Protein AF-0000000080796874 (afdb_homodimer)

InterPro domains:
  IPR019195 ABC transporter, ATPase, putative [PTHR38149] (8-413)
  IPR027417 P-loop containing nucleoside triphosphate hydrolase [SSF52540] (230-399)
  IPR046833 ATPase of the ABC class, N-terminal [PF20446] (9-157)
  IPR046834 ATPase of the ABC class, C-terminal [PF09818] (159-423)

Radius of gyration: 32.04 Å; Cα contacts (8 Å, |Δi|>4): 2523; chains: 2; bounding box: 84×85×73 Å

pLDDT: mean 92.14, std 11.16, range [20.11, 98.81]

Foldseek 3Di:
DPPDQAALVVLLVLLVVQAFHFLQSCCVQAQHWYDDVQKIKHFPACDRFLQGFFTKMKIKGFADPVPKQLVFVQLVQQLQVLQVVLADDQEPHCARHKHFDHDAQFRFFFLQWGDDPRMIMGIIGHRAHDYPSGHHSVSNSCSPHPSNVVSSCRSRVDCPCSVVSVVLVQQLVQVLVVCVVVQFQKWFFFQFQQDCCDPLGQAGNPPGDTADDAPVQWDWGQDPVGITITGTHHFAEEEEEEDPPLCLVSLLLLLLQQLTAGGPNSSSNNTHGHVLEFEAFFDFQFWFAQWQLVQWFPDPSNLGDTDNGDHQQSRRSRLVLLSVQLPRQEYEYEPVGGDPLQADDDCVCVVPDPDDGTDHPLLARVQSSVLRHGYYYYDHDDLSSQLPGPWYWYRGNNYTDTCNVVSVPRDDDDHHDHGFHHWWFWKWFAAFDPWDDDPQWIDGPVAPDIQGQVSGSNDRDQQQVVQLSQVRRHIDTGTLNPQDRDRNSVSDPGRRHIDDDSSSNSSSQRRGRRMHTDDTHGDPRDDPPDDPDD/DPPDAAALVVLLVLLVVQAFHFLQSCCVQAQHWYDDVQKIKHFPACDRFLQGFFTKMKIKGFADPVPKQLVFVQLVQQLQVLQVVLADDQEPHCARHKHFDDDAQFRFFFLQWGDDPRMIMGIIGHRAHDYPSGHHSVSNSCSPHPSNVVSSCRSRVDCPCSVVSVVLVQQLVQVLVVCVVVQFQKWFFFQFQQDACDPLGQAGNPPGDTADDAPVQWDWGQDPVGITITGTHHFAEEEEEEDPPLCLVSLLLLLLQQLTAGGPNSSSNNTHGHVLEFEAFFDFQFWFAQWQLVQWFPDPSNLGDTDNGDHQQRRRSRLVLLSVQLPRQEYEYEPVGGDPLQADDDCVCVVPDPDDGTDHPLLARVQSSVLRHGYYYYDHDDLSSQLPGPWYWYRGNNYTDTCNVVSVPRDDDDHHDHGFHHWWFWKWFAAFDPWDDDPQWIDGPVAPDIQGQVSGSNDRDQQQVVQLSQVRRHIDTGTLNPADRDRNSVSDPGRRHIDDDSSSNSSSQRRGPRMHTDDTHGDPRDDPPDDPDD

Solvent-accessible surface area (backbone atoms only — not comparable to full-atom values): 54655 Å² total; per-residue (Å²): 129,84,76,73,73,36,47,58,63,54,56,48,52,55,32,62,71,39,44,63,32,54,42,59,54,55,53,74,45,48,67,45,34,25,39,60,88,78,34,36,37,31,28,72,39,60,40,74,42,51,74,43,67,56,14,30,35,35,38,35,32,77,40,85,31,94,51,40,66,49,38,38,41,52,41,48,54,37,29,42,56,33,22,54,70,59,33,46,84,54,51,42,72,40,6,29,39,35,44,56,70,84,77,52,64,53,62,59,56,29,17,30,40,45,56,52,72,58,26,33,34,36,31,31,37,35,18,63,24,22,56,92,58,15,30,35,33,69,59,36,44,44,44,65,70,43,42,47,51,50,23,53,49,58,22,67,66,66,60,83,62,49,58,57,36,46,51,50,52,50,48,44,54,45,49,56,54,48,28,60,75,69,44,29,46,29,36,40,31,50,63,28,32,63,51,44,64,41,96,90,43,73,49,44,30,83,88,58,74,49,34,51,48,32,76,92,42,47,42,74,45,78,42,97,89,44,72,45,50,17,27,50,38,57,67,29,40,35,28,40,29,47,47,79,91,13,44,59,67,43,51,51,50,41,47,54,47,8,44,46,50,41,39,81,84,40,33,41,42,57,28,40,26,40,71,50,50,43,70,41,43,36,42,66,51,37,47,42,59,44,41,25,29,44,58,36,33,62,52,92,54,18,65,50,27,63,41,73,57,25,46,36,43,56,24,28,42,40,45,46,31,51,41,44,49,40,62,35,47,32,38,34,37,42,50,72,50,29,22,54,52,34,45,36,72,45,71,74,41,54,79,76,52,88,64,77,34,54,50,24,50,43,34,19,50,68,37,34,36,72,73,57,35,20,37,43,33,38,43,66,48,46,53,56,47,47,33,69,32,73,36,28,34,37,24,53,86,53,32,51,35,78,41,36,74,63,32,58,68,42,85,69,85,77,68,77,42,74,57,59,82,35,49,37,45,34,34,40,30,79,38,44,48,78,45,40,77,57,85,65,27,38,37,33,85,76,38,93,59,63,34,78,44,74,76,52,72,66,67,76,45,67,26,32,51,46,34,48,31,57,56,46,38,45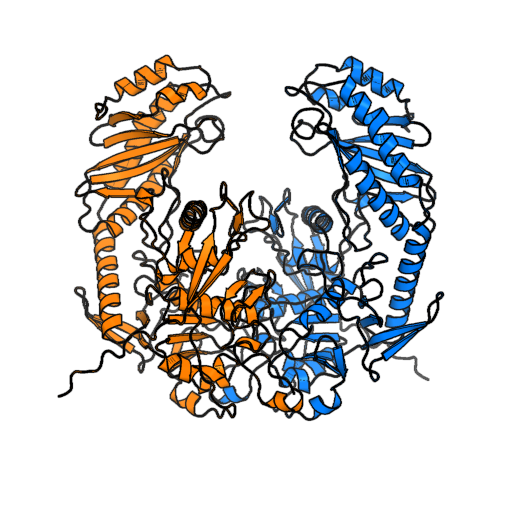,58,48,74,45,43,58,61,69,54,76,65,75,57,25,51,80,74,37,94,46,32,55,21,23,52,70,50,49,64,56,49,47,52,54,50,56,44,38,78,67,50,41,56,76,48,72,40,79,57,73,73,78,77,79,81,71,75,78,83,127,128,84,76,73,77,36,46,56,62,55,55,48,51,53,32,60,70,38,44,64,32,55,42,60,52,56,54,75,45,47,67,44,33,26,39,59,90,78,34,39,37,31,28,72,39,60,41,73,42,51,74,42,68,57,13,31,34,36,36,36,32,77,40,84,30,93,53,40,67,48,37,37,42,52,41,48,54,37,29,42,55,32,22,55,72,59,33,44,83,53,53,42,72,38,6,30,39,35,44,56,70,83,79,51,64,52,61,57,58,30,18,30,41,44,57,53,70,57,26,34,37,36,32,32,36,35,16,63,24,21,58,93,58,16,31,35,33,70,60,37,45,43,45,64,72,42,43,47,53,49,22,53,49,58,21,68,67,68,59,82,60,49,57,56,37,46,50,50,51,51,48,44,53,44,49,56,55,49,28,60,76,70,45,30,46,30,36,40,32,50,62,28,31,63,51,43,64,41,95,90,43,74,49,42,32,84,88,57,73,51,34,52,50,30,76,93,42,47,41,74,45,77,43,98,89,44,72,46,50,15,26,50,39,57,66,28,39,34,28,40,30,46,46,77,92,14,45,60,67,44,51,52,49,43,46,53,49,8,45,45,51,40,39,82,85,39,34,43,41,56,28,40,25,41,73,53,51,43,68,40,44,35,42,67,51,37,47,41,58,44,40,25,29,44,58,36,32,62,52,92,55,19,66,50,27,66,41,72,57,25,46,35,43,56,23,28,42,39,45,48,32,49,42,45,51,40,61,33,46,33,37,35,36,42,50,73,52,28,23,54,52,34,46,37,72,44,71,73,41,53,80,76,53,88,63,78,35,54,50,26,48,43,32,19,49,68,36,34,34,73,74,58,35,20,38,42,33,38,42,68,47,46,54,56,48,47,33,69,32,75,36,30,34,37,25,52,87,54,33,50,36,78,42,37,72,64,33,59,66,44,87,69,82,78,70,76,43,76,57,61,84,35,50,37,44,34,34,39,30,79,37,45,48,76,45,40,76,57,85,64,28,38,37,32,84,73,37,94,59,63,33,79,43,74,75,51,71,67,66,76,45,68,27,32,52,45,34,49,31,57,57,47,38,45,58,47,77,46,43,59,60,69,54,77,65,76,58,25,51,79,74,37,94,46,32,56,21,23,52,68,51,49,63,57,49,47,53,54,49,56,44,38,78,67,49,42,57,77,47,73,40,79,58,74,73,78,78,78,81,73,75,75,85,125

Structure (mmCIF, N/CA/C/O backbone):
data_AF-0000000080796874-model_v1
#
loop_
_entity.id
_entity.type
_entity.pdbx_description
1 polymer 'ATPase of the ABC class-like protein'
#
loop_
_atom_site.group_PDB
_atom_site.id
_atom_site.type_symbol
_atom_site.label_atom_id
_atom_site.label_alt_id
_atom_site.label_comp_id
_atom_site.label_asym_id
_atom_site.label_entity_id
_atom_site.label_seq_id
_atom_site.pdbx_PDB_ins_code
_atom_site.Cartn_x
_atom_site.Cartn_y
_atom_site.Cartn_z
_atom_site.occupancy
_atom_site.B_iso_or_equiv
_atom_site.auth_seq_id
_atom_site.auth_comp_id
_atom_site.auth_asym_id
_atom_site.auth_atom_id
_atom_site.pdbx_PDB_model_num
ATOM 1 N N . MET A 1 1 ? 33.656 30.328 23.922 1 26.33 1 MET A N 1
ATOM 2 C CA . MET A 1 1 ? 34.406 31.281 23.094 1 26.33 1 MET A CA 1
ATOM 3 C C . MET A 1 1 ? 33.688 31.5 21.766 1 26.33 1 MET A C 1
ATOM 5 O O . MET A 1 1 ? 33.438 30.562 21.016 1 26.33 1 MET A O 1
ATOM 9 N N . ARG A 1 2 ? 32.938 32.531 21.688 1 36.81 2 ARG A N 1
ATOM 10 C CA . ARG A 1 2 ? 32.156 32.938 20.516 1 36.81 2 ARG A CA 1
ATOM 11 C C . ARG A 1 2 ? 33.062 33 19.281 1 36.81 2 ARG A C 1
ATOM 13 O O . ARG A 1 2 ? 34 33.781 19.234 1 36.81 2 ARG A O 1
ATOM 20 N N . ALA A 1 3 ? 33.375 32 18.562 1 43.19 3 ALA A N 1
ATOM 21 C CA . ALA A 1 3 ? 34.25 31.984 17.422 1 43.19 3 ALA A CA 1
ATOM 22 C C . ALA A 1 3 ? 34.031 33.188 16.516 1 43.19 3 ALA A C 1
ATOM 24 O O . ALA A 1 3 ? 32.875 33.531 16.234 1 43.19 3 ALA A O 1
ATOM 25 N N . ARG A 1 4 ? 34.875 34.094 16.375 1 48.25 4 ARG A N 1
ATOM 26 C CA . ARG A 1 4 ? 34.938 35.312 15.578 1 48.25 4 ARG A CA 1
ATOM 27 C C . ARG A 1 4 ? 34.562 35.062 14.125 1 48.25 4 ARG A C 1
ATOM 29 O O . ARG A 1 4 ? 34.969 34.062 13.539 1 48.25 4 ARG A O 1
ATOM 36 N N . LEU A 1 5 ? 33.406 35.656 13.594 1 65.25 5 LEU A N 1
ATOM 37 C CA . LEU A 1 5 ? 32.969 35.656 12.195 1 65.25 5 LEU A CA 1
ATOM 38 C C . LEU A 1 5 ? 34.125 36.031 11.273 1 65.25 5 LEU A C 1
ATOM 40 O O . LEU A 1 5 ? 34.688 37.125 11.414 1 65.25 5 LEU A O 1
ATOM 44 N N . GLY A 1 6 ? 34.781 35.062 10.711 1 70.94 6 GLY A N 1
ATOM 45 C CA . GLY A 1 6 ? 35.812 35.375 9.742 1 70.94 6 GLY A CA 1
ATOM 46 C C . GLY A 1 6 ? 35.281 36 8.461 1 70.94 6 GLY A C 1
ATOM 47 O O . GLY A 1 6 ? 34.094 36.312 8.367 1 70.94 6 GLY A O 1
ATOM 48 N N . SER A 1 7 ? 36.125 36.469 7.629 1 78.69 7 SER A N 1
ATOM 49 C CA . SER A 1 7 ? 35.812 37.062 6.328 1 78.69 7 SER A CA 1
ATOM 50 C C . SER A 1 7 ? 35.875 36 5.223 1 78.69 7 SER A C 1
ATOM 52 O O . SER A 1 7 ? 36.344 34.875 5.453 1 78.69 7 SER A O 1
ATOM 54 N N . ALA A 1 8 ? 35.312 36.25 4.113 1 84 8 ALA A N 1
ATOM 55 C CA . ALA A 1 8 ? 35.438 35.438 2.898 1 84 8 ALA A CA 1
ATOM 56 C C . ALA A 1 8 ? 36.875 35.062 2.613 1 84 8 ALA A C 1
ATOM 58 O O . ALA A 1 8 ? 37.156 33.969 2.102 1 84 8 ALA A O 1
ATOM 59 N N . VAL A 1 9 ? 37.75 35.844 3.076 1 81.56 9 VAL A N 1
ATOM 60 C CA . VAL A 1 9 ? 39.156 35.656 2.822 1 81.56 9 VAL A CA 1
ATOM 61 C C . VAL A 1 9 ? 39.656 34.438 3.613 1 81.56 9 VAL A C 1
ATOM 63 O O . VAL A 1 9 ? 40.531 33.688 3.137 1 81.56 9 VAL A O 1
ATOM 66 N N . ASP A 1 10 ? 39.094 34.312 4.684 1 88 10 ASP A N 1
ATOM 67 C CA . ASP A 1 10 ? 39.5 33.188 5.52 1 88 10 ASP A CA 1
ATOM 68 C C . ASP A 1 10 ? 39.125 31.859 4.871 1 88 10 ASP A C 1
ATOM 70 O O . ASP A 1 10 ? 39.875 30.891 4.918 1 88 10 ASP A O 1
ATOM 74 N N . VAL A 1 11 ? 37.969 31.844 4.273 1 94.38 11 VAL A N 1
ATOM 75 C CA . VAL A 1 11 ? 37.5 30.641 3.59 1 94.38 11 VAL A CA 1
ATOM 76 C C . VAL A 1 11 ? 38.375 30.359 2.377 1 94.38 11 VAL A C 1
ATOM 78 O O . VAL A 1 11 ? 38.781 29.203 2.131 1 94.38 11 VAL A O 1
ATOM 81 N N . GLU A 1 12 ? 38.781 31.328 1.696 1 93.94 12 GLU A N 1
ATOM 82 C CA . GLU A 1 12 ? 39.625 31.188 0.523 1 93.94 12 GLU A CA 1
ATOM 83 C C . GLU A 1 12 ? 41 30.656 0.907 1 93.94 12 GLU A C 1
ATOM 85 O O . GLU A 1 12 ? 41.594 29.844 0.177 1 93.94 12 GLU A O 1
ATOM 90 N N . LYS A 1 13 ? 41.5 31.125 1.98 1 94.31 13 LYS A N 1
ATOM 91 C CA . LYS A 1 13 ? 42.781 30.672 2.455 1 94.31 13 LYS A CA 1
ATOM 92 C C . LYS A 1 13 ? 42.75 29.172 2.775 1 94.31 13 LYS A C 1
ATOM 94 O O . LYS A 1 13 ? 43.656 28.438 2.414 1 94.31 13 LYS A O 1
ATOM 99 N N . ILE A 1 14 ? 41.75 28.859 3.461 1 96.31 14 ILE A N 1
ATOM 100 C CA . ILE A 1 14 ? 41.594 27.453 3.809 1 96.31 14 ILE A CA 1
ATOM 101 C C . ILE A 1 14 ? 41.469 26.609 2.535 1 96.31 14 ILE A C 1
ATOM 103 O O . ILE A 1 14 ? 42.156 25.578 2.402 1 96.31 14 ILE A O 1
ATOM 107 N N . LEU A 1 15 ? 40.688 27.062 1.55 1 97 15 LEU A N 1
ATOM 108 C CA . LEU A 1 15 ? 40.469 26.328 0.306 1 97 15 LEU A CA 1
ATOM 109 C C . LEU A 1 15 ? 41.75 26.234 -0.504 1 97 15 LEU A C 1
ATOM 111 O O . LEU A 1 15 ? 42.062 25.172 -1.075 1 97 15 LEU A O 1
ATOM 115 N N . ALA A 1 16 ? 42.469 27.281 -0.48 1 95.94 16 ALA A N 1
ATOM 116 C CA . ALA A 1 16 ? 43.75 27.281 -1.196 1 95.94 16 ALA A CA 1
ATOM 117 C C . ALA A 1 16 ? 44.719 26.25 -0.605 1 95.94 16 ALA A C 1
ATOM 119 O O . ALA A 1 16 ? 45.438 25.578 -1.34 1 95.94 16 ALA A O 1
ATOM 120 N N . LYS A 1 17 ? 44.688 26.203 0.619 1 96.69 17 LYS A N 1
ATOM 121 C CA . LYS A 1 17 ? 45.594 25.281 1.337 1 96.69 17 LYS A CA 1
ATOM 122 C C . LYS A 1 17 ? 45.219 23.828 1.026 1 96.69 17 LYS A C 1
ATOM 124 O O . LYS A 1 17 ? 46.125 22.984 0.948 1 96.69 17 LYS A O 1
ATOM 129 N N . ILE A 1 18 ? 44 23.562 0.809 1 97.31 18 ILE A N 1
ATOM 130 C CA . ILE A 1 18 ? 43.594 22.172 0.703 1 97.31 18 ILE A CA 1
ATOM 131 C C . ILE A 1 18 ? 43.375 21.812 -0.762 1 97.31 18 ILE A C 1
ATOM 133 O O . ILE A 1 18 ? 42.969 20.688 -1.074 1 97.31 18 ILE A O 1
ATOM 137 N N . ASP A 1 19 ? 43.594 22.656 -1.646 1 97.06 19 ASP A N 1
ATOM 138 C CA . ASP A 1 19 ? 43.344 22.406 -3.066 1 97.06 19 ASP A CA 1
ATOM 139 C C . ASP A 1 19 ? 44.062 21.156 -3.543 1 97.06 19 ASP A C 1
ATOM 141 O O . ASP A 1 19 ? 45.25 20.953 -3.234 1 97.06 19 ASP A O 1
ATOM 145 N N . GLY A 1 20 ? 43.312 20.344 -4.18 1 96.56 20 GLY A N 1
ATOM 146 C CA . GLY A 1 20 ? 43.906 19.156 -4.777 1 96.56 20 GLY A CA 1
ATOM 147 C C . GLY A 1 20 ? 44.062 18.016 -3.795 1 96.56 20 GLY A C 1
ATOM 148 O O . GLY A 1 20 ? 44.312 16.875 -4.195 1 96.56 20 GLY A O 1
ATOM 149 N N . ARG A 1 21 ? 43.906 18.266 -2.572 1 96.94 21 ARG A N 1
ATOM 150 C CA . ARG A 1 21 ? 43.969 17.188 -1.578 1 96.94 21 ARG A CA 1
ATOM 151 C C . ARG A 1 21 ? 42.75 16.281 -1.653 1 96.94 21 ARG A C 1
ATOM 153 O O . ARG A 1 21 ? 41.844 16.5 -2.461 1 96.94 21 ARG A O 1
ATOM 160 N N . GLY A 1 22 ? 42.875 15.203 -0.887 1 95.81 22 GLY A N 1
ATOM 161 C CA . GLY A 1 22 ? 41.719 14.289 -0.834 1 95.81 22 GLY A CA 1
ATOM 162 C C . GLY A 1 22 ? 40.469 14.945 -0.324 1 95.81 22 GLY A C 1
ATOM 163 O O . GLY A 1 22 ? 40.531 15.914 0.445 1 95.81 22 GLY A O 1
ATOM 164 N N . TYR A 1 23 ? 39.375 14.508 -0.653 1 96.19 23 TYR A N 1
ATOM 165 C CA . TYR A 1 23 ? 38.062 15.086 -0.382 1 96.19 23 TYR A CA 1
ATOM 166 C C . TYR A 1 23 ? 37.875 15.344 1.109 1 96.19 23 TYR A C 1
ATOM 168 O O . TYR A 1 23 ? 37.25 16.328 1.502 1 96.19 23 TYR A O 1
ATOM 176 N N . LYS A 1 24 ? 38.469 14.508 1.896 1 95.81 24 LYS A N 1
ATOM 177 C CA . LYS A 1 24 ? 38.312 14.602 3.344 1 95.81 24 LYS A CA 1
ATOM 178 C C . LYS A 1 24 ? 38.906 15.906 3.873 1 95.81 24 LYS A C 1
ATOM 180 O O . LYS A 1 24 ? 38.594 16.328 4.984 1 95.81 24 LYS A O 1
ATOM 185 N N . ALA A 1 25 ? 39.75 16.516 3.047 1 97.06 25 ALA A N 1
ATOM 186 C CA . ALA A 1 25 ? 40.406 17.766 3.457 1 97.06 25 ALA A CA 1
ATOM 187 C C . ALA A 1 25 ? 39.375 18.875 3.668 1 97.06 25 ALA A C 1
ATOM 189 O O . ALA A 1 25 ? 39.594 19.828 4.41 1 97.06 25 ALA A O 1
ATOM 190 N N . TYR A 1 26 ? 38.219 18.719 3.084 1 97.5 26 TYR A N 1
ATOM 191 C CA . TYR A 1 26 ? 37.125 19.703 3.252 1 97.5 26 TYR A CA 1
ATOM 192 C C . TYR A 1 26 ? 36.719 19.812 4.715 1 97.5 26 TYR A C 1
ATOM 194 O O . TYR A 1 26 ? 36.094 20.797 5.113 1 97.5 26 TYR A O 1
ATOM 202 N N . LYS A 1 27 ? 37 18.859 5.523 1 97 27 LYS A N 1
ATOM 203 C CA . LYS A 1 27 ? 36.656 18.859 6.941 1 97 27 LYS A CA 1
ATOM 204 C C . LYS A 1 27 ? 37.25 20.078 7.648 1 97 27 LYS A C 1
ATOM 206 O O . LYS A 1 27 ? 36.75 20.484 8.695 1 97 27 LYS A O 1
ATOM 211 N N . GLU A 1 28 ? 38.219 20.672 7.07 1 96.06 28 GLU A N 1
ATOM 212 C CA . GLU A 1 28 ? 38.844 21.875 7.633 1 96.06 28 GLU A CA 1
ATOM 213 C C . GLU A 1 28 ? 37.844 23.047 7.609 1 96.06 28 GLU A C 1
ATOM 215 O O . GLU A 1 28 ? 38.062 24.047 8.312 1 96.06 28 GLU A O 1
ATOM 220 N N . LEU A 1 29 ? 36.844 22.906 6.824 1 96.56 29 LEU A N 1
ATOM 221 C CA . LEU A 1 29 ? 35.875 23.969 6.723 1 96.56 29 LEU A CA 1
ATOM 222 C C . LEU A 1 29 ? 34.844 23.859 7.84 1 96.56 29 LEU A C 1
ATOM 224 O O . LEU A 1 29 ? 34.062 24.812 8.078 1 96.56 29 LEU A O 1
ATOM 228 N N . LYS A 1 30 ? 34.719 22.75 8.492 1 96.69 30 LYS A N 1
ATOM 229 C CA . LYS A 1 30 ? 33.688 22.547 9.508 1 96.69 30 LYS A CA 1
ATOM 230 C C . LYS A 1 30 ? 33.812 23.609 10.609 1 96.69 30 LYS A C 1
ATOM 232 O O . LYS A 1 30 ? 34.875 23.797 11.195 1 96.69 30 LYS A O 1
ATOM 237 N N . GLY A 1 31 ? 32.688 24.297 10.852 1 94.88 31 GLY A N 1
ATOM 238 C CA . GLY A 1 31 ? 32.625 25.266 11.922 1 94.88 31 GLY A CA 1
ATOM 239 C C . GLY A 1 31 ? 33.094 26.641 11.5 1 94.88 31 GLY A C 1
ATOM 240 O O . GLY A 1 31 ? 32.969 27.609 12.258 1 94.88 31 GLY A O 1
ATOM 241 N N . VAL A 1 32 ? 33.625 26.797 10.344 1 95.69 32 VAL A N 1
ATOM 242 C CA . VAL A 1 32 ? 34.125 28.078 9.859 1 95.69 32 VAL A CA 1
ATOM 243 C C . VAL A 1 32 ? 32.938 29.031 9.656 1 95.69 32 VAL A C 1
ATOM 245 O O . VAL A 1 32 ? 31.922 28.641 9.078 1 95.69 32 VAL A O 1
ATOM 248 N N . ARG A 1 33 ? 33.125 30.203 10.172 1 96.44 33 ARG A N 1
ATOM 249 C CA . ARG A 1 33 ? 32.125 31.266 10.016 1 96.44 33 ARG A CA 1
ATOM 250 C C . ARG A 1 33 ? 32.688 32.406 9.141 1 96.44 33 ARG A C 1
ATOM 252 O O . ARG A 1 33 ? 33.875 32.75 9.234 1 96.44 33 ARG A O 1
ATOM 259 N N . PHE A 1 34 ? 31.859 32.938 8.25 1 95.56 34 PHE A N 1
ATOM 260 C CA . PHE A 1 34 ? 32.25 34.031 7.383 1 95.56 34 PHE A CA 1
ATOM 261 C C . PHE A 1 34 ? 31.062 34.875 6.977 1 95.56 34 PHE A C 1
ATOM 263 O O . PHE A 1 34 ? 29.922 34.438 7.148 1 95.56 34 PHE A O 1
ATOM 270 N N . SER A 1 35 ? 31.359 36.062 6.508 1 95.62 35 SER A N 1
ATOM 271 C CA . SER A 1 35 ? 30.297 36.938 6.078 1 95.62 35 SER A CA 1
ATOM 272 C C . SER A 1 35 ? 30.5 37.375 4.633 1 95.62 35 SER A C 1
ATOM 274 O O . SER A 1 35 ? 31.625 37.5 4.16 1 95.62 35 SER A O 1
ATOM 276 N N . VAL A 1 36 ? 29.469 37.531 4.012 1 94.44 36 VAL A N 1
ATOM 277 C CA . VAL A 1 36 ? 29.406 38.156 2.691 1 94.44 36 VAL A CA 1
ATOM 278 C C . VAL A 1 36 ? 28.297 39.219 2.68 1 94.44 36 VAL A C 1
ATOM 280 O O . VAL A 1 36 ? 27.109 38.875 2.67 1 94.44 36 VAL A O 1
ATOM 283 N N . GLY A 1 37 ? 28.688 40.469 2.645 1 90.88 37 GLY A N 1
ATOM 284 C CA . GLY A 1 37 ? 27.703 41.531 2.811 1 90.88 37 GLY A CA 1
ATOM 285 C C . GLY A 1 37 ? 27 41.469 4.148 1 90.88 37 GLY A C 1
ATOM 286 O O . GLY A 1 37 ? 27.641 41.438 5.199 1 90.88 37 GLY A O 1
ATOM 287 N N . ARG A 1 38 ? 25.734 41.406 4.078 1 91.12 38 ARG A N 1
ATOM 288 C CA . ARG A 1 38 ? 24.938 41.406 5.301 1 91.12 38 ARG A CA 1
ATOM 289 C C . ARG A 1 38 ? 24.609 39.969 5.734 1 91.12 38 ARG A C 1
ATOM 291 O O . ARG A 1 38 ? 23.891 39.781 6.719 1 91.12 38 ARG A O 1
ATOM 298 N N . LEU A 1 39 ? 25.125 39.062 5.004 1 96 39 LEU A N 1
ATOM 299 C CA . LEU A 1 39 ? 24.828 37.656 5.281 1 96 39 LEU A CA 1
ATOM 300 C C . LEU A 1 39 ? 25.938 37.031 6.102 1 96 39 LEU A C 1
ATOM 302 O O . LEU A 1 39 ? 27.125 37.312 5.871 1 96 39 LEU A O 1
ATOM 306 N N . ALA A 1 40 ? 25.594 36.312 7.059 1 96.88 40 ALA A N 1
ATOM 307 C CA . ALA A 1 40 ? 26.547 35.531 7.836 1 96.88 40 ALA A CA 1
ATOM 308 C C . ALA A 1 40 ? 26.359 34.031 7.547 1 96.88 40 ALA A C 1
ATOM 310 O O . ALA A 1 40 ? 25.234 33.562 7.418 1 96.88 40 ALA A O 1
ATOM 311 N N . PHE A 1 41 ? 27.469 33.312 7.398 1 97.69 41 PHE A N 1
ATOM 312 C CA . PHE A 1 41 ? 27.438 31.891 7.074 1 97.69 41 PHE A CA 1
ATOM 313 C C . PHE A 1 41 ? 28.266 31.094 8.07 1 97.69 41 PHE A C 1
ATOM 315 O O . PHE A 1 41 ? 29.219 31.609 8.656 1 97.69 41 PHE A O 1
ATOM 322 N N . GLU A 1 42 ? 27.844 29.875 8.258 1 97.44 42 GLU A N 1
ATOM 323 C CA . GLU A 1 42 ? 28.594 28.875 9.039 1 97.44 42 GLU A CA 1
ATOM 324 C C . GLU A 1 42 ? 28.516 27.5 8.391 1 97.44 42 GLU A C 1
ATOM 326 O O . GLU A 1 42 ? 27.438 27.016 8.07 1 97.44 42 GLU A O 1
ATOM 331 N N . VAL A 1 43 ? 29.625 26.875 8.164 1 97.62 43 VAL A N 1
ATOM 332 C CA . VAL A 1 43 ? 29.656 25.5 7.676 1 97.62 43 VAL A CA 1
ATOM 333 C C . VAL A 1 43 ? 29.391 24.547 8.836 1 97.62 43 VAL A C 1
ATOM 335 O O . VAL A 1 43 ? 30.328 24.125 9.523 1 97.62 43 VAL A O 1
ATOM 338 N N . ALA A 1 44 ? 28.25 24.094 8.93 1 97.12 44 ALA A N 1
ATOM 339 C CA . ALA A 1 44 ? 27.812 23.328 10.102 1 97.12 44 ALA A CA 1
ATOM 340 C C . ALA A 1 44 ? 28.234 21.859 9.984 1 97.12 44 ALA A C 1
ATOM 342 O O . ALA A 1 44 ? 28.578 21.234 10.984 1 97.12 44 ALA A O 1
ATOM 343 N N . ARG A 1 45 ? 28.172 21.312 8.82 1 97.38 45 ARG A N 1
ATOM 344 C CA . ARG A 1 45 ? 28.516 19.922 8.555 1 97.38 45 ARG A CA 1
ATOM 345 C C . ARG A 1 45 ? 29.203 19.766 7.199 1 97.38 45 ARG A C 1
ATOM 347 O O . ARG A 1 45 ? 28.812 20.422 6.23 1 97.38 45 ARG A O 1
ATOM 354 N N . VAL A 1 46 ? 30.203 18.859 7.188 1 97.62 46 VAL A N 1
ATOM 355 C CA . VAL A 1 46 ? 30.938 18.625 5.941 1 97.62 46 VAL A CA 1
ATOM 356 C C . VAL A 1 46 ? 30.781 17.172 5.52 1 97.62 46 VAL A C 1
ATOM 358 O O . VAL A 1 46 ? 31.016 16.266 6.316 1 97.62 46 VAL A O 1
ATOM 361 N N . GLN A 1 47 ? 30.328 17.047 4.312 1 95.81 47 GLN A N 1
ATOM 362 C CA . GLN A 1 47 ? 30.172 15.688 3.787 1 95.81 47 GLN A CA 1
ATOM 363 C C . GLN A 1 47 ? 31.516 14.977 3.684 1 95.81 47 GLN A C 1
ATOM 365 O O . GLN A 1 47 ? 32.531 15.609 3.389 1 95.81 47 GLN A O 1
ATOM 370 N N . GLY A 1 48 ? 31.469 13.594 3.861 1 92.19 48 GLY A N 1
ATOM 371 C CA . GLY A 1 48 ? 32.688 12.812 3.9 1 92.19 48 GLY A CA 1
ATOM 372 C C . GLY A 1 48 ? 33.156 12.359 2.529 1 92.19 48 GLY A C 1
ATOM 373 O O . GLY A 1 48 ? 34.312 12.016 2.344 1 92.19 48 GLY A O 1
ATOM 374 N N . ASP A 1 49 ? 32.188 12.32 1.672 1 92.31 49 ASP A N 1
ATOM 375 C CA . ASP A 1 49 ? 32.406 11.852 0.308 1 92.31 49 ASP A CA 1
ATOM 376 C C . ASP A 1 49 ? 31.516 12.586 -0.682 1 92.31 49 ASP A C 1
ATOM 378 O O . ASP A 1 49 ? 30.438 13.07 -0.314 1 92.31 49 ASP A O 1
ATOM 382 N N . PRO A 1 50 ? 32.094 12.742 -1.918 1 92.88 50 PRO A N 1
ATOM 383 C CA . PRO A 1 50 ? 31.328 13.516 -2.891 1 92.88 50 PRO A CA 1
ATOM 384 C C . PRO A 1 50 ? 29.938 12.938 -3.123 1 92.88 50 PRO A C 1
ATOM 386 O O . PRO A 1 50 ? 29.031 13.648 -3.58 1 92.88 50 PRO A O 1
ATOM 389 N N . PHE A 1 51 ? 29.719 11.688 -2.824 1 88.38 51 PHE A N 1
ATOM 390 C CA . PHE A 1 51 ? 28.453 11.016 -3.092 1 88.38 51 PHE A CA 1
ATOM 391 C C . PHE A 1 51 ? 27.641 10.875 -1.816 1 88.38 51 PHE A C 1
ATOM 393 O O . PHE A 1 51 ? 26.484 10.461 -1.86 1 88.38 51 PHE A O 1
ATOM 400 N N . ALA A 1 52 ? 28.172 11.195 -0.744 1 90 52 ALA A N 1
ATOM 401 C CA . ALA A 1 52 ? 27.484 11.148 0.546 1 90 52 ALA A CA 1
ATOM 402 C C . ALA A 1 52 ? 26.469 12.273 0.664 1 90 52 ALA A C 1
ATOM 404 O O . ALA A 1 52 ? 26.438 13.18 -0.172 1 90 52 ALA A O 1
ATOM 405 N N . PRO A 1 53 ? 25.625 12.203 1.67 1 91.31 53 PRO A N 1
ATOM 406 C CA . PRO A 1 53 ? 24.734 13.352 1.901 1 91.31 53 PRO A CA 1
ATOM 407 C C . PRO A 1 53 ? 25.484 14.68 1.96 1 91.31 53 PRO A C 1
ATOM 409 O O . PRO A 1 53 ? 26.578 14.75 2.537 1 91.31 53 PRO A O 1
ATOM 412 N N . PRO A 1 54 ? 24.969 15.641 1.384 1 96.88 54 PRO A N 1
ATOM 413 C CA . PRO A 1 54 ? 25.703 16.891 1.212 1 96.88 54 PRO A CA 1
ATOM 414 C C . PRO A 1 54 ? 25.984 17.594 2.537 1 96.88 54 PRO A C 1
ATOM 416 O O . PRO A 1 54 ? 25.391 17.25 3.562 1 96.88 54 PRO A O 1
ATOM 419 N N . SER A 1 55 ? 26.938 18.5 2.479 1 98.12 55 SER A N 1
ATOM 420 C CA . SER A 1 55 ? 27.25 19.359 3.619 1 98.12 55 SER A CA 1
ATOM 421 C C . SER A 1 55 ? 26.078 20.266 3.959 1 98.12 55 SER A C 1
ATOM 423 O O . SER A 1 55 ? 25.141 20.422 3.162 1 98.12 55 SER A O 1
ATOM 425 N N . VAL A 1 56 ? 26.125 20.828 5.191 1 98.62 56 VAL A N 1
ATOM 426 C CA . VAL A 1 56 ? 25.094 21.766 5.641 1 98.62 56 VAL A CA 1
ATOM 427 C C . VAL A 1 56 ? 25.734 23.094 6 1 98.62 56 VAL A C 1
ATOM 429 O O . VAL A 1 56 ? 26.641 23.156 6.828 1 98.62 56 VAL A O 1
ATOM 432 N N . VAL A 1 57 ? 25.25 24.125 5.371 1 98.56 57 VAL A N 1
ATOM 433 C CA . VAL A 1 57 ? 25.688 25.484 5.676 1 98.56 57 VAL A CA 1
ATOM 434 C C . VAL A 1 57 ? 24.531 26.281 6.258 1 98.56 57 VAL A C 1
ATOM 436 O O . VAL A 1 57 ? 23.422 26.281 5.707 1 98.56 57 VAL A O 1
ATOM 439 N N . ARG A 1 58 ? 24.797 26.922 7.359 1 98.25 58 ARG A N 1
ATOM 440 C CA . ARG A 1 58 ? 23.812 27.828 7.965 1 98.25 58 ARG A CA 1
ATOM 441 C C . ARG A 1 58 ? 24.016 29.25 7.473 1 98.25 58 ARG A C 1
ATOM 443 O O . ARG A 1 58 ? 25.141 29.75 7.398 1 98.25 58 ARG A O 1
ATOM 450 N N . ALA A 1 59 ? 22.969 29.844 7.043 1 98.19 59 ALA A N 1
ATOM 451 C CA . ALA A 1 59 ? 22.969 31.234 6.625 1 98.19 59 ALA A CA 1
ATOM 452 C C . ALA A 1 59 ? 22.062 32.062 7.52 1 98.19 59 ALA A C 1
ATOM 454 O O . ALA A 1 59 ? 20.953 31.656 7.859 1 98.19 59 ALA A O 1
ATOM 455 N N . GLU A 1 60 ? 22.469 33.188 7.922 1 97.25 60 GLU A N 1
ATOM 456 C CA . GLU A 1 60 ? 21.688 34.094 8.742 1 97.25 60 GLU A CA 1
ATOM 457 C C . GLU A 1 60 ? 21.656 35.5 8.117 1 97.25 60 GLU A C 1
ATOM 459 O O . GLU A 1 60 ? 22.656 35.969 7.582 1 97.25 60 GLU A O 1
ATOM 464 N N . ALA A 1 61 ? 20.516 36.125 8.234 1 95.75 61 ALA A N 1
ATOM 465 C CA . ALA A 1 61 ? 20.328 37.438 7.641 1 95.75 61 ALA A CA 1
ATOM 466 C C . ALA A 1 61 ? 19.219 38.219 8.367 1 95.75 61 ALA A C 1
ATOM 468 O O . ALA A 1 61 ? 18.344 37.625 8.992 1 95.75 61 ALA A O 1
ATOM 469 N N . PRO A 1 62 ? 19.344 39.5 8.305 1 92.75 62 PRO A N 1
ATOM 470 C CA . PRO A 1 62 ? 18.203 40.281 8.781 1 92.75 62 PRO A CA 1
ATOM 471 C C . PRO A 1 62 ? 16.953 40.094 7.918 1 92.75 62 PRO A C 1
ATOM 473 O O . PRO A 1 62 ? 17.062 40 6.691 1 92.75 62 PRO A O 1
ATOM 476 N N . ALA A 1 63 ? 15.867 39.906 8.516 1 90.56 63 ALA A N 1
ATOM 477 C CA . ALA A 1 63 ? 14.609 39.75 7.793 1 90.56 63 ALA A CA 1
ATOM 478 C C . ALA A 1 63 ? 13.422 40.156 8.664 1 90.56 63 ALA A C 1
ATOM 480 O O . ALA A 1 63 ? 13.523 40.188 9.898 1 90.56 63 ALA A O 1
ATOM 481 N N . ARG A 1 64 ? 12.367 40.594 8.031 1 85.62 64 ARG A N 1
ATOM 482 C CA . ARG A 1 64 ? 11.117 40.875 8.727 1 85.62 64 ARG A CA 1
ATOM 483 C C . ARG A 1 64 ? 10.375 39.594 9.094 1 85.62 64 ARG A C 1
ATOM 485 O O . ARG A 1 64 ? 9.969 38.844 8.211 1 85.62 64 ARG A O 1
ATOM 492 N N . CYS A 1 65 ? 10.25 39.312 10.344 1 89.88 65 CYS A N 1
ATOM 493 C CA . CYS A 1 65 ? 9.586 38.094 10.828 1 89.88 65 CYS A CA 1
ATOM 494 C C . CYS A 1 65 ? 8.539 38.438 11.875 1 89.88 65 CYS A C 1
ATOM 496 O O . CYS A 1 65 ? 8.508 37.844 12.953 1 89.88 65 CYS A O 1
ATOM 498 N N . ASP A 1 66 ? 7.668 39.438 11.547 1 89.19 66 ASP A N 1
ATOM 499 C CA . ASP A 1 66 ? 6.625 39.844 12.492 1 89.19 66 ASP A CA 1
ATOM 500 C C . ASP A 1 66 ? 5.785 38.625 12.914 1 89.19 66 ASP A C 1
ATOM 502 O O . ASP A 1 66 ? 5.453 38.5 14.094 1 89.19 66 ASP A O 1
ATOM 506 N N . LEU A 1 67 ? 5.434 37.875 11.938 1 93.38 67 LEU A N 1
ATOM 507 C CA . LEU A 1 67 ? 4.844 36.562 12.164 1 93.38 67 LEU A CA 1
ATOM 508 C C . LEU A 1 67 ? 5.793 35.469 11.711 1 93.38 67 LEU A C 1
ATOM 510 O O . LEU A 1 67 ? 5.953 35.219 10.508 1 93.38 67 LEU A O 1
ATOM 514 N N . PRO A 1 68 ? 6.387 34.844 12.57 1 95.69 68 PRO A N 1
ATOM 515 C CA . PRO A 1 68 ? 7.52 33.969 12.266 1 95.69 68 PRO A CA 1
ATOM 516 C C . PRO A 1 68 ? 7.152 32.844 11.281 1 95.69 68 PRO A C 1
ATOM 518 O O . PRO A 1 68 ? 7.805 32.688 10.25 1 95.69 68 PRO A O 1
ATOM 521 N N . LEU A 1 69 ? 6.023 32.156 11.539 1 97.06 69 LEU A N 1
ATOM 522 C CA . LEU A 1 69 ? 5.766 30.922 10.781 1 97.06 69 LEU A CA 1
ATOM 523 C C . LEU A 1 69 ? 5.445 31.234 9.32 1 97.06 69 LEU A C 1
ATOM 525 O O . LEU A 1 69 ? 6.055 30.672 8.414 1 97.06 69 LEU A O 1
ATOM 529 N N . PRO A 1 70 ? 4.551 32.188 9 1 96.44 70 PRO A N 1
ATOM 530 C CA . PRO A 1 70 ? 4.32 32.5 7.59 1 96.44 70 PRO A CA 1
ATOM 531 C C . PRO A 1 70 ? 5.543 33.125 6.914 1 96.44 70 PRO A C 1
ATOM 533 O O . PRO A 1 70 ? 5.785 32.875 5.73 1 96.44 70 PRO A O 1
ATOM 536 N N . ALA A 1 71 ? 6.297 33.875 7.633 1 96.31 71 ALA A N 1
ATOM 537 C CA . ALA A 1 71 ? 7.523 34.438 7.078 1 96.31 71 ALA A CA 1
ATOM 538 C C . ALA A 1 71 ? 8.531 33.344 6.742 1 96.31 71 ALA A C 1
ATOM 540 O O . ALA A 1 71 ? 9.148 33.375 5.676 1 96.31 71 ALA A O 1
ATOM 541 N N . GLU A 1 72 ? 8.703 32.469 7.691 1 97.69 72 GLU A N 1
ATOM 542 C CA . GLU A 1 72 ? 9.586 31.328 7.461 1 97.69 72 GLU A CA 1
ATOM 543 C C . GLU A 1 72 ? 9.188 30.562 6.207 1 97.69 72 GLU A C 1
ATOM 545 O O . GLU A 1 72 ? 10.031 30.234 5.371 1 97.69 72 GLU A O 1
ATOM 550 N N . ASP A 1 73 ? 7.922 30.297 6.113 1 97.56 73 ASP A N 1
ATOM 551 C CA . ASP A 1 73 ? 7.422 29.562 4.957 1 97.56 73 ASP A CA 1
ATOM 552 C C . ASP A 1 73 ? 7.672 30.344 3.664 1 97.56 73 ASP A C 1
ATOM 554 O O . ASP A 1 73 ? 8.148 29.766 2.678 1 97.56 73 ASP A O 1
ATOM 558 N N . TYR A 1 74 ? 7.355 31.609 3.688 1 96.88 74 TYR A N 1
ATOM 559 C CA . TYR A 1 74 ? 7.477 32.469 2.518 1 96.88 74 TYR A CA 1
ATOM 560 C C . TYR A 1 74 ? 8.922 32.531 2.031 1 96.88 74 TYR A C 1
ATOM 562 O O . TYR A 1 74 ? 9.195 32.312 0.854 1 96.88 74 TYR A O 1
ATOM 570 N N . PHE A 1 75 ? 9.828 32.812 2.912 1 96.75 75 PHE A N 1
ATOM 571 C CA . PHE A 1 75 ? 11.219 33 2.527 1 96.75 75 PHE A CA 1
ATOM 572 C C . PHE A 1 75 ? 11.859 31.672 2.141 1 96.75 75 PHE A C 1
ATOM 574 O O . PHE A 1 75 ? 12.727 31.625 1.267 1 96.75 75 PHE A O 1
ATOM 581 N N . LEU A 1 76 ? 11.43 30.594 2.797 1 97.69 76 LEU A N 1
ATOM 582 C CA . LEU A 1 76 ? 11.961 29.281 2.418 1 97.69 76 LEU A CA 1
ATOM 583 C C . LEU A 1 76 ? 11.586 28.953 0.978 1 97.69 76 LEU A C 1
ATOM 585 O O . LEU A 1 76 ? 12.398 28.391 0.239 1 97.69 76 LEU A O 1
ATOM 589 N N . ARG A 1 77 ? 10.352 29.25 0.581 1 96.81 77 ARG A N 1
ATOM 590 C CA . ARG A 1 77 ? 9.906 28.984 -0.784 1 96.81 77 ARG A CA 1
ATOM 591 C C . ARG A 1 77 ? 10.719 29.797 -1.79 1 96.81 77 ARG A C 1
ATOM 593 O O . ARG A 1 77 ? 11.078 29.281 -2.855 1 96.81 77 ARG A O 1
ATOM 600 N N . LYS A 1 78 ? 10.953 30.969 -1.462 1 96.56 78 LYS A N 1
ATOM 601 C CA . LYS A 1 78 ? 11.797 31.797 -2.309 1 96.56 78 LYS A CA 1
ATOM 602 C C . LYS A 1 78 ? 13.219 31.25 -2.389 1 96.56 78 LYS A C 1
ATOM 604 O O . LYS A 1 78 ? 13.812 31.203 -3.465 1 96.56 78 LYS A O 1
ATOM 609 N N . LEU A 1 79 ? 13.711 30.859 -1.245 1 97.56 79 LEU A N 1
ATOM 610 C CA . LEU A 1 79 ? 15.055 30.297 -1.209 1 97.56 79 LEU A CA 1
ATOM 611 C C . LEU A 1 79 ? 15.117 29.016 -2.047 1 97.56 79 LEU A C 1
ATOM 613 O O . LEU A 1 79 ? 16.094 28.797 -2.775 1 97.56 79 LEU A O 1
ATOM 617 N N . TYR A 1 80 ? 14.141 28.156 -1.851 1 97.94 80 TYR A N 1
ATOM 618 C CA . TYR A 1 80 ? 14.078 26.938 -2.639 1 97.94 80 TYR A CA 1
ATOM 619 C C . TYR A 1 80 ? 14.219 27.234 -4.125 1 97.94 80 TYR A C 1
ATOM 621 O O . TYR A 1 80 ? 15.008 26.594 -4.824 1 97.94 80 TYR A O 1
ATOM 629 N N . ALA A 1 81 ? 13.492 28.172 -4.621 1 96.38 81 ALA A N 1
ATOM 630 C CA . ALA A 1 81 ? 13.508 28.547 -6.031 1 96.38 81 ALA A CA 1
ATOM 631 C C . ALA A 1 81 ? 14.875 29.109 -6.434 1 96.38 81 ALA A C 1
ATOM 633 O O . ALA A 1 81 ? 15.422 28.719 -7.469 1 96.38 81 ALA A O 1
ATOM 634 N N . SER A 1 82 ? 15.422 29.953 -5.676 1 97.06 82 SER A N 1
ATOM 635 C CA . SER A 1 82 ? 16.688 30.594 -6 1 97.06 82 SER A CA 1
ATOM 636 C C . SER A 1 82 ? 17.828 29.594 -5.98 1 97.06 82 SER A C 1
ATOM 638 O O . SER A 1 82 ? 18.703 29.609 -6.855 1 97.06 82 SER A O 1
ATOM 640 N N . LEU A 1 83 ? 17.859 28.75 -4.945 1 98.25 83 LEU A N 1
ATOM 641 C CA . LEU A 1 83 ? 18.906 27.734 -4.867 1 98.25 83 LEU A CA 1
ATOM 642 C C . LEU A 1 83 ? 18.906 26.859 -6.109 1 98.25 83 LEU A C 1
ATOM 644 O O . LEU A 1 83 ? 19.969 26.469 -6.605 1 98.25 83 LEU A O 1
ATOM 648 N N . ARG A 1 84 ? 17.766 26.531 -6.559 1 96.5 84 ARG A N 1
ATOM 649 C CA . ARG A 1 84 ? 17.656 25.703 -7.754 1 96.5 84 ARG A CA 1
ATOM 650 C C . ARG A 1 84 ? 18.281 26.391 -8.961 1 96.5 84 ARG A C 1
ATOM 652 O O . ARG A 1 84 ? 18.891 25.734 -9.812 1 96.5 84 ARG A O 1
ATOM 659 N N . ALA A 1 85 ? 18.141 27.641 -9.031 1 95.88 85 ALA A N 1
ATOM 660 C CA . ALA A 1 85 ? 18.672 28.422 -10.148 1 95.88 85 ALA A CA 1
ATOM 661 C C . ALA A 1 85 ? 20.203 28.469 -10.094 1 95.88 85 ALA A C 1
ATOM 663 O O . ALA A 1 85 ? 20.859 28.531 -11.133 1 95.88 85 ALA A O 1
ATOM 664 N N . TYR A 1 86 ? 20.75 28.406 -8.938 1 96.81 86 TYR A N 1
ATOM 665 C CA . TYR A 1 86 ? 22.188 28.594 -8.781 1 96.81 86 TYR A CA 1
ATOM 666 C C . TYR A 1 86 ? 22.906 27.266 -8.648 1 96.81 86 TYR A C 1
ATOM 668 O O . TYR A 1 86 ? 24.141 27.203 -8.758 1 96.81 86 TYR A O 1
ATOM 676 N N . SER A 1 87 ? 22.125 26.219 -8.359 1 96.25 87 SER A N 1
ATOM 677 C CA . SER A 1 87 ? 22.719 24.891 -8.289 1 96.25 87 SER A CA 1
ATOM 678 C C . SER A 1 87 ? 23.156 24.406 -9.672 1 96.25 87 SER A C 1
ATOM 680 O O . SER A 1 87 ? 22.453 24.625 -10.664 1 96.25 87 SER A O 1
ATOM 682 N N . SER A 1 88 ? 24.359 23.859 -9.789 1 95.62 88 SER A N 1
ATOM 683 C CA . SER A 1 88 ? 24.875 23.312 -11.039 1 95.62 88 SER A CA 1
ATOM 684 C C . SER A 1 88 ? 25.953 22.266 -10.773 1 95.62 88 SER A C 1
ATOM 686 O O . SER A 1 88 ? 26.625 22.297 -9.75 1 95.62 88 SER A O 1
ATOM 688 N N . LYS A 1 89 ? 26.062 21.391 -11.727 1 93.56 89 LYS A N 1
ATOM 689 C CA . LYS A 1 89 ? 27.078 20.359 -11.594 1 93.56 89 LYS A CA 1
ATOM 690 C C . LYS A 1 89 ? 28.484 20.953 -11.664 1 93.56 89 LYS A C 1
ATOM 692 O O . LYS A 1 89 ? 28.828 21.641 -12.633 1 93.56 89 LYS A O 1
ATOM 697 N N . MET A 1 90 ? 29.25 20.734 -10.641 1 94.81 90 MET A N 1
ATOM 698 C CA . MET A 1 90 ? 30.594 21.297 -10.547 1 94.81 90 MET A CA 1
ATOM 699 C C . MET A 1 90 ? 31.625 20.203 -10.266 1 94.81 90 MET A C 1
ATOM 701 O O . MET A 1 90 ? 32.656 20.453 -9.641 1 94.81 90 MET A O 1
ATOM 705 N N . GLY A 1 91 ? 31.266 18.969 -10.641 1 94.25 91 GLY A N 1
ATOM 706 C CA . GLY A 1 91 ? 32.125 17.812 -10.367 1 94.25 91 GLY A CA 1
ATOM 707 C C . GLY A 1 91 ? 31.359 16.516 -10.289 1 94.25 91 GLY A C 1
ATOM 708 O O . GLY A 1 91 ? 30.391 16.297 -11.023 1 94.25 91 GLY A O 1
ATOM 709 N N . GLU A 1 92 ? 31.844 15.727 -9.5 1 92.88 92 GLU A N 1
ATOM 710 C CA . GLU A 1 92 ? 31.234 14.414 -9.375 1 92.88 92 GLU A CA 1
ATOM 711 C C . GLU A 1 92 ? 30.281 14.359 -8.188 1 92.88 92 GLU A C 1
ATOM 713 O O . GLU A 1 92 ? 30.344 15.219 -7.301 1 92.88 92 GLU A O 1
ATOM 718 N N . GLY A 1 93 ? 29.359 13.406 -8.234 1 92.38 93 GLY A N 1
ATOM 719 C CA . GLY A 1 93 ? 28.438 13.227 -7.129 1 92.38 93 GLY A CA 1
ATOM 720 C C . GLY A 1 93 ? 27.5 14.406 -6.938 1 92.38 93 GLY A C 1
ATOM 721 O O . GLY A 1 93 ? 26.859 14.852 -7.891 1 92.38 93 GLY A O 1
ATOM 722 N N . LYS A 1 94 ? 27.516 14.992 -5.723 1 94.44 94 LYS A N 1
ATOM 723 C CA . LYS A 1 94 ? 26.625 16.094 -5.383 1 94.44 94 LYS A CA 1
ATOM 724 C C . LYS A 1 94 ? 27.328 17.438 -5.504 1 94.44 94 LYS A C 1
ATOM 726 O O . LYS A 1 94 ? 26.859 18.438 -4.973 1 94.44 94 LYS A O 1
ATOM 731 N N . SER A 1 95 ? 28.438 17.438 -6.242 1 95.56 95 SER A N 1
ATOM 732 C CA . SER A 1 95 ? 29.234 18.641 -6.383 1 95.56 95 SER A CA 1
ATOM 733 C C . SER A 1 95 ? 28.438 19.766 -7.035 1 95.56 95 SER A C 1
ATOM 735 O O . SER A 1 95 ? 27.938 19.609 -8.156 1 95.56 95 SER A O 1
ATOM 737 N N . GLY A 1 96 ? 28.359 20.828 -6.285 1 97.5 96 GLY A N 1
ATOM 738 C CA . GLY A 1 96 ? 27.688 22 -6.832 1 97.5 96 GLY A CA 1
ATOM 739 C C . GLY A 1 96 ? 26.234 22.094 -6.395 1 97.5 96 GLY A C 1
ATOM 740 O O . GLY A 1 96 ? 25.562 23.078 -6.699 1 97.5 96 GLY A O 1
ATOM 741 N N . LEU A 1 97 ? 25.844 21.172 -5.637 1 97.88 97 LEU A N 1
ATOM 742 C CA . LEU A 1 97 ? 24.469 21.141 -5.164 1 97.88 97 LEU A CA 1
ATOM 743 C C . LEU A 1 97 ? 24.203 22.297 -4.191 1 97.88 97 LEU A C 1
ATOM 745 O O . LEU A 1 97 ? 25 22.531 -3.287 1 97.88 97 LEU A O 1
ATOM 749 N N . LEU A 1 98 ? 23.234 23.062 -4.398 1 98.62 98 LEU A N 1
ATOM 750 C CA . LEU A 1 98 ? 22.578 23.984 -3.482 1 98.62 98 LEU A CA 1
ATOM 751 C C . LEU A 1 98 ? 21.094 23.688 -3.375 1 98.62 98 LEU A C 1
ATOM 753 O O . LEU A 1 98 ? 20.344 23.828 -4.352 1 98.62 98 LEU A O 1
ATOM 757 N N . ALA A 1 99 ? 20.719 23.234 -2.139 1 98.5 99 ALA A N 1
ATOM 758 C CA . ALA A 1 99 ? 19.328 22.781 -2.135 1 98.5 99 ALA A CA 1
ATOM 759 C C . ALA A 1 99 ? 18.734 22.812 -0.726 1 98.5 99 ALA A C 1
ATOM 761 O O . ALA A 1 99 ? 19.484 22.812 0.26 1 98.5 99 ALA A O 1
ATOM 762 N N . VAL A 1 100 ? 17.484 22.938 -0.624 1 98.38 100 VAL A N 1
ATOM 763 C CA . VAL A 1 100 ? 16.625 22.609 0.508 1 98.38 100 VAL A CA 1
ATOM 764 C C . VAL A 1 100 ? 15.469 21.75 0.039 1 98.38 100 VAL A C 1
ATOM 766 O O . VAL A 1 100 ? 15.172 21.672 -1.157 1 98.38 100 VAL A O 1
ATOM 769 N N . PRO A 1 101 ? 14.867 20.984 1.002 1 97.75 101 PRO A N 1
ATOM 770 C CA . PRO A 1 101 ? 13.711 20.188 0.572 1 97.75 101 PRO A CA 1
ATOM 771 C C . PRO A 1 101 ? 12.578 21.062 0.018 1 97.75 101 PRO A C 1
ATOM 773 O O . PRO A 1 101 ? 12.344 22.172 0.508 1 97.75 101 PRO A O 1
ATOM 776 N N . LYS A 1 102 ? 11.875 20.547 -0.985 1 96.25 102 LYS A N 1
ATOM 777 C CA . LYS A 1 102 ? 10.719 21.25 -1.539 1 96.25 102 LYS A CA 1
ATOM 778 C C . LYS A 1 102 ? 9.594 21.359 -0.513 1 96.25 102 LYS A C 1
ATOM 780 O O . LYS A 1 102 ? 9.133 20.344 0.012 1 96.25 102 LYS A O 1
ATOM 785 N N . PRO A 1 103 ? 9.211 22.531 -0.211 1 97.06 103 PRO A N 1
ATOM 786 C CA . PRO A 1 103 ? 8.078 22.672 0.703 1 97.06 103 PRO A CA 1
ATOM 787 C C . PRO A 1 103 ? 6.746 22.312 0.046 1 97.06 103 PRO A C 1
ATOM 789 O O . PRO A 1 103 ? 6.531 22.625 -1.129 1 97.06 103 PRO A O 1
ATOM 792 N N . SER A 1 104 ? 5.871 21.625 0.777 1 97.06 104 SER A N 1
ATOM 793 C CA . SER A 1 104 ? 4.488 21.438 0.349 1 97.06 104 SER A CA 1
ATOM 794 C C . SER A 1 104 ? 3.686 22.719 0.49 1 97.06 104 SER A C 1
ATOM 796 O O . SER A 1 104 ? 4.203 23.734 0.973 1 97.06 104 SER A O 1
ATOM 798 N N . ASN A 1 105 ? 2.402 22.672 0.101 1 97.62 105 ASN A N 1
ATOM 799 C CA . ASN A 1 105 ? 1.561 23.859 0.212 1 97.62 105 ASN A CA 1
ATOM 800 C C . ASN A 1 105 ? 1.085 24.078 1.646 1 97.62 105 ASN A C 1
ATOM 802 O O . ASN A 1 105 ? 0.441 25.078 1.944 1 97.62 105 ASN A O 1
ATOM 806 N N . ALA A 1 106 ? 1.438 23.188 2.541 1 98 106 ALA A N 1
ATOM 807 C CA . ALA A 1 106 ? 1.145 23.375 3.959 1 98 106 ALA A CA 1
ATOM 808 C C . ALA A 1 106 ? 2.17 24.312 4.609 1 98 106 ALA A C 1
ATOM 810 O O . ALA A 1 106 ? 3.361 24.234 4.297 1 98 106 ALA A O 1
ATOM 811 N N . ILE A 1 107 ? 1.711 25.156 5.41 1 98.31 107 ILE A N 1
ATOM 812 C CA . ILE A 1 107 ? 2.6 26 6.199 1 98.31 107 ILE A CA 1
ATOM 813 C C . ILE A 1 107 ? 3.053 25.25 7.449 1 98.31 107 ILE A C 1
ATOM 815 O O . ILE A 1 107 ? 2.271 25.078 8.383 1 98.31 107 ILE A O 1
ATOM 819 N N . LEU A 1 108 ? 4.309 24.875 7.43 1 98.5 108 LEU A N 1
ATOM 820 C CA . LEU A 1 108 ? 4.84 24.016 8.484 1 98.5 108 LEU A CA 1
ATOM 821 C C . LEU A 1 108 ? 6.113 24.609 9.078 1 98.5 108 LEU A C 1
ATOM 823 O O . LEU A 1 108 ? 6.848 25.328 8.391 1 98.5 108 LEU A O 1
ATOM 827 N N . ARG A 1 109 ? 6.348 24.312 10.352 1 98.56 109 ARG A N 1
ATOM 828 C CA . ARG A 1 109 ? 7.691 24.516 10.883 1 98.56 109 ARG A CA 1
ATOM 829 C C . ARG A 1 109 ? 8.672 23.516 10.258 1 98.56 109 ARG A C 1
ATOM 831 O O . ARG A 1 109 ? 8.336 22.344 10.078 1 98.56 109 ARG A O 1
ATOM 838 N N . ARG A 1 110 ? 9.797 24.031 9.883 1 98.75 110 ARG A N 1
ATOM 839 C CA . ARG A 1 110 ? 10.781 23.203 9.195 1 98.75 110 ARG A CA 1
ATOM 840 C C . ARG A 1 110 ? 12.18 23.422 9.766 1 98.75 110 ARG A C 1
ATOM 842 O O . ARG A 1 110 ? 12.477 24.5 10.297 1 98.75 110 ARG A O 1
ATOM 849 N N . SER A 1 111 ? 13.055 22.422 9.617 1 98.75 111 SER A N 1
ATOM 850 C CA . SER A 1 111 ? 14.422 22.547 10.109 1 98.75 111 SER A CA 1
ATOM 851 C C . SER A 1 111 ? 15.281 23.344 9.141 1 98.75 111 SER A C 1
ATOM 853 O O . SER A 1 111 ? 16.422 23.688 9.453 1 98.75 111 SER A O 1
ATOM 855 N N . SER A 1 112 ? 14.75 23.688 8.039 1 98.69 112 SER A N 1
ATOM 856 C CA . SER A 1 112 ? 15.484 24.406 7.004 1 98.69 112 SER A CA 1
ATOM 857 C C . SER A 1 112 ? 15.445 25.906 7.234 1 98.69 112 SER A C 1
ATOM 859 O O . SER A 1 112 ? 16.203 26.656 6.617 1 98.69 112 SER A O 1
ATOM 861 N N . VAL A 1 113 ? 14.594 26.391 8.141 1 98.56 113 VAL A N 1
ATOM 862 C CA . VAL A 1 113 ? 14.445 27.828 8.297 1 98.56 113 VAL A CA 1
ATOM 863 C C . VAL A 1 113 ? 13.922 28.156 9.695 1 98.56 113 VAL A C 1
ATOM 865 O O . VAL A 1 113 ? 13.148 27.375 10.266 1 98.56 113 VAL A O 1
ATOM 868 N N . LYS A 1 114 ? 14.367 29.281 10.227 1 98.25 114 LYS A N 1
ATOM 869 C CA . LYS A 1 114 ? 13.898 29.734 11.531 1 98.25 114 LYS A CA 1
ATOM 870 C C . LYS A 1 114 ? 14.055 31.25 11.672 1 98.25 114 LYS A C 1
ATOM 872 O O . LYS A 1 114 ? 15.094 31.812 11.328 1 98.25 114 LYS A O 1
ATOM 877 N N . CYS A 1 115 ? 13.016 31.844 12.125 1 96.81 115 CYS A N 1
ATOM 878 C CA . CYS A 1 115 ? 13.094 33.25 12.477 1 96.81 115 CYS A CA 1
ATOM 879 C C . CYS A 1 115 ? 13.508 33.438 13.93 1 96.81 115 CYS A C 1
ATOM 881 O O . CYS A 1 115 ? 13.07 32.688 14.805 1 96.81 115 CYS A O 1
ATOM 883 N N . PHE A 1 116 ? 14.383 34.312 14.117 1 93.56 116 PHE A N 1
ATOM 884 C CA . PHE A 1 116 ? 14.812 34.75 15.438 1 93.56 116 PHE A CA 1
ATOM 885 C C . PHE A 1 116 ? 14.695 36.25 15.57 1 93.56 116 PHE A C 1
ATOM 887 O O . PHE A 1 116 ? 15.617 37 15.203 1 93.56 116 PHE A O 1
ATOM 894 N N . GLY A 1 117 ? 13.672 36.688 16.203 1 90 117 GLY A N 1
ATOM 895 C CA . GLY A 1 117 ? 13.5 38.125 16.25 1 90 117 GLY A CA 1
ATOM 896 C C . GLY A 1 117 ? 13.453 38.75 14.875 1 90 117 GLY A C 1
ATOM 897 O O . GLY A 1 117 ? 12.578 38.438 14.07 1 90 117 GLY A O 1
ATOM 898 N N . ASN A 1 118 ? 14.477 39.562 14.609 1 89.44 118 ASN A N 1
ATOM 899 C CA . ASN A 1 118 ? 14.531 40.25 13.32 1 89.44 118 ASN A CA 1
ATOM 900 C C . ASN A 1 118 ? 15.562 39.625 12.391 1 89.44 118 ASN A C 1
ATOM 902 O O . ASN A 1 118 ? 16.141 40.312 11.539 1 89.44 118 ASN A O 1
ATOM 906 N N . LYS A 1 119 ? 15.812 38.406 12.609 1 95.31 119 LYS A N 1
ATOM 907 C CA . LYS A 1 119 ? 16.734 37.625 11.773 1 95.31 119 LYS A CA 1
ATOM 908 C C . LYS A 1 119 ? 16.109 36.312 11.32 1 95.31 119 LYS A C 1
ATOM 910 O O . LYS A 1 119 ? 15.172 35.812 11.953 1 95.31 119 LYS A O 1
ATOM 915 N N . ILE A 1 120 ? 16.562 35.906 10.227 1 96.88 120 ILE A N 1
ATOM 916 C CA . ILE A 1 120 ? 16.141 34.625 9.711 1 96.88 120 ILE A CA 1
ATOM 917 C C . ILE A 1 120 ? 17.375 33.75 9.445 1 96.88 120 ILE A C 1
ATOM 919 O O . ILE A 1 120 ? 18.422 34.25 9.039 1 96.88 120 ILE A O 1
ATOM 923 N N . ALA A 1 121 ? 17.297 32.562 9.805 1 98.25 121 ALA A N 1
ATOM 924 C CA . ALA A 1 121 ? 18.359 31.594 9.562 1 98.25 121 ALA A CA 1
ATOM 925 C C . ALA A 1 121 ? 17.891 30.469 8.641 1 98.25 121 ALA A C 1
ATOM 927 O O . ALA A 1 121 ? 16.75 30.016 8.742 1 98.25 121 ALA A O 1
ATOM 928 N N . PHE A 1 122 ? 18.812 30.031 7.766 1 98.56 122 PHE A N 1
ATOM 929 C CA . PHE A 1 122 ? 18.547 28.922 6.867 1 98.56 122 PHE A CA 1
ATOM 930 C C . PHE A 1 122 ? 19.594 27.812 7.062 1 98.56 122 PHE A C 1
ATOM 932 O O . PHE A 1 122 ? 20.75 28.094 7.391 1 98.56 122 PHE A O 1
ATOM 939 N N . ARG A 1 123 ? 19.203 26.641 6.961 1 98.75 123 ARG A N 1
ATOM 940 C CA . ARG A 1 123 ? 20.094 25.5 6.77 1 98.75 123 ARG A CA 1
ATOM 941 C C . ARG A 1 123 ? 20.016 24.969 5.336 1 98.75 123 ARG A C 1
ATOM 943 O O . ARG A 1 123 ? 18.938 24.578 4.879 1 98.75 123 ARG A O 1
ATOM 950 N N . ILE A 1 124 ? 21.172 24.875 4.691 1 98.81 124 ILE A N 1
ATOM 951 C CA . ILE A 1 124 ? 21.188 24.625 3.258 1 98.81 124 ILE A CA 1
ATOM 952 C C . ILE A 1 124 ? 22.125 23.453 2.955 1 98.81 124 ILE A C 1
ATOM 954 O O . ILE A 1 124 ? 23.219 23.375 3.506 1 98.81 124 ILE A O 1
ATOM 958 N N . TRP A 1 125 ? 21.672 22.547 2.141 1 98.69 125 TRP A N 1
ATOM 959 C CA . TRP A 1 125 ? 22.562 21.516 1.621 1 98.69 125 TRP A CA 1
ATOM 960 C C . TRP A 1 125 ? 23.516 22.078 0.583 1 98.69 125 TRP A C 1
ATOM 962 O O . TRP A 1 125 ? 23.094 22.766 -0.359 1 98.69 125 TRP A O 1
ATOM 972 N N . VAL A 1 126 ? 24.75 21.781 0.763 1 98.62 126 VAL A N 1
ATOM 973 C CA . VAL A 1 126 ? 25.781 22.25 -0.153 1 98.62 126 VAL A CA 1
ATOM 974 C C . VAL A 1 126 ? 26.688 21.078 -0.536 1 98.62 126 VAL A C 1
ATOM 976 O O . VAL A 1 126 ? 27.375 20.5 0.321 1 98.62 126 VAL A O 1
ATOM 979 N N . GLY A 1 127 ? 26.703 20.828 -1.791 1 98.44 127 GLY A N 1
ATOM 980 C CA . GLY A 1 127 ? 27.625 19.797 -2.279 1 98.44 127 GLY A CA 1
ATOM 981 C C . GLY A 1 127 ? 28.984 20.344 -2.672 1 98.44 127 GLY A C 1
ATOM 982 O O . GLY A 1 127 ? 29.125 20.969 -3.727 1 98.44 127 GLY A O 1
ATOM 983 N N . LEU A 1 128 ? 29.969 19.984 -1.938 1 98.31 128 LEU A N 1
ATOM 984 C CA . LEU A 1 128 ? 31.297 20.516 -2.172 1 98.31 128 LEU A CA 1
ATOM 985 C C . LEU A 1 128 ? 31.938 19.875 -3.393 1 98.31 128 LEU A C 1
ATOM 987 O O . LEU A 1 128 ? 31.891 18.641 -3.553 1 98.31 128 LEU A O 1
ATOM 991 N N . PRO A 1 129 ? 32.562 20.656 -4.18 1 98 129 PRO A N 1
ATOM 992 C CA . PRO A 1 129 ? 33.031 20.188 -5.488 1 98 129 PRO A CA 1
ATOM 993 C C . PRO A 1 129 ? 34.25 19.312 -5.387 1 98 129 PRO A C 1
ATOM 995 O O . PRO A 1 129 ? 35.156 19.562 -4.566 1 98 129 PRO A O 1
ATOM 998 N N . SER A 1 130 ? 34.281 18.344 -6.277 1 96.88 130 SER A N 1
ATOM 999 C CA . SER A 1 130 ? 35.469 17.469 -6.367 1 96.88 130 SER A CA 1
ATOM 1000 C C . SER A 1 130 ? 35.562 16.844 -7.754 1 96.88 130 SER A C 1
ATOM 1002 O O . SER A 1 130 ? 34.625 16.875 -8.539 1 96.88 130 SER A O 1
ATOM 1004 N N . ARG A 1 131 ? 36.719 16.406 -8.055 1 94.19 131 ARG A N 1
ATOM 1005 C CA . ARG A 1 131 ? 37.031 15.562 -9.203 1 94.19 131 ARG A CA 1
ATOM 1006 C C . ARG A 1 131 ? 38.031 14.461 -8.812 1 94.19 131 ARG A C 1
ATOM 1008 O O . ARG A 1 131 ? 39.125 14.742 -8.305 1 94.19 131 ARG A O 1
ATOM 1015 N N . GLY A 1 132 ? 37.562 13.266 -9.078 1 91.19 132 GLY A N 1
ATOM 1016 C CA . GLY A 1 132 ? 38.406 12.164 -8.617 1 91.19 132 GLY A CA 1
ATOM 1017 C C . GLY A 1 132 ? 38.594 12.156 -7.113 1 91.19 132 GLY A C 1
ATOM 1018 O O . GLY A 1 132 ? 39.719 11.953 -6.629 1 91.19 132 GLY A O 1
ATOM 1019 N N . ARG A 1 133 ? 37.625 12.609 -6.43 1 91.5 133 ARG A N 1
ATOM 1020 C CA . ARG A 1 133 ? 37.562 12.688 -4.973 1 91.5 133 ARG A CA 1
ATOM 1021 C C . ARG A 1 133 ? 38.656 13.641 -4.453 1 91.5 133 ARG A C 1
ATOM 1023 O O . ARG A 1 133 ? 39.188 13.445 -3.354 1 91.5 133 ARG A O 1
ATOM 1030 N N . ARG A 1 134 ? 39 14.617 -5.324 1 96.19 134 ARG A N 1
ATOM 1031 C CA . ARG A 1 134 ? 39.969 15.641 -4.918 1 96.19 134 ARG A CA 1
ATOM 1032 C C . ARG A 1 134 ? 39.312 17.016 -4.875 1 96.19 134 ARG A C 1
ATOM 1034 O O . ARG A 1 134 ? 38.469 17.344 -5.715 1 96.19 134 ARG A O 1
ATOM 1041 N N . VAL A 1 135 ? 39.812 17.828 -3.996 1 97.56 135 VAL A N 1
ATOM 1042 C CA . VAL A 1 135 ? 39.25 19.141 -3.711 1 97.56 135 VAL A CA 1
ATOM 1043 C C . VAL A 1 135 ? 39.438 20.062 -4.914 1 97.56 135 VAL A C 1
ATOM 1045 O O . VAL A 1 135 ? 40.5 20.109 -5.5 1 97.56 135 VAL A O 1
ATOM 1048 N N . LEU A 1 136 ? 38.406 20.719 -5.254 1 97.75 136 LEU A N 1
ATOM 1049 C CA . LEU A 1 136 ? 38.469 21.797 -6.23 1 97.75 136 LEU A CA 1
ATOM 1050 C C . LEU A 1 136 ? 38.25 23.156 -5.555 1 97.75 136 LEU A C 1
ATOM 1052 O O . LEU A 1 136 ? 37.125 23.625 -5.461 1 97.75 136 LEU A O 1
ATOM 1056 N N . ALA A 1 137 ? 39.312 23.797 -5.223 1 96.88 137 ALA A N 1
ATOM 1057 C CA . ALA A 1 137 ? 39.281 24.984 -4.383 1 96.88 137 ALA A CA 1
ATOM 1058 C C . ALA A 1 137 ? 38.562 26.141 -5.094 1 96.88 137 ALA A C 1
ATOM 1060 O O . ALA A 1 137 ? 37.75 26.844 -4.488 1 96.88 137 ALA A O 1
ATOM 1061 N N . ASP A 1 138 ? 38.875 26.344 -6.332 1 96.56 138 ASP A N 1
ATOM 1062 C CA . ASP A 1 138 ? 38.281 27.438 -7.09 1 96.56 138 ASP A CA 1
ATOM 1063 C C . ASP A 1 138 ? 36.781 27.297 -7.191 1 96.56 138 ASP A C 1
ATOM 1065 O O . ASP A 1 138 ? 36.031 28.266 -7.008 1 96.56 138 ASP A O 1
ATOM 1069 N N . ARG A 1 139 ? 36.344 26.094 -7.488 1 97.31 139 ARG A N 1
ATOM 1070 C CA . ARG A 1 139 ? 34.906 25.812 -7.617 1 97.31 139 ARG A CA 1
ATOM 1071 C C . ARG A 1 139 ? 34.219 25.938 -6.27 1 97.31 139 ARG A C 1
ATOM 1073 O O . ARG A 1 139 ? 33.062 26.422 -6.199 1 97.31 139 ARG A O 1
ATOM 1080 N N . ALA A 1 140 ? 34.875 25.484 -5.273 1 97.94 140 ALA A N 1
ATOM 1081 C CA . ALA A 1 140 ? 34.312 25.594 -3.93 1 97.94 140 ALA A CA 1
ATOM 1082 C C . ALA A 1 140 ? 34.156 27.062 -3.514 1 97.94 140 ALA A C 1
ATOM 1084 O O . ALA A 1 140 ? 33.156 27.438 -2.887 1 97.94 140 ALA A O 1
ATOM 1085 N N . SER A 1 141 ? 35.188 27.812 -3.865 1 97 141 SER A N 1
ATOM 1086 C CA . SER A 1 141 ? 35.125 29.234 -3.582 1 97 141 SER A CA 1
ATOM 1087 C C . SER A 1 141 ? 33.969 29.906 -4.312 1 97 141 SER A C 1
ATOM 1089 O O . SER A 1 141 ? 33.25 30.703 -3.725 1 97 141 SER A O 1
ATOM 1091 N N . GLU A 1 142 ? 33.844 29.594 -5.477 1 97.25 142 GLU A N 1
ATOM 1092 C CA . GLU A 1 142 ? 32.719 30.109 -6.254 1 97.25 142 GLU A CA 1
ATOM 1093 C C . GLU A 1 142 ? 31.375 29.719 -5.637 1 97.25 142 GLU A C 1
ATOM 1095 O O . GLU A 1 142 ? 30.469 30.562 -5.508 1 97.25 142 GLU A O 1
ATOM 1100 N N . LEU A 1 143 ? 31.219 28.5 -5.27 1 97.94 143 LEU A N 1
ATOM 1101 C CA . LEU A 1 143 ? 29.984 27.953 -4.715 1 97.94 143 LEU A CA 1
ATOM 1102 C C . LEU A 1 143 ? 29.641 28.625 -3.395 1 97.94 143 LEU A C 1
ATOM 1104 O O . LEU A 1 143 ? 28.516 29.125 -3.221 1 97.94 143 LEU A O 1
ATOM 1108 N N . LEU A 1 144 ? 30.609 28.766 -2.49 1 97.69 144 LEU A N 1
ATOM 1109 C CA . LEU A 1 144 ? 30.375 29.203 -1.116 1 97.69 144 LEU A CA 1
ATOM 1110 C C . LEU A 1 144 ? 30.328 30.719 -1.02 1 97.69 144 LEU A C 1
ATOM 1112 O O . LEU A 1 144 ? 29.609 31.281 -0.197 1 97.69 144 LEU A O 1
ATOM 1116 N N . LEU A 1 145 ? 31.109 31.391 -1.885 1 97.25 145 LEU A N 1
ATOM 1117 C CA . LEU A 1 145 ? 31.312 32.812 -1.657 1 97.25 145 LEU A CA 1
ATOM 1118 C C . LEU A 1 145 ? 30.609 33.656 -2.719 1 97.25 145 LEU A C 1
ATOM 1120 O O . LEU A 1 145 ? 30.469 34.875 -2.568 1 97.25 145 LEU A O 1
ATOM 1124 N N . ARG A 1 146 ? 30.094 33 -3.703 1 97.06 146 ARG A N 1
ATOM 1125 C CA . ARG A 1 146 ? 29.406 33.75 -4.75 1 97.06 146 ARG A CA 1
ATOM 1126 C C . ARG A 1 146 ? 28 33.219 -4.977 1 97.06 146 ARG A C 1
ATOM 1128 O O . ARG A 1 146 ? 27.016 33.875 -4.672 1 97.06 146 ARG A O 1
ATOM 1135 N N . LYS A 1 147 ? 27.859 31.969 -5.359 1 98.06 147 LYS A N 1
ATOM 1136 C CA . LYS A 1 147 ? 26.562 31.406 -5.73 1 98.06 147 LYS A CA 1
ATOM 1137 C C . LYS A 1 147 ? 25.625 31.344 -4.523 1 98.06 147 LYS A C 1
ATOM 1139 O O . LYS A 1 147 ? 24.484 31.797 -4.598 1 98.06 147 LYS A O 1
ATOM 1144 N N . LEU A 1 148 ? 26.125 30.812 -3.441 1 98.25 148 LEU A N 1
ATOM 1145 C CA . LEU A 1 148 ? 25.297 30.641 -2.246 1 98.25 148 LEU A CA 1
ATOM 1146 C C . LEU A 1 148 ? 24.828 31.984 -1.704 1 98.25 148 LEU A C 1
ATOM 1148 O O . LEU A 1 148 ? 23.641 32.188 -1.494 1 98.25 148 LEU A O 1
ATOM 1152 N N . PRO A 1 149 ? 25.719 32.938 -1.498 1 97.69 149 PRO A N 1
ATOM 1153 C CA . PRO A 1 149 ? 25.266 34.25 -1.006 1 97.69 149 PRO A CA 1
ATOM 1154 C C . PRO A 1 149 ? 24.266 34.906 -1.952 1 97.69 149 PRO A C 1
ATOM 1156 O O . PRO A 1 149 ? 23.297 35.531 -1.501 1 97.69 149 PRO A O 1
ATOM 1159 N N . LYS A 1 150 ? 24.484 34.75 -3.234 1 97.5 150 LYS A N 1
ATOM 1160 C CA . LYS A 1 150 ? 23.578 35.375 -4.203 1 97.5 150 LYS A CA 1
ATOM 1161 C C . LYS A 1 150 ? 22.188 34.75 -4.109 1 97.5 150 LYS A C 1
ATOM 1163 O O . LYS A 1 150 ? 21.172 35.469 -4.191 1 97.5 150 LYS A O 1
ATOM 1168 N N . ALA A 1 151 ? 22.156 33.469 -3.99 1 97.69 151 ALA A N 1
ATOM 1169 C CA . ALA A 1 151 ? 20.875 32.781 -3.865 1 97.69 151 ALA A CA 1
ATOM 1170 C C . ALA A 1 151 ? 20.125 33.25 -2.627 1 97.69 151 ALA A C 1
ATOM 1172 O O . ALA A 1 151 ? 18.906 33.5 -2.689 1 97.69 151 ALA A O 1
ATOM 1173 N N . VAL A 1 152 ? 20.797 33.406 -1.497 1 97.69 152 VAL A N 1
ATOM 1174 C CA . VAL A 1 152 ? 20.172 33.812 -0.245 1 97.69 152 VAL A CA 1
ATOM 1175 C C . VAL A 1 152 ? 19.703 35.25 -0.357 1 97.69 152 VAL A C 1
ATOM 1177 O O . VAL A 1 152 ? 18.578 35.594 0.059 1 97.69 152 VAL A O 1
ATOM 1180 N N . GLU A 1 153 ? 20.531 36.031 -0.935 1 96.25 153 GLU A N 1
ATOM 1181 C CA . GLU A 1 153 ? 20.172 37.438 -1.117 1 96.25 153 GLU A CA 1
ATOM 1182 C C . GLU A 1 153 ? 18.922 37.594 -1.984 1 96.25 153 GLU A C 1
ATOM 1184 O O . GLU A 1 153 ? 18.047 38.375 -1.683 1 96.25 153 GLU A O 1
ATOM 1189 N N . GLU A 1 154 ? 18.906 36.844 -2.996 1 95.25 154 GLU A N 1
ATOM 1190 C CA . GLU A 1 154 ? 17.766 36.875 -3.9 1 95.25 154 GLU A CA 1
ATOM 1191 C C . GLU A 1 154 ? 16.484 36.438 -3.195 1 95.25 154 GLU A C 1
ATOM 1193 O O . GLU A 1 154 ? 15.422 37.031 -3.412 1 95.25 154 GLU A O 1
ATOM 1198 N N . ALA A 1 155 ? 16.578 35.469 -2.379 1 94.75 155 ALA A N 1
ATOM 1199 C CA . ALA A 1 155 ? 15.43 34.938 -1.639 1 94.75 155 ALA A CA 1
ATOM 1200 C C . ALA A 1 155 ? 14.867 36 -0.687 1 94.75 155 ALA A C 1
ATOM 1202 O O . ALA A 1 155 ? 13.656 36.031 -0.431 1 94.75 155 ALA A O 1
ATOM 1203 N N . LEU A 1 156 ? 15.719 36.906 -0.228 1 93.81 156 LEU A N 1
ATOM 1204 C CA . LEU A 1 156 ? 15.32 37.875 0.799 1 93.81 156 LEU A CA 1
ATOM 1205 C C . LEU A 1 156 ? 15.016 39.219 0.184 1 93.81 156 LEU A C 1
ATOM 1207 O O . LEU A 1 156 ? 14.578 40.156 0.882 1 93.81 156 LEU A O 1
ATOM 1211 N N . SER A 1 157 ? 15.289 39.469 -1.099 1 85.94 157 SER A N 1
ATOM 1212 C CA . SER A 1 157 ? 15.148 40.781 -1.731 1 85.94 157 SER A CA 1
ATOM 1213 C C . SER A 1 157 ? 13.68 41.156 -1.898 1 85.94 157 SER A C 1
ATOM 1215 O O . SER A 1 157 ? 13.312 42.312 -1.723 1 85.94 157 SER A O 1
ATOM 1217 N N . ARG A 1 158 ? 12.805 40.312 -2.361 1 69.19 158 ARG A N 1
ATOM 1218 C CA . ARG A 1 158 ? 11.43 40.656 -2.701 1 69.19 158 ARG A CA 1
ATOM 1219 C C . ARG A 1 158 ? 10.445 40.062 -1.716 1 69.19 158 ARG A C 1
ATOM 1221 O O . ARG A 1 158 ? 10.406 38.844 -1.546 1 69.19 158 ARG A O 1
ATOM 1228 N N . ASP A 1 159 ? 9.898 41.062 -0.938 1 71.06 159 ASP A N 1
ATOM 1229 C CA . ASP A 1 159 ? 8.984 40.469 0.026 1 71.06 159 ASP A CA 1
ATOM 1230 C C . ASP A 1 159 ? 7.566 41 -0.155 1 71.06 159 ASP A C 1
ATOM 1232 O O . ASP A 1 159 ? 6.77 40.969 0.785 1 71.06 159 ASP A O 1
ATOM 1236 N N . GLU A 1 160 ? 7.32 41.344 -1.446 1 78.38 160 GLU A N 1
ATOM 1237 C CA . GLU A 1 160 ? 6.059 42.031 -1.674 1 78.38 160 GLU A CA 1
ATOM 1238 C C . GLU A 1 160 ? 4.867 41.125 -1.365 1 78.38 160 GLU A C 1
ATOM 1240 O O . GLU A 1 160 ? 3.809 41.594 -0.955 1 78.38 160 GLU A O 1
ATOM 1245 N N . ASP A 1 161 ? 5.07 39.906 -1.376 1 89.12 161 ASP A N 1
ATOM 1246 C CA . ASP A 1 161 ? 3.934 39 -1.197 1 89.12 161 ASP A CA 1
ATOM 1247 C C . ASP A 1 161 ? 3.875 38.469 0.233 1 89.12 161 ASP A C 1
ATOM 1249 O O . ASP A 1 161 ? 2.965 37.719 0.584 1 89.12 161 ASP A O 1
ATOM 1253 N N . LEU A 1 162 ? 4.812 38.844 1.051 1 94.56 162 LEU A N 1
ATOM 1254 C CA . LEU A 1 162 ? 4.855 38.375 2.426 1 94.56 162 LEU A CA 1
ATOM 1255 C C . LEU A 1 162 ? 3.59 38.781 3.18 1 94.56 162 LEU A C 1
ATOM 1257 O O . LEU A 1 162 ? 3.09 38 4.008 1 94.56 162 LEU A O 1
ATOM 1261 N N . GLU A 1 163 ? 3.119 39.938 2.836 1 94 163 GLU A N 1
ATOM 1262 C CA . GLU A 1 163 ? 1.916 40.406 3.508 1 94 163 GLU A CA 1
ATOM 1263 C C . GLU A 1 163 ? 0.72 39.5 3.213 1 94 163 GLU A C 1
ATOM 1265 O O . GLU A 1 163 ? -0.138 39.312 4.074 1 94 163 GLU A O 1
ATOM 1270 N N . ARG A 1 164 ? 0.652 39.094 2.055 1 95.25 164 ARG A N 1
ATOM 1271 C CA . ARG A 1 164 ? -0.415 38.156 1.683 1 95.25 164 ARG A CA 1
ATOM 1272 C C . ARG A 1 164 ? -0.339 36.875 2.506 1 95.25 164 ARG A C 1
ATOM 1274 O O . ARG A 1 164 ? -1.362 36.375 2.969 1 95.25 164 ARG A O 1
ATOM 1281 N N . TRP A 1 165 ? 0.847 36.344 2.705 1 96.12 165 TRP A N 1
ATOM 1282 C CA . TRP A 1 165 ? 1.075 35.188 3.531 1 96.12 165 TRP A CA 1
ATOM 1283 C C . TRP A 1 165 ? 0.635 35.438 4.969 1 96.12 165 TRP A C 1
ATOM 1285 O O . TRP A 1 165 ? -0.073 34.594 5.562 1 96.12 165 TRP A O 1
ATOM 1295 N N . ASN A 1 166 ? 1.052 36.562 5.473 1 95.81 166 ASN A N 1
ATOM 1296 C CA . ASN A 1 166 ? 0.7 36.938 6.836 1 95.81 166 ASN A CA 1
ATOM 1297 C C . ASN A 1 166 ? -0.811 37.062 7.012 1 95.81 166 ASN A C 1
ATOM 1299 O O . ASN A 1 166 ? -1.369 36.562 7.984 1 95.81 166 ASN A O 1
ATOM 1303 N N . LYS A 1 167 ? -1.403 37.688 6.102 1 96.12 167 LYS A N 1
ATOM 1304 C CA . LYS A 1 167 ? -2.842 37.938 6.164 1 96.12 167 LYS A CA 1
ATOM 1305 C C . LYS A 1 167 ? -3.619 36.625 6.145 1 96.12 167 LYS A C 1
ATOM 1307 O O . LYS A 1 167 ? -4.492 36.406 6.984 1 96.12 167 LYS A O 1
ATOM 1312 N N . VAL A 1 168 ? -3.32 35.781 5.219 1 97.44 168 VAL A N 1
ATOM 1313 C CA . VAL A 1 168 ? -4.023 34.5 5.066 1 97.44 168 VAL A CA 1
ATOM 1314 C C . VAL A 1 168 ? -3.822 33.656 6.316 1 97.44 168 VAL A C 1
ATOM 1316 O O . VAL A 1 168 ? -4.777 33.062 6.84 1 97.44 168 VAL A O 1
ATOM 1319 N N . TRP A 1 169 ? -2.613 33.594 6.789 1 97.94 169 TRP A N 1
ATOM 1320 C CA . TRP A 1 169 ? -2.314 32.781 7.977 1 97.94 169 TRP A CA 1
ATOM 1321 C C . TRP A 1 169 ? -3.066 33.312 9.195 1 97.94 169 TRP A C 1
ATOM 1323 O O . TRP A 1 169 ? -3.611 32.531 9.977 1 97.94 169 TRP A O 1
ATOM 1333 N N . LYS A 1 170 ? -3.133 34.625 9.352 1 97.69 170 LYS A N 1
ATOM 1334 C CA . LYS A 1 170 ? -3.854 35.219 10.461 1 97.69 170 LYS A CA 1
ATOM 1335 C C . LYS A 1 170 ? -5.336 34.875 10.414 1 97.69 170 LYS A C 1
ATOM 1337 O O . LYS A 1 170 ? -5.941 34.562 11.438 1 97.69 170 LYS A O 1
ATOM 1342 N N . VAL A 1 171 ? -5.867 34.969 9.266 1 98.12 171 VAL A N 1
ATOM 1343 C CA . VAL A 1 171 ? -7.281 34.656 9.094 1 98.12 171 VAL A CA 1
ATOM 1344 C C . VAL A 1 171 ? -7.527 33.188 9.43 1 98.12 171 VAL A C 1
ATOM 1346 O O . VAL A 1 171 ? -8.523 32.875 10.078 1 98.12 171 VAL A O 1
ATOM 1349 N N . GLN A 1 172 ? -6.684 32.344 9 1 98.44 172 GLN A N 1
ATOM 1350 C CA . GLN A 1 172 ? -6.805 30.922 9.312 1 98.44 172 GLN A CA 1
ATOM 1351 C C . GLN A 1 172 ? -6.82 30.688 10.82 1 98.44 172 GLN A C 1
ATOM 1353 O O . GLN A 1 172 ? -7.629 29.922 11.328 1 98.44 172 GLN A O 1
ATOM 1358 N N . GLN A 1 173 ? -5.945 31.438 11.547 1 97.94 173 GLN A N 1
ATOM 1359 C CA . GLN A 1 173 ? -5.918 31.328 13 1 97.94 173 GLN A CA 1
ATOM 1360 C C . GLN A 1 173 ? -7.219 31.828 13.617 1 97.94 173 GLN A C 1
ATOM 1362 O O . GLN A 1 173 ? -7.742 31.234 14.555 1 97.94 173 GLN A O 1
ATOM 1367 N N . GLU A 1 174 ? -7.707 32.875 13.102 1 98 174 GLU A N 1
ATOM 1368 C CA . GLU A 1 174 ? -8.953 33.438 13.602 1 98 174 GLU A CA 1
ATOM 1369 C C . GLU A 1 174 ? -10.125 32.469 13.383 1 98 174 GLU A C 1
ATOM 1371 O O . GLU A 1 174 ? -10.945 32.281 14.281 1 98 174 GLU A O 1
ATOM 1376 N N . ILE A 1 175 ? -10.172 31.922 12.219 1 98.31 175 ILE A N 1
ATOM 1377 C CA . ILE A 1 175 ? -11.258 31 11.898 1 98.31 175 ILE A CA 1
ATOM 1378 C C . ILE A 1 175 ? -11.195 29.797 12.836 1 98.31 175 ILE A C 1
ATOM 1380 O O . ILE A 1 175 ? -12.219 29.375 13.383 1 98.31 175 ILE A O 1
ATOM 1384 N N . ARG A 1 176 ? -10.055 29.25 13.039 1 97.56 176 ARG A N 1
ATOM 1385 C CA . ARG A 1 176 ? -9.914 28.094 13.906 1 97.56 176 ARG A CA 1
ATOM 1386 C C . ARG A 1 176 ? -10.383 28.406 15.32 1 97.56 176 ARG A C 1
ATOM 1388 O O . ARG A 1 176 ? -11.039 27.578 15.961 1 97.56 176 ARG A O 1
ATOM 1395 N N . LYS A 1 177 ? -10.016 29.562 15.75 1 97.06 177 LYS A N 1
ATOM 1396 C CA . LYS A 1 177 ? -10.453 29.984 17.078 1 97.06 177 LYS A CA 1
ATOM 1397 C C . LYS A 1 177 ? -11.977 30.078 17.156 1 97.06 177 LYS A C 1
ATOM 1399 O O . LYS A 1 177 ? -12.594 29.594 18.109 1 97.06 177 LYS A O 1
ATOM 1404 N N . LYS A 1 178 ? -12.539 30.641 16.188 1 97.38 178 LYS A N 1
ATOM 1405 C CA . LYS A 1 178 ? -13.984 30.812 16.156 1 97.38 178 LYS A CA 1
ATOM 1406 C C . LYS A 1 178 ? -14.703 29.484 15.984 1 97.38 178 LYS A C 1
ATOM 1408 O O . LYS A 1 178 ? -15.805 29.297 16.5 1 97.38 178 LYS A O 1
ATOM 1413 N N . MET A 1 179 ? -14.109 28.578 15.219 1 97.5 179 MET A N 1
ATOM 1414 C CA . MET A 1 179 ? -14.664 27.25 15.078 1 97.5 179 MET A CA 1
ATOM 1415 C C . MET A 1 179 ? -14.906 26.609 16.453 1 97.5 179 MET A C 1
ATOM 1417 O O . MET A 1 179 ? -15.984 26.062 16.703 1 97.5 179 MET A O 1
ATOM 1421 N N . ALA A 1 180 ? -13.93 26.703 17.281 1 94.5 180 ALA A N 1
ATOM 1422 C CA . ALA A 1 180 ? -14.031 26.125 18.625 1 94.5 180 ALA A CA 1
ATOM 1423 C C . ALA A 1 180 ? -15.188 26.766 19.391 1 94.5 180 ALA A C 1
ATOM 1425 O O . ALA A 1 180 ? -15.945 26.062 20.062 1 94.5 180 ALA A O 1
ATOM 1426 N N . GLU A 1 181 ? -15.375 28.016 19.203 1 95.88 181 GLU A N 1
ATOM 1427 C CA . GLU A 1 181 ? -16.422 28.766 19.906 1 95.88 181 GLU A CA 1
ATOM 1428 C C . GLU A 1 181 ? -17.812 28.375 19.375 1 95.88 181 GLU A C 1
ATOM 1430 O O . GLU A 1 181 ? -18.781 28.344 20.141 1 95.88 181 GLU A O 1
ATOM 1435 N N . LYS A 1 182 ? -17.828 28.047 18.141 1 96.75 182 LYS A N 1
ATOM 1436 C CA . LYS A 1 182 ? -19.109 27.766 17.5 1 96.75 182 LYS A CA 1
ATOM 1437 C C . LYS A 1 182 ? -19.406 26.266 17.5 1 96.75 182 LYS A C 1
ATOM 1439 O O . LYS A 1 182 ? -20.422 25.828 16.969 1 96.75 182 LYS A O 1
ATOM 1444 N N . GLY A 1 183 ? -18.547 25.5 18.062 1 96.81 183 GLY A N 1
ATOM 1445 C CA . GLY A 1 183 ? -18.75 24.062 18.141 1 96.81 183 GLY A CA 1
ATOM 1446 C C . GLY A 1 183 ? -18.562 23.359 16.797 1 96.81 183 GLY A C 1
ATOM 1447 O O . GLY A 1 183 ? -19.312 22.438 16.469 1 96.81 183 GLY A O 1
ATOM 1448 N N . LEU A 1 184 ? -17.672 23.891 16 1 98.31 184 LEU A N 1
ATOM 1449 C CA . LEU A 1 184 ? -17.359 23.312 14.695 1 98.31 184 LEU A CA 1
ATOM 1450 C C . LEU A 1 184 ? -16.062 22.516 14.75 1 98.31 184 LEU A C 1
ATOM 1452 O O . LEU A 1 184 ? -15.094 22.938 15.375 1 98.31 184 LEU A O 1
ATOM 1456 N N . ILE A 1 185 ? -16.078 21.344 14.133 1 98.31 185 ILE A N 1
ATOM 1457 C CA . ILE A 1 185 ? -14.852 20.562 14.078 1 98.31 185 ILE A CA 1
ATOM 1458 C C . ILE A 1 185 ? -14.148 20.797 12.734 1 98.31 185 ILE A C 1
ATOM 1460 O O . ILE A 1 185 ? -12.992 20.438 12.562 1 98.31 185 ILE A O 1
ATOM 1464 N N . ALA A 1 186 ? -14.867 21.406 11.766 1 98.69 186 ALA A N 1
ATOM 1465 C CA . ALA A 1 186 ? -14.289 21.75 10.477 1 98.69 186 ALA A CA 1
ATOM 1466 C C . ALA A 1 186 ? -15.078 22.875 9.805 1 98.69 186 ALA A C 1
ATOM 1468 O O . ALA A 1 186 ? -16.219 23.156 10.18 1 98.69 186 ALA A O 1
ATOM 1469 N N . PHE A 1 187 ? -14.461 23.562 8.945 1 98.81 187 PHE A N 1
ATOM 1470 C CA . PHE A 1 187 ? -15.031 24.672 8.188 1 98.81 187 PHE A CA 1
ATOM 1471 C C . PHE A 1 187 ? -14.516 24.672 6.758 1 98.81 187 PHE A C 1
ATOM 1473 O O . PHE A 1 187 ? -13.312 24.531 6.527 1 98.81 187 PHE A O 1
ATOM 1480 N N . VAL A 1 188 ? -15.422 24.703 5.785 1 98.75 188 VAL A N 1
ATOM 1481 C CA . VAL A 1 188 ? -15.07 24.812 4.375 1 98.75 188 VAL A CA 1
ATOM 1482 C C . VAL A 1 188 ? -15.633 26.109 3.803 1 98.75 188 VAL A C 1
ATOM 1484 O O . VAL A 1 188 ? -16.844 26.25 3.625 1 98.75 188 VAL A O 1
ATOM 1487 N N . ALA A 1 189 ? -14.773 26.984 3.48 1 98.75 189 ALA A N 1
ATOM 1488 C CA . ALA A 1 189 ? -15.203 28.281 2.984 1 98.75 189 ALA A CA 1
ATOM 1489 C C . ALA A 1 189 ? -15.828 28.172 1.599 1 98.75 189 ALA A C 1
ATOM 1491 O O . ALA A 1 189 ? -15.375 27.375 0.77 1 98.75 189 ALA A O 1
ATOM 1492 N N . ASP A 1 190 ? -16.859 29.016 1.364 1 98.44 190 ASP A N 1
ATOM 1493 C CA . ASP A 1 190 ? -17.391 29.125 0.014 1 98.44 190 ASP A CA 1
ATOM 1494 C C . ASP A 1 190 ? -16.328 29.625 -0.962 1 98.44 190 ASP A C 1
ATOM 1496 O O . ASP A 1 190 ? -15.523 30.5 -0.624 1 98.44 190 ASP A O 1
ATOM 1500 N N . GLY A 1 191 ? -16.328 28.969 -2.137 1 97.69 191 GLY A N 1
ATOM 1501 C CA . GLY A 1 191 ? -15.367 29.375 -3.15 1 97.69 191 GLY A CA 1
ATOM 1502 C C . GLY A 1 191 ? -14.078 28.562 -3.115 1 97.69 191 GLY A C 1
ATOM 1503 O O . GLY A 1 191 ? -13.242 28.672 -4.016 1 97.69 191 GLY A O 1
ATOM 1504 N N . SER A 1 192 ? -13.867 27.75 -2.135 1 98.12 192 SER A N 1
ATOM 1505 C CA . SER A 1 192 ? -12.68 26.906 -2.055 1 98.12 192 SER A CA 1
ATOM 1506 C C . SER A 1 192 ? -12.594 25.953 -3.24 1 98.12 192 SER A C 1
ATOM 1508 O O . SER A 1 192 ? -13.625 25.531 -3.775 1 98.12 192 SER A O 1
ATOM 1510 N N . VAL A 1 193 ? -11.422 25.656 -3.654 1 97.69 193 VAL A N 1
ATOM 1511 C CA . VAL A 1 193 ? -11.148 24.656 -4.676 1 97.69 193 VAL A CA 1
ATOM 1512 C C . VAL A 1 193 ? -10.508 23.422 -4.031 1 97.69 193 VAL A C 1
ATOM 1514 O O . VAL A 1 193 ? -9.328 23.438 -3.682 1 97.69 193 VAL A O 1
ATOM 1517 N N . LEU A 1 194 ? -11.289 22.359 -4.008 1 95.81 194 LEU A N 1
ATOM 1518 C CA . LEU A 1 194 ? -10.898 21.219 -3.191 1 95.81 194 LEU A CA 1
ATOM 1519 C C . LEU A 1 194 ? -10.047 20.234 -3.994 1 95.81 194 LEU A C 1
ATOM 1521 O O . LEU A 1 194 ? -9.023 19.75 -3.51 1 95.81 194 LEU A O 1
ATOM 1525 N N . PRO A 1 195 ? -10.398 19.922 -5.312 1 91.5 195 PRO A N 1
ATOM 1526 C CA . PRO A 1 195 ? -9.648 18.906 -6.055 1 91.5 195 PRO A CA 1
ATOM 1527 C C . PRO A 1 195 ? -8.266 19.391 -6.484 1 91.5 195 PRO A C 1
ATOM 1529 O O . PRO A 1 195 ? -8.055 20.594 -6.68 1 91.5 195 PRO A O 1
ATOM 1532 N N . ARG A 1 196 ? -7.363 18.469 -6.543 1 91.38 196 ARG A N 1
ATOM 1533 C CA . ARG A 1 196 ? -6.016 18.734 -7.031 1 91.38 196 ARG A CA 1
ATOM 1534 C C . ARG A 1 196 ? -5.887 18.359 -8.508 1 91.38 196 ARG A C 1
ATOM 1536 O O . ARG A 1 196 ? -6.73 17.641 -9.047 1 91.38 196 ARG A O 1
ATOM 1543 N N . ARG A 1 197 ? -4.875 18.875 -9.039 1 85.25 197 ARG A N 1
ATOM 1544 C CA . ARG A 1 197 ? -4.641 18.625 -10.461 1 85.25 197 ARG A CA 1
ATOM 1545 C C . ARG A 1 197 ? -4.434 17.141 -10.727 1 85.25 197 ARG A C 1
ATOM 1547 O O . ARG A 1 197 ? -4.855 16.625 -11.758 1 85.25 197 ARG A O 1
ATOM 1554 N N . CYS A 1 198 ? -3.762 16.469 -9.82 1 75.94 198 CYS A N 1
ATOM 1555 C CA . CYS A 1 198 ? -3.506 15.031 -9.859 1 75.94 198 CYS A CA 1
ATOM 1556 C C . CYS A 1 198 ? -3.316 14.477 -8.453 1 75.94 198 CYS A C 1
ATOM 1558 O O . CYS A 1 198 ? -3.189 15.234 -7.488 1 75.94 198 CYS A O 1
ATOM 1560 N N . GLY A 1 199 ? -3.391 13.273 -8.289 1 71.5 199 GLY A N 1
ATOM 1561 C CA . GLY A 1 199 ? -3.33 12.625 -6.988 1 71.5 199 GLY A CA 1
ATOM 1562 C C . GLY A 1 199 ? -2.123 13.039 -6.168 1 71.5 199 GLY A C 1
ATOM 1563 O O . GLY A 1 199 ? -2.203 13.133 -4.941 1 71.5 199 GLY A O 1
ATOM 1564 N N . ASP A 1 200 ? -1.023 13.266 -6.844 1 71.88 200 ASP A N 1
ATOM 1565 C CA . ASP A 1 200 ? 0.193 13.609 -6.113 1 71.88 200 ASP A CA 1
ATOM 1566 C C . ASP A 1 200 ? 0.532 15.094 -6.277 1 71.88 200 ASP A C 1
ATOM 1568 O O . ASP A 1 200 ? 1.616 15.531 -5.891 1 71.88 200 ASP A O 1
ATOM 1572 N N . CYS A 1 201 ? -0.513 15.852 -6.762 1 83.06 201 CYS A N 1
ATOM 1573 C CA . CYS A 1 201 ? -0.274 17.266 -7.02 1 83.06 201 CYS A CA 1
ATOM 1574 C C . CYS A 1 201 ? -0.765 18.125 -5.855 1 83.06 201 CYS A C 1
ATOM 1576 O O . CYS A 1 201 ? -1.717 17.75 -5.168 1 83.06 201 CYS A O 1
ATOM 1578 N N . GLU A 1 202 ? -0.065 19.234 -5.707 1 87.88 202 GLU A N 1
ATOM 1579 C CA . GLU A 1 202 ? -0.489 20.219 -4.715 1 87.88 202 GLU A CA 1
ATOM 1580 C C . GLU A 1 202 ? -1.369 21.297 -5.348 1 87.88 202 GLU A C 1
ATOM 1582 O O . GLU A 1 202 ? -2.211 21.891 -4.672 1 87.88 202 GLU A O 1
ATOM 1587 N N . GLU A 1 203 ? -1.201 21.453 -6.566 1 91.88 203 GLU A N 1
ATOM 1588 C CA . GLU A 1 203 ? -1.906 22.516 -7.281 1 91.88 203 GLU A CA 1
ATOM 1589 C C . GLU A 1 203 ? -3.393 22.203 -7.418 1 91.88 203 GLU A C 1
ATOM 1591 O O . GLU A 1 203 ? -3.764 21.047 -7.664 1 91.88 203 GLU A O 1
ATOM 1596 N N . PRO A 1 204 ? -4.191 23.234 -7.266 1 94.06 204 PRO A N 1
ATOM 1597 C CA . PRO A 1 204 ? -5.625 23 -7.465 1 94.06 204 PRO A CA 1
ATOM 1598 C C . PRO A 1 204 ? -5.973 22.672 -8.914 1 94.06 204 PRO A C 1
ATOM 1600 O O . PRO A 1 204 ? -5.266 23.094 -9.836 1 94.06 204 PRO A O 1
ATOM 1603 N N . LEU A 1 205 ? -6.977 21.891 -9.07 1 90.81 205 LEU A N 1
ATOM 1604 C CA . LEU A 1 205 ? -7.492 21.594 -10.406 1 90.81 205 LEU A CA 1
ATOM 1605 C C . LEU A 1 205 ? -8.078 22.844 -11.055 1 90.81 205 LEU A C 1
ATOM 1607 O O . LEU A 1 205 ? -9.016 23.438 -10.523 1 90.81 205 LEU A O 1
ATOM 1611 N N . GLU A 1 206 ? -7.539 23.188 -12.156 1 90.56 206 GLU A N 1
ATOM 1612 C CA . GLU A 1 206 ? -8.039 24.359 -12.875 1 90.56 206 GLU A CA 1
ATOM 1613 C C . GLU A 1 206 ? -9.453 24.125 -13.391 1 90.56 206 GLU A C 1
ATOM 1615 O O . GLU A 1 206 ? -9.758 23.047 -13.922 1 90.56 206 GLU A O 1
ATOM 1620 N N . GLY A 1 207 ? -10.297 25.062 -13.172 1 90.12 207 GLY A N 1
ATOM 1621 C CA . GLY A 1 207 ? -11.656 24.969 -13.68 1 90.12 207 GLY A CA 1
ATOM 1622 C C . GLY A 1 207 ? -12.562 24.125 -12.805 1 90.12 207 GLY A C 1
ATOM 1623 O O . GLY A 1 207 ? -13.711 23.844 -13.18 1 90.12 207 GLY A O 1
ATOM 1624 N N . ALA A 1 208 ? -12.039 23.703 -11.711 1 91.5 208 ALA A N 1
ATOM 1625 C CA . ALA A 1 208 ? -12.852 22.891 -10.805 1 91.5 208 ALA A CA 1
ATOM 1626 C C . ALA A 1 208 ? -14.047 23.688 -10.297 1 91.5 208 ALA A C 1
ATOM 1628 O O . ALA A 1 208 ? -14.016 24.922 -10.258 1 91.5 208 ALA A O 1
ATOM 1629 N N . VAL A 1 209 ? -15.109 22.984 -9.961 1 93.06 209 VAL A N 1
ATOM 1630 C CA . VAL A 1 209 ? -16.281 23.594 -9.367 1 93.06 209 VAL A CA 1
ATOM 1631 C C . VAL A 1 209 ? -15.953 24.094 -7.965 1 93.06 209 VAL A C 1
ATOM 1633 O O . VAL A 1 209 ? -15.57 23.312 -7.09 1 93.06 209 VAL A O 1
ATOM 1636 N N . PRO A 1 210 ? -16.031 25.359 -7.77 1 96.69 210 PRO A N 1
ATOM 1637 C CA . PRO A 1 210 ? -15.773 25.859 -6.418 1 96.69 210 PRO A CA 1
ATOM 1638 C C . PRO A 1 210 ? -16.797 25.359 -5.398 1 96.69 210 PRO A C 1
ATOM 1640 O O . PRO A 1 210 ? -17.969 25.188 -5.734 1 96.69 210 PRO A O 1
ATOM 1643 N N . PHE A 1 211 ? -16.391 25.25 -4.219 1 97.94 211 PHE A N 1
ATOM 1644 C CA . PHE A 1 211 ? -17.25 24.766 -3.148 1 97.94 211 PHE A CA 1
ATOM 1645 C C . PHE A 1 211 ? -18.344 25.766 -2.82 1 97.94 211 PHE A C 1
ATOM 1647 O O . PHE A 1 211 ? -18.094 26.969 -2.787 1 97.94 211 PHE A O 1
ATOM 1654 N N . GLU A 1 212 ? -19.5 25.281 -2.598 1 98.06 212 GLU A N 1
ATOM 1655 C CA . GLU A 1 212 ? -20.656 26.094 -2.201 1 98.06 212 GLU A CA 1
ATOM 1656 C C . GLU A 1 212 ? -21.469 25.406 -1.107 1 98.06 212 GLU A C 1
ATOM 1658 O O . GLU A 1 212 ? -21.922 24.266 -1.288 1 98.06 212 GLU A O 1
ATOM 1663 N N . SER A 1 213 ? -21.641 26.125 -0.05 1 97.81 213 SER A N 1
ATOM 1664 C CA . SER A 1 213 ? -22.312 25.531 1.105 1 97.81 213 SER A CA 1
ATOM 1665 C C . SER A 1 213 ? -23.812 25.406 0.875 1 97.81 213 SER A C 1
ATOM 1667 O O . SER A 1 213 ? -24.422 26.297 0.283 1 97.81 213 SER A O 1
ATOM 1669 N N . PRO A 1 214 ? -24.359 24.25 1.335 1 97.75 214 PRO A N 1
ATOM 1670 C CA . PRO A 1 214 ? -25.828 24.297 1.434 1 97.75 214 PRO A CA 1
ATOM 1671 C C . PRO A 1 214 ? -26.312 25.344 2.432 1 97.75 214 PRO A C 1
ATOM 1673 O O . PRO A 1 214 ? -25.703 25.531 3.482 1 97.75 214 PRO A O 1
ATOM 1676 N N . PRO A 1 215 ? -27.406 25.906 2.137 1 96.94 215 PRO A N 1
ATOM 1677 C CA . PRO A 1 215 ? -27.875 27.016 2.965 1 96.94 215 PRO A CA 1
ATOM 1678 C C . PRO A 1 215 ? -28.031 26.625 4.434 1 96.94 215 PRO A C 1
ATOM 1680 O O . PRO A 1 215 ? -27.656 27.391 5.32 1 96.94 215 PRO A O 1
ATOM 1683 N N . SER A 1 216 ? -28.484 25.469 4.707 1 97.25 216 SER A N 1
ATOM 1684 C CA . SER A 1 216 ? -28.797 25.047 6.07 1 97.25 216 SER A CA 1
ATOM 1685 C C . SER A 1 216 ? -27.531 24.812 6.883 1 97.25 216 SER A C 1
ATOM 1687 O O . SER A 1 216 ? -27.562 24.797 8.117 1 97.25 216 SER A O 1
ATOM 1689 N N . LEU A 1 217 ? -26.406 24.672 6.246 1 97.88 217 LEU A N 1
ATOM 1690 C CA . LEU A 1 217 ? -25.172 24.375 6.945 1 97.88 217 LEU A CA 1
ATOM 1691 C C . LEU A 1 217 ? -24.188 25.531 6.82 1 97.88 217 LEU A C 1
ATOM 1693 O O . LEU A 1 217 ? -23.062 25.453 7.312 1 97.88 217 LEU A O 1
ATOM 1697 N N . ARG A 1 218 ? -24.609 26.625 6.176 1 98.25 218 ARG A N 1
ATOM 1698 C CA . ARG A 1 218 ? -23.766 27.781 5.965 1 98.25 218 ARG A CA 1
ATOM 1699 C C . ARG A 1 218 ? -23.594 28.578 7.254 1 98.25 218 ARG A C 1
ATOM 1701 O O . ARG A 1 218 ? -24.562 28.844 7.961 1 98.25 218 ARG A O 1
ATOM 1708 N N . VAL A 1 219 ? -22.406 28.906 7.559 1 98.06 219 VAL A N 1
ATOM 1709 C CA . VAL A 1 219 ? -22.078 29.734 8.711 1 98.06 219 VAL A CA 1
ATOM 1710 C C . VAL A 1 219 ? -21.203 30.906 8.266 1 98.06 219 VAL A C 1
ATOM 1712 O O . VAL A 1 219 ? -20.516 30.828 7.246 1 98.06 219 VAL A O 1
ATOM 1715 N N . GLU A 1 220 ? -21.25 31.938 9.031 1 97.94 220 GLU A N 1
ATOM 1716 C CA . GLU A 1 220 ? -20.391 33.094 8.812 1 97.94 220 GLU A CA 1
ATOM 1717 C C . GLU A 1 220 ? -19.422 33.281 9.969 1 97.94 220 GLU A C 1
ATOM 1719 O O . GLU A 1 220 ? -19.828 33.312 11.133 1 97.94 220 GLU A O 1
ATOM 1724 N N . ILE A 1 221 ? -18.234 33.406 9.641 1 97.88 221 ILE A N 1
ATOM 1725 C CA . ILE A 1 221 ? -17.203 33.594 10.648 1 97.88 221 ILE A CA 1
ATOM 1726 C C . ILE A 1 221 ? -16.562 34.969 10.469 1 97.88 221 ILE A C 1
ATOM 1728 O O . ILE A 1 221 ? -15.992 35.281 9.422 1 97.88 221 ILE A O 1
ATOM 1732 N N . GLU A 1 222 ? -16.594 35.75 11.539 1 96.94 222 GLU A N 1
ATOM 1733 C CA . GLU A 1 222 ? -16.016 37.094 11.5 1 96.94 222 GLU A CA 1
ATOM 1734 C C . GLU A 1 222 ? -14.5 37.062 11.688 1 96.94 222 GLU A C 1
ATOM 1736 O O . GLU A 1 222 ? -14 36.406 12.602 1 96.94 222 GLU A O 1
ATOM 1741 N N . THR A 1 223 ? -13.891 37.719 10.789 1 97.06 223 THR A N 1
ATOM 1742 C CA . THR A 1 223 ? -12.445 37.875 10.898 1 97.06 223 THR A CA 1
ATOM 1743 C C . THR A 1 223 ? -12.047 39.344 10.781 1 97.06 223 THR A C 1
ATOM 1745 O O . THR A 1 223 ? -12.875 40.188 10.461 1 97.06 223 THR A O 1
ATOM 1748 N N . ASN A 1 224 ? -10.828 39.625 11.047 1 95.06 224 ASN A N 1
ATOM 1749 C CA . ASN A 1 224 ? -10.312 41 10.922 1 95.06 224 ASN A CA 1
ATOM 1750 C C . ASN A 1 224 ? -10.32 41.469 9.469 1 95.06 224 ASN A C 1
ATOM 1752 O O . ASN A 1 224 ? -10.266 42.656 9.195 1 95.06 224 ASN A O 1
ATOM 1756 N N . GLU A 1 225 ? -10.414 40.562 8.57 1 95.12 225 GLU A N 1
ATOM 1757 C CA . GLU A 1 225 ? -10.438 40.875 7.145 1 95.12 225 GLU A CA 1
ATOM 1758 C C . GLU A 1 225 ? -11.859 40.844 6.594 1 95.12 225 GLU A C 1
ATOM 1760 O O . GLU A 1 225 ? -12.07 40.969 5.387 1 95.12 225 GLU A O 1
ATOM 1765 N N . GLY A 1 226 ? -12.812 40.688 7.516 1 96.25 226 GLY A N 1
ATOM 1766 C CA . GLY A 1 226 ? -14.203 40.562 7.105 1 96.25 226 GLY A CA 1
ATOM 1767 C C . GLY A 1 226 ? -14.789 39.188 7.332 1 96.25 226 GLY A C 1
ATOM 1768 O O . GLY A 1 226 ? -14.062 38.25 7.676 1 96.25 226 GLY A O 1
ATOM 1769 N N . PRO A 1 227 ? -16.062 39.125 7.152 1 97.31 227 PRO A N 1
ATOM 1770 C CA . PRO A 1 227 ? -16.703 37.844 7.359 1 97.31 227 PRO A CA 1
ATOM 1771 C C . PRO A 1 227 ? -16.422 36.844 6.23 1 97.31 227 PRO A C 1
ATOM 1773 O O . PRO A 1 227 ? -16.359 37.219 5.062 1 97.31 227 PRO A O 1
ATOM 1776 N N . ILE A 1 228 ? -16.266 35.625 6.594 1 97.81 228 ILE A N 1
ATOM 1777 C CA . ILE A 1 228 ? -16.094 34.531 5.633 1 97.81 228 ILE A CA 1
ATOM 1778 C C . ILE A 1 228 ? -17.219 33.5 5.793 1 97.81 228 ILE A C 1
ATOM 1780 O O . ILE A 1 228 ? -17.453 33 6.895 1 97.81 228 ILE A O 1
ATOM 1784 N N . SER A 1 229 ? -17.906 33.281 4.699 1 98.19 229 SER A N 1
ATOM 1785 C CA . SER A 1 229 ? -18.984 32.281 4.703 1 98.19 229 SER A CA 1
ATOM 1786 C C . SER A 1 229 ? -18.484 30.922 4.242 1 98.19 229 SER A C 1
ATOM 1788 O O . SER A 1 229 ? -17.594 30.828 3.398 1 98.19 229 SER A O 1
ATOM 1790 N N . GLY A 1 230 ? -19.078 29.906 4.793 1 98.62 230 GLY A N 1
ATOM 1791 C CA . GLY A 1 230 ? -18.734 28.547 4.418 1 98.62 230 GLY A CA 1
ATOM 1792 C C . GLY A 1 230 ? -19.562 27.5 5.125 1 98.62 230 GLY A C 1
ATOM 1793 O O . GLY A 1 230 ? -20.484 27.844 5.879 1 98.62 230 GLY A O 1
ATOM 1794 N N . MET A 1 231 ? -19.312 26.25 4.859 1 98.69 231 MET A N 1
ATOM 1795 C CA . MET A 1 231 ? -20 25.156 5.516 1 98.69 231 MET A CA 1
ATOM 1796 C C . MET A 1 231 ? -19.328 24.781 6.828 1 98.69 231 MET A C 1
ATOM 1798 O O . MET A 1 231 ? -18.125 24.484 6.848 1 98.69 231 MET A O 1
ATOM 1802 N N . GLY A 1 232 ? -20.078 24.859 7.887 1 98.5 232 GLY A N 1
ATOM 1803 C CA . GLY A 1 232 ? -19.594 24.375 9.172 1 98.5 232 GLY A CA 1
ATOM 1804 C C . GLY A 1 232 ? -19.938 22.922 9.438 1 98.5 232 GLY A C 1
ATOM 1805 O O . GLY A 1 232 ? -21.078 22.5 9.234 1 98.5 232 GLY A O 1
ATOM 1806 N N . VAL A 1 233 ? -18.984 22.172 9.789 1 98.38 233 VAL A N 1
ATOM 1807 C CA . VAL A 1 233 ? -19.219 20.812 10.289 1 98.38 233 VAL A CA 1
ATOM 1808 C C . VAL A 1 233 ? -19.266 20.828 11.812 1 98.38 233 VAL A C 1
ATOM 1810 O O . VAL A 1 233 ? -18.25 21.047 12.477 1 98.38 233 VAL A O 1
ATOM 1813 N N . ARG A 1 234 ? -20.344 20.547 12.352 1 97.5 234 ARG A N 1
ATOM 1814 C CA . ARG A 1 234 ? -20.578 20.672 13.781 1 97.5 234 ARG A CA 1
ATOM 1815 C C . ARG A 1 234 ? -20.078 19.453 14.531 1 97.5 234 ARG A C 1
ATOM 1817 O O . ARG A 1 234 ? -19.891 18.391 13.938 1 97.5 234 ARG A O 1
ATOM 1824 N N . LYS A 1 235 ? -19.859 19.625 15.797 1 97.5 235 LYS A N 1
ATOM 1825 C CA . LYS A 1 235 ? -19.625 18.469 16.672 1 97.5 235 LYS A CA 1
ATOM 1826 C C . LYS A 1 235 ? -20.766 17.469 16.578 1 97.5 235 LYS A C 1
ATOM 1828 O O . LYS A 1 235 ? -21.938 17.844 16.469 1 97.5 235 LYS A O 1
ATOM 1833 N N . GLY A 1 236 ? -20.406 16.203 16.688 1 97.44 236 GLY A N 1
ATOM 1834 C CA . GLY A 1 236 ? -21.375 15.125 16.484 1 97.44 236 GLY A CA 1
ATOM 1835 C C . GLY A 1 236 ? -21.016 14.203 15.336 1 97.44 236 GLY A C 1
ATOM 1836 O O . GLY A 1 236 ? -19.828 13.969 15.062 1 97.44 236 GLY A O 1
ATOM 1837 N N . ILE A 1 237 ? -22.094 13.625 14.734 1 97.25 237 ILE A N 1
ATOM 1838 C CA . ILE A 1 237 ? -21.875 12.648 13.664 1 97.25 237 ILE A CA 1
ATOM 1839 C C . ILE A 1 237 ? -22.344 13.234 12.336 1 97.25 237 ILE A C 1
ATOM 1841 O O . ILE A 1 237 ? -23.531 13.539 12.164 1 97.25 237 ILE A O 1
ATOM 1845 N N . THR A 1 238 ? -21.453 13.461 11.438 1 97.62 238 THR A N 1
ATOM 1846 C CA . THR A 1 238 ? -21.766 13.922 10.086 1 97.62 238 THR A CA 1
ATOM 1847 C C . THR A 1 238 ? -21.438 12.836 9.055 1 97.62 238 THR A C 1
ATOM 1849 O O . THR A 1 238 ? -20.328 12.281 9.062 1 97.62 238 THR A O 1
ATOM 1852 N N . SER A 1 239 ? -22.391 12.5 8.242 1 96.25 239 SER A N 1
ATOM 1853 C CA . SER A 1 239 ? -22.172 11.555 7.156 1 96.25 239 SER A CA 1
ATOM 1854 C C . SER A 1 239 ? -22.172 12.25 5.801 1 96.25 239 SER A C 1
ATOM 1856 O O . SER A 1 239 ? -22.984 13.141 5.555 1 96.25 239 SER A O 1
ATOM 1858 N N . VAL A 1 240 ? -21.219 11.945 5.008 1 95.62 240 VAL A N 1
ATOM 1859 C CA . VAL A 1 240 ? -21.156 12.383 3.617 1 95.62 240 VAL A CA 1
ATOM 1860 C C . VAL A 1 240 ? -21.484 11.219 2.689 1 95.62 240 VAL A C 1
ATOM 1862 O O . VAL A 1 240 ? -20.828 10.18 2.713 1 95.62 240 VAL A O 1
ATOM 1865 N N . THR A 1 241 ? -22.547 11.383 1.938 1 91.75 241 THR A N 1
ATOM 1866 C CA . THR A 1 241 ? -23.016 10.32 1.048 1 91.75 241 THR A CA 1
ATOM 1867 C C . THR A 1 241 ? -23.219 10.859 -0.365 1 91.75 241 THR A C 1
ATOM 1869 O O . THR A 1 241 ? -22.984 12.039 -0.628 1 91.75 241 THR A O 1
ATOM 1872 N N . GLY A 1 242 ? -23.5 9.953 -1.308 1 88.62 242 GLY A N 1
ATOM 1873 C CA . GLY A 1 242 ? -23.688 10.312 -2.703 1 88.62 242 GLY A CA 1
ATOM 1874 C C . GLY A 1 242 ? -23.125 9.289 -3.668 1 88.62 242 GLY A C 1
ATOM 1875 O O . GLY A 1 242 ? -22.484 8.328 -3.25 1 88.62 242 GLY A O 1
ATOM 1876 N N . PRO A 1 243 ? -23.438 9.523 -4.879 1 82 243 PRO A N 1
ATOM 1877 C CA . PRO A 1 243 ? -22.953 8.586 -5.891 1 82 243 PRO A CA 1
ATOM 1878 C C . PRO A 1 243 ? -21.438 8.625 -6.059 1 82 243 PRO A C 1
ATOM 1880 O O . PRO A 1 243 ? -20.781 9.547 -5.566 1 82 243 PRO A O 1
ATOM 1883 N N . ALA A 1 244 ? -20.953 7.59 -6.746 1 76.94 244 ALA A N 1
ATOM 1884 C CA . ALA A 1 244 ? -19.516 7.559 -7.043 1 76.94 244 ALA A CA 1
ATOM 1885 C C . ALA A 1 244 ? -19.125 8.719 -7.949 1 76.94 244 ALA A C 1
ATOM 1887 O O . ALA A 1 244 ? -19.875 9.094 -8.852 1 76.94 244 ALA A O 1
ATOM 1888 N N . PHE A 1 245 ? -18.016 9.312 -7.734 1 75.81 245 PHE A N 1
ATOM 1889 C CA . PHE A 1 245 ? -17.406 10.328 -8.578 1 75.81 245 PHE A CA 1
ATOM 1890 C C . PHE A 1 245 ? -18.156 11.656 -8.445 1 75.81 245 PHE A C 1
ATOM 1892 O O . PHE A 1 245 ? -18.297 12.391 -9.43 1 75.81 245 PHE A O 1
ATOM 1899 N N . HIS A 1 246 ? -18.641 11.859 -7.309 1 83.75 246 HIS A N 1
ATOM 1900 C CA . HIS A 1 246 ? -19.344 13.117 -7.109 1 83.75 246 HIS A CA 1
ATOM 1901 C C . HIS A 1 246 ? -18.672 13.961 -6.035 1 83.75 246 HIS A C 1
ATOM 1903 O O . HIS A 1 246 ? -19.266 14.914 -5.516 1 83.75 246 HIS A O 1
ATOM 1909 N N . GLY A 1 247 ? -17.453 13.578 -5.613 1 86.88 247 GLY A N 1
ATOM 1910 C CA . GLY A 1 247 ? -16.625 14.469 -4.828 1 86.88 247 GLY A CA 1
ATOM 1911 C C . GLY A 1 247 ? -16.562 14.094 -3.361 1 86.88 247 GLY A C 1
ATOM 1912 O O . GLY A 1 247 ? -16.031 14.852 -2.543 1 86.88 247 GLY A O 1
ATOM 1913 N N . LYS A 1 248 ? -17.094 12.969 -2.928 1 89.56 248 LYS A N 1
ATOM 1914 C CA . LYS A 1 248 ? -17.078 12.562 -1.525 1 89.56 248 LYS A CA 1
ATOM 1915 C C . LYS A 1 248 ? -15.656 12.461 -0.992 1 89.56 248 LYS A C 1
ATOM 1917 O O . LYS A 1 248 ? -15.32 13.094 0.011 1 89.56 248 LYS A O 1
ATOM 1922 N N . THR A 1 249 ? -14.875 11.727 -1.679 1 85 249 THR A N 1
ATOM 1923 C CA . THR A 1 249 ? -13.492 11.508 -1.251 1 85 249 THR A CA 1
ATOM 1924 C C . THR A 1 249 ? -12.695 12.812 -1.31 1 85 249 THR A C 1
ATOM 1926 O O . THR A 1 249 ? -11.867 13.07 -0.439 1 85 249 THR A O 1
ATOM 1929 N N . THR A 1 250 ? -12.977 13.664 -2.332 1 88.75 250 THR A N 1
ATOM 1930 C CA . THR A 1 250 ? -12.32 14.961 -2.467 1 88.75 250 THR A CA 1
ATOM 1931 C C . THR A 1 250 ? -12.594 15.836 -1.248 1 88.75 250 THR A C 1
ATOM 1933 O O . THR A 1 250 ? -11.68 16.469 -0.716 1 88.75 250 THR A O 1
ATOM 1936 N N . LEU A 1 251 ? -13.82 15.82 -0.862 1 94.81 251 LEU A N 1
ATOM 1937 C CA . LEU A 1 251 ? -14.203 16.609 0.299 1 94.81 251 LEU A CA 1
ATOM 1938 C C . LEU A 1 251 ? -13.523 16.094 1.561 1 94.81 251 LEU A C 1
ATOM 1940 O O . LEU A 1 251 ? -12.938 16.875 2.32 1 94.81 251 LEU A O 1
ATOM 1944 N N . ILE A 1 252 ? -13.531 14.844 1.793 1 94.25 252 ILE A N 1
ATOM 1945 C CA . ILE A 1 252 ? -13.016 14.258 3.025 1 94.25 252 ILE A CA 1
ATOM 1946 C C . ILE A 1 252 ? -11.492 14.422 3.072 1 94.25 252 ILE A C 1
ATOM 1948 O O . ILE A 1 252 ? -10.922 14.633 4.141 1 94.25 252 ILE A O 1
ATOM 1952 N N . GLU A 1 253 ? -10.875 14.312 1.96 1 92.44 253 GLU A N 1
ATOM 1953 C CA . GLU A 1 253 ? -9.438 14.516 1.9 1 92.44 253 GLU A CA 1
ATOM 1954 C C . GLU A 1 253 ? -9.07 15.961 2.223 1 92.44 253 GLU A C 1
ATOM 1956 O O . GLU A 1 253 ? -8.07 16.219 2.904 1 92.44 253 GLU A O 1
ATOM 1961 N N . ALA A 1 254 ? -9.852 16.844 1.668 1 96.31 254 ALA A N 1
ATOM 1962 C CA . ALA A 1 254 ? -9.625 18.266 1.974 1 96.31 254 ALA A CA 1
ATOM 1963 C C . ALA A 1 254 ? -9.758 18.531 3.471 1 96.31 254 ALA A C 1
ATOM 1965 O O . ALA A 1 254 ? -8.961 19.266 4.051 1 96.31 254 ALA A O 1
ATOM 1966 N N . LEU A 1 255 ? -10.75 17.891 4.086 1 98.06 255 LEU A N 1
ATOM 1967 C CA . LEU A 1 255 ? -10.93 18.031 5.527 1 98.06 255 LEU A CA 1
ATOM 1968 C C . LEU A 1 255 ? -9.75 17.438 6.285 1 98.06 255 LEU A C 1
ATOM 1970 O O . LEU A 1 255 ? -9.273 18.031 7.258 1 98.06 255 LEU A O 1
ATOM 1974 N N . ALA A 1 256 ? -9.305 16.297 5.855 1 97.62 256 ALA A N 1
ATOM 1975 C CA . ALA A 1 256 ? -8.18 15.633 6.504 1 97.62 256 ALA A CA 1
ATOM 1976 C C . ALA A 1 256 ? -6.922 16.5 6.441 1 97.62 256 ALA A C 1
ATOM 1978 O O . ALA A 1 256 ? -6.168 16.578 7.414 1 97.62 256 ALA A O 1
ATOM 1979 N N . LYS A 1 257 ? -6.715 17.141 5.324 1 97.5 257 LYS A N 1
ATOM 1980 C CA . LYS A 1 257 ? -5.543 18 5.145 1 97.5 257 LYS A CA 1
ATOM 1981 C C . LYS A 1 257 ? -5.73 19.344 5.832 1 97.5 257 LYS A C 1
ATOM 1983 O O . LYS A 1 257 ? -4.758 20.062 6.07 1 97.5 257 LYS A O 1
ATOM 1988 N N . GLY A 1 258 ? -6.973 19.641 6.184 1 98.25 258 GLY A N 1
ATOM 1989 C CA . GLY A 1 258 ? -7.309 20.922 6.797 1 98.25 258 GLY A CA 1
ATOM 1990 C C . GLY A 1 258 ? -6.781 21.062 8.211 1 98.25 258 GLY A C 1
ATOM 1991 O O . GLY A 1 258 ? -6.941 22.109 8.844 1 98.25 258 GLY A O 1
ATOM 1992 N N . VAL A 1 259 ? -6.113 20.047 8.734 1 98.31 259 VAL A N 1
ATOM 1993 C CA . VAL A 1 259 ? -5.48 20.156 10.047 1 98.31 259 VAL A CA 1
ATOM 1994 C C . VAL A 1 259 ? -4.285 21.109 9.961 1 98.31 259 VAL A C 1
ATOM 1996 O O . VAL A 1 259 ? -3.846 21.641 10.977 1 98.31 259 VAL A O 1
ATOM 1999 N N . TRP A 1 260 ? -3.777 21.234 8.766 1 98.38 260 TRP A N 1
ATOM 2000 C CA . TRP A 1 260 ? -2.67 22.156 8.516 1 98.38 260 TRP A CA 1
ATOM 2001 C C . TRP A 1 260 ? -3.172 23.453 7.887 1 98.38 260 TRP A C 1
ATOM 2003 O O . TRP A 1 260 ? -4.258 23.484 7.309 1 98.38 260 TRP A O 1
ATOM 2013 N N . ASP A 1 261 ? -2.402 24.516 8.094 1 98.44 261 ASP A N 1
ATOM 2014 C CA . ASP A 1 261 ? -2.633 25.75 7.352 1 98.44 261 ASP A CA 1
ATOM 2015 C C . ASP A 1 261 ? -2.037 25.656 5.949 1 98.44 261 ASP A C 1
ATOM 2017 O O . ASP A 1 261 ? -1.051 24.953 5.73 1 98.44 261 ASP A O 1
ATOM 2021 N N . HIS A 1 262 ? -2.705 26.297 4.996 1 98.44 262 HIS A N 1
ATOM 2022 C CA . HIS A 1 262 ? -2.244 26.25 3.613 1 98.44 262 HIS A CA 1
ATOM 2023 C C . HIS A 1 262 ? -1.896 27.641 3.096 1 98.44 262 HIS A C 1
ATOM 2025 O O . HIS A 1 262 ? -2.42 28.641 3.592 1 98.44 262 HIS A O 1
ATOM 2031 N N . ILE A 1 263 ? -1.044 27.703 2.117 1 98.06 263 ILE A N 1
ATOM 2032 C CA . ILE A 1 263 ? -0.553 28.953 1.548 1 98.06 263 ILE A CA 1
ATOM 2033 C C . ILE A 1 263 ? -1.65 29.609 0.709 1 98.06 263 ILE A C 1
ATOM 2035 O O . ILE A 1 263 ? -2.596 28.938 0.286 1 98.06 263 ILE A O 1
ATOM 2039 N N . PRO A 1 264 ? -1.503 30.984 0.542 1 97.19 264 PRO A N 1
ATOM 2040 C CA . PRO A 1 264 ? -2.432 31.625 -0.39 1 97.19 264 PRO A CA 1
ATOM 2041 C C . PRO A 1 264 ? -2.357 31.047 -1.798 1 97.19 264 PRO A C 1
ATOM 2043 O O . PRO A 1 264 ? -1.264 30.797 -2.311 1 97.19 264 PRO A O 1
ATOM 2046 N N . GLY A 1 265 ? -3.52 30.703 -2.35 1 95.19 265 GLY A N 1
ATOM 2047 C CA . GLY A 1 265 ? -3.566 30.203 -3.709 1 95.19 265 GLY A CA 1
ATOM 2048 C C . GLY A 1 265 ? -3.697 28.688 -3.773 1 95.19 265 GLY A C 1
ATOM 2049 O O . GLY A 1 265 ? -3.881 28.125 -4.852 1 95.19 265 GLY A O 1
ATOM 2050 N N . ASP A 1 266 ? -3.66 28.031 -2.656 1 96.44 266 ASP A N 1
ATOM 2051 C CA . ASP A 1 266 ? -3.811 26.578 -2.619 1 96.44 266 ASP A CA 1
ATOM 2052 C C . ASP A 1 266 ? -5.234 26.172 -2.982 1 96.44 266 ASP A C 1
ATOM 2054 O O . ASP A 1 266 ? -5.453 25.062 -3.494 1 96.44 266 ASP A O 1
ATOM 2058 N N . GLY A 1 267 ? -6.156 26.969 -2.789 1 97.44 267 GLY A N 1
ATOM 2059 C CA . GLY A 1 267 ? -7.555 26.625 -2.975 1 97.44 267 GLY A CA 1
ATOM 2060 C C . GLY A 1 267 ? -8.211 26.078 -1.718 1 97.44 267 GLY A C 1
ATOM 2061 O O . GLY A 1 267 ? -9.438 26.062 -1.606 1 97.44 267 GLY A O 1
ATOM 2062 N N . ARG A 1 268 ? -7.359 25.594 -0.772 1 97.06 268 ARG A N 1
ATOM 2063 C CA . ARG A 1 268 ? -7.859 25.031 0.48 1 97.06 268 ARG A CA 1
ATOM 2064 C C . ARG A 1 268 ? -7.426 25.891 1.669 1 97.06 268 ARG A C 1
ATOM 2066 O O . ARG A 1 268 ? -7.414 25.422 2.807 1 97.06 268 ARG A O 1
ATOM 2073 N N . GLU A 1 269 ? -7.02 27.125 1.406 1 96.81 269 GLU A N 1
ATOM 2074 C CA . GLU A 1 269 ? -6.441 27.922 2.48 1 96.81 269 GLU A CA 1
ATOM 2075 C C . GLU A 1 269 ? -7.473 28.203 3.57 1 96.81 269 GLU A C 1
ATOM 2077 O O . GLU A 1 269 ? -7.109 28.547 4.703 1 96.81 269 GLU A O 1
ATOM 2082 N N . PHE A 1 270 ? -8.773 28.078 3.248 1 98.25 270 PHE A N 1
ATOM 2083 C CA . PHE A 1 270 ? -9.781 28.297 4.277 1 98.25 270 PHE A CA 1
ATOM 2084 C C . PHE A 1 270 ? -10.641 27.047 4.465 1 98.25 270 PHE A C 1
ATOM 2086 O O . PHE A 1 270 ? -11.836 27.156 4.762 1 98.25 270 PHE A O 1
ATOM 2093 N N . VAL A 1 271 ? -10.141 25.938 4.129 1 98.69 271 VAL A N 1
ATOM 2094 C CA . VAL A 1 271 ? -10.617 24.625 4.582 1 98.69 271 VAL A CA 1
ATOM 2095 C C . VAL A 1 271 ? -9.859 24.219 5.84 1 98.69 271 VAL A C 1
ATOM 2097 O O . VAL A 1 271 ? -8.703 23.781 5.766 1 98.69 271 VAL A O 1
ATOM 2100 N N . LEU A 1 272 ? -10.523 24.359 6.945 1 98.75 272 LEU A N 1
ATOM 2101 C CA . LEU A 1 272 ? -9.844 24.203 8.227 1 98.75 272 LEU A CA 1
ATOM 2102 C C . LEU A 1 272 ? -10.539 23.156 9.086 1 98.75 272 LEU A C 1
ATOM 2104 O O . LEU A 1 272 ? -11.766 23.156 9.188 1 98.75 272 LEU A O 1
ATOM 2108 N N . SER A 1 273 ? -9.797 22.266 9.641 1 98.62 273 SER A N 1
ATOM 2109 C CA . SER A 1 273 ? -10.289 21.219 10.539 1 98.62 273 SER A CA 1
ATOM 2110 C C . SER A 1 273 ? -9.633 21.328 11.914 1 98.62 273 SER A C 1
ATOM 2112 O O . SER A 1 273 ? -8.602 21.984 12.062 1 98.62 273 SER A O 1
ATOM 2114 N N . ASP A 1 274 ? -10.312 20.766 12.875 1 97.56 274 ASP A N 1
ATOM 2115 C CA . ASP A 1 274 ? -9.703 20.594 14.195 1 97.56 274 ASP A CA 1
ATOM 2116 C C . ASP A 1 274 ? -8.289 20.016 14.078 1 97.56 274 ASP A C 1
ATOM 2118 O O . ASP A 1 274 ? -8.062 19.078 13.32 1 97.56 274 ASP A O 1
ATOM 2122 N N . LYS A 1 275 ? -7.34 20.578 14.781 1 96.38 275 LYS A N 1
ATOM 2123 C CA . LYS A 1 275 ? -5.938 20.188 14.664 1 96.38 275 LYS A CA 1
ATOM 2124 C C . LYS A 1 275 ? -5.738 18.734 15.125 1 96.38 275 LYS A C 1
ATOM 2126 O O . LYS A 1 275 ? -4.766 18.094 14.734 1 96.38 275 LYS A O 1
ATOM 2131 N N . ASN A 1 276 ? -6.652 18.203 15.914 1 95.75 276 ASN A N 1
ATOM 2132 C CA . ASN A 1 276 ? -6.523 16.844 16.422 1 95.75 276 ASN A CA 1
ATOM 2133 C C . ASN A 1 276 ? -7.43 15.875 15.672 1 95.75 276 ASN A C 1
ATOM 2135 O O . ASN A 1 276 ? -7.652 14.742 16.125 1 95.75 276 ASN A O 1
ATOM 2139 N N . MET A 1 277 ? -7.984 16.359 14.602 1 98.19 277 MET A N 1
ATOM 2140 C CA . MET A 1 277 ? -8.727 15.453 13.742 1 98.19 277 MET A CA 1
ATOM 2141 C C . MET A 1 277 ? -7.812 14.375 13.172 1 98.19 277 MET A C 1
ATOM 2143 O O . MET A 1 277 ? -6.676 14.656 12.789 1 98.19 277 MET A O 1
ATOM 2147 N N . PHE A 1 278 ? -8.297 13.141 13.172 1 98.5 278 PHE A N 1
ATOM 2148 C CA . PHE A 1 278 ? -7.453 12.047 12.703 1 98.5 278 PHE A CA 1
ATOM 2149 C C . PHE A 1 278 ? -8.227 11.125 11.773 1 98.5 278 PHE A C 1
ATOM 2151 O O . PHE A 1 278 ? -9.391 10.812 12.031 1 98.5 278 PHE A O 1
ATOM 2158 N N . TYR A 1 279 ? -7.613 10.789 10.672 1 98.12 279 TYR A N 1
ATOM 2159 C CA . TYR A 1 279 ? -8.172 9.898 9.656 1 98.12 279 TYR A CA 1
ATOM 2160 C C . TYR A 1 279 ? -7.91 8.438 10.008 1 98.12 279 TYR A C 1
ATOM 2162 O O . TYR A 1 279 ? -6.758 8.023 10.148 1 98.12 279 TYR A O 1
ATOM 2170 N N . VAL A 1 280 ? -9.008 7.656 10.18 1 97.38 280 VAL A N 1
ATOM 2171 C CA . VAL A 1 280 ? -8.93 6.242 10.539 1 97.38 280 VAL A CA 1
ATOM 2172 C C . VAL A 1 280 ? -9.305 5.383 9.336 1 97.38 280 VAL A C 1
ATOM 2174 O O . VAL A 1 280 ? -10.281 5.664 8.641 1 97.38 280 VAL A O 1
ATOM 2177 N N . ARG A 1 281 ? -8.539 4.352 9.055 1 94.94 281 ARG A N 1
ATOM 2178 C CA . ARG A 1 281 ? -8.844 3.369 8.016 1 94.94 281 ARG A CA 1
ATOM 2179 C C . ARG A 1 281 ? -8.281 1.999 8.375 1 94.94 281 ARG A C 1
ATOM 2181 O O . ARG A 1 281 ? -7.547 1.862 9.352 1 94.94 281 ARG A O 1
ATOM 2188 N N . SER A 1 282 ? -8.641 1.026 7.621 1 92.5 282 SER A N 1
ATOM 2189 C CA . SER A 1 282 ? -8.109 -0.321 7.805 1 92.5 282 SER A CA 1
ATOM 2190 C C . SER A 1 282 ? -6.688 -0.428 7.27 1 92.5 282 SER A C 1
ATOM 2192 O O . SER A 1 282 ? -6.34 0.213 6.277 1 92.5 282 SER A O 1
ATOM 2194 N N . GLU A 1 283 ? -5.883 -1.098 8.016 1 90.5 283 GLU A N 1
ATOM 2195 C CA . GLU A 1 283 ? -4.539 -1.48 7.605 1 90.5 283 GLU A CA 1
ATOM 2196 C C . GLU A 1 283 ? -4.312 -2.98 7.777 1 90.5 283 GLU A C 1
ATOM 2198 O O . GLU A 1 283 ? -3.711 -3.412 8.766 1 90.5 283 GLU A O 1
ATOM 2203 N N . ASP A 1 284 ? -4.629 -3.688 6.84 1 77.94 284 ASP A N 1
ATOM 2204 C CA . ASP A 1 284 ? -4.535 -5.141 6.926 1 77.94 284 ASP A CA 1
ATOM 220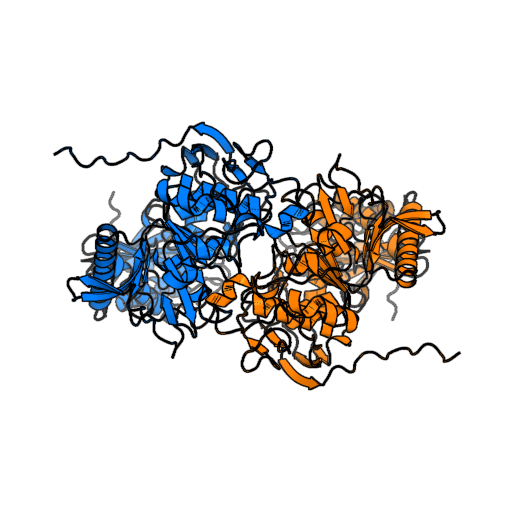5 C C . ASP A 1 284 ? -3.088 -5.586 7.125 1 77.94 284 ASP A C 1
ATOM 2207 O O . ASP A 1 284 ? -2.178 -5.07 6.477 1 77.94 284 ASP A O 1
ATOM 2211 N N . GLY A 1 285 ? -2.945 -6.492 8.031 1 80 285 GLY A N 1
ATOM 2212 C CA . GLY A 1 285 ? -1.638 -7.09 8.242 1 80 285 GLY A CA 1
ATOM 2213 C C . GLY A 1 285 ? -0.767 -6.297 9.203 1 80 285 GLY A C 1
ATOM 2214 O O . GLY A 1 285 ? 0.342 -6.719 9.539 1 80 285 GLY A O 1
ATOM 2215 N N . ARG A 1 286 ? -1.285 -5.164 9.664 1 89.44 286 ARG A N 1
ATOM 2216 C CA . ARG A 1 286 ? -0.454 -4.359 10.547 1 89.44 286 ARG A CA 1
ATOM 2217 C C . ARG A 1 286 ? -0.341 -5.004 11.93 1 89.44 286 ARG A C 1
ATOM 2219 O O . ARG A 1 286 ? -1.21 -5.781 12.328 1 89.44 286 ARG A O 1
ATOM 2226 N N . ARG A 1 287 ? 0.66 -4.578 12.641 1 90.88 287 ARG A N 1
ATOM 2227 C CA . ARG A 1 287 ? 0.851 -5.012 14.023 1 90.88 287 ARG A CA 1
ATOM 2228 C C . ARG A 1 287 ? 0.014 -4.168 14.984 1 90.88 287 ARG A C 1
ATOM 2230 O O . ARG A 1 287 ? -0.159 -2.965 14.773 1 90.88 287 ARG A O 1
ATOM 2237 N N . VAL A 1 288 ? -0.543 -4.781 16 1 95.44 288 VAL A N 1
ATOM 2238 C CA . VAL A 1 288 ? -1.267 -4.129 17.078 1 95.44 288 VAL A CA 1
ATOM 2239 C C . VAL A 1 288 ? -0.69 -4.566 18.422 1 95.44 288 VAL A C 1
ATOM 2241 O O . VAL A 1 288 ? -0.498 -5.762 18.672 1 95.44 288 VAL A O 1
ATOM 2244 N N . ALA A 1 289 ? -0.382 -3.611 19.297 1 96.94 289 ALA A N 1
ATOM 2245 C CA . ALA A 1 289 ? 0.292 -3.934 20.547 1 96.94 289 ALA A CA 1
ATOM 2246 C C . ALA A 1 289 ? -0.569 -3.545 21.75 1 96.94 289 ALA A C 1
ATOM 2248 O O . ALA A 1 289 ? -0.494 -2.412 22.234 1 96.94 289 ALA A O 1
ATOM 2249 N N . GLY A 1 290 ? -1.409 -4.453 22.234 1 97.31 290 GLY A N 1
ATOM 2250 C CA . GLY A 1 290 ? -2.092 -4.328 23.516 1 97.31 290 GLY A CA 1
ATOM 2251 C C . GLY A 1 290 ? -3.211 -3.305 23.5 1 97.31 290 GLY A C 1
ATOM 2252 O O . GLY A 1 290 ? -3.451 -2.623 24.5 1 97.31 290 GLY A O 1
ATOM 2253 N N . VAL A 1 291 ? -3.877 -3.074 22.453 1 98 291 VAL A N 1
ATOM 2254 C CA . VAL A 1 291 ? -4.895 -2.035 22.344 1 98 291 VAL A CA 1
ATOM 2255 C C . VAL A 1 291 ? -6.242 -2.572 22.812 1 98 291 VAL A C 1
ATOM 2257 O O . VAL A 1 291 ? -6.613 -3.703 22.5 1 98 291 VAL A O 1
ATOM 2260 N N . ASP A 1 292 ? -6.945 -1.852 23.656 1 97.69 292 ASP A N 1
ATOM 2261 C CA . ASP A 1 292 ? -8.297 -2.213 24.062 1 97.69 292 ASP A CA 1
ATOM 2262 C C . ASP A 1 292 ? -9.297 -1.975 22.938 1 97.69 292 ASP A C 1
ATOM 2264 O O . ASP A 1 292 ? -9.695 -0.836 22.688 1 97.69 292 ASP A O 1
ATOM 2268 N N . VAL A 1 293 ? -9.648 -3.031 22.297 1 97.06 293 VAL A N 1
ATOM 2269 C CA . VAL A 1 293 ? -10.609 -2.926 21.203 1 97.06 293 VAL A CA 1
ATOM 2270 C C . VAL A 1 293 ? -11.922 -3.598 21.609 1 97.06 293 VAL A C 1
ATOM 2272 O O . VAL A 1 293 ? -12.766 -3.869 20.75 1 97.06 293 VAL A O 1
ATOM 2275 N N . SER A 1 294 ? -12.164 -3.887 22.859 1 96.06 294 SER A N 1
ATOM 2276 C CA . SER A 1 294 ? -13.266 -4.707 23.359 1 96.06 294 SER A CA 1
ATOM 2277 C C . SER A 1 294 ? -14.609 -4.039 23.078 1 96.06 294 SER A C 1
ATOM 2279 O O . SER A 1 294 ? -15.641 -4.715 23.016 1 96.06 294 SER A O 1
ATOM 2281 N N . THR A 1 295 ? -14.641 -2.754 22.922 1 96.44 295 THR A N 1
ATOM 2282 C CA . THR A 1 295 ? -15.891 -2.061 22.641 1 96.44 295 THR A CA 1
ATOM 2283 C C . THR A 1 295 ? -16.438 -2.471 21.266 1 96.44 295 THR A C 1
ATOM 2285 O O . THR A 1 295 ? -17.641 -2.5 21.062 1 96.44 295 THR A O 1
ATOM 2288 N N . PHE A 1 296 ? -15.531 -2.834 20.328 1 96.31 296 PHE A N 1
ATOM 2289 C CA . PHE A 1 296 ? -15.922 -3.158 18.969 1 96.31 296 PHE A CA 1
ATOM 2290 C C . PHE A 1 296 ? -15.82 -4.656 18.719 1 96.31 296 PHE A C 1
ATOM 2292 O O . PHE A 1 296 ? -16.641 -5.227 17.984 1 96.31 296 PHE A O 1
ATOM 2299 N N . ILE A 1 297 ? -14.758 -5.266 19.281 1 93.69 297 ILE A N 1
ATOM 2300 C CA . ILE A 1 297 ? -14.43 -6.656 18.984 1 93.69 297 ILE A CA 1
ATOM 2301 C C . ILE A 1 297 ? -14.68 -7.52 20.219 1 93.69 297 ILE A C 1
ATOM 2303 O O . ILE A 1 297 ? -14.094 -7.281 21.266 1 93.69 297 ILE A O 1
ATOM 2307 N N . LYS A 1 298 ? -15.492 -8.5 19.953 1 90.75 298 LYS A N 1
ATOM 2308 C CA . LYS A 1 298 ? -15.828 -9.406 21.047 1 90.75 298 LYS A CA 1
ATOM 2309 C C . LYS A 1 298 ? -15.086 -10.734 20.906 1 90.75 298 LYS A C 1
ATOM 2311 O O . LYS A 1 298 ? -15.688 -11.758 20.578 1 90.75 298 LYS A O 1
ATOM 2316 N N . LEU A 1 299 ? -13.859 -10.758 21.109 1 84.69 299 LEU A N 1
ATOM 2317 C CA . LEU A 1 299 ? -12.969 -11.914 21.094 1 84.69 299 LEU A CA 1
ATOM 2318 C C . LEU A 1 299 ? -12.195 -12.008 22.406 1 84.69 299 LEU A C 1
ATOM 2320 O O . LEU A 1 299 ? -12.102 -11.031 23.156 1 84.69 299 LEU A O 1
ATOM 2324 N N . GLU A 1 300 ? -11.727 -13.188 22.625 1 85.69 300 GLU A N 1
ATOM 2325 C CA . GLU A 1 300 ? -10.852 -13.336 23.781 1 85.69 300 GLU A CA 1
ATOM 2326 C C . GLU A 1 300 ? -9.602 -12.469 23.641 1 85.69 300 GLU A C 1
ATOM 2328 O O . GLU A 1 300 ? -8.961 -12.453 22.594 1 85.69 300 GLU A O 1
ATOM 2333 N N . GLY A 1 301 ? -9.383 -11.641 24.656 1 90 301 GLY A N 1
ATOM 2334 C CA . GLY A 1 301 ? -8.18 -10.812 24.656 1 90 301 GLY A CA 1
ATOM 2335 C C . GLY A 1 301 ? -8.398 -9.445 24.047 1 90 301 GLY A C 1
ATOM 2336 O O . GLY A 1 301 ? -7.449 -8.664 23.906 1 90 301 GLY A O 1
ATOM 2337 N N . SER A 1 302 ? -9.625 -9.094 23.75 1 93.94 302 SER A N 1
ATOM 2338 C CA . SER A 1 302 ? -9.93 -7.844 23.062 1 93.94 302 SER A CA 1
ATOM 2339 C C . SER A 1 302 ? -9.641 -6.641 23.953 1 93.94 302 SER A C 1
ATOM 2341 O O . SER A 1 302 ? -9.484 -5.52 23.469 1 93.94 302 SER A O 1
ATOM 2343 N N . GLU A 1 303 ? -9.523 -6.793 25.234 1 95.06 303 GLU A N 1
ATOM 2344 C CA . GLU A 1 303 ? -9.203 -5.703 26.141 1 95.06 303 GLU A CA 1
ATOM 2345 C C . GLU A 1 303 ? -7.73 -5.328 26.062 1 95.06 303 GLU A C 1
ATOM 2347 O O . GLU A 1 303 ? -7.332 -4.258 26.531 1 95.06 303 GLU A O 1
ATOM 2352 N N . ARG A 1 304 ? -6.969 -6.25 25.703 1 96 304 ARG A N 1
ATOM 2353 C CA . ARG A 1 304 ? -5.535 -6.082 25.484 1 96 304 ARG A CA 1
ATOM 2354 C C . ARG A 1 304 ? -5.094 -6.762 24.188 1 96 304 ARG A C 1
ATOM 2356 O O . ARG A 1 304 ? -4.152 -7.559 24.188 1 96 304 ARG A O 1
ATOM 2363 N N . PHE A 1 305 ? -5.688 -6.359 23.172 1 95.25 305 PHE A N 1
ATOM 2364 C CA . PHE A 1 305 ? -5.57 -7.047 21.891 1 95.25 305 PHE A CA 1
ATOM 2365 C C . PHE A 1 305 ? -4.184 -6.844 21.297 1 95.25 305 PHE A C 1
ATOM 2367 O O . PHE A 1 305 ? -3.709 -5.711 21.188 1 95.25 305 PHE A O 1
ATOM 2374 N N . SER A 1 306 ? -3.502 -7.945 20.953 1 93.94 306 SER A N 1
ATOM 2375 C CA . SER A 1 306 ? -2.197 -7.914 20.312 1 93.94 306 SER A CA 1
ATOM 2376 C C . SER A 1 306 ? -2.133 -8.914 19.156 1 93.94 306 SER A C 1
ATOM 2378 O O . SER A 1 306 ? -2.666 -10.016 19.25 1 93.94 306 SER A O 1
ATOM 2380 N N . THR A 1 307 ? -1.602 -8.461 18.078 1 87.69 307 THR A N 1
ATOM 2381 C CA . THR A 1 307 ? -1.382 -9.336 16.922 1 87.69 307 THR A CA 1
ATOM 2382 C C . THR A 1 307 ? -0.312 -8.758 16 1 87.69 307 THR A C 1
ATOM 2384 O O . THR A 1 307 ? -0.099 -7.543 15.977 1 87.69 307 THR A O 1
ATOM 2387 N N . ASP A 1 308 ? 0.399 -9.562 15.305 1 85.06 308 ASP A N 1
ATOM 2388 C CA . ASP A 1 308 ? 1.357 -9.117 14.297 1 85.06 308 ASP A CA 1
ATOM 2389 C C . ASP A 1 308 ? 0.706 -9.031 12.914 1 85.06 308 ASP A C 1
ATOM 2391 O O . ASP A 1 308 ? 1.336 -8.594 11.953 1 85.06 308 ASP A O 1
ATOM 2395 N N . ASP A 1 309 ? -0.59 -9.375 12.883 1 81.12 309 ASP A N 1
ATOM 2396 C CA . ASP A 1 309 ? -1.284 -9.469 11.602 1 81.12 309 ASP A CA 1
ATOM 2397 C C . ASP A 1 309 ? -2.775 -9.188 11.758 1 81.12 309 ASP A C 1
ATOM 2399 O O . ASP A 1 309 ? -3.605 -10.086 11.586 1 81.12 309 ASP A O 1
ATOM 2403 N N . ALA A 1 310 ? -3.086 -7.992 11.891 1 86.12 310 ALA A N 1
ATOM 2404 C CA . ALA A 1 310 ? -4.473 -7.594 12.125 1 86.12 310 ALA A CA 1
ATO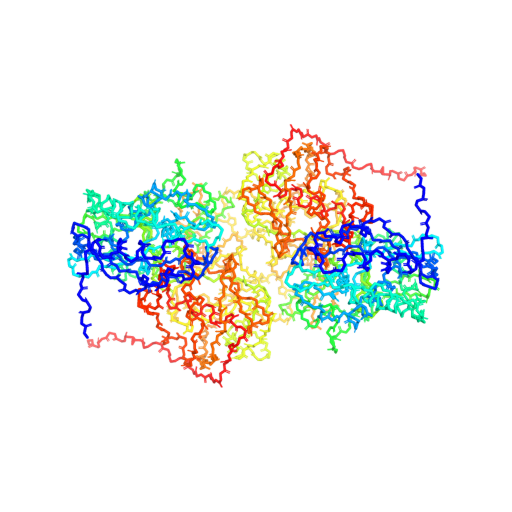M 2405 C C . ALA A 1 310 ? -5.305 -7.719 10.852 1 86.12 310 ALA A C 1
ATOM 2407 O O . ALA A 1 310 ? -4.812 -7.449 9.75 1 86.12 310 ALA A O 1
ATOM 2408 N N . SER A 1 311 ? -6.535 -8.078 11.031 1 80 311 SER A N 1
ATOM 2409 C CA . SER A 1 311 ? -7.5 -8.07 9.938 1 80 311 SER A CA 1
ATOM 2410 C C . SER A 1 311 ? -8.031 -6.664 9.68 1 80 311 SER A C 1
ATOM 2412 O O . SER A 1 311 ? -7.73 -5.734 10.43 1 80 311 SER A O 1
ATOM 2414 N N . GLY A 1 312 ? -8.867 -6.504 8.664 1 84.81 312 GLY A N 1
ATOM 2415 C CA . GLY A 1 312 ? -9.438 -5.207 8.336 1 84.81 312 GLY A CA 1
ATOM 2416 C C . GLY A 1 312 ? -10.211 -4.586 9.477 1 84.81 312 GLY A C 1
ATOM 2417 O O . GLY A 1 312 ? -9.977 -3.436 9.844 1 84.81 312 GLY A O 1
ATOM 2418 N N . ALA A 1 313 ? -11.047 -5.391 10.078 1 88.25 313 ALA A N 1
ATOM 2419 C CA . ALA A 1 313 ? -11.914 -4.875 11.141 1 88.25 313 ALA A CA 1
ATOM 2420 C C . ALA A 1 313 ? -11.109 -4.594 12.406 1 88.25 313 ALA A C 1
ATOM 2422 O O . ALA A 1 313 ? -11.281 -3.551 13.039 1 88.25 313 ALA A O 1
ATOM 2423 N N . THR A 1 314 ? -10.156 -5.504 12.719 1 90.81 314 THR A N 1
ATOM 2424 C CA . THR A 1 314 ? -9.398 -5.328 13.953 1 90.81 314 THR A CA 1
ATOM 2425 C C . THR A 1 314 ? -8.398 -4.184 13.812 1 90.81 314 THR A C 1
ATOM 2427 O O . THR A 1 314 ? -8.141 -3.457 14.773 1 90.81 314 THR A O 1
ATOM 2430 N N . SER A 1 315 ? -7.875 -4.031 12.617 1 93.69 315 SER A N 1
ATOM 2431 C CA . SER A 1 315 ? -6.949 -2.924 12.414 1 93.69 315 SER A CA 1
ATOM 2432 C C . SER A 1 315 ? -7.668 -1.58 12.492 1 93.69 315 SER A C 1
ATOM 2434 O O . SER A 1 315 ? -7.141 -0.62 13.055 1 93.69 315 SER A O 1
ATOM 2436 N N . ALA A 1 316 ? -8.875 -1.533 11.938 1 95.25 316 ALA A N 1
ATOM 2437 C CA . ALA A 1 316 ? -9.672 -0.311 12.016 1 95.25 316 ALA A CA 1
ATOM 2438 C C . ALA A 1 316 ? -10.039 0.015 13.453 1 95.25 316 ALA A C 1
ATOM 2440 O O . ALA A 1 316 ? -9.914 1.161 13.891 1 95.25 316 ALA A O 1
ATOM 2441 N N . ALA A 1 317 ? -10.438 -1.005 14.164 1 96.69 317 ALA A N 1
ATOM 2442 C CA . ALA A 1 317 ? -10.781 -0.833 15.57 1 96.69 317 ALA A CA 1
ATOM 2443 C C . ALA A 1 317 ? -9.578 -0.339 16.375 1 96.69 317 ALA A C 1
ATOM 2445 O O . ALA A 1 317 ? -9.711 0.573 17.188 1 96.69 317 ALA A O 1
ATOM 2446 N N . ALA A 1 318 ? -8.477 -0.954 16.109 1 97.56 318 ALA A N 1
ATOM 2447 C CA . ALA A 1 318 ? -7.254 -0.564 16.812 1 97.56 318 ALA A CA 1
ATOM 2448 C C . ALA A 1 318 ? -6.875 0.881 16.5 1 97.56 318 ALA A C 1
ATOM 2450 O O . ALA A 1 318 ? -6.57 1.66 17.406 1 97.56 318 ALA A O 1
ATOM 2451 N N . SER A 1 319 ? -6.918 1.246 15.227 1 98.06 319 SER A N 1
ATOM 2452 C CA . SER A 1 319 ? -6.582 2.607 14.82 1 98.06 319 SER A CA 1
ATOM 2453 C C . SER A 1 319 ? -7.516 3.625 15.461 1 98.06 319 SER A C 1
ATOM 2455 O O . SER A 1 319 ? -7.074 4.688 15.898 1 98.06 319 SER A O 1
ATOM 2457 N N . PHE A 1 320 ? -8.789 3.277 15.5 1 98.19 320 PHE A N 1
ATOM 2458 C CA . PHE A 1 320 ? -9.781 4.137 16.125 1 98.19 320 PHE A CA 1
ATOM 2459 C C . PHE A 1 320 ? -9.453 4.363 17.594 1 98.19 320 PHE A C 1
ATOM 2461 O O . PHE A 1 320 ? -9.336 5.508 18.031 1 98.19 320 PHE A O 1
ATOM 2468 N N . GLN A 1 321 ? -9.227 3.309 18.281 1 98.19 321 GLN A N 1
ATOM 2469 C CA . GLN A 1 321 ? -8.977 3.365 19.719 1 98.19 321 GLN A CA 1
ATOM 2470 C C . GLN A 1 321 ? -7.629 4.02 20.016 1 98.19 321 GLN A C 1
ATOM 2472 O O . GLN A 1 321 ? -7.492 4.754 21 1 98.19 321 GLN A O 1
ATOM 2477 N N . GLU A 1 322 ? -6.648 3.734 19.219 1 98.25 322 GLU A N 1
ATOM 2478 C CA . GLU A 1 322 ? -5.336 4.355 19.359 1 98.25 322 GLU A CA 1
ATOM 2479 C C . GLU A 1 322 ? -5.422 5.871 19.203 1 98.25 322 GLU A C 1
ATOM 2481 O O . GLU A 1 322 ? -4.77 6.617 19.938 1 98.25 322 GLU A O 1
ATOM 2486 N N . ALA A 1 323 ? -6.191 6.367 18.234 1 98.12 323 ALA A N 1
ATOM 2487 C CA . ALA A 1 323 ? -6.375 7.797 18.016 1 98.12 323 ALA A CA 1
ATOM 2488 C C . ALA A 1 323 ? -7.043 8.453 19.219 1 98.12 323 ALA A C 1
ATOM 2490 O O . ALA A 1 323 ? -6.613 9.516 19.672 1 98.12 323 ALA A O 1
ATOM 2491 N N . VAL A 1 324 ? -8.047 7.785 19.734 1 97.75 324 VAL A N 1
ATOM 2492 C CA . VAL A 1 324 ? -8.75 8.297 20.906 1 97.75 324 VAL A CA 1
ATOM 2493 C C . VAL A 1 324 ? -7.812 8.312 22.109 1 97.75 324 VAL A C 1
ATOM 2495 O O . VAL A 1 324 ? -7.77 9.289 22.859 1 97.75 324 VAL A O 1
ATOM 2498 N N . GLU A 1 325 ? -7.074 7.23 22.25 1 97.31 325 GLU A N 1
ATOM 2499 C CA . GLU A 1 325 ? -6.094 7.129 23.328 1 97.31 325 GLU A CA 1
ATOM 2500 C C . GLU A 1 325 ? -5.086 8.273 23.266 1 97.31 325 GLU A C 1
ATOM 2502 O O . GLU A 1 325 ? -4.68 8.805 24.312 1 97.31 325 GLU A O 1
ATOM 2507 N N . ALA A 1 326 ? -4.73 8.641 22.062 1 96.88 326 ALA A N 1
ATOM 2508 C CA . ALA A 1 326 ? -3.715 9.664 21.844 1 96.88 326 ALA A CA 1
ATOM 2509 C C . ALA A 1 326 ? -4.312 11.062 21.984 1 96.88 326 ALA A C 1
ATOM 2511 O O . ALA A 1 326 ? -3.586 12.062 21.938 1 96.88 326 ALA A O 1
ATOM 2512 N N . GLY A 1 327 ? -5.648 11.164 22.078 1 95.31 327 GLY A N 1
ATOM 2513 C CA . GLY A 1 327 ? -6.242 12.445 22.422 1 95.31 327 GLY A CA 1
ATOM 2514 C C . GLY A 1 327 ? -7.129 13 21.312 1 95.31 327 GLY A C 1
ATOM 2515 O O . GLY A 1 327 ? -7.699 14.086 21.469 1 95.31 327 GLY A O 1
ATOM 2516 N N . SER A 1 328 ? -7.324 12.289 20.234 1 97.31 328 SER A N 1
ATOM 2517 C CA . SER A 1 328 ? -8.219 12.766 19.172 1 97.31 328 SER A CA 1
ATOM 2518 C C . SER A 1 328 ? -9.672 12.734 19.641 1 97.31 328 SER A C 1
ATOM 2520 O O . SER A 1 328 ? -10.094 11.805 20.312 1 97.31 328 SER A O 1
ATOM 2522 N N . ARG A 1 329 ? -10.43 13.766 19.25 1 96.31 329 ARG A N 1
ATOM 2523 C CA . ARG A 1 329 ? -11.852 13.812 19.562 1 96.31 329 ARG A CA 1
ATOM 2524 C C . ARG A 1 329 ? -12.68 14.047 18.297 1 96.31 329 ARG A C 1
ATOM 2526 O O . ARG A 1 329 ? -13.891 14.234 18.359 1 96.31 329 ARG A O 1
ATOM 2533 N N . ALA A 1 330 ? -12.039 14.109 17.188 1 98.12 330 ALA A N 1
ATOM 2534 C CA . ALA A 1 330 ? -12.656 14.203 15.867 1 98.12 330 ALA A CA 1
ATOM 2535 C C . ALA A 1 330 ? -12.008 13.227 14.891 1 98.12 330 ALA A C 1
ATOM 2537 O O . ALA A 1 330 ? -10.805 13.297 14.641 1 98.12 330 ALA A O 1
ATOM 2538 N N . LEU A 1 331 ? -12.812 12.336 14.352 1 98.31 331 LEU A N 1
ATOM 2539 C CA . LEU A 1 331 ? -12.266 11.297 13.492 1 98.31 331 LEU A CA 1
ATOM 2540 C C . LEU A 1 331 ? -12.945 11.297 12.125 1 98.31 331 LEU A C 1
ATOM 2542 O O . LEU A 1 331 ? -14.133 11.617 12.023 1 98.31 331 LEU A O 1
ATOM 2546 N N . ILE A 1 332 ? -12.18 11.031 11.141 1 98.19 332 ILE A N 1
ATOM 2547 C CA . ILE A 1 332 ? -12.68 10.844 9.781 1 98.19 332 ILE A CA 1
ATOM 2548 C C . ILE A 1 332 ? -12.586 9.375 9.391 1 98.19 332 ILE A C 1
ATOM 2550 O O . ILE A 1 332 ? -11.578 8.711 9.664 1 98.19 332 ILE A O 1
ATOM 2554 N N . ILE A 1 333 ? -13.641 8.836 8.82 1 96.12 333 ILE A N 1
ATOM 2555 C CA . ILE A 1 333 ? -13.656 7.457 8.336 1 96.12 333 ILE A CA 1
ATOM 2556 C C . ILE A 1 333 ? -14.258 7.41 6.934 1 96.12 333 ILE A C 1
ATOM 2558 O O . ILE A 1 333 ? -15.328 7.969 6.691 1 96.12 333 ILE A O 1
ATOM 2562 N N . ASP A 1 334 ? -13.562 6.816 6.055 1 91.56 334 ASP A N 1
ATOM 2563 C CA . ASP A 1 334 ? -14.039 6.586 4.695 1 91.56 334 ASP A CA 1
ATOM 2564 C C . ASP A 1 334 ? -14.359 5.113 4.465 1 91.56 334 ASP A C 1
ATOM 2566 O O . ASP A 1 334 ? -13.484 4.254 4.586 1 91.56 334 ASP A O 1
ATOM 2570 N N . GLU A 1 335 ? -15.547 4.875 4.105 1 87.56 335 GLU A N 1
ATOM 2571 C CA . GLU A 1 335 ? -16.047 3.516 3.912 1 87.56 335 GLU A CA 1
ATOM 2572 C C . GLU A 1 335 ? -15.195 2.76 2.893 1 87.56 335 GLU A C 1
ATOM 2574 O O . GLU A 1 335 ? -14.969 1.557 3.037 1 87.56 335 GLU A O 1
ATOM 2579 N N . ASP A 1 336 ? -14.727 3.402 1.943 1 81.25 336 ASP A N 1
ATOM 2580 C CA . ASP A 1 336 ? -14.008 2.756 0.847 1 81.25 336 ASP A CA 1
ATOM 2581 C C . ASP A 1 336 ? -12.656 2.219 1.312 1 81.25 336 ASP A C 1
ATOM 2583 O O . ASP A 1 336 ? -12.055 1.38 0.642 1 81.25 336 ASP A O 1
ATOM 2587 N N . TYR A 1 337 ? -12.188 2.695 2.453 1 87.25 337 TYR A N 1
ATOM 2588 C CA . TYR A 1 337 ? -10.875 2.273 2.924 1 87.25 337 TYR A CA 1
ATOM 2589 C C . TYR A 1 337 ? -10.977 1.573 4.273 1 87.25 337 TYR A C 1
ATOM 2591 O O . TYR A 1 337 ? -9.969 1.359 4.945 1 87.25 337 TYR A O 1
ATOM 2599 N N . THR A 1 338 ? -12.148 1.319 4.691 1 90.12 338 THR A N 1
ATOM 2600 C CA . THR A 1 338 ? -12.383 0.697 5.988 1 90.12 338 THR A CA 1
ATOM 2601 C C . THR A 1 338 ? -13.211 -0.575 5.84 1 90.12 338 THR A C 1
ATOM 2603 O O . THR A 1 338 ? -14.148 -0.62 5.047 1 90.12 338 THR A O 1
ATOM 2606 N N . ALA A 1 339 ? -12.859 -1.572 6.578 1 85.38 339 ALA A N 1
ATOM 2607 C CA . ALA A 1 339 ? -13.586 -2.838 6.531 1 85.38 339 ALA A CA 1
ATOM 2608 C C . ALA A 1 339 ? -15.078 -2.623 6.777 1 85.38 339 ALA A C 1
ATOM 2610 O O . ALA A 1 339 ? -15.469 -1.992 7.762 1 85.38 339 ALA A O 1
ATOM 2611 N N . THR A 1 340 ? -15.883 -3.176 5.941 1 82.75 340 THR A N 1
ATOM 2612 C CA . THR A 1 340 ? -17.328 -2.996 5.977 1 82.75 340 THR A CA 1
ATOM 2613 C C . THR A 1 340 ? -17.906 -3.551 7.273 1 82.75 340 THR A C 1
ATOM 2615 O O . THR A 1 340 ? -18.812 -2.951 7.863 1 82.75 340 THR A O 1
ATOM 2618 N N . ASN A 1 341 ? -17.375 -4.691 7.695 1 82.38 341 ASN A N 1
ATOM 2619 C CA . ASN A 1 341 ? -17.922 -5.348 8.875 1 82.38 341 ASN A CA 1
ATOM 2620 C C . ASN A 1 341 ? -17.609 -4.566 10.148 1 82.38 341 ASN A C 1
ATOM 2622 O O . ASN A 1 341 ? -18.203 -4.82 11.203 1 82.38 341 ASN A O 1
ATOM 2626 N N . PHE A 1 342 ? -16.734 -3.674 10.109 1 90.62 342 PHE A N 1
ATOM 2627 C CA . PHE A 1 342 ? -16.484 -2.754 11.211 1 90.62 342 PHE A CA 1
ATOM 2628 C C . PHE A 1 342 ? -17.516 -1.631 11.227 1 90.62 342 PHE A C 1
ATOM 2630 O O . PHE A 1 342 ? -17.938 -1.179 12.289 1 90.62 342 PHE A O 1
ATOM 2637 N N . LEU A 1 343 ? -17.875 -1.185 10.047 1 89.44 343 LEU A N 1
ATOM 2638 C CA . LEU A 1 343 ? -18.703 0.006 9.891 1 89.44 343 LEU A CA 1
ATOM 2639 C C . LEU A 1 343 ? -20.172 -0.313 10.156 1 89.44 343 LEU A C 1
ATOM 2641 O O . LEU A 1 343 ? -20.875 0.458 10.82 1 89.44 343 LEU A O 1
ATOM 2645 N N . HIS A 1 344 ? -20.609 -1.412 9.609 1 85.44 344 HIS A N 1
ATOM 2646 C CA . HIS A 1 344 ? -22.016 -1.727 9.758 1 85.44 344 HIS A CA 1
ATOM 2647 C C . HIS A 1 344 ? -22.281 -3.211 9.523 1 85.44 344 HIS A C 1
ATOM 2649 O O . HIS A 1 344 ? -21.406 -3.936 9.055 1 85.44 344 HIS A O 1
ATOM 2655 N N . PHE A 1 345 ? -23.453 -3.594 9.953 1 82.69 345 PHE A N 1
ATOM 2656 C CA . PHE A 1 345 ? -23.938 -4.949 9.734 1 82.69 345 PHE A CA 1
ATOM 2657 C C . PHE A 1 345 ? -25.344 -4.926 9.156 1 82.69 345 PHE A C 1
ATOM 2659 O O . PHE A 1 345 ? -26.219 -4.203 9.648 1 82.69 345 PHE A O 1
ATOM 2666 N N . ASP A 1 346 ? -25.531 -5.617 8.047 1 80.25 346 ASP A N 1
ATOM 2667 C CA . ASP A 1 346 ? -26.859 -5.754 7.438 1 80.25 346 ASP A CA 1
ATOM 2668 C C . ASP A 1 346 ? -27.734 -6.699 8.25 1 80.25 346 ASP A C 1
ATOM 2670 O O . ASP A 1 346 ? -27.562 -7.918 8.188 1 80.25 346 ASP A O 1
ATOM 2674 N N . GLU A 1 347 ? -28.703 -6.152 8.867 1 81.69 347 GLU A N 1
ATOM 2675 C CA . GLU A 1 347 ? -29.531 -6.914 9.797 1 81.69 347 GLU A CA 1
ATOM 2676 C C . GLU A 1 347 ? -30.297 -8.008 9.078 1 81.69 347 GLU A C 1
ATOM 2678 O O . GLU A 1 347 ? -30.734 -8.984 9.695 1 81.69 347 GLU A O 1
ATOM 2683 N N . ARG A 1 348 ? -30.5 -8.023 7.879 1 82.69 348 ARG A N 1
ATOM 2684 C CA . ARG A 1 348 ? -31.172 -9.07 7.121 1 82.69 348 ARG A CA 1
ATOM 2685 C C . ARG A 1 348 ? -30.391 -10.375 7.172 1 82.69 348 ARG A C 1
ATOM 2687 O O . ARG A 1 348 ? -30.953 -11.453 6.941 1 82.69 348 ARG A O 1
ATOM 2694 N N . LEU A 1 349 ? -29.094 -10.234 7.48 1 85.69 349 LEU A N 1
ATOM 2695 C CA . LEU A 1 349 ? -28.219 -11.406 7.52 1 85.69 349 LEU A CA 1
ATOM 2696 C C . LEU A 1 349 ? -28.359 -12.141 8.852 1 85.69 349 LEU A C 1
ATOM 2698 O O . LEU A 1 349 ? -27.797 -13.219 9.023 1 85.69 349 LEU A O 1
ATOM 2702 N N . ASN A 1 350 ? -29.141 -11.57 9.695 1 83.88 350 ASN A N 1
ATOM 2703 C CA . ASN A 1 350 ? -29.359 -12.219 10.992 1 83.88 350 ASN A CA 1
ATOM 2704 C C . ASN A 1 350 ? -29.953 -13.609 10.828 1 83.88 350 ASN A C 1
ATOM 2706 O O . ASN A 1 350 ? -29.844 -14.445 11.734 1 83.88 350 ASN A O 1
ATOM 2710 N N . GLU A 1 351 ? -30.484 -13.82 9.742 1 81.88 351 GLU A N 1
ATOM 2711 C CA . GLU A 1 351 ? -31.062 -15.133 9.453 1 81.88 351 GLU A CA 1
ATOM 2712 C C . GLU A 1 351 ? -29.969 -16.203 9.367 1 81.88 351 GLU A C 1
ATOM 2714 O O . GLU A 1 351 ? -30.234 -17.375 9.602 1 81.88 351 GLU A O 1
ATOM 2719 N N . ILE A 1 352 ? -28.812 -15.789 9.062 1 87.06 352 ILE A N 1
ATOM 2720 C CA . ILE A 1 352 ? -27.719 -16.719 8.82 1 87.06 352 ILE A CA 1
ATOM 2721 C C . ILE A 1 352 ? -26.688 -16.625 9.945 1 87.06 352 ILE A C 1
ATOM 2723 O O . ILE A 1 352 ? -26.109 -17.625 10.359 1 87.06 352 ILE A O 1
ATOM 2727 N N . TYR A 1 353 ? -26.547 -15.445 10.508 1 84.56 353 TYR A N 1
ATOM 2728 C CA . TYR A 1 353 ? -25.484 -15.188 11.484 1 84.56 353 TYR A CA 1
ATOM 2729 C C . TYR A 1 353 ? -25.953 -15.531 12.891 1 84.56 353 TYR A C 1
ATOM 2731 O O . TYR A 1 353 ? -26.969 -15.016 13.359 1 84.56 353 TYR A O 1
ATOM 2739 N N . ASP A 1 354 ? -25.172 -16.422 13.508 1 85.56 354 ASP A N 1
ATOM 2740 C CA . ASP A 1 354 ? -25.531 -16.766 14.883 1 85.56 354 ASP A CA 1
ATOM 2741 C C . ASP A 1 354 ? -24.469 -16.266 15.859 1 85.56 354 ASP A C 1
ATOM 2743 O O . ASP A 1 354 ? -24.625 -16.422 17.078 1 85.56 354 ASP A O 1
ATOM 2747 N N . ILE A 1 355 ? -23.438 -15.734 15.367 1 83.62 355 ILE A N 1
ATOM 2748 C CA . ILE A 1 355 ? -22.359 -15.195 16.188 1 83.62 355 ILE A CA 1
ATOM 2749 C C . ILE A 1 355 ? -22.062 -13.758 15.773 1 83.62 355 ILE A C 1
ATOM 2751 O O . ILE A 1 355 ? -22 -13.453 14.586 1 83.62 355 ILE A O 1
ATOM 2755 N N . LYS A 1 356 ? -22 -12.938 16.766 1 82.88 356 LYS A N 1
ATOM 2756 C CA . LYS A 1 356 ? -21.578 -11.562 16.516 1 82.88 356 LYS A CA 1
ATOM 2757 C C . LYS A 1 356 ? -20.219 -11.281 17.172 1 82.88 356 LYS A C 1
ATOM 2759 O O . LYS A 1 356 ? -20.156 -11.078 18.375 1 82.88 356 LYS A O 1
ATOM 2764 N N . THR A 1 357 ? -19.266 -11.203 16.391 1 86.56 357 THR A N 1
ATOM 2765 C CA . THR A 1 357 ? -17.922 -10.977 16.875 1 86.56 357 THR A CA 1
ATOM 2766 C C . THR A 1 357 ? -17.578 -9.492 16.859 1 86.56 357 THR A C 1
ATOM 2768 O O . THR A 1 357 ? -16.703 -9.039 17.609 1 86.56 357 THR A O 1
ATOM 2771 N N . VAL A 1 358 ? -18.281 -8.703 16.031 1 89.06 358 VAL A N 1
ATOM 2772 C CA . VAL A 1 358 ? -17.984 -7.281 15.891 1 89.06 358 VAL A CA 1
ATOM 2773 C C . VAL A 1 358 ? -19.234 -6.461 16.188 1 89.06 358 VAL A C 1
ATOM 2775 O O . VAL A 1 358 ? -20.312 -6.738 15.656 1 89.06 358 VAL A O 1
ATOM 2778 N N . GLU A 1 359 ? -19.141 -5.648 17.125 1 92.62 359 GLU A N 1
ATOM 2779 C CA . GLU A 1 359 ? -20.125 -4.582 17.266 1 92.62 359 GLU A CA 1
ATOM 2780 C C . GLU A 1 359 ? -19.734 -3.361 16.438 1 92.62 359 GLU A C 1
ATOM 2782 O O . GLU A 1 359 ? -18.703 -2.73 16.688 1 92.62 359 GLU A O 1
ATOM 2787 N N . THR A 1 360 ? -20.578 -3.014 15.555 1 91.56 360 THR A N 1
ATOM 2788 C CA . THR A 1 360 ? -20.172 -2.133 14.461 1 91.56 360 THR A CA 1
ATOM 2789 C C . THR A 1 360 ? -20.172 -0.676 14.914 1 91.56 360 THR A C 1
ATOM 2791 O O . THR A 1 360 ? -20.781 -0.335 15.938 1 91.56 360 THR A O 1
ATOM 2794 N N . LEU A 1 361 ? -19.5 0.119 14.188 1 93.56 361 LEU A N 1
ATOM 2795 C CA . LEU A 1 361 ? -19.438 1.556 14.43 1 93.56 361 LEU A CA 1
ATOM 2796 C C . LEU A 1 361 ? -20.828 2.176 14.359 1 93.56 361 LEU A C 1
ATOM 2798 O O . LEU A 1 361 ? -21.188 3.027 15.18 1 93.56 361 LEU A O 1
ATOM 2802 N N . SER A 1 362 ? -21.656 1.749 13.391 1 91.62 362 SER A N 1
ATOM 2803 C CA . SER A 1 362 ? -22.984 2.291 13.195 1 91.62 362 SER A CA 1
ATOM 2804 C C . SER A 1 362 ? -23.844 2.1 14.445 1 91.62 362 SER A C 1
ATOM 2806 O O . SER A 1 362 ? -24.703 2.93 14.742 1 91.62 362 SER A O 1
ATOM 2808 N N . GLU A 1 363 ? -23.594 1.06 15.133 1 92.62 363 GLU A N 1
ATOM 2809 C CA . GLU A 1 363 ? -24.375 0.745 16.328 1 92.62 363 GLU A CA 1
ATOM 2810 C C . GLU A 1 363 ? -23.969 1.636 17.5 1 92.62 363 GLU A C 1
ATOM 2812 O O . GLU A 1 363 ? -24.719 1.771 18.469 1 92.62 363 GLU A O 1
ATOM 2817 N N . LYS A 1 364 ? -22.891 2.26 17.375 1 95.5 364 LYS A N 1
ATOM 2818 C CA . LYS A 1 364 ? -22.328 2.957 18.531 1 95.5 364 LYS A CA 1
ATOM 2819 C C . LYS A 1 364 ? -22.312 4.465 18.312 1 95.5 364 LYS A C 1
ATOM 2821 O O . LYS A 1 364 ? -21.859 5.223 19.172 1 95.5 364 LYS A O 1
ATOM 2826 N N . LEU A 1 365 ? -22.828 4.969 17.25 1 94.75 365 LEU A N 1
ATOM 2827 C CA . LEU A 1 365 ? -22.703 6.371 16.859 1 94.75 365 LEU A CA 1
ATOM 2828 C C . LEU A 1 365 ? -23.266 7.289 17.922 1 94.75 365 LEU A C 1
ATOM 2830 O O . LEU A 1 365 ? -22.641 8.281 18.297 1 94.75 365 LEU A O 1
ATOM 2834 N N . GLU A 1 366 ? -24.391 6.938 18.5 1 93.44 366 GLU A N 1
ATOM 2835 C CA . GLU A 1 366 ? -25.016 7.773 19.516 1 93.44 366 GLU A CA 1
ATOM 2836 C C . GLU A 1 366 ? -24.172 7.824 20.781 1 93.44 366 GLU A C 1
ATOM 2838 O O . GLU A 1 366 ? -23.953 8.898 21.344 1 93.44 366 GLU A O 1
ATOM 2843 N N . SER A 1 367 ? -23.719 6.691 21.156 1 95.5 367 SER A N 1
ATOM 2844 C CA . SER A 1 367 ? -22.906 6.602 22.359 1 95.5 367 SER A CA 1
ATOM 2845 C C . SER A 1 367 ? -21.562 7.312 22.188 1 95.5 367 SER A C 1
ATOM 2847 O O . SER A 1 367 ? -21.047 7.914 23.125 1 95.5 367 SER A O 1
ATOM 2849 N N . LEU A 1 368 ? -21.031 7.254 21.016 1 96.56 368 LEU A N 1
ATOM 2850 C CA . LEU A 1 368 ? -19.781 7.938 20.703 1 96.56 368 LEU A CA 1
ATOM 2851 C C . LEU A 1 368 ? -19.922 9.445 20.875 1 96.56 368 LEU A C 1
ATOM 2853 O O . LEU A 1 368 ? -19.062 10.102 21.453 1 96.56 368 LEU A O 1
ATOM 2857 N N . LYS A 1 369 ? -20.969 9.922 20.406 1 94.25 369 LYS A N 1
ATOM 2858 C CA . LYS A 1 369 ? -21.266 11.352 20.531 1 94.25 369 LYS A CA 1
ATOM 2859 C C . LYS A 1 369 ? -21.406 11.758 22 1 94.25 369 LYS A C 1
ATOM 2861 O O . LYS A 1 369 ? -20.891 12.797 22.406 1 94.25 369 LYS A O 1
ATOM 2866 N N . GLU A 1 370 ? -22.016 10.922 22.703 1 93.06 370 GLU A N 1
ATOM 2867 C CA . GLU A 1 370 ? -22.203 11.195 24.125 1 93.06 370 GLU A CA 1
ATOM 2868 C C . GLU A 1 370 ? -20.875 11.227 24.875 1 93.06 370 GLU A C 1
ATOM 2870 O O . GLU A 1 370 ? -20.719 11.969 25.844 1 93.06 370 GLU A O 1
ATOM 2875 N N . PHE A 1 371 ? -20 10.477 24.391 1 93.25 371 PHE A N 1
ATOM 2876 C CA . PHE A 1 371 ? -18.672 10.445 24.984 1 93.25 371 PHE A CA 1
ATOM 2877 C C . PHE A 1 371 ? -17.859 11.68 24.578 1 93.25 371 PHE A C 1
ATOM 2879 O O . PHE A 1 371 ? -16.844 11.984 25.203 1 93.25 371 PHE A O 1
ATOM 2886 N N . GLY A 1 372 ? -18.328 12.367 23.578 1 94.5 372 GLY A N 1
ATOM 2887 C CA . GLY A 1 372 ? -17.656 13.594 23.172 1 94.5 372 GLY A CA 1
ATOM 2888 C C . GLY A 1 372 ? -16.844 13.445 21.891 1 94.5 372 GLY A C 1
ATOM 2889 O O . GLY A 1 372 ? -16.016 14.305 21.578 1 94.5 372 GLY A O 1
ATOM 2890 N N . LEU A 1 373 ? -17.062 12.367 21.188 1 97.06 373 LEU A N 1
ATOM 2891 C CA . LEU A 1 373 ? -16.375 12.164 19.906 1 97.06 373 LEU A CA 1
ATOM 2892 C C . LEU A 1 373 ? -17.219 12.695 18.75 1 97.06 373 LEU A C 1
ATOM 2894 O O . LEU A 1 373 ? -18.453 12.625 18.781 1 97.06 373 LEU A O 1
ATOM 2898 N N . SER A 1 374 ? -16.578 13.289 17.859 1 98.19 374 SER A N 1
ATOM 2899 C CA . SER A 1 374 ? -17.203 13.695 16.594 1 98.19 374 SER A CA 1
ATOM 2900 C C . SER A 1 374 ? -16.656 12.891 15.43 1 98.19 374 SER A C 1
ATOM 2902 O O . SER A 1 374 ? -15.469 12.578 15.391 1 98.19 374 SER A O 1
ATOM 2904 N N . LEU A 1 375 ? -17.531 12.516 14.5 1 97.56 375 LEU A N 1
ATOM 2905 C CA . LEU A 1 375 ? -17.125 11.711 13.359 1 97.56 375 LEU A CA 1
ATOM 2906 C C . LEU A 1 375 ? -17.609 12.336 12.055 1 97.56 375 LEU A C 1
ATOM 2908 O O . LEU A 1 375 ? -18.719 12.867 11.984 1 97.56 375 LEU A O 1
ATOM 2912 N N . VAL A 1 376 ? -16.781 12.383 11.109 1 97.88 376 VAL A N 1
ATOM 2913 C CA . VAL A 1 376 ? -17.172 12.594 9.719 1 97.88 376 VAL A CA 1
ATOM 2914 C C . VAL A 1 376 ? -17 11.289 8.938 1 97.88 376 VAL A C 1
ATOM 2916 O O . VAL A 1 376 ? -15.883 10.805 8.75 1 97.88 376 VAL A O 1
ATOM 2919 N N . LEU A 1 377 ? -18.109 10.734 8.438 1 95.75 377 LEU A N 1
ATOM 2920 C CA . LEU A 1 377 ? -18.125 9.43 7.793 1 95.75 377 LEU A CA 1
ATOM 2921 C C . LEU A 1 377 ? -18.531 9.555 6.324 1 95.75 377 LEU A C 1
ATOM 2923 O O . LEU A 1 377 ? -19.531 10.195 5.996 1 95.75 377 LEU A O 1
ATOM 2927 N N . VAL A 1 378 ? -17.656 9.07 5.516 1 91.44 378 VAL A N 1
ATOM 2928 C CA . VAL A 1 378 ? -18.094 8.867 4.137 1 91.44 378 VAL A CA 1
ATOM 2929 C C . VAL A 1 378 ? -18.734 7.492 3.996 1 91.44 378 VAL A C 1
ATOM 2931 O O . VAL A 1 378 ? -18.125 6.473 4.324 1 91.44 378 VAL A O 1
ATOM 2934 N N . SER A 1 379 ? -20 7.516 3.576 1 84.75 379 SER A N 1
ATOM 2935 C CA . SER A 1 379 ? -20.719 6.258 3.42 1 84.75 379 SER A CA 1
ATOM 2936 C C . SER A 1 379 ? -21.469 6.215 2.096 1 84.75 379 SER A C 1
ATOM 2938 O O . SER A 1 379 ? -22.328 7.074 1.83 1 84.75 379 SER A O 1
ATOM 2940 N N . GLY A 1 380 ? -21.188 5.344 1.209 1 72.12 380 GLY A N 1
ATOM 2941 C CA . GLY A 1 380 ? -21.891 5.184 -0.06 1 72.12 380 GLY A CA 1
ATOM 2942 C C . GLY A 1 380 ? -22.953 4.102 -0.028 1 72.12 380 GLY A C 1
ATOM 2943 O O . GLY A 1 380 ? -23.766 4.008 -0.938 1 72.12 380 GLY A O 1
ATOM 2944 N N . GLY A 1 381 ? -23.078 3.387 1.063 1 68.19 381 GLY A N 1
ATOM 2945 C CA . GLY A 1 381 ? -23.922 2.213 0.899 1 68.19 381 GLY A CA 1
ATOM 2946 C C . GLY A 1 381 ? -24.516 1.72 2.203 1 68.19 381 GLY A C 1
ATOM 2947 O O . GLY A 1 381 ? -24.953 0.573 2.297 1 68.19 381 GLY A O 1
ATOM 2948 N N . SER A 1 382 ? -24.406 2.592 3.156 1 78.44 382 SER A N 1
ATOM 2949 C CA . SER A 1 382 ? -24.859 2.049 4.434 1 78.44 382 SER A CA 1
ATOM 2950 C C . SER A 1 382 ? -26 2.871 5.012 1 78.44 382 SER A C 1
ATOM 2952 O O . SER A 1 382 ? -25.781 3.949 5.566 1 78.44 382 SER A O 1
ATOM 2954 N N . ALA A 1 383 ? -27.125 2.309 4.961 1 84.06 383 ALA A N 1
ATOM 2955 C CA . ALA A 1 383 ? -28.312 2.998 5.457 1 84.06 383 ALA A CA 1
ATOM 2956 C C . ALA A 1 383 ? -28.234 3.205 6.969 1 84.06 383 ALA A C 1
ATOM 2958 O O . ALA A 1 383 ? -28.578 4.277 7.469 1 84.06 383 ALA A O 1
ATOM 2959 N N . PRO A 1 384 ? -27.688 2.256 7.684 1 83.38 384 PRO A N 1
ATOM 2960 C CA . PRO A 1 384 ? -27.641 2.451 9.133 1 83.38 384 PRO A CA 1
ATOM 2961 C C . PRO A 1 384 ? -26.766 3.646 9.539 1 83.38 384 PRO A C 1
ATOM 2963 O O . PRO A 1 384 ? -27.125 4.391 10.453 1 83.38 384 PRO A O 1
ATOM 2966 N N . VAL A 1 385 ? -25.734 3.863 8.891 1 87.75 385 VAL A N 1
ATOM 2967 C CA . VAL A 1 385 ? -24.844 4.969 9.211 1 87.75 385 VAL A CA 1
ATOM 2968 C C . VAL A 1 385 ? -25.516 6.297 8.883 1 87.75 385 VAL A C 1
ATOM 2970 O O . VAL A 1 385 ? -25.516 7.219 9.703 1 87.75 385 VAL A O 1
ATOM 2973 N N . VAL A 1 386 ? -26.141 6.355 7.734 1 90.19 386 VAL A N 1
ATOM 2974 C CA . VAL A 1 386 ? -26.781 7.578 7.25 1 90.19 386 VAL A CA 1
ATOM 2975 C C . VAL A 1 386 ? -27.969 7.93 8.141 1 90.19 386 VAL A C 1
ATOM 2977 O O . VAL A 1 386 ? -28.125 9.086 8.547 1 90.19 386 VAL A O 1
ATOM 2980 N N . ALA A 1 387 ? -28.688 6.977 8.508 1 88.81 387 ALA A N 1
ATOM 2981 C CA . ALA A 1 387 ? -29.922 7.188 9.273 1 88.81 387 ALA A CA 1
ATOM 2982 C C . ALA A 1 387 ? -29.609 7.668 10.688 1 88.81 387 ALA A C 1
ATOM 2984 O O . ALA A 1 387 ? -30.375 8.43 11.281 1 88.81 387 ALA A O 1
ATOM 2985 N N . ARG A 1 388 ? -28.5 7.336 11.203 1 90.62 388 ARG A N 1
ATOM 2986 C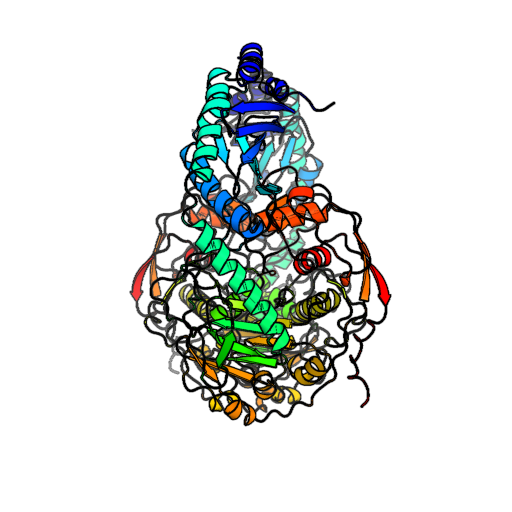 CA . ARG A 1 388 ? -28.188 7.613 12.602 1 90.62 388 ARG A CA 1
ATOM 2987 C C . ARG A 1 388 ? -27.312 8.852 12.727 1 90.62 388 ARG A C 1
ATOM 2989 O O . ARG A 1 388 ? -26.953 9.258 13.828 1 90.62 388 ARG A O 1
ATOM 2996 N N . SER A 1 389 ? -27 9.477 11.664 1 94.5 389 SER A N 1
ATOM 2997 C CA . SER A 1 389 ? -26.125 10.641 11.688 1 94.5 389 SER A CA 1
ATOM 2998 C C . SER A 1 389 ? -26.891 11.906 12.039 1 94.5 389 SER A C 1
ATOM 3000 O O . SER A 1 389 ? -28.078 12.016 11.766 1 94.5 389 SER A O 1
ATOM 3002 N N . ASP A 1 390 ? -26.203 12.852 12.711 1 96.56 390 ASP A N 1
ATOM 3003 C CA . ASP A 1 390 ? -26.797 14.141 13.055 1 96.56 390 ASP A CA 1
ATOM 3004 C C . ASP A 1 390 ? -27 15.008 11.812 1 96.56 390 ASP A C 1
ATOM 3006 O O . ASP A 1 390 ? -27.938 15.805 11.742 1 96.56 390 ASP A O 1
ATOM 3010 N N . THR A 1 391 ? -26.094 14.953 10.961 1 97.31 391 THR A N 1
ATOM 3011 C CA . THR A 1 391 ? -26.078 15.695 9.703 1 97.31 391 THR A CA 1
ATOM 3012 C C . THR A 1 391 ? -25.703 14.781 8.539 1 97.31 391 THR A C 1
ATOM 3014 O O . THR A 1 391 ? -24.812 13.953 8.664 1 97.31 391 THR A O 1
ATOM 3017 N N . VAL A 1 392 ? -26.484 14.867 7.477 1 96.75 392 VAL A N 1
ATOM 3018 C CA . VAL A 1 392 ? -26.188 14.062 6.297 1 96.75 392 VAL A CA 1
ATOM 3019 C C . VAL A 1 392 ? -26 14.969 5.086 1 96.75 392 VAL A C 1
ATOM 3021 O O . VAL A 1 392 ? -26.906 15.711 4.711 1 96.75 392 VAL A O 1
ATOM 3024 N N . ILE A 1 393 ? -24.844 14.93 4.523 1 97 393 ILE A N 1
ATOM 3025 C CA . ILE A 1 393 ? -24.5 15.719 3.348 1 97 393 ILE A CA 1
ATOM 3026 C C . ILE A 1 393 ? -24.5 14.82 2.107 1 97 393 ILE A C 1
ATOM 3028 O O . ILE A 1 393 ? -23.781 13.82 2.057 1 97 393 ILE A O 1
ATOM 3032 N N . TYR A 1 394 ? -25.312 15.117 1.157 1 95.56 394 TYR A N 1
ATOM 3033 C CA . TYR A 1 394 ? -25.391 14.43 -0.127 1 95.56 394 TYR A CA 1
ATOM 3034 C C . TYR A 1 394 ? -24.594 15.18 -1.189 1 95.56 394 TYR A C 1
ATOM 3036 O O . TYR A 1 394 ? -24.938 16.297 -1.568 1 95.56 394 TYR A O 1
ATOM 3044 N N . MET A 1 395 ? -23.516 14.594 -1.645 1 94.25 395 MET A N 1
ATOM 3045 C CA . MET A 1 395 ? -22.703 15.195 -2.691 1 94.25 395 MET A CA 1
ATOM 3046 C C . MET A 1 395 ? -23.25 14.867 -4.074 1 94.25 395 MET A C 1
ATOM 3048 O O . MET A 1 395 ? -23.359 13.695 -4.441 1 94.25 3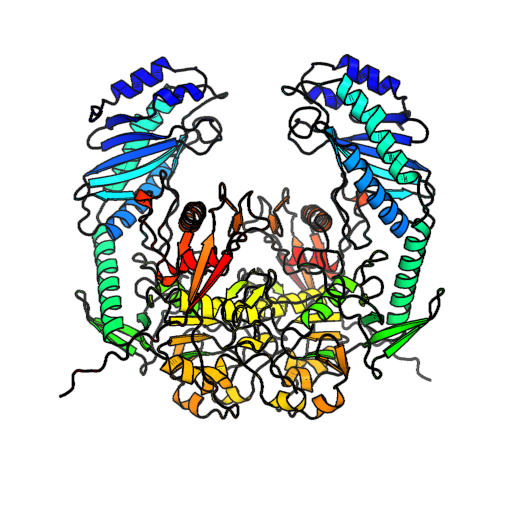95 MET A O 1
ATOM 3052 N N . LYS A 1 396 ? -23.594 15.812 -4.77 1 91.56 396 LYS A N 1
ATOM 3053 C CA . LYS A 1 396 ? -24.109 15.672 -6.129 1 91.56 396 LYS A CA 1
ATOM 3054 C C . LYS A 1 396 ? -23.438 16.656 -7.078 1 91.56 396 LYS A C 1
ATOM 3056 O O . LYS A 1 396 ? -23.516 17.875 -6.871 1 91.56 396 LYS A O 1
ATOM 3061 N N . ASN A 1 397 ? -22.734 16.125 -8.109 1 89.12 397 ASN A N 1
ATOM 3062 C CA . ASN A 1 397 ? -22.016 16.953 -9.07 1 89.12 397 ASN A CA 1
ATOM 3063 C C . ASN A 1 397 ? -21.062 17.922 -8.375 1 89.12 397 ASN A C 1
ATOM 3065 O O . ASN A 1 397 ? -21.047 19.109 -8.68 1 89.12 397 ASN A O 1
ATOM 3069 N N . TYR A 1 398 ? -20.469 17.453 -7.352 1 91.25 398 TYR A N 1
ATOM 3070 C CA . TYR A 1 398 ? -19.406 18.125 -6.613 1 91.25 398 TYR A CA 1
ATOM 3071 C C . TYR A 1 398 ? -19.984 19.25 -5.75 1 91.25 398 TYR A C 1
ATOM 3073 O O . TYR A 1 398 ? -19.25 20.141 -5.301 1 91.25 398 TYR A O 1
ATOM 3081 N N . LYS A 1 399 ? -21.281 19.203 -5.551 1 95.44 399 LYS A N 1
ATOM 3082 C CA . LYS A 1 399 ? -21.953 20.156 -4.668 1 95.44 399 LYS A CA 1
ATOM 3083 C C . LYS A 1 399 ? -22.609 19.438 -3.488 1 95.44 399 LYS A C 1
ATOM 3085 O O . LYS A 1 399 ? -23.266 18.406 -3.662 1 95.44 399 LYS A O 1
ATOM 3090 N N . PRO A 1 400 ? -22.438 20.016 -2.309 1 97.19 400 PRO A N 1
ATOM 3091 C CA . PRO A 1 400 ? -23.062 19.406 -1.13 1 97.19 400 PRO A CA 1
ATOM 3092 C C . PRO A 1 400 ? -24.516 19.844 -0.953 1 97.19 400 PRO A C 1
ATOM 3094 O O . PRO A 1 400 ? -24.844 21.016 -1.167 1 97.19 400 PRO A O 1
ATOM 3097 N N . HIS A 1 401 ? -25.359 18.906 -0.577 1 96.88 401 HIS A N 1
ATOM 3098 C CA . HIS A 1 401 ? -26.75 19.141 -0.226 1 96.88 401 HIS A CA 1
ATOM 3099 C C . HIS A 1 401 ? -27.078 18.578 1.151 1 96.88 401 HIS A C 1
ATOM 3101 O O . HIS A 1 401 ? -26.656 17.469 1.486 1 96.88 401 HIS A O 1
ATOM 3107 N N . ASP A 1 402 ? -27.75 19.406 1.94 1 97.56 402 ASP A N 1
ATOM 310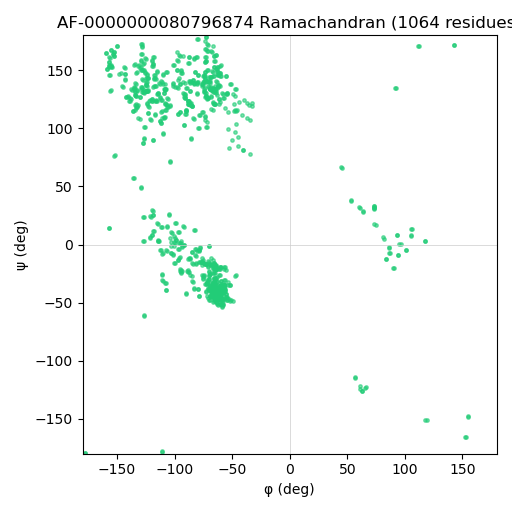8 C CA . ASP A 1 402 ? -28.203 18.922 3.24 1 97.56 402 ASP A CA 1
ATOM 3109 C C . ASP A 1 402 ? -29.453 18.062 3.1 1 97.56 402 ASP A C 1
ATOM 3111 O O . ASP A 1 402 ? -30.547 18.578 2.812 1 97.56 402 ASP A O 1
ATOM 3115 N N . VAL A 1 403 ? -29.297 16.766 3.371 1 95.88 403 VAL A N 1
ATOM 3116 C CA . VAL A 1 403 ? -30.438 15.867 3.236 1 95.88 403 VAL A CA 1
ATOM 3117 C C . VAL A 1 403 ? -30.75 15.234 4.586 1 95.88 403 VAL A C 1
ATOM 3119 O O . VAL A 1 403 ? -31.25 14.109 4.648 1 95.88 403 VAL A O 1
ATOM 3122 N N . THR A 1 404 ? -30.406 15.875 5.637 1 96.12 404 THR A N 1
ATOM 3123 C CA . THR A 1 404 ? -30.531 15.359 6.992 1 96.12 404 THR A CA 1
ATOM 3124 C C . THR A 1 404 ? -31.969 14.945 7.277 1 96.12 404 THR A C 1
ATOM 3126 O O . THR A 1 404 ? -32.219 13.852 7.793 1 96.12 404 THR A O 1
ATOM 3129 N N . GLU A 1 405 ? -32.938 15.719 6.875 1 94.94 405 GLU A N 1
ATOM 3130 C CA . GLU A 1 405 ? -34.312 15.43 7.148 1 94.94 405 GLU A CA 1
ATOM 3131 C C . GLU A 1 405 ? -34.781 14.188 6.395 1 94.94 405 GLU A C 1
ATOM 3133 O O . GLU A 1 405 ? -35.5 13.359 6.945 1 94.94 405 GLU A O 1
ATOM 3138 N N . ARG A 1 406 ? -34.375 14.094 5.191 1 93.56 406 ARG A N 1
ATOM 3139 C CA . ARG A 1 406 ? -34.75 12.922 4.398 1 93.56 406 ARG A CA 1
ATOM 3140 C C . ARG A 1 406 ? -34.094 11.656 4.965 1 93.56 406 ARG A C 1
ATOM 3142 O O . ARG A 1 406 ? -34.719 10.594 4.969 1 93.56 406 ARG A O 1
ATOM 3149 N N . ALA A 1 407 ? -32.906 11.758 5.41 1 92.62 407 ALA A N 1
ATOM 3150 C CA . ALA A 1 407 ? -32.188 10.617 5.941 1 92.62 407 ALA A CA 1
ATOM 3151 C C . ALA A 1 407 ? -32.844 10.078 7.207 1 92.62 407 ALA A C 1
ATOM 3153 O O . ALA A 1 407 ? -32.844 8.867 7.449 1 92.62 407 ALA A O 1
ATOM 3154 N N . LYS A 1 408 ? -33.406 10.93 7.957 1 90.81 408 LYS A N 1
ATOM 3155 C CA . LYS A 1 408 ? -34.031 10.547 9.219 1 90.81 408 LYS A CA 1
ATOM 3156 C C . LYS A 1 408 ? -35.25 9.672 8.984 1 90.81 408 LYS A C 1
ATOM 3158 O O . LYS A 1 408 ? -35.719 8.977 9.891 1 90.81 408 LYS A O 1
ATOM 3163 N N . ARG A 1 409 ? -35.656 9.656 7.785 1 89.88 409 ARG A N 1
ATOM 3164 C CA . ARG A 1 409 ? -36.844 8.875 7.449 1 89.88 409 ARG A CA 1
ATOM 3165 C C . ARG A 1 409 ? -36.5 7.43 7.137 1 89.88 409 ARG A C 1
ATOM 3167 O O . ARG A 1 409 ? -37.375 6.562 7.078 1 89.88 409 ARG A O 1
ATOM 3174 N N . ILE A 1 410 ? -35.281 7.223 6.98 1 88.38 410 ILE A N 1
ATOM 3175 C CA . ILE A 1 410 ? -34.812 5.867 6.695 1 88.38 410 ILE A CA 1
ATOM 3176 C C . ILE A 1 410 ? -34.938 5.008 7.949 1 88.38 410 ILE A C 1
ATOM 3178 O O . ILE A 1 410 ? -34.469 5.371 9.016 1 88.38 410 ILE A O 1
ATOM 3182 N N . GLU A 1 411 ? -35.625 3.883 7.855 1 82.75 411 GLU A N 1
ATOM 3183 C CA . GLU A 1 411 ? -35.844 2.99 8.992 1 82.75 411 GLU A CA 1
ATOM 3184 C C . GLU A 1 411 ? -34.719 1.979 9.133 1 82.75 411 GLU A C 1
ATOM 3186 O O . GLU A 1 411 ? -34.375 1.288 8.172 1 82.75 411 GLU A O 1
ATOM 3191 N N . VAL A 1 412 ? -34.125 2.053 10.281 1 79.38 412 VAL A N 1
ATOM 3192 C CA . VAL A 1 412 ? -33.094 1.06 10.602 1 79.38 412 VAL A CA 1
ATOM 3193 C C . VAL A 1 412 ? -33.469 0.352 11.906 1 79.38 412 VAL A C 1
ATOM 3195 O O . VAL A 1 412 ? -33.938 0.983 12.852 1 79.38 412 VAL A O 1
ATOM 3198 N N . ARG A 1 413 ? -33.406 -1.016 11.922 1 76.12 413 ARG A N 1
ATOM 3199 C CA . ARG A 1 413 ? -33.875 -1.822 13.039 1 76.12 413 ARG A CA 1
ATOM 3200 C C . ARG A 1 413 ? -32.75 -2.178 13.992 1 76.12 413 ARG A C 1
ATOM 3202 O O . ARG A 1 413 ? -32.969 -2.623 15.117 1 76.12 413 ARG A O 1
ATOM 3209 N N . ALA A 1 414 ? -31.594 -1.996 13.766 1 73.44 414 ALA A N 1
ATOM 3210 C CA . ALA A 1 414 ? -30.516 -2.451 14.641 1 73.44 414 ALA A CA 1
ATOM 3211 C C . ALA A 1 414 ? -30.438 -1.598 15.906 1 73.44 414 ALA A C 1
ATOM 3213 O O . ALA A 1 414 ? -30.406 -0.367 15.828 1 73.44 414 ALA A O 1
ATOM 3214 N N . PRO A 1 415 ? -30.453 -2.24 17.125 1 79.5 415 PRO A N 1
ATOM 3215 C CA . PRO A 1 415 ? -30.391 -1.475 18.375 1 79.5 415 PRO A CA 1
ATOM 3216 C C . PRO A 1 415 ? -29.047 -0.805 18.594 1 79.5 415 PRO A C 1
ATOM 3218 O O . PRO A 1 415 ? -28.016 -1.342 18.188 1 79.5 415 PRO A O 1
ATOM 3221 N N . PRO A 1 416 ? -29.125 0.408 19.188 1 86.81 416 PRO A N 1
ATOM 3222 C CA . PRO A 1 416 ? -27.875 1.066 19.531 1 86.81 416 PRO A CA 1
ATOM 3223 C C . PRO A 1 416 ? -27.094 0.323 20.625 1 86.81 416 PRO A C 1
ATOM 3225 O O . PRO A 1 416 ? -27.688 -0.413 21.422 1 86.81 416 PRO A O 1
ATOM 3228 N N . SER A 1 417 ? -25.797 0.364 20.516 1 91.56 417 SER A N 1
ATOM 3229 C CA . SER A 1 417 ? -24.922 -0.211 21.531 1 91.56 417 SER A CA 1
ATOM 3230 C C . SER A 1 417 ? -24.031 0.857 22.156 1 91.56 417 SER A C 1
ATOM 3232 O O . SER A 1 417 ? -23.844 1.936 21.594 1 91.56 417 SER A O 1
ATOM 3234 N N . GLU A 1 418 ? -23.484 0.545 23.328 1 94.75 418 GLU A N 1
ATOM 3235 C CA . GLU A 1 418 ? -22.688 1.515 24.078 1 94.75 418 GLU A CA 1
ATOM 3236 C C . GLU A 1 418 ? -21.219 1.491 23.641 1 94.75 418 GLU A C 1
ATOM 3238 O O . GLU A 1 418 ? -20.656 0.422 23.406 1 94.75 418 GLU A O 1
ATOM 3243 N N . TYR A 1 419 ? -20.703 2.674 23.562 1 96.44 419 TYR A N 1
ATOM 3244 C CA . TYR A 1 419 ? -19.266 2.84 23.297 1 96.44 419 TYR A CA 1
ATOM 3245 C C . TYR A 1 419 ? -18.484 3.01 24.594 1 96.44 419 TYR A C 1
ATOM 3247 O O . TYR A 1 419 ? -18.953 3.689 25.516 1 96.44 419 TYR A O 1
ATOM 3255 N N . SER A 1 420 ? -17.328 2.354 24.656 1 95.19 420 SER A N 1
ATOM 3256 C CA . SER A 1 420 ? -16.375 2.551 25.75 1 95.19 420 SER A CA 1
ATOM 3257 C C . SER A 1 420 ? -15.008 2.979 25.234 1 95.19 420 SER A C 1
ATOM 3259 O O . SER A 1 420 ? -14.492 2.395 24.281 1 95.19 420 SER A O 1
ATOM 3261 N N . PRO A 1 421 ? -14.453 4.008 25.828 1 95 421 PRO A N 1
ATOM 3262 C CA . PRO A 1 421 ? -13.094 4.391 25.453 1 95 421 PRO A CA 1
ATOM 3263 C C . PRO A 1 421 ? -12.055 3.33 25.797 1 95 421 PRO A C 1
ATOM 3265 O O . PRO A 1 421 ? -12.305 2.473 26.656 1 95 421 PRO A O 1
ATOM 3268 N N . PRO A 1 422 ? -10.914 3.375 25.109 1 96 422 PRO A N 1
ATOM 3269 C CA . PRO A 1 422 ? -9.883 2.379 25.406 1 96 422 PRO A CA 1
ATOM 3270 C C . PRO A 1 422 ? -9.203 2.621 26.766 1 96 422 PRO A C 1
ATOM 3272 O O . PRO A 1 422 ? -9.086 3.768 27.203 1 96 422 PRO A O 1
ATOM 3275 N N . ARG A 1 423 ? -8.773 1.548 27.344 1 94.88 423 ARG A N 1
ATOM 3276 C CA . ARG A 1 423 ? -7.848 1.701 28.453 1 94.88 423 ARG A CA 1
ATOM 3277 C C . ARG A 1 423 ? -6.531 2.311 28 1 94.88 423 ARG A C 1
ATOM 3279 O O . ARG A 1 423 ? -6.012 1.949 26.938 1 94.88 423 ARG A O 1
ATOM 3286 N N . ALA A 1 424 ? -6.082 3.262 28.734 1 95 424 ALA A N 1
ATOM 3287 C CA . ALA A 1 424 ? -4.805 3.891 28.406 1 95 424 ALA A CA 1
ATOM 3288 C C . ALA A 1 424 ? -3.643 2.932 28.641 1 95 424 ALA A C 1
ATOM 3290 O O . ALA A 1 424 ? -3.547 2.314 29.703 1 95 424 ALA A O 1
ATOM 3291 N N . ARG A 1 425 ? -2.771 2.844 27.75 1 96.75 425 ARG A N 1
ATOM 3292 C CA . ARG A 1 425 ? -1.612 1.962 27.844 1 96.75 425 ARG A CA 1
ATOM 3293 C C . ARG A 1 425 ? -0.389 2.719 28.344 1 96.75 425 ARG A C 1
ATOM 3295 O O . ARG A 1 425 ? -0.203 3.895 28.031 1 96.75 425 ARG A O 1
ATOM 3302 N N . GLU A 1 426 ? 0.342 2.059 29.141 1 97 426 GLU A N 1
ATOM 3303 C CA . GLU A 1 426 ? 1.733 2.445 29.359 1 97 426 GLU A CA 1
ATOM 3304 C C . GLU A 1 426 ? 2.66 1.747 28.375 1 97 426 GLU A C 1
ATOM 3306 O O . GLU A 1 426 ? 2.803 0.522 28.406 1 97 426 GLU A O 1
ATOM 3311 N N . LEU A 1 427 ? 3.266 2.564 27.547 1 97.25 427 LEU A N 1
ATOM 3312 C CA . LEU A 1 427 ? 4.035 2.004 26.438 1 97.25 427 LEU A CA 1
ATOM 3313 C C . LEU A 1 427 ? 5.535 2.148 26.688 1 97.25 427 LEU A C 1
ATOM 3315 O O . LEU A 1 427 ? 5.961 3.053 27.406 1 97.25 427 LEU A O 1
ATOM 3319 N N . ARG A 1 428 ? 6.246 1.204 26.172 1 96.88 428 ARG A N 1
ATOM 3320 C CA . ARG A 1 428 ? 7.707 1.229 26.234 1 96.88 428 ARG A CA 1
ATOM 3321 C C . ARG A 1 428 ? 8.312 0.8 24.891 1 96.88 428 ARG A C 1
ATOM 3323 O O . ARG A 1 428 ? 7.863 -0.176 24.297 1 96.88 428 ARG A O 1
ATOM 3330 N N . ARG A 1 429 ? 9.289 1.56 24.438 1 94.19 429 ARG A N 1
ATOM 3331 C CA . ARG A 1 429 ? 10.086 1.207 23.266 1 94.19 429 ARG A CA 1
ATOM 3332 C C . ARG A 1 429 ? 11.531 1.672 23.422 1 94.19 429 ARG A C 1
ATOM 3334 O O . ARG A 1 429 ? 11.781 2.797 23.859 1 94.19 429 ARG A O 1
ATOM 3341 N N . PRO A 1 430 ? 12.5 0.897 23.094 1 94 430 PRO A N 1
ATOM 3342 C CA . PRO A 1 430 ? 13.922 1.229 23.281 1 94 430 PRO A CA 1
ATOM 3343 C C . PRO A 1 430 ? 14.43 2.234 22.25 1 94 430 PRO A C 1
ATOM 3345 O O . PRO A 1 430 ? 15.453 2.879 22.469 1 94 430 PRO A O 1
ATOM 3348 N N . GLY A 1 431 ? 13.789 2.539 21.203 1 93.62 431 GLY A N 1
ATOM 3349 C CA . GLY A 1 431 ? 14.312 3.354 20.125 1 93.62 431 GLY A CA 1
ATOM 3350 C C . GLY A 1 431 ? 14.969 2.537 19.031 1 93.62 431 GLY A C 1
ATOM 3351 O O . GLY A 1 431 ? 15.75 1.621 19.312 1 93.62 431 GLY A O 1
ATOM 3352 N N . ALA A 1 432 ? 14.688 2.822 17.812 1 94.5 432 ALA A N 1
ATOM 3353 C CA . ALA A 1 432 ? 15.195 2.053 16.672 1 94.5 432 ALA A CA 1
ATOM 3354 C C . ALA A 1 432 ? 16.562 2.576 16.219 1 94.5 432 ALA A C 1
ATOM 3356 O O . ALA A 1 432 ? 16.906 3.727 16.484 1 94.5 432 ALA A O 1
ATOM 3357 N N . GLU A 1 433 ? 17.266 1.726 15.594 1 93.81 433 GLU A N 1
ATOM 3358 C CA . GLU A 1 433 ? 18.578 2.098 15.102 1 93.81 433 GLU A CA 1
ATOM 3359 C C . GLU A 1 433 ? 18.516 2.631 13.68 1 93.81 433 GLU A C 1
ATOM 3361 O O . GLU A 1 433 ? 18.047 1.938 12.773 1 93.81 433 GLU A O 1
ATOM 3366 N N . LYS A 1 434 ? 19.031 3.766 13.477 1 91.94 434 LYS A N 1
ATOM 3367 C CA . LYS A 1 434 ? 19.203 4.344 12.148 1 91.94 434 LYS A CA 1
ATOM 3368 C C . LYS A 1 434 ? 17.969 4.16 11.289 1 91.94 434 LYS A C 1
ATOM 3370 O O . LYS A 1 434 ? 18.016 3.512 10.242 1 91.94 434 LYS A O 1
ATOM 3375 N N . VAL A 1 435 ? 16.906 4.797 11.664 1 95.12 435 VAL A N 1
ATOM 3376 C CA . VAL A 1 435 ? 15.656 4.695 10.914 1 95.12 435 VAL A CA 1
ATOM 3377 C C . VAL A 1 435 ? 15.781 5.473 9.602 1 95.12 435 VAL A C 1
ATOM 3379 O O . VAL A 1 435 ? 16.188 6.641 9.602 1 95.12 435 VAL A O 1
ATOM 3382 N N . LYS A 1 436 ? 15.484 4.848 8.477 1 93.38 436 LYS A N 1
ATOM 3383 C CA . LYS A 1 436 ? 15.602 5.441 7.152 1 93.38 436 LYS A CA 1
ATOM 3384 C C . LYS A 1 436 ? 14.242 5.535 6.465 1 93.38 436 LYS A C 1
ATOM 3386 O O . LYS A 1 436 ? 13.375 4.676 6.672 1 93.38 436 LYS A O 1
ATOM 3391 N N . VAL A 1 437 ? 14.109 6.594 5.703 1 92.88 437 VAL A N 1
ATOM 3392 C CA . VAL A 1 437 ? 12.906 6.766 4.898 1 92.88 437 VAL A CA 1
ATOM 3393 C C . VAL A 1 437 ? 13.086 6.074 3.547 1 92.88 437 VAL A C 1
ATOM 3395 O O . VAL A 1 437 ? 14.07 6.324 2.842 1 92.88 437 VAL A O 1
ATOM 3398 N N . ARG A 1 438 ? 12.211 5.176 3.207 1 85.31 438 ARG A N 1
ATOM 3399 C CA . ARG A 1 438 ? 12.156 4.492 1.92 1 85.31 438 ARG A CA 1
ATOM 3400 C C . ARG A 1 438 ? 10.773 4.625 1.284 1 85.31 438 ARG A C 1
ATOM 3402 O O . ARG A 1 438 ? 9.914 3.766 1.472 1 85.31 438 ARG A O 1
ATOM 3409 N N . GLY A 1 439 ? 10.633 5.68 0.478 1 81.25 439 GLY A N 1
ATOM 3410 C CA . GLY A 1 439 ? 9.281 5.977 0.024 1 81.25 439 GLY A CA 1
ATOM 3411 C C . GLY A 1 439 ? 8.336 6.332 1.155 1 81.25 439 GLY A C 1
ATOM 3412 O O . GLY A 1 439 ? 8.641 7.203 1.974 1 81.25 439 GLY A O 1
ATOM 3413 N N . PRO A 1 440 ? 7.25 5.586 1.149 1 83.5 440 PRO A N 1
ATOM 3414 C CA . PRO A 1 440 ? 6.301 5.875 2.229 1 83.5 440 PRO A CA 1
ATOM 3415 C C . PRO A 1 440 ? 6.535 5.012 3.465 1 83.5 440 PRO A C 1
ATOM 3417 O O . PRO A 1 440 ? 5.68 4.961 4.355 1 83.5 440 PRO A O 1
ATOM 3420 N N . TRP A 1 441 ? 7.707 4.355 3.559 1 88.31 441 TRP A N 1
ATOM 3421 C CA . TRP A 1 441 ? 7.977 3.445 4.664 1 88.31 441 TRP A CA 1
ATOM 3422 C C . TRP A 1 441 ? 9.18 3.914 5.477 1 88.31 441 TRP A C 1
ATOM 3424 O O . TRP A 1 441 ? 10.023 4.664 4.973 1 88.31 441 TRP A O 1
ATOM 3434 N N . LEU A 1 442 ? 9.141 3.527 6.664 1 95.31 442 LEU A N 1
ATOM 3435 C CA . LEU A 1 442 ? 10.289 3.678 7.551 1 95.31 442 LEU A CA 1
ATOM 3436 C C . LEU A 1 442 ? 10.922 2.324 7.855 1 95.31 442 LEU A C 1
ATOM 3438 O O . LEU A 1 442 ? 10.211 1.363 8.172 1 95.31 442 LEU A O 1
ATOM 3442 N N . GLU A 1 443 ? 12.211 2.256 7.699 1 93.69 443 GLU A N 1
ATOM 3443 C CA . GLU A 1 443 ? 12.922 0.999 7.918 1 93.69 443 GLU A CA 1
ATOM 3444 C C . GLU A 1 443 ? 14.055 1.172 8.922 1 93.69 443 GLU A C 1
ATOM 3446 O O . GLU A 1 443 ? 14.602 2.268 9.07 1 93.69 443 GLU A O 1
ATOM 3451 N N . SER A 1 444 ? 14.281 0.178 9.602 1 94.56 444 SER A N 1
ATOM 3452 C CA . SER A 1 444 ? 15.391 0.116 10.547 1 94.56 444 SER A CA 1
ATOM 3453 C C . SER A 1 444 ? 16.016 -1.277 10.578 1 94.56 444 SER A C 1
ATOM 3455 O O . SER A 1 444 ? 15.32 -2.275 10.375 1 94.56 444 SER A O 1
ATOM 3457 N N . LYS A 1 445 ? 17.312 -1.354 10.797 1 88.06 445 LYS A N 1
ATOM 3458 C CA . LYS A 1 445 ? 18 -2.637 10.93 1 88.06 445 LYS A CA 1
ATOM 3459 C C . LYS A 1 445 ? 17.453 -3.428 12.117 1 88.06 445 LYS A C 1
ATOM 3461 O O . LYS A 1 445 ? 17.469 -4.66 12.109 1 88.06 445 LYS A O 1
ATOM 3466 N N . SER A 1 446 ? 16.938 -2.711 13.055 1 91 446 SER A N 1
ATOM 3467 C CA . SER A 1 446 ? 16.453 -3.361 14.266 1 91 446 SER A CA 1
ATOM 3468 C C . SER A 1 446 ? 15.016 -3.861 14.094 1 91 446 SER A C 1
ATOM 3470 O O . SER A 1 446 ? 14.461 -4.488 15 1 91 446 SER A O 1
ATOM 3472 N N . TRP A 1 447 ? 14.406 -3.545 13.008 1 90.94 447 TRP A N 1
ATOM 3473 C CA . TRP A 1 447 ? 13.023 -3.932 12.766 1 90.94 447 TRP A CA 1
ATOM 3474 C C . TRP A 1 447 ? 12.945 -5.133 11.828 1 90.94 447 TRP A C 1
ATOM 3476 O O . TRP A 1 447 ? 13.719 -5.227 10.867 1 90.94 447 TRP A O 1
ATOM 3486 N N . LYS A 1 448 ? 12.086 -6.02 12.125 1 79.94 448 LYS A N 1
ATOM 3487 C CA . LYS A 1 448 ? 11.844 -7.168 11.25 1 79.94 448 LYS A CA 1
ATOM 3488 C C . LYS A 1 448 ? 11.047 -6.758 10.016 1 79.94 448 LYS A C 1
ATOM 3490 O O . LYS A 1 448 ? 11.133 -7.418 8.977 1 79.94 448 LYS A O 1
ATOM 3495 N N . SER A 1 449 ? 10.281 -5.695 10.195 1 83.56 449 SER A N 1
ATOM 3496 C CA . SER A 1 449 ? 9.438 -5.195 9.117 1 83.56 449 SER A CA 1
ATOM 3497 C C . SER A 1 449 ? 9.367 -3.674 9.125 1 83.56 449 SER A C 1
ATOM 3499 O O . SER A 1 449 ? 9.547 -3.045 10.172 1 83.56 449 SER A O 1
ATOM 3501 N N . PRO A 1 450 ? 9.141 -3.094 7.973 1 90.06 450 PRO A N 1
ATOM 3502 C CA . PRO A 1 450 ? 9.07 -1.633 7.922 1 90.06 450 PRO A CA 1
ATOM 3503 C C . PRO A 1 450 ? 7.781 -1.085 8.539 1 90.06 450 PRO A C 1
ATOM 3505 O O . PRO A 1 450 ? 6.809 -1.823 8.695 1 90.06 450 PRO A O 1
ATOM 3508 N N . VAL A 1 451 ? 7.816 0.135 8.93 1 93.94 451 VAL A N 1
ATOM 3509 C CA . VAL A 1 451 ? 6.625 0.873 9.344 1 93.94 451 VAL A CA 1
ATOM 3510 C C . VAL A 1 451 ? 6.008 1.574 8.133 1 93.94 451 VAL A C 1
ATOM 3512 O O . VAL A 1 451 ? 6.637 2.438 7.523 1 93.94 451 VAL A O 1
ATOM 3515 N N . LYS A 1 452 ? 4.828 1.146 7.824 1 91.62 452 LYS A N 1
ATOM 3516 C CA . LYS A 1 452 ? 4.121 1.768 6.707 1 91.62 452 LYS A CA 1
ATOM 3517 C C . LYS A 1 452 ? 3.406 3.041 7.152 1 91.62 452 LYS A C 1
ATOM 3519 O O . LYS A 1 452 ? 2.787 3.074 8.219 1 91.62 452 LYS A O 1
ATOM 3524 N N . THR A 1 453 ? 3.457 4.102 6.312 1 94.62 453 THR A N 1
ATOM 3525 C CA . THR A 1 453 ? 2.895 5.379 6.746 1 94.62 453 THR A CA 1
ATOM 3526 C C . THR A 1 453 ? 1.801 5.84 5.785 1 94.62 453 THR A C 1
ATOM 3528 O O . THR A 1 453 ? 1.22 6.91 5.969 1 94.62 453 THR A O 1
ATOM 3531 N N . GLU A 1 454 ? 1.412 5.078 4.824 1 89.56 454 GLU A N 1
ATOM 3532 C CA . GLU A 1 454 ? 0.48 5.48 3.775 1 89.56 454 GLU A CA 1
ATOM 3533 C C . GLU A 1 454 ? -0.908 5.758 4.348 1 89.56 454 GLU A C 1
ATOM 3535 O O . GLU A 1 454 ? -1.645 6.598 3.822 1 89.56 454 GLU A O 1
ATOM 3540 N N . ALA A 1 455 ? -1.226 5.082 5.422 1 93.62 455 ALA A N 1
ATOM 3541 C CA . ALA A 1 455 ? -2.551 5.238 6.016 1 93.62 455 ALA A CA 1
ATOM 3542 C C . ALA A 1 455 ? -2.664 6.559 6.77 1 93.62 455 ALA A C 1
ATOM 3544 O O . ALA A 1 455 ? -3.762 6.969 7.152 1 93.62 455 ALA A O 1
ATOM 3545 N N . ASN A 1 456 ? -1.533 7.207 7.066 1 96.56 456 ASN A N 1
ATOM 3546 C CA . ASN A 1 456 ? -1.559 8.539 7.66 1 96.56 456 ASN A CA 1
ATOM 3547 C C . ASN A 1 456 ? -1.673 9.625 6.59 1 96.56 456 ASN A C 1
ATOM 3549 O O . ASN A 1 456 ? -0.67 10.227 6.199 1 96.56 456 ASN A O 1
ATOM 3553 N N . VAL A 1 457 ? -2.832 10 6.273 1 94.38 457 VAL A N 1
ATOM 3554 C CA . VAL A 1 457 ? -3.092 10.875 5.133 1 94.38 457 VAL A CA 1
ATOM 3555 C C . VAL A 1 457 ? -2.771 12.32 5.512 1 94.38 457 VAL A C 1
ATOM 3557 O O . VAL A 1 457 ? -2.77 13.203 4.652 1 94.38 457 VAL A O 1
ATOM 3560 N N . HIS A 1 458 ? -2.426 12.531 6.766 1 97.38 458 HIS A N 1
ATOM 3561 C CA . HIS A 1 458 ? -2.182 13.891 7.246 1 97.38 458 HIS A CA 1
ATOM 3562 C C . HIS A 1 458 ? -0.778 14.359 6.879 1 97.38 458 HIS A C 1
ATOM 3564 O O . HIS A 1 458 ? -0.476 15.547 6.965 1 97.38 458 HIS A O 1
ATOM 3570 N N . LEU A 1 459 ? 0.098 13.445 6.516 1 96.88 459 LEU A N 1
ATOM 3571 C CA . LEU A 1 459 ? 1.456 13.82 6.137 1 96.88 459 LEU A CA 1
ATOM 3572 C C . LEU A 1 459 ? 1.476 14.469 4.758 1 96.88 459 LEU A C 1
ATOM 3574 O O . LEU A 1 459 ? 0.895 13.938 3.809 1 96.88 459 LEU A O 1
ATOM 3578 N N . GLU A 1 460 ? 2.217 15.609 4.668 1 95.69 460 GLU A N 1
ATOM 3579 C CA . GLU A 1 460 ? 2.129 16.438 3.479 1 95.69 460 GLU A CA 1
ATOM 3580 C C . GLU A 1 460 ? 3.424 16.391 2.672 1 95.69 460 GLU A C 1
ATOM 3582 O O . GLU A 1 460 ? 3.432 16.703 1.479 1 95.69 460 GLU A O 1
ATOM 3587 N N . GLU A 1 461 ? 4.516 16.109 3.34 1 95.88 461 GLU A N 1
ATOM 3588 C CA . GLU A 1 461 ? 5.797 16.156 2.641 1 95.88 461 GLU A CA 1
ATOM 3589 C C . GLU A 1 461 ? 6.809 15.211 3.273 1 95.88 461 GLU A C 1
ATOM 3591 O O . GLU A 1 461 ? 6.625 14.766 4.406 1 95.88 461 GLU A O 1
ATOM 3596 N N . GLU A 1 462 ? 7.828 14.984 2.562 1 95.62 462 GLU A N 1
ATOM 3597 C CA . GLU A 1 462 ? 8.844 14.008 2.959 1 95.62 462 GLU A CA 1
ATOM 3598 C C . GLU A 1 462 ? 9.523 14.422 4.262 1 95.62 462 GLU A C 1
ATOM 3600 O O . GLU A 1 462 ? 9.922 13.562 5.055 1 95.62 462 GLU A O 1
ATOM 3605 N N . GLY A 1 463 ? 9.648 15.68 4.492 1 98.06 463 GLY A N 1
ATOM 3606 C CA . GLY A 1 463 ? 10.266 16.156 5.715 1 98.06 463 GLY A CA 1
ATOM 3607 C C . GLY A 1 463 ? 9.594 15.633 6.969 1 98.06 463 GLY A C 1
ATOM 3608 O O . GLY A 1 463 ? 10.242 15.461 8 1 98.06 463 GLY A O 1
ATOM 3609 N N . GLN A 1 464 ? 8.344 15.414 6.852 1 98.5 464 GLN A N 1
ATOM 3610 C CA . GLN A 1 464 ? 7.605 14.867 7.988 1 98.5 464 GLN A CA 1
ATOM 3611 C C . GLN A 1 464 ? 7.992 13.414 8.25 1 98.5 464 GLN A C 1
ATOM 3613 O O . GLN A 1 464 ? 8.133 13 9.398 1 98.5 464 GLN A O 1
ATOM 3618 N N . LEU A 1 465 ? 8.203 12.688 7.207 1 98 465 LEU A N 1
ATOM 3619 C CA . LEU A 1 465 ? 8.672 11.312 7.359 1 98 465 LEU A CA 1
ATOM 3620 C C . LEU A 1 465 ? 10.07 11.281 7.961 1 98 465 LEU A C 1
ATOM 3622 O O . LEU A 1 465 ? 10.359 10.469 8.836 1 98 465 LEU A O 1
ATOM 3626 N N . ASN A 1 466 ? 10.906 12.18 7.461 1 97.88 466 ASN A N 1
ATOM 3627 C CA . ASN A 1 466 ? 12.25 12.273 8.016 1 97.88 466 ASN A CA 1
ATOM 3628 C C . ASN A 1 466 ? 12.227 12.594 9.508 1 97.88 466 ASN A C 1
ATOM 3630 O O . ASN A 1 466 ? 13.008 12.039 10.281 1 97.88 466 ASN A O 1
ATOM 3634 N N . PHE A 1 467 ? 11.352 13.492 9.852 1 98.5 467 PHE A N 1
ATOM 3635 C CA . PHE A 1 467 ? 11.258 13.883 11.258 1 98.5 467 PHE A CA 1
ATOM 3636 C C . PHE A 1 467 ? 10.758 12.719 12.109 1 98.5 467 PHE A C 1
ATOM 3638 O O . PHE A 1 467 ? 11.297 12.445 13.18 1 98.5 467 PHE A O 1
ATOM 3645 N N . LEU A 1 468 ? 9.75 11.984 11.633 1 98.38 468 LEU A N 1
ATOM 3646 C CA . LEU A 1 468 ? 9.242 10.812 12.344 1 98.38 468 LEU A CA 1
ATOM 3647 C C . LEU A 1 468 ? 10.328 9.758 12.508 1 98.38 468 LEU A C 1
ATOM 3649 O O . LEU A 1 468 ? 10.445 9.133 13.562 1 98.38 468 LEU A O 1
ATOM 3653 N N . ALA A 1 469 ? 11.094 9.539 11.445 1 97.81 469 ALA A N 1
ATOM 3654 C CA . ALA A 1 469 ? 12.219 8.602 11.516 1 97.81 469 ALA A CA 1
ATOM 3655 C C . ALA A 1 469 ? 13.172 8.977 12.648 1 97.81 469 ALA A C 1
ATOM 3657 O O . ALA A 1 469 ? 13.562 8.125 13.445 1 97.81 469 ALA A O 1
ATOM 3658 N N . LYS A 1 470 ? 13.492 10.25 12.727 1 97 470 LYS A N 1
ATOM 3659 C CA . LYS A 1 470 ? 14.391 10.742 13.766 1 97 470 LYS A CA 1
ATOM 3660 C C . LYS A 1 470 ? 13.789 10.547 15.148 1 97 470 LYS A C 1
ATOM 3662 O O . LYS A 1 470 ? 14.484 10.133 16.078 1 97 470 LYS A O 1
ATOM 3667 N N . LEU A 1 471 ? 12.57 10.852 15.289 1 97.38 471 LEU A N 1
ATOM 3668 C CA . LEU A 1 471 ? 11.898 10.75 16.578 1 97.38 471 LEU A CA 1
ATOM 3669 C C . LEU A 1 471 ? 11.812 9.297 17.031 1 97.38 471 LEU A C 1
ATOM 3671 O O . LEU A 1 471 ? 11.875 9.008 18.234 1 97.38 471 LEU A O 1
ATOM 3675 N N . LEU A 1 472 ? 11.664 8.352 16.094 1 97.25 472 LEU A N 1
ATOM 3676 C CA . LEU A 1 472 ? 11.531 6.934 16.406 1 97.25 472 LEU A CA 1
ATOM 3677 C C . LEU A 1 472 ? 12.852 6.359 16.906 1 97.25 472 LEU A C 1
ATOM 3679 O O . LEU A 1 472 ? 12.883 5.27 17.484 1 97.25 472 LEU A O 1
ATOM 3683 N N . GLU A 1 473 ? 13.93 7.047 16.625 1 96.88 473 GLU A N 1
ATOM 3684 C CA . GLU A 1 473 ? 15.227 6.602 17.125 1 96.88 473 GLU A CA 1
ATOM 3685 C C . GLU A 1 473 ? 15.359 6.852 18.625 1 96.88 473 GLU A C 1
ATOM 3687 O O . GLU A 1 473 ? 16.219 6.27 19.281 1 96.88 473 GLU A O 1
ATOM 3692 N N . ARG A 1 474 ? 14.516 7.691 19.172 1 95 474 ARG A N 1
ATOM 3693 C CA . ARG A 1 474 ? 14.523 7.98 20.594 1 95 474 ARG A CA 1
ATOM 3694 C C . ARG A 1 474 ? 13.656 6.984 21.359 1 95 474 ARG A C 1
ATOM 3696 O O . ARG A 1 474 ? 12.594 6.586 20.875 1 95 474 ARG A O 1
ATOM 3703 N N . PRO A 1 475 ? 14.109 6.562 22.531 1 95.81 475 PRO A N 1
ATOM 3704 C CA . PRO A 1 475 ? 13.242 5.711 23.344 1 95.81 475 PRO A CA 1
ATOM 3705 C C . PRO A 1 475 ? 11.992 6.438 23.828 1 95.81 475 PRO A C 1
ATOM 3707 O O . PRO A 1 475 ? 11.984 7.668 23.922 1 95.81 475 PRO A O 1
ATOM 3710 N N . PHE A 1 476 ? 10.969 5.703 24.047 1 95.56 476 PHE A N 1
ATOM 3711 C CA . PHE A 1 476 ? 9.719 6.254 24.562 1 95.56 476 PHE A CA 1
ATOM 3712 C C . PHE A 1 476 ? 9.172 5.391 25.688 1 95.56 476 PHE A C 1
ATOM 3714 O O . PHE A 1 476 ? 9.156 4.16 25.594 1 95.56 476 PHE A O 1
ATOM 3721 N N . SER A 1 477 ? 8.852 5.984 26.797 1 95.94 477 SER A N 1
ATOM 3722 C CA . SER A 1 477 ? 8.156 5.371 27.922 1 95.94 477 SER A CA 1
ATOM 3723 C C . SER A 1 477 ? 7.062 6.289 28.469 1 95.94 477 SER A C 1
ATOM 3725 O O . SER A 1 477 ? 7.344 7.398 28.922 1 95.94 477 SER A O 1
ATOM 3727 N N . GLY A 1 478 ? 5.875 5.879 28.344 1 96.12 478 GLY A N 1
ATOM 3728 C CA . GLY A 1 478 ? 4.781 6.703 28.828 1 96.12 478 GLY A CA 1
ATOM 3729 C C . GLY A 1 478 ? 3.486 6.48 28.078 1 96.12 478 GLY A C 1
ATOM 3730 O O . GLY A 1 478 ? 3.316 5.457 27.406 1 96.12 478 GLY A O 1
ATOM 3731 N N . LYS A 1 479 ? 2.594 7.383 28.281 1 96.31 479 LYS A N 1
ATOM 3732 C CA . LYS A 1 479 ? 1.28 7.305 27.656 1 96.31 479 LYS A CA 1
ATOM 3733 C C . LYS A 1 479 ? 1.251 8.102 26.344 1 96.31 479 LYS A C 1
ATOM 3735 O O . LYS A 1 479 ? 1.958 9.102 26.203 1 96.31 479 LYS A O 1
ATOM 3740 N N . LEU A 1 480 ? 0.433 7.664 25.406 1 95.5 480 LEU A N 1
ATOM 3741 C CA . LEU A 1 480 ? 0.333 8.328 24.109 1 95.5 480 LEU A CA 1
ATOM 3742 C C . LEU A 1 480 ? -0.124 9.773 24.266 1 95.5 480 LEU A C 1
ATOM 3744 O O . LEU A 1 480 ? 0.327 10.664 23.547 1 95.5 480 LEU A O 1
ATOM 3748 N N . ARG A 1 481 ? -1.027 10.062 25.234 1 92.56 481 ARG A N 1
ATOM 3749 C CA . ARG A 1 481 ? -1.586 11.391 25.438 1 92.56 481 ARG A CA 1
ATOM 3750 C C . ARG A 1 481 ? -0.51 12.375 25.891 1 92.56 481 ARG A C 1
ATOM 3752 O O . ARG A 1 481 ? -0.689 13.594 25.781 1 92.56 481 ARG A O 1
ATOM 3759 N N . ASP A 1 482 ? 0.616 11.867 26.328 1 92.69 482 ASP A N 1
ATOM 3760 C CA . ASP A 1 482 ? 1.688 12.703 26.859 1 92.69 482 ASP A CA 1
ATOM 3761 C C . ASP A 1 482 ? 2.766 12.953 25.812 1 92.69 482 ASP A C 1
ATOM 3763 O O . ASP A 1 482 ? 3.77 13.609 26.078 1 92.69 482 ASP A O 1
ATOM 3767 N N . LEU A 1 483 ? 2.523 12.461 24.625 1 94.69 483 LEU A N 1
ATOM 3768 C CA . LEU A 1 483 ? 3.504 12.633 23.562 1 94.69 483 LEU A CA 1
ATOM 3769 C C . LEU A 1 483 ? 3.67 14.109 23.203 1 94.69 483 LEU A C 1
ATOM 3771 O O . LEU A 1 483 ? 2.686 14.852 23.125 1 94.69 483 LEU A O 1
ATOM 3775 N N . ARG A 1 484 ? 4.883 14.531 23.125 1 93.94 484 ARG A N 1
ATOM 3776 C CA . ARG A 1 484 ? 5.234 15.875 22.688 1 93.94 484 ARG A CA 1
ATOM 3777 C C . ARG A 1 484 ? 6.207 15.836 21.516 1 93.94 484 ARG A C 1
ATOM 3779 O O . ARG A 1 484 ? 7.109 15 21.484 1 93.94 484 ARG A O 1
ATOM 3786 N N . VAL A 1 485 ? 5.965 16.641 20.625 1 97.06 485 VAL A N 1
ATOM 3787 C CA . VAL A 1 485 ? 6.824 16.734 19.453 1 97.06 485 VAL A CA 1
ATOM 3788 C C . VAL A 1 485 ? 7.668 18 19.516 1 97.06 485 VAL A C 1
ATOM 3790 O O . VAL A 1 485 ? 7.129 19.109 19.625 1 97.06 485 VAL A O 1
ATOM 3793 N N . PRO A 1 486 ? 8.938 17.922 19.516 1 97.5 486 PRO A N 1
ATOM 3794 C CA . PRO A 1 486 ? 9.789 19.109 19.531 1 97.5 486 PRO A CA 1
ATOM 3795 C C . PRO A 1 486 ? 9.766 19.875 18.219 1 97.5 486 PRO A C 1
ATOM 3797 O O . PRO A 1 486 ? 9.227 19.375 17.219 1 97.5 486 PRO A O 1
ATOM 3800 N N . ASP A 1 487 ? 10.281 21.078 18.25 1 97.69 487 ASP A N 1
ATOM 3801 C CA . ASP A 1 487 ? 10.461 21.859 17.031 1 97.69 487 ASP A CA 1
ATOM 3802 C C . ASP A 1 487 ? 11.492 21.203 16.109 1 97.69 487 ASP A C 1
ATOM 3804 O O . ASP A 1 487 ? 12.578 20.828 16.562 1 97.69 487 ASP A O 1
ATOM 3808 N N . PRO A 1 488 ? 11.164 21.047 14.859 1 98.19 488 PRO A N 1
ATOM 3809 C CA . PRO A 1 488 ? 12.109 20.391 13.945 1 98.19 488 PRO A CA 1
ATOM 3810 C C . PRO A 1 488 ? 13.469 21.094 13.906 1 98.19 488 PRO A C 1
ATOM 3812 O O . PRO A 1 488 ? 14.5 20.438 13.742 1 98.19 488 PRO A O 1
ATOM 3815 N N . TRP A 1 489 ? 13.5 22.406 14.016 1 97.81 489 TRP A N 1
ATOM 3816 C CA . TRP A 1 489 ? 14.75 23.156 14 1 97.81 489 TRP A CA 1
ATOM 3817 C C . TRP A 1 489 ? 15.68 22.703 15.117 1 97.81 489 TRP A C 1
ATOM 3819 O O . TRP A 1 489 ? 16.891 22.625 14.93 1 97.81 489 TRP A O 1
ATOM 3829 N N . ASP A 1 490 ? 15.141 22.359 16.234 1 96.38 490 ASP A N 1
ATOM 3830 C CA . ASP A 1 490 ? 15.93 21.969 17.406 1 96.38 490 ASP A CA 1
ATOM 3831 C C . ASP A 1 490 ? 16.312 20.484 17.344 1 96.38 490 ASP A C 1
ATOM 3833 O O . ASP A 1 490 ? 17.344 20.094 17.859 1 96.38 490 ASP A O 1
ATOM 3837 N N . ALA A 1 491 ? 15.492 19.75 16.672 1 96 491 ALA A N 1
ATOM 3838 C CA . ALA A 1 491 ? 15.633 18.297 16.734 1 96 491 ALA A CA 1
ATOM 3839 C C . ALA A 1 491 ? 16.484 17.781 15.586 1 96 491 ALA A C 1
ATOM 3841 O O . ALA A 1 491 ? 17.078 16.703 15.68 1 96 491 ALA A O 1
ATOM 3842 N N . CYS A 1 492 ? 16.578 18.516 14.508 1 96.12 492 CYS A N 1
ATOM 3843 C CA . CYS A 1 492 ? 17.312 18.062 13.344 1 96.12 492 CYS A CA 1
ATOM 3844 C C . CYS A 1 492 ? 18.484 19 13.039 1 96.12 492 CYS A C 1
ATOM 3846 O O . CYS A 1 492 ? 18.344 20.219 13.133 1 96.12 492 CYS A O 1
ATOM 3848 N N . ALA A 1 493 ? 19.562 18.391 12.617 1 94.44 493 ALA A N 1
ATOM 3849 C CA . ALA A 1 493 ? 20.781 19.156 12.344 1 94.44 493 ALA A CA 1
ATOM 3850 C C . ALA A 1 493 ? 20.797 19.672 10.906 1 94.44 493 ALA A C 1
ATOM 3852 O O . ALA A 1 493 ? 21.484 20.641 10.594 1 94.44 493 ALA A O 1
ATOM 3853 N N . GLY A 1 494 ? 20.094 19.047 10.062 1 97.06 494 GLY A N 1
ATOM 3854 C CA . GLY A 1 494 ? 20 19.453 8.672 1 97.06 494 GLY A CA 1
ATOM 3855 C C . GLY A 1 494 ? 18.625 20 8.305 1 97.06 494 GLY A C 1
ATOM 3856 O O . GLY A 1 494 ? 17.781 20.203 9.18 1 97.06 494 GLY A O 1
ATOM 3857 N N . PRO A 1 495 ? 18.422 20.359 7.086 1 98.5 495 PRO A N 1
ATOM 3858 C CA . PRO A 1 495 ? 17.188 20.984 6.633 1 98.5 495 PRO A CA 1
ATOM 3859 C C . PRO A 1 495 ? 16.078 19.969 6.336 1 98.5 495 PRO A C 1
ATOM 3861 O O . PRO A 1 495 ? 15.031 20.344 5.793 1 98.5 495 PRO A O 1
ATOM 3864 N N . GLU A 1 496 ? 16.156 18.75 6.691 1 97.75 496 GLU A N 1
ATOM 3865 C CA . GLU A 1 496 ? 15.375 17.672 6.09 1 97.75 496 GLU A CA 1
ATOM 3866 C C . GLU A 1 496 ? 14.086 17.422 6.879 1 97.75 496 GLU A C 1
ATOM 3868 O O . GLU A 1 496 ? 13.281 16.578 6.504 1 97.75 496 GLU A O 1
ATOM 3873 N N . CYS A 1 497 ? 13.82 18.109 7.965 1 98.56 497 CYS A N 1
ATOM 3874 C CA . CYS A 1 497 ? 12.703 17.766 8.828 1 98.56 497 CYS A CA 1
ATOM 3875 C C . CYS A 1 497 ? 11.594 18.812 8.75 1 98.56 497 CYS A C 1
ATOM 3877 O O . CYS A 1 497 ? 11.875 20 8.594 1 98.56 497 CYS A O 1
ATOM 3879 N N . SER A 1 498 ? 10.375 18.391 8.867 1 98.69 498 SER A N 1
ATOM 3880 C CA . SER A 1 498 ? 9.18 19.219 8.969 1 98.69 498 SER A CA 1
ATOM 3881 C C . SER A 1 498 ? 8.305 18.766 10.141 1 98.69 498 SER A C 1
ATOM 3883 O O . SER A 1 498 ? 8.305 17.594 10.516 1 98.69 498 SER A O 1
ATOM 3885 N N . GLU A 1 499 ? 7.598 19.656 10.594 1 98.19 499 GLU A N 1
ATOM 3886 C CA . GLU A 1 499 ? 6.789 19.422 11.789 1 98.19 499 GLU A CA 1
ATOM 3887 C C . GLU A 1 499 ? 5.75 18.328 11.547 1 98.19 499 GLU A C 1
ATOM 3889 O O . GLU A 1 499 ? 5.27 18.156 10.422 1 98.19 499 GLU A O 1
ATOM 3894 N N . VAL A 1 500 ? 5.461 17.547 12.578 1 98.44 500 VAL A N 1
ATOM 3895 C CA . VAL A 1 500 ? 4.383 16.562 12.641 1 98.44 500 VAL A CA 1
ATOM 3896 C C . VAL A 1 500 ? 3.551 16.797 13.898 1 98.44 500 VAL A C 1
ATOM 3898 O O . VAL A 1 500 ? 3.961 17.531 14.805 1 98.44 500 VAL A O 1
ATOM 3901 N N . ARG A 1 501 ? 2.414 16.25 13.938 1 97.94 501 ARG A N 1
ATOM 3902 C CA . ARG A 1 501 ? 1.573 16.312 15.133 1 97.94 501 ARG A CA 1
ATOM 3903 C C . ARG A 1 501 ? 1.89 15.164 16.094 1 97.94 501 ARG A C 1
ATOM 3905 O O . ARG A 1 501 ? 2.496 14.164 15.688 1 97.94 501 ARG A O 1
ATOM 3912 N N . ALA A 1 502 ? 1.467 15.375 17.344 1 97.94 502 ALA A N 1
ATOM 3913 C CA . ALA A 1 502 ? 1.584 14.281 18.297 1 97.94 502 ALA A CA 1
ATOM 3914 C C . ALA A 1 502 ? 0.852 13.039 17.812 1 97.94 502 ALA A C 1
ATOM 3916 O O . ALA A 1 502 ? 1.321 11.914 18.016 1 97.94 502 ALA A O 1
ATOM 3917 N N . LEU A 1 503 ? -0.272 13.203 17.125 1 98.25 503 LEU A N 1
ATOM 3918 C CA . LEU A 1 503 ? -1.069 12.094 16.609 1 98.25 503 LEU A CA 1
ATOM 3919 C C . LEU A 1 503 ? -0.321 11.359 15.508 1 98.25 503 LEU A C 1
ATOM 3921 O O . LEU A 1 503 ? -0.454 10.141 15.367 1 98.25 503 LEU A O 1
ATOM 3925 N N . ASP A 1 504 ? 0.494 12.102 14.711 1 98.31 504 ASP A N 1
ATOM 3926 C CA . ASP A 1 504 ? 1.306 11.484 13.664 1 98.31 504 ASP A CA 1
ATOM 3927 C C . ASP A 1 504 ? 2.416 10.625 14.266 1 98.31 504 ASP A C 1
ATOM 3929 O O . ASP A 1 504 ? 2.709 9.539 13.766 1 98.31 504 ASP A O 1
ATOM 3933 N N . LEU A 1 505 ? 2.998 11.141 15.32 1 98.19 505 LEU A N 1
ATOM 3934 C CA . LEU A 1 505 ? 4.012 10.375 16.031 1 98.19 505 LEU A CA 1
ATOM 3935 C C . LEU A 1 505 ? 3.4 9.141 16.688 1 98.19 505 LEU A C 1
ATOM 3937 O O . LEU A 1 505 ? 3.971 8.047 16.609 1 98.19 505 LEU A O 1
ATOM 3941 N N . ALA A 1 506 ? 2.23 9.297 17.328 1 98.25 506 ALA A N 1
ATOM 3942 C CA . ALA A 1 506 ? 1.521 8.164 17.922 1 98.25 506 ALA A CA 1
ATOM 3943 C C . ALA A 1 506 ? 1.245 7.086 16.875 1 98.25 506 ALA A C 1
ATOM 3945 O O . ALA A 1 506 ? 1.363 5.895 17.156 1 98.25 506 ALA A O 1
ATOM 3946 N N . PHE A 1 507 ? 0.926 7.504 15.734 1 98 507 PHE A N 1
ATOM 3947 C CA . PHE A 1 507 ? 0.626 6.594 14.633 1 98 507 PHE A CA 1
ATOM 3948 C C . PHE A 1 507 ? 1.809 5.672 14.359 1 98 507 PHE A C 1
ATOM 3950 O O . PHE A 1 507 ? 1.653 4.449 14.32 1 98 507 PHE A O 1
ATOM 3957 N N . VAL A 1 508 ? 3.004 6.215 14.188 1 97.88 508 VAL A N 1
ATOM 3958 C CA . VAL A 1 508 ? 4.16 5.402 13.82 1 97.88 508 VAL A CA 1
ATOM 3959 C C . VAL A 1 508 ? 4.652 4.621 15.031 1 97.88 508 VAL A C 1
ATOM 3961 O O . VAL A 1 508 ? 5.148 3.498 14.898 1 97.88 508 VAL A O 1
ATOM 3964 N N . ILE A 1 509 ? 4.461 5.148 16.203 1 97.5 509 ILE A N 1
ATOM 3965 C CA . ILE A 1 509 ? 4.832 4.422 17.406 1 97.5 509 ILE A CA 1
ATOM 3966 C C . ILE A 1 509 ? 3.996 3.15 17.516 1 97.5 509 ILE A C 1
ATOM 3968 O O . ILE A 1 509 ? 4.531 2.072 17.797 1 97.5 509 ILE A O 1
ATOM 3972 N N . ASN A 1 510 ? 2.723 3.26 17.297 1 97.81 510 ASN A N 1
ATOM 3973 C CA . ASN A 1 510 ? 1.801 2.135 17.406 1 97.81 510 ASN A CA 1
ATOM 3974 C C . ASN A 1 510 ? 2.1 1.057 16.375 1 97.81 510 ASN A C 1
ATOM 3976 O O . ASN A 1 510 ? 1.677 -0.091 16.516 1 97.81 510 ASN A O 1
ATOM 3980 N N . ARG A 1 511 ? 2.818 1.362 15.344 1 96.25 511 ARG A N 1
ATOM 3981 C CA . ARG A 1 511 ? 3.09 0.43 14.25 1 96.25 511 ARG A CA 1
ATOM 3982 C C . ARG A 1 511 ? 4.531 -0.062 14.305 1 96.25 511 ARG A C 1
ATOM 3984 O O . ARG A 1 511 ? 4.93 -0.91 13.5 1 96.25 511 ARG A O 1
ATOM 3991 N N . ALA A 1 512 ? 5.324 0.48 15.203 1 95.19 512 ALA A N 1
ATOM 3992 C CA . ALA A 1 512 ? 6.727 0.098 15.328 1 95.19 512 ALA A CA 1
ATOM 3993 C C . ALA A 1 512 ? 6.863 -1.316 15.891 1 95.19 512 ALA A C 1
ATOM 3995 O O . ALA A 1 512 ? 6.207 -1.667 16.875 1 95.19 512 ALA A O 1
ATOM 3996 N N . PRO A 1 513 ? 7.742 -2.152 15.328 1 92.38 513 PRO A N 1
ATOM 3997 C CA . PRO A 1 513 ? 7.898 -3.541 15.773 1 92.38 513 PRO A CA 1
ATOM 3998 C C . PRO A 1 513 ? 8.453 -3.65 17.188 1 92.38 513 PRO A C 1
ATOM 4000 O O . PRO A 1 513 ? 8.312 -4.695 17.828 1 92.38 513 PRO A O 1
ATOM 4003 N N . ASP A 1 514 ? 9.078 -2.68 17.719 1 92.38 514 ASP A N 1
ATOM 4004 C CA . ASP A 1 514 ? 9.734 -2.76 19.016 1 92.38 514 ASP A CA 1
ATOM 4005 C C . ASP A 1 514 ? 8.844 -2.205 20.125 1 92.38 514 ASP A C 1
ATOM 4007 O O . ASP A 1 514 ? 9.289 -2.008 21.25 1 92.38 514 ASP A O 1
ATOM 4011 N N . LEU A 1 515 ? 7.559 -1.932 19.875 1 95.62 515 LEU A N 1
ATOM 4012 C CA . LEU A 1 515 ? 6.641 -1.365 20.859 1 95.62 515 LEU A CA 1
ATOM 4013 C C . LEU A 1 515 ? 6.125 -2.443 21.797 1 95.62 515 LEU A C 1
ATOM 4015 O O . LEU A 1 515 ? 5.781 -3.545 21.375 1 95.62 515 LEU A O 1
ATOM 4019 N N . GLU A 1 516 ? 6.035 -2.082 23.078 1 95.38 516 GLU A N 1
ATOM 4020 C CA . GLU A 1 516 ? 5.461 -2.963 24.094 1 95.38 516 GLU A CA 1
ATOM 4021 C C . GLU A 1 516 ? 4.5 -2.205 25 1 95.38 516 GLU A C 1
ATOM 4023 O O . GLU A 1 516 ? 4.801 -1.098 25.453 1 95.38 516 GLU A O 1
ATOM 4028 N N . ALA A 1 517 ? 3.354 -2.756 25.188 1 95.44 517 ALA A N 1
ATOM 4029 C CA . ALA A 1 517 ? 2.43 -2.258 26.203 1 95.44 517 ALA A CA 1
ATOM 4030 C C . ALA A 1 517 ? 2.652 -2.961 27.531 1 95.44 517 ALA A C 1
ATOM 4032 O O . ALA A 1 517 ? 2.553 -4.188 27.625 1 95.44 517 ALA A O 1
ATOM 4033 N N . VAL A 1 518 ? 2.838 -2.227 28.578 1 92.88 518 VAL A N 1
ATOM 4034 C CA . VAL A 1 518 ? 3.328 -2.811 29.828 1 92.88 518 VAL A CA 1
ATOM 4035 C C . VAL A 1 518 ? 2.199 -2.855 30.844 1 92.88 518 VAL A C 1
ATOM 4037 O O . VAL A 1 518 ? 2.145 -3.768 31.688 1 92.88 518 VAL A O 1
ATOM 4040 N N . SER A 1 519 ? 1.334 -1.897 30.797 1 92.19 519 SER A N 1
ATOM 4041 C CA . SER A 1 519 ? 0.198 -1.858 31.719 1 92.19 519 SER A CA 1
ATOM 4042 C C . SER A 1 519 ? -0.957 -1.054 31.125 1 92.19 519 SER A C 1
ATOM 4044 O O . SER A 1 519 ? -0.817 -0.439 30.062 1 92.19 519 SER A O 1
ATOM 4046 N N . TRP A 1 520 ? -2.098 -1.167 31.734 1 92.5 520 TRP A N 1
ATOM 4047 C CA . TRP A 1 520 ? -3.32 -0.527 31.266 1 92.5 520 TRP A CA 1
ATOM 4048 C C . TRP A 1 520 ? -4.055 0.164 32.406 1 92.5 520 TRP A C 1
ATOM 4050 O O . TRP A 1 520 ? -4.07 -0.338 33.531 1 92.5 520 TRP A O 1
ATOM 4060 N N . GLU A 1 521 ? -4.539 1.271 32.188 1 89.69 521 GLU A N 1
ATOM 4061 C CA . GLU A 1 521 ? -5.332 2.018 33.156 1 89.69 521 GLU A CA 1
ATOM 4062 C C . GLU A 1 521 ? -6.613 2.559 32.5 1 89.69 521 GLU A C 1
ATOM 4064 O O . GLU A 1 521 ? -6.656 2.812 31.312 1 89.69 521 GLU A O 1
ATOM 4069 N N . ALA A 1 522 ? -7.633 2.629 33.344 1 85.38 522 ALA A N 1
ATOM 4070 C CA . ALA A 1 522 ? -8.891 3.18 32.844 1 85.38 522 ALA A CA 1
ATOM 4071 C C . ALA A 1 522 ? -8.727 4.645 32.438 1 85.38 522 ALA A C 1
ATOM 4073 O O . ALA A 1 522 ? -8.031 5.406 33.125 1 85.38 522 ALA A O 1
ATOM 4074 N N . MET A 1 523 ? -9.156 4.93 31.25 1 75.75 523 MET A N 1
ATOM 4075 C CA . MET A 1 523 ? -9.117 6.324 30.828 1 75.75 523 MET A CA 1
ATOM 4076 C C . MET A 1 523 ? -10.172 7.152 31.547 1 75.75 523 MET A C 1
ATOM 4078 O O . MET A 1 523 ? -11.297 6.695 31.75 1 75.75 523 MET A O 1
ATOM 4082 N N . THR A 1 524 ? -9.758 7.953 32.5 1 56.56 524 THR A N 1
ATOM 4083 C CA . THR A 1 524 ? -10.688 8.82 33.219 1 56.56 524 THR A CA 1
ATOM 4084 C C . THR A 1 524 ? -11.492 9.672 32.25 1 56.56 524 THR A C 1
ATOM 4086 O O . THR A 1 524 ? -10.969 10.094 31.203 1 56.56 524 THR A O 1
ATOM 4089 N N . THR A 1 525 ? -12.789 9.438 32.188 1 51.72 525 THR A N 1
ATOM 4090 C CA . THR A 1 525 ? -13.703 10.258 31.406 1 51.72 525 THR A CA 1
ATOM 4091 C C . THR A 1 525 ? -13.266 11.719 31.406 1 51.72 525 THR A C 1
ATOM 4093 O O . THR A 1 525 ? -12.805 12.227 32.438 1 51.72 525 THR A O 1
ATOM 4096 N N . LEU A 1 526 ? -12.789 12.273 30.484 1 44.69 526 LEU A N 1
ATOM 4097 C CA . LEU A 1 526 ? -12.641 13.727 30.5 1 44.69 526 LEU A CA 1
ATOM 4098 C C . LEU A 1 526 ? -13.82 14.383 31.219 1 44.69 526 LEU A C 1
ATOM 4100 O O . LEU A 1 526 ? -14.969 13.977 31.031 1 44.69 526 LEU A O 1
ATOM 4104 N N . GLY A 1 527 ? -13.719 15.227 32.406 1 35.78 527 GLY A N 1
ATOM 4105 C CA . GLY A 1 527 ? -14.633 15.992 33.219 1 35.78 527 GLY A CA 1
ATOM 4106 C C . GLY A 1 527 ? -15.797 16.578 32.438 1 35.78 527 GLY A C 1
ATOM 4107 O O . GLY A 1 527 ? -15.633 17 31.297 1 35.78 527 GLY A O 1
ATOM 4108 N N . ARG A 1 528 ? -17.234 16.234 32.719 1 37.31 528 ARG A N 1
ATOM 4109 C CA . ARG A 1 528 ? -18.328 17.172 32.562 1 37.31 528 ARG A CA 1
ATOM 4110 C C . ARG A 1 528 ? -17.875 18.594 32.938 1 37.31 528 ARG A C 1
ATOM 4112 O O . ARG A 1 528 ? -17.562 18.875 34.094 1 37.31 528 ARG A O 1
ATOM 4119 N N . GLN A 1 529 ? -17.234 19.359 32.312 1 31.94 529 GLN A N 1
ATOM 4120 C CA . GLN A 1 529 ? -17.297 20.75 32.719 1 31.94 529 GLN A CA 1
ATOM 4121 C C . GLN A 1 529 ? -18.719 21.156 33.094 1 31.94 529 GLN A C 1
ATOM 4123 O O . GLN A 1 529 ? -19.609 21.188 32.25 1 31.94 529 GLN A O 1
ATOM 4128 N N . ARG A 1 530 ? -19.25 20.859 34.375 1 32.38 530 ARG A N 1
ATOM 4129 C CA . ARG A 1 530 ? -20.406 21.484 35 1 32.38 530 ARG A CA 1
ATOM 4130 C C . ARG A 1 530 ? -20.359 23 34.844 1 32.38 530 ARG A C 1
ATOM 4132 O O . ARG A 1 530 ? -19.359 23.641 35.156 1 32.38 530 ARG A O 1
ATOM 4139 N N . ALA A 1 531 ? -21.344 23.719 34.094 1 32.5 531 ALA A N 1
ATOM 4140 C CA . ALA A 1 531 ? -21.609 25.125 34.344 1 32.5 531 ALA A CA 1
ATOM 4141 C C . ALA A 1 531 ? -21.812 25.406 35.812 1 32.5 531 ALA A C 1
ATOM 4143 O O . ALA A 1 531 ? -22.359 24.578 36.531 1 32.5 531 ALA A O 1
ATOM 4144 N N . PRO A 1 532 ? -21.156 26.359 36.406 1 25.16 532 PRO A N 1
ATOM 4145 C CA . PRO A 1 532 ? -21.453 26.828 37.75 1 25.16 532 PRO A CA 1
ATOM 4146 C C . PRO A 1 532 ? -22.953 26.906 38.031 1 25.16 532 PRO A C 1
ATOM 4148 O O . PRO A 1 532 ? -23.734 27.188 37.125 1 25.16 532 PRO A O 1
ATOM 4151 N N . ARG A 1 533 ? -23.375 26.266 39.031 1 28.22 533 ARG A N 1
ATOM 4152 C CA . ARG A 1 533 ? -24.719 26.422 39.562 1 28.22 533 ARG A CA 1
ATOM 4153 C C . ARG A 1 533 ? -25.094 27.891 39.688 1 28.22 533 ARG A C 1
ATOM 4155 O O . ARG A 1 533 ? -24.406 28.672 40.344 1 28.22 533 ARG A O 1
ATOM 4162 N N . GLU A 1 534 ? -25.984 28.453 38.719 1 20.84 534 GLU A N 1
ATOM 4163 C CA . GLU A 1 534 ? -26.812 29.422 39.406 1 20.84 534 GLU A CA 1
ATOM 4164 C C . GLU A 1 534 ? -27.719 28.766 40.469 1 20.84 534 GLU A C 1
ATOM 4166 O O . GLU A 1 534 ? -28.266 27.688 40.219 1 20.84 534 GLU A O 1
ATOM 4171 N N . MET B 1 1 ? 30.922 -22.844 -33.5 1 27.05 1 MET B N 1
ATOM 4172 C CA . MET B 1 1 ? 32 -23.688 -33 1 27.05 1 MET B CA 1
ATOM 4173 C C . MET B 1 1 ? 31.812 -24.047 -31.531 1 27.05 1 MET B C 1
ATOM 4175 O O . MET B 1 1 ? 31.672 -23.156 -30.688 1 27.05 1 MET B O 1
ATOM 4179 N N . ARG B 1 2 ? 31.203 -25.172 -31.281 1 35.72 2 ARG B N 1
ATOM 4180 C CA . ARG B 1 2 ? 30.906 -25.672 -29.953 1 35.72 2 ARG B CA 1
ATOM 4181 C C . ARG B 1 2 ? 32.125 -25.656 -29.062 1 35.72 2 ARG B C 1
ATOM 4183 O O . ARG B 1 2 ? 33.125 -26.328 -29.344 1 35.72 2 ARG B O 1
ATOM 4190 N N . ALA B 1 3 ? 32.469 -24.641 -28.312 1 43.97 3 ALA B N 1
ATOM 4191 C CA . ALA B 1 3 ? 33.688 -24.5 -27.516 1 43.97 3 ALA B CA 1
ATOM 4192 C C . ALA B 1 3 ? 33.969 -25.766 -26.703 1 43.97 3 ALA B C 1
ATOM 4194 O O . ALA B 1 3 ? 33.031 -26.344 -26.109 1 43.97 3 ALA B O 1
ATOM 4195 N N . ARG B 1 4 ? 35.062 -26.484 -26.984 1 50 4 ARG B N 1
ATOM 4196 C CA . ARG B 1 4 ? 35.562 -27.719 -26.359 1 50 4 ARG B CA 1
ATOM 4197 C C . ARG B 1 4 ? 35.562 -27.594 -24.844 1 50 4 ARG B C 1
ATOM 4199 O O . ARG B 1 4 ? 35.875 -26.547 -24.297 1 50 4 ARG B O 1
ATOM 4206 N N . LEU B 1 5 ? 34.781 -28.547 -24.078 1 66.75 5 LEU B N 1
ATOM 4207 C CA . LEU B 1 5 ? 34.781 -28.672 -22.625 1 66.75 5 LEU B CA 1
ATOM 4208 C C . LEU B 1 5 ? 36.188 -28.844 -22.094 1 66.75 5 LEU B C 1
ATOM 4210 O O . LEU B 1 5 ? 36.875 -29.812 -22.453 1 66.75 5 LEU B O 1
ATOM 4214 N N . GLY B 1 6 ? 36.75 -27.75 -21.609 1 72.44 6 GLY B N 1
ATOM 4215 C CA . GLY B 1 6 ? 38.094 -27.828 -21 1 72.44 6 GLY B CA 1
ATOM 4216 C C . GLY B 1 6 ? 38.094 -28.484 -19.641 1 72.44 6 GLY B C 1
ATOM 4217 O O . GLY B 1 6 ? 37.062 -29.062 -19.219 1 72.44 6 GLY B O 1
ATOM 4218 N N . SER B 1 7 ? 39.25 -28.672 -19.078 1 79.31 7 SER B N 1
ATOM 4219 C CA . SER B 1 7 ? 39.406 -29.25 -17.75 1 79.31 7 SER B CA 1
ATOM 4220 C C . SER B 1 7 ? 39.594 -28.172 -16.688 1 79.31 7 SER B C 1
ATOM 4222 O O . SER B 1 7 ? 39.719 -26.984 -17.016 1 79.31 7 SER B O 1
ATOM 4224 N N . ALA B 1 8 ? 39.469 -28.484 -15.477 1 84.19 8 ALA B N 1
ATOM 4225 C CA . ALA B 1 8 ? 39.75 -27.641 -14.328 1 84.19 8 ALA B CA 1
ATOM 4226 C C . ALA B 1 8 ? 41.094 -26.953 -14.453 1 84.19 8 ALA B C 1
ATOM 4228 O O . ALA B 1 8 ? 41.281 -25.812 -14.016 1 84.19 8 ALA B O 1
ATOM 4229 N N . VAL B 1 9 ? 41.969 -27.547 -15.164 1 81.94 9 VAL B N 1
ATOM 4230 C CA . VAL B 1 9 ? 43.312 -27.031 -15.312 1 81.94 9 VAL B CA 1
ATOM 4231 C C . VAL B 1 9 ? 43.312 -25.781 -16.188 1 81.94 9 VAL B C 1
ATOM 4233 O O . VAL B 1 9 ? 44.094 -24.844 -15.945 1 81.94 9 VAL B O 1
ATOM 4236 N N . ASP B 1 10 ? 42.438 -25.812 -17.047 1 88.12 10 ASP B N 1
ATOM 4237 C CA . ASP B 1 10 ? 42.344 -24.656 -17.922 1 88.12 10 ASP B CA 1
ATOM 4238 C C . ASP B 1 10 ? 41.906 -23.422 -17.172 1 88.12 10 ASP B C 1
ATOM 4240 O O . ASP B 1 10 ? 42.406 -22.312 -17.406 1 88.12 10 ASP B O 1
ATOM 4244 N N . VAL B 1 11 ? 41 -23.625 -16.25 1 94.38 11 VAL B N 1
ATOM 4245 C CA . VAL B 1 11 ? 40.5 -22.516 -15.43 1 94.38 11 VAL B CA 1
ATOM 4246 C C . VAL B 1 11 ? 41.625 -22.016 -14.508 1 94.38 11 VAL B C 1
ATOM 4248 O O . VAL B 1 11 ? 41.812 -20.812 -14.352 1 94.38 11 VAL B O 1
ATOM 4251 N N . GLU B 1 12 ? 42.375 -22.875 -14.008 1 93.94 12 GLU B N 1
ATOM 4252 C CA . GLU B 1 12 ? 43.469 -22.516 -13.117 1 93.94 12 GLU B CA 1
ATOM 4253 C C . GLU B 1 12 ? 44.531 -21.719 -13.852 1 93.94 12 GLU B C 1
ATOM 4255 O O . GLU B 1 12 ? 45.125 -20.781 -13.289 1 93.94 12 GLU B O 1
ATOM 4260 N N . LYS B 1 13 ? 44.781 -22.109 -15.031 1 94.38 13 LYS B N 1
ATOM 4261 C CA . LYS B 1 13 ? 45.781 -21.406 -15.836 1 94.38 13 LYS B CA 1
ATOM 4262 C C . LYS B 1 13 ? 45.344 -19.953 -16.094 1 94.38 13 LYS B C 1
ATOM 4264 O O . LYS B 1 13 ? 4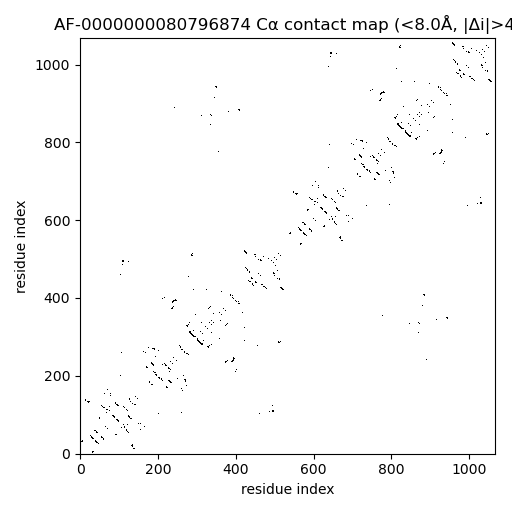6.125 -19.031 -15.977 1 94.38 13 LYS B O 1
ATOM 4269 N N . ILE B 1 14 ? 44.125 -19.875 -16.438 1 96.31 14 ILE B N 1
ATOM 4270 C CA . ILE B 1 14 ? 43.594 -18.547 -16.688 1 96.31 14 ILE B CA 1
ATOM 4271 C C . ILE B 1 14 ? 43.656 -17.719 -15.414 1 96.31 14 ILE B C 1
ATOM 4273 O O . ILE B 1 14 ? 44.125 -16.562 -15.438 1 96.31 14 ILE B O 1
ATOM 4277 N N . LEU B 1 15 ? 43.312 -18.297 -14.258 1 97 15 LEU B N 1
ATOM 4278 C CA . LEU B 1 15 ? 43.281 -17.594 -12.984 1 97 15 LEU B CA 1
ATOM 4279 C C . LEU B 1 15 ? 44.688 -17.188 -12.562 1 97 15 LEU B C 1
ATOM 4281 O O . LEU B 1 15 ? 44.906 -16.078 -12.078 1 97 15 LEU B O 1
ATOM 4285 N N . ALA B 1 16 ? 45.594 -18.062 -12.836 1 95.94 16 ALA B N 1
ATOM 4286 C CA . ALA B 1 16 ? 47 -17.781 -12.508 1 95.94 16 ALA B CA 1
ATOM 4287 C C . ALA B 1 16 ? 47.5 -16.594 -13.312 1 95.94 16 ALA B C 1
ATOM 4289 O O . ALA B 1 16 ? 48.25 -15.742 -12.789 1 95.94 16 ALA B O 1
ATOM 4290 N N . LYS B 1 17 ? 47.156 -16.578 -14.484 1 96.75 17 LYS B N 1
ATOM 4291 C CA . LYS B 1 17 ? 47.562 -15.516 -15.398 1 96.75 17 LYS B CA 1
ATOM 4292 C C . LYS B 1 17 ? 47.031 -14.164 -14.953 1 96.75 17 LYS B C 1
ATOM 4294 O O . LYS B 1 17 ? 47.688 -13.141 -15.102 1 96.75 17 LYS B O 1
ATOM 4299 N N . ILE B 1 18 ? 45.875 -14.156 -14.398 1 97.31 18 ILE B N 1
ATOM 4300 C CA . ILE B 1 18 ? 45.25 -12.867 -14.141 1 97.31 18 ILE B CA 1
ATOM 4301 C C . ILE B 1 18 ? 45.344 -12.523 -12.664 1 97.31 18 ILE B C 1
ATOM 4303 O O . ILE B 1 18 ? 44.844 -11.5 -12.211 1 97.31 18 ILE B O 1
ATOM 4307 N N . ASP B 1 19 ? 46 -13.266 -11.891 1 97.12 19 ASP B N 1
ATOM 4308 C CA . ASP B 1 19 ? 46.125 -13.039 -10.453 1 97.12 19 ASP B CA 1
ATOM 4309 C C . ASP B 1 19 ? 46.656 -11.641 -10.164 1 97.12 19 ASP B C 1
ATOM 4311 O O . ASP B 1 19 ? 47.625 -11.211 -10.781 1 97.12 19 ASP B O 1
ATOM 4315 N N . GLY B 1 20 ? 45.969 -10.984 -9.312 1 96.56 20 GLY B N 1
ATOM 4316 C CA . GLY B 1 20 ? 46.438 -9.688 -8.875 1 96.56 20 GLY B CA 1
ATOM 4317 C C . GLY B 1 20 ? 46.062 -8.562 -9.82 1 96.56 20 GLY B C 1
ATOM 4318 O O . GLY B 1 20 ? 46.188 -7.387 -9.477 1 96.56 20 GLY B O 1
ATOM 4319 N N . ARG B 1 21 ? 45.625 -8.883 -10.961 1 97 21 ARG B N 1
ATOM 4320 C CA . ARG B 1 21 ? 45.188 -7.852 -11.906 1 97 21 ARG B CA 1
ATOM 4321 C C . ARG B 1 21 ? 43.875 -7.215 -11.461 1 97 21 ARG B C 1
ATOM 4323 O O . ARG B 1 21 ? 43.312 -7.586 -10.438 1 97 21 ARG B O 1
ATOM 4330 N N . GLY B 1 22 ? 43.531 -6.168 -12.203 1 95.88 22 GLY B N 1
ATOM 4331 C CA . GLY B 1 22 ? 42.281 -5.516 -11.906 1 95.88 22 GLY B CA 1
ATOM 4332 C C . GLY B 1 22 ? 41.062 -6.441 -12.055 1 95.88 22 GLY B C 1
ATOM 4333 O O . GLY B 1 22 ? 41.125 -7.395 -12.836 1 95.88 22 GLY B O 1
ATOM 4334 N N . TYR B 1 23 ? 40.062 -6.227 -11.43 1 96.25 23 TYR B N 1
ATOM 4335 C CA . TYR B 1 23 ? 38.875 -7.078 -11.336 1 96.25 23 TYR B CA 1
ATOM 4336 C C . TYR B 1 23 ? 38.344 -7.422 -12.719 1 96.25 23 TYR B C 1
ATOM 4338 O O . TYR B 1 23 ? 37.844 -8.523 -12.945 1 96.25 23 TYR B O 1
ATOM 4346 N N . LYS B 1 24 ? 38.469 -6.5 -13.609 1 95.88 24 LYS B N 1
ATOM 4347 C CA . LYS B 1 24 ? 37.969 -6.676 -14.961 1 95.88 24 LYS B CA 1
ATOM 4348 C C . LYS B 1 24 ? 38.625 -7.844 -15.664 1 95.88 24 LYS B C 1
ATOM 4350 O O . LYS B 1 24 ? 38.125 -8.359 -16.656 1 95.88 24 LYS B O 1
ATOM 4355 N N . ALA B 1 25 ? 39.781 -8.234 -15.133 1 97.06 25 ALA B N 1
ATOM 4356 C CA . ALA B 1 25 ? 40.531 -9.328 -15.742 1 97.06 25 ALA B CA 1
ATOM 4357 C C . ALA B 1 25 ? 39.75 -10.633 -15.688 1 97.06 25 ALA B C 1
ATOM 4359 O O . ALA B 1 25 ? 39.969 -11.539 -16.484 1 97.06 25 ALA B O 1
ATOM 4360 N N . TYR B 1 26 ? 38.812 -10.711 -14.805 1 97.5 26 TYR B N 1
ATOM 4361 C CA . TYR B 1 26 ? 37.969 -11.898 -14.695 1 97.5 26 TYR B CA 1
ATOM 4362 C C . TYR B 1 26 ? 37.188 -12.141 -15.992 1 97.5 26 TYR B C 1
ATOM 4364 O O . TYR B 1 26 ? 36.688 -13.242 -16.219 1 97.5 26 TYR B O 1
ATOM 4372 N N . LYS B 1 27 ? 37 -11.164 -16.812 1 97.06 27 LYS B N 1
ATOM 4373 C CA . LYS B 1 27 ? 36.281 -11.289 -18.078 1 97.06 27 LYS B CA 1
ATOM 4374 C C . LYS B 1 27 ? 36.906 -12.383 -18.953 1 97.06 27 LYS B C 1
ATOM 4376 O O . LYS B 1 27 ? 36.219 -12.922 -19.828 1 97.06 27 LYS B O 1
ATOM 4381 N N . GLU B 1 28 ? 38.094 -12.734 -18.688 1 96.12 28 GLU B N 1
ATOM 4382 C CA . GLU B 1 28 ? 38.75 -13.797 -19.438 1 96.12 28 GLU B CA 1
ATOM 4383 C C . GLU B 1 28 ? 38.094 -15.148 -19.172 1 96.12 28 GLU B C 1
ATOM 4385 O O . GLU B 1 28 ? 38.312 -16.109 -19.938 1 96.12 28 GLU B O 1
ATOM 4390 N N . LEU B 1 29 ? 37.344 -15.188 -18.141 1 96.56 29 LEU B N 1
ATOM 4391 C CA . LEU B 1 29 ? 36.688 -16.438 -17.797 1 96.56 29 LEU B CA 1
ATOM 4392 C C . LEU B 1 29 ? 35.375 -16.578 -18.578 1 96.56 29 LEU B C 1
ATOM 4394 O O . LEU B 1 29 ? 34.812 -17.672 -18.625 1 96.56 29 LEU B O 1
ATOM 4398 N N . LYS B 1 30 ? 34.875 -15.547 -19.141 1 96.62 30 LYS B N 1
ATOM 4399 C CA . LYS B 1 30 ? 33.594 -15.594 -19.812 1 96.62 30 LYS B CA 1
ATOM 4400 C C . LYS B 1 30 ? 33.594 -16.641 -20.938 1 96.62 30 LYS B C 1
ATOM 4402 O O . LYS B 1 30 ? 34.469 -16.625 -21.797 1 96.62 30 LYS B O 1
ATOM 4407 N N . GLY B 1 31 ? 32.625 -17.531 -20.875 1 94.75 31 GLY B N 1
ATOM 4408 C CA . GLY B 1 31 ? 32.469 -18.547 -21.922 1 94.75 31 GLY B CA 1
ATOM 4409 C C . GLY B 1 31 ? 33.312 -19.781 -21.688 1 94.75 31 GLY B C 1
ATOM 4410 O O . GLY B 1 31 ? 33.188 -20.766 -22.406 1 94.75 31 GLY B O 1
ATOM 4411 N N . VAL B 1 32 ? 34.156 -19.766 -20.734 1 95.69 32 VAL B N 1
ATOM 4412 C CA . VAL B 1 32 ? 35.031 -20.922 -20.438 1 95.69 32 VAL B CA 1
ATOM 4413 C C . VAL B 1 32 ? 34.188 -22.078 -19.938 1 95.69 32 VAL B C 1
ATOM 4415 O O . VAL B 1 32 ? 33.312 -21.906 -19.078 1 95.69 32 VAL B O 1
ATOM 4418 N N . ARG B 1 33 ? 34.469 -23.219 -20.516 1 96.44 33 ARG B N 1
ATOM 4419 C CA . ARG B 1 33 ? 33.812 -24.453 -20.125 1 96.44 33 ARG B CA 1
ATOM 4420 C C . ARG B 1 33 ? 34.781 -25.422 -19.469 1 96.44 33 ARG B C 1
ATOM 4422 O O . ARG B 1 33 ? 35.938 -25.531 -19.906 1 96.44 33 ARG B O 1
ATOM 4429 N N . PHE B 1 34 ? 34.375 -26.078 -18.406 1 95.56 34 PHE B N 1
ATOM 4430 C CA . PHE B 1 34 ? 35.219 -27.047 -17.719 1 95.56 34 PHE B CA 1
ATOM 4431 C C . PHE B 1 34 ? 34.406 -28.109 -17.016 1 95.56 34 PHE B C 1
ATOM 4433 O O . PHE B 1 34 ? 33.188 -27.938 -16.828 1 95.56 34 PHE B O 1
ATOM 4440 N N . SER B 1 35 ? 35.062 -29.188 -16.688 1 95.62 35 SER B N 1
ATOM 4441 C CA . SER B 1 35 ? 34.375 -30.266 -16 1 95.62 35 SER B CA 1
ATOM 4442 C C . SER B 1 35 ? 35.062 -30.609 -14.68 1 95.62 35 SER B C 1
ATOM 4444 O O . SER B 1 35 ? 36.25 -30.453 -14.547 1 95.62 35 SER B O 1
ATOM 4446 N N . VAL B 1 36 ? 34.281 -30.953 -13.797 1 94.5 36 VAL B N 1
ATOM 4447 C CA . VAL B 1 36 ? 34.719 -31.531 -12.531 1 94.5 36 VAL B CA 1
ATOM 4448 C C . VAL B 1 36 ? 33.938 -32.812 -12.242 1 94.5 36 VAL B C 1
ATOM 4450 O O . VAL B 1 36 ? 32.75 -32.719 -11.875 1 94.5 36 VAL B O 1
ATOM 4453 N N . GLY B 1 37 ? 34.562 -33.938 -12.359 1 90.88 37 GLY B N 1
ATOM 4454 C CA . GLY B 1 37 ? 33.844 -35.188 -12.281 1 90.88 37 GLY B CA 1
ATOM 4455 C C . GLY B 1 37 ? 32.781 -35.344 -13.359 1 90.88 37 GLY B C 1
ATOM 4456 O O . GLY B 1 37 ? 33.062 -35.188 -14.547 1 90.88 37 GLY B O 1
ATOM 4457 N N . ARG B 1 38 ? 31.594 -35.531 -12.938 1 91.06 38 ARG B N 1
ATOM 4458 C CA . ARG B 1 38 ? 30.5 -35.719 -13.875 1 91.06 38 ARG B CA 1
ATOM 4459 C C . ARG B 1 38 ? 29.781 -34.406 -14.164 1 91.06 38 ARG B C 1
ATOM 4461 O O . ARG B 1 38 ? 28.781 -34.406 -14.898 1 91.06 38 ARG B O 1
ATOM 4468 N N . LEU B 1 39 ? 30.266 -33.375 -13.578 1 95.94 39 LEU B N 1
ATOM 4469 C CA . LEU B 1 39 ? 29.625 -32.094 -13.719 1 95.94 39 LEU B CA 1
ATOM 4470 C C . LEU B 1 39 ? 30.297 -31.25 -14.797 1 95.94 39 LEU B C 1
ATOM 4472 O O . LEU B 1 39 ? 31.531 -31.266 -14.914 1 95.94 39 LEU B O 1
ATOM 4476 N N . ALA B 1 40 ? 29.562 -30.656 -15.602 1 96.88 40 ALA B N 1
ATOM 4477 C CA . ALA B 1 40 ? 30.062 -29.703 -16.578 1 96.88 40 ALA B CA 1
ATOM 4478 C C . ALA B 1 40 ? 29.656 -28.281 -16.203 1 96.88 40 ALA B C 1
ATOM 4480 O O . ALA B 1 40 ? 28.531 -28.047 -15.758 1 96.88 40 ALA B O 1
ATOM 4481 N N . PHE B 1 41 ? 30.594 -27.344 -16.359 1 97.69 41 PHE B N 1
ATOM 4482 C CA . PHE B 1 41 ? 30.359 -25.953 -15.992 1 97.69 41 PHE B CA 1
ATOM 4483 C C . PHE B 1 41 ? 30.688 -25.031 -17.156 1 97.69 41 PHE B C 1
ATOM 4485 O O . PHE B 1 41 ? 31.531 -25.344 -18 1 97.69 41 PHE B O 1
ATOM 4492 N N . GLU B 1 42 ? 29.984 -23.922 -17.188 1 97.38 42 GLU B N 1
ATOM 4493 C CA . GLU B 1 42 ? 30.25 -22.812 -18.125 1 97.38 42 GLU B CA 1
ATOM 4494 C C . GLU B 1 42 ? 30.078 -21.469 -17.438 1 97.38 42 GLU B C 1
ATOM 4496 O O . GLU B 1 42 ? 29.047 -21.203 -16.812 1 97.38 42 GLU B O 1
ATOM 4501 N N . VAL B 1 43 ? 31.047 -20.625 -17.516 1 97.62 43 VAL B N 1
ATOM 4502 C CA . VAL B 1 43 ? 30.906 -19.266 -17.016 1 97.62 43 VAL B CA 1
ATOM 4503 C C . VAL B 1 43 ? 30.156 -18.406 -18.016 1 97.62 43 VAL B C 1
ATOM 4505 O O . VAL B 1 43 ? 30.75 -17.844 -18.938 1 97.62 43 VAL B O 1
ATOM 4508 N N . ALA B 1 44 ? 28.953 -18.203 -17.781 1 97.06 44 ALA B N 1
ATOM 4509 C CA . ALA B 1 44 ? 28.062 -17.594 -18.766 1 97.06 44 ALA B CA 1
ATOM 4510 C C . ALA B 1 44 ? 28.188 -16.062 -18.719 1 97.06 44 ALA B C 1
ATOM 4512 O O . ALA B 1 44 ? 28.094 -15.406 -19.75 1 97.06 44 ALA B O 1
ATOM 4513 N N . ARG B 1 45 ? 28.344 -15.508 -17.562 1 97.38 45 ARG B N 1
ATOM 4514 C CA . ARG B 1 45 ? 28.453 -14.062 -17.359 1 97.38 45 ARG B CA 1
ATOM 4515 C C . ARG B 1 45 ? 29.438 -13.742 -16.25 1 97.38 45 ARG B C 1
ATOM 4517 O O . ARG B 1 45 ? 29.484 -14.43 -15.234 1 97.38 45 ARG B O 1
ATOM 4524 N N . VAL B 1 46 ? 30.188 -12.648 -16.484 1 97.62 46 VAL B N 1
ATOM 4525 C CA . VAL B 1 46 ? 31.172 -12.227 -15.484 1 97.62 46 VAL B CA 1
ATOM 4526 C C . VAL B 1 46 ? 30.844 -10.82 -14.992 1 97.62 46 VAL B C 1
ATOM 4528 O O . VAL B 1 46 ? 30.656 -9.906 -15.789 1 97.62 46 VAL B O 1
ATOM 4531 N N . GLN B 1 47 ? 30.719 -10.75 -13.711 1 95.88 47 GLN B N 1
ATOM 4532 C CA . GLN B 1 47 ? 30.438 -9.445 -13.117 1 95.88 47 GLN B CA 1
ATOM 4533 C C . GLN B 1 47 ? 31.578 -8.461 -13.375 1 95.88 47 GLN B C 1
ATOM 4535 O O . GLN B 1 47 ? 32.75 -8.852 -13.398 1 95.88 47 GLN B O 1
ATOM 4540 N N . GLY B 1 48 ? 31.172 -7.125 -13.492 1 92.31 48 GLY B N 1
ATOM 4541 C CA . GLY B 1 48 ? 32.156 -6.109 -13.852 1 92.31 48 GLY B CA 1
ATOM 4542 C C . GLY B 1 48 ? 32.875 -5.523 -12.656 1 92.31 48 GLY B C 1
ATOM 4543 O O . GLY B 1 48 ? 33.938 -4.934 -12.797 1 92.31 48 GLY B O 1
ATOM 4544 N N . ASP B 1 49 ? 32.219 -5.656 -11.555 1 92.5 49 ASP B N 1
ATOM 4545 C CA . ASP B 1 49 ? 32.719 -5.109 -10.297 1 92.5 49 ASP B CA 1
ATOM 4546 C C . ASP B 1 49 ? 32.281 -5.988 -9.117 1 92.5 49 ASP B C 1
ATOM 4548 O O . ASP B 1 49 ? 31.281 -6.695 -9.18 1 92.5 49 ASP B O 1
ATOM 4552 N N . PRO B 1 50 ? 33.219 -6 -8.109 1 92.94 50 PRO B N 1
ATOM 4553 C CA . PRO B 1 50 ? 32.938 -6.883 -6.98 1 92.94 50 PRO B CA 1
ATOM 4554 C C . PRO B 1 50 ? 31.562 -6.594 -6.348 1 92.94 50 PRO B C 1
ATOM 4556 O O . PRO B 1 50 ? 31 -7.461 -5.676 1 92.94 50 PRO B O 1
ATOM 4559 N N . PHE B 1 51 ? 31.031 -5.43 -6.543 1 88.31 51 PHE B N 1
ATOM 4560 C CA . PHE B 1 51 ? 29.781 -5.023 -5.91 1 88.31 51 PHE B CA 1
ATOM 4561 C C . PHE B 1 51 ? 28.625 -5.098 -6.898 1 88.31 51 PHE B C 1
ATOM 4563 O O . PHE B 1 51 ? 27.469 -4.926 -6.516 1 88.31 51 PHE B O 1
ATOM 4570 N N . ALA B 1 52 ? 28.891 -5.34 -8.078 1 90 52 ALA B N 1
ATOM 4571 C CA . ALA B 1 52 ? 27.875 -5.48 -9.125 1 90 52 ALA B CA 1
ATOM 4572 C C . ALA B 1 52 ? 27.125 -6.801 -8.984 1 90 52 ALA B C 1
ATOM 4574 O O . ALA B 1 52 ? 27.516 -7.664 -8.203 1 90 52 ALA B O 1
ATOM 4575 N N . PRO B 1 53 ? 26.047 -6.941 -9.711 1 91.25 53 PRO B N 1
ATOM 4576 C CA . PRO B 1 53 ? 25.391 -8.25 -9.719 1 91.25 53 PRO B CA 1
ATOM 4577 C C . PRO B 1 53 ? 26.344 -9.391 -10.031 1 91.25 53 PRO B C 1
ATOM 4579 O O . PRO B 1 53 ? 27.219 -9.25 -10.891 1 91.25 53 PRO B O 1
ATOM 4582 N N . PRO B 1 54 ? 26.219 -10.414 -9.367 1 96.88 54 PRO B N 1
ATOM 4583 C CA . PRO B 1 54 ? 27.219 -11.492 -9.445 1 96.88 54 PRO B CA 1
ATOM 4584 C C . PRO B 1 54 ? 27.266 -12.148 -10.82 1 96.88 54 PRO B C 1
ATOM 4586 O O . PRO B 1 54 ? 26.359 -11.969 -11.633 1 96.88 54 PRO B O 1
ATOM 4589 N N . SER B 1 55 ? 28.359 -12.836 -11.055 1 98.12 55 SER B N 1
ATOM 4590 C CA . SER B 1 55 ? 28.516 -13.648 -12.258 1 98.12 55 SER B CA 1
ATOM 4591 C C . SER B 1 55 ? 27.516 -14.789 -12.281 1 98.12 55 SER B C 1
ATOM 4593 O O . SER B 1 55 ? 26.891 -15.102 -11.266 1 98.12 55 SER B O 1
ATOM 4595 N N . VAL B 1 56 ? 27.344 -15.367 -13.5 1 98.62 56 VAL B N 1
ATOM 4596 C CA . VAL B 1 56 ? 26.438 -16.5 -13.664 1 98.62 56 VAL B CA 1
ATOM 4597 C C . VAL B 1 56 ? 27.203 -17.688 -14.234 1 98.62 56 VAL B C 1
ATOM 4599 O O . VAL B 1 56 ? 27.844 -17.594 -15.281 1 98.62 56 VAL B O 1
ATOM 4602 N N . VAL B 1 57 ? 27.141 -18.766 -13.516 1 98.56 57 VAL B N 1
ATOM 4603 C CA . VAL B 1 57 ? 27.75 -20.016 -13.977 1 98.56 57 VAL B CA 1
ATOM 4604 C C . VAL B 1 57 ? 26.672 -21.062 -14.234 1 98.56 57 VAL B C 1
ATOM 4606 O O . VAL B 1 57 ? 25.797 -21.266 -13.391 1 98.56 57 VAL B O 1
ATOM 4609 N N . ARG B 1 58 ? 26.75 -21.672 -15.383 1 98.19 58 ARG B N 1
ATOM 4610 C CA . ARG B 1 58 ? 25.859 -22.766 -15.719 1 98.19 58 ARG B CA 1
ATOM 4611 C C . ARG B 1 58 ? 26.469 -24.109 -15.344 1 98.19 58 ARG B C 1
ATOM 4613 O O . ARG B 1 58 ? 27.656 -24.359 -15.609 1 98.19 58 ARG B O 1
ATOM 4620 N N . ALA B 1 59 ? 25.734 -24.875 -14.656 1 98.19 59 ALA B N 1
ATOM 4621 C CA . ALA B 1 59 ? 26.141 -26.234 -14.305 1 98.19 59 ALA B CA 1
ATOM 4622 C C . ALA B 1 59 ? 25.219 -27.266 -14.93 1 98.19 59 ALA B C 1
ATOM 4624 O O . ALA B 1 59 ? 24 -27.109 -14.922 1 98.19 59 ALA B O 1
ATOM 4625 N N . GLU B 1 60 ? 25.734 -28.281 -15.461 1 97.19 60 GLU B N 1
ATOM 4626 C CA . GLU B 1 60 ? 24.969 -29.375 -16.062 1 97.19 60 GLU B CA 1
ATOM 4627 C C . GLU B 1 60 ? 25.406 -30.719 -15.492 1 97.19 60 GLU B C 1
ATOM 4629 O O . GLU B 1 60 ? 26.594 -30.953 -15.273 1 97.19 60 GLU B O 1
ATOM 4634 N N . ALA B 1 61 ? 24.438 -31.578 -15.297 1 95.62 61 ALA B N 1
ATOM 4635 C CA . ALA B 1 61 ? 24.703 -32.906 -14.719 1 95.62 61 ALA B CA 1
ATOM 4636 C C . ALA B 1 61 ? 23.625 -33.906 -15.133 1 95.62 61 ALA B C 1
ATOM 4638 O O . ALA B 1 61 ? 22.5 -33.531 -15.477 1 95.62 61 ALA B O 1
ATOM 4639 N N . PRO B 1 62 ? 24.031 -35.156 -15.148 1 92.69 62 PRO B N 1
ATOM 4640 C CA . PRO B 1 62 ? 23 -36.156 -15.305 1 92.69 62 PRO B CA 1
ATOM 4641 C C . PRO B 1 62 ? 22.031 -36.188 -14.125 1 92.69 62 PRO B C 1
ATOM 4643 O O . PRO B 1 62 ? 22.438 -36.031 -12.977 1 92.69 62 PRO B O 1
ATOM 4646 N N . ALA B 1 63 ? 20.812 -36.281 -14.391 1 90.38 63 ALA B N 1
ATOM 4647 C CA . ALA B 1 63 ? 19.797 -36.375 -13.344 1 90.38 63 ALA B CA 1
ATOM 4648 C C . ALA B 1 63 ? 18.516 -37.031 -13.867 1 90.38 63 ALA B C 1
ATOM 4650 O O . ALA B 1 63 ? 18.266 -37.031 -15.07 1 90.38 63 ALA B O 1
ATOM 4651 N N . ARG B 1 64 ? 17.797 -37.656 -12.977 1 85.38 64 ARG B N 1
ATOM 4652 C CA . ARG B 1 64 ? 16.5 -38.219 -13.305 1 85.38 64 ARG B CA 1
ATOM 4653 C C . ARG B 1 64 ? 15.43 -37.125 -13.398 1 85.38 64 ARG B C 1
ATOM 4655 O O . ARG B 1 64 ? 15.133 -36.438 -12.414 1 85.38 64 ARG B O 1
ATOM 4662 N N . CYS B 1 65 ? 14.898 -36.906 -14.555 1 89.75 65 CYS B N 1
ATOM 4663 C CA . CYS B 1 65 ? 13.883 -35.875 -14.781 1 89.75 65 CYS B CA 1
ATOM 4664 C C . CYS B 1 65 ? 12.68 -36.469 -15.516 1 89.75 65 CYS B C 1
ATOM 4666 O O . CYS B 1 65 ? 12.211 -35.906 -16.5 1 89.75 65 CYS B O 1
ATOM 4668 N N . ASP B 1 66 ? 12.172 -37.625 -14.984 1 89.19 66 ASP B N 1
ATOM 4669 C CA . ASP B 1 66 ? 11.016 -38.25 -15.609 1 89.19 66 ASP B CA 1
ATOM 4670 C C . ASP B 1 66 ? 9.852 -37.281 -15.742 1 89.19 66 ASP B C 1
ATOM 4672 O O . ASP B 1 66 ? 9.18 -37.25 -16.781 1 89.19 66 ASP B O 1
ATOM 4676 N N . LEU B 1 67 ? 9.641 -36.594 -14.688 1 93.31 67 LEU B N 1
ATOM 4677 C CA . LEU B 1 67 ? 8.742 -35.438 -14.695 1 93.31 67 LEU B CA 1
ATOM 4678 C C . LEU B 1 67 ? 9.523 -34.156 -14.5 1 93.31 67 LEU B C 1
ATOM 4680 O O . LEU B 1 67 ? 9.969 -33.844 -13.391 1 93.31 67 LEU B O 1
ATOM 4684 N N . PRO B 1 68 ? 9.703 -33.438 -15.477 1 95.62 68 PRO B N 1
ATOM 4685 C CA . PRO B 1 68 ? 10.664 -32.312 -15.469 1 95.62 68 PRO B CA 1
ATOM 4686 C C . PRO B 1 68 ? 10.367 -31.281 -14.391 1 95.62 68 PRO B C 1
ATOM 4688 O O . PRO B 1 68 ? 11.234 -30.969 -13.578 1 95.62 68 PRO B O 1
ATOM 4691 N N . LEU B 1 69 ? 9.094 -30.828 -14.297 1 97 69 LEU B N 1
ATOM 4692 C CA . LEU B 1 69 ? 8.805 -29.672 -13.461 1 97 69 LEU B CA 1
ATOM 4693 C C . LEU B 1 69 ? 8.977 -30 -11.984 1 97 69 LEU B C 1
ATOM 4695 O O . LEU B 1 69 ? 9.688 -29.297 -11.266 1 97 69 LEU B O 1
ATOM 4699 N N . PRO B 1 70 ? 8.43 -31.109 -11.453 1 96.44 70 PRO B N 1
ATOM 4700 C CA . PRO B 1 70 ? 8.672 -31.422 -10.039 1 96.44 70 PRO B CA 1
ATOM 4701 C C . PRO B 1 70 ? 10.141 -31.75 -9.758 1 96.44 70 PRO B C 1
ATOM 4703 O O . PRO B 1 70 ? 10.648 -31.438 -8.68 1 96.44 70 PRO B O 1
ATOM 4706 N N . ALA B 1 71 ? 10.805 -32.344 -10.68 1 96.25 71 ALA B N 1
ATOM 4707 C CA . ALA B 1 71 ? 12.227 -32.625 -10.5 1 96.25 71 ALA B CA 1
ATOM 4708 C C . ALA B 1 71 ? 13.031 -31.328 -10.43 1 96.25 71 ALA B C 1
ATOM 4710 O O . ALA B 1 71 ? 13.906 -31.188 -9.578 1 96.25 71 ALA B O 1
ATOM 4711 N N . GLU B 1 72 ? 12.742 -30.453 -11.367 1 97.62 72 GLU B N 1
ATOM 4712 C CA . GLU B 1 72 ? 13.398 -29.156 -11.367 1 97.62 72 GLU B CA 1
ATOM 4713 C C . GLU B 1 72 ? 13.211 -28.453 -10.023 1 97.62 72 GLU B C 1
ATOM 4715 O O . GLU B 1 72 ? 14.172 -27.938 -9.453 1 97.62 72 GLU B O 1
ATOM 4720 N N . ASP B 1 73 ? 12 -28.453 -9.57 1 97.56 73 ASP B N 1
ATOM 4721 C CA . ASP B 1 73 ? 11.703 -27.812 -8.297 1 97.56 73 ASP B CA 1
ATOM 4722 C C . ASP B 1 73 ? 12.453 -28.469 -7.152 1 97.56 73 ASP B C 1
ATOM 4724 O O . ASP B 1 73 ? 13.07 -27.797 -6.328 1 97.56 73 ASP B O 1
ATOM 4728 N N . TYR B 1 74 ? 12.422 -29.781 -7.129 1 96.81 74 TYR B N 1
ATOM 4729 C CA . TYR B 1 74 ? 13.047 -30.562 -6.066 1 96.81 74 TYR B CA 1
ATOM 4730 C C . TYR B 1 74 ? 14.547 -30.312 -6.004 1 96.81 74 TYR B C 1
ATOM 4732 O O . TYR B 1 74 ? 15.078 -29.969 -4.945 1 96.81 74 TYR B O 1
ATOM 4740 N N . PHE B 1 75 ? 15.203 -30.422 -7.105 1 96.69 75 PHE B N 1
ATOM 4741 C CA . PHE B 1 75 ? 16.656 -30.297 -7.133 1 96.69 75 PHE B CA 1
ATOM 4742 C C . PHE B 1 75 ? 17.078 -28.844 -6.898 1 96.69 75 PHE B C 1
ATOM 4744 O O . PHE B 1 75 ? 18.141 -28.594 -6.301 1 96.69 75 PHE B O 1
ATOM 4751 N N . LEU B 1 76 ? 16.281 -27.922 -7.367 1 97.69 76 LEU B N 1
ATOM 4752 C CA . LEU B 1 76 ? 16.609 -26.516 -7.113 1 97.69 76 LEU B CA 1
ATOM 4753 C C . LEU B 1 76 ? 16.578 -26.219 -5.617 1 97.69 76 LEU B C 1
ATOM 4755 O O . LEU B 1 76 ? 17.438 -25.484 -5.117 1 97.69 76 LEU B O 1
ATOM 4759 N N . ARG B 1 77 ? 15.602 -26.75 -4.902 1 96.81 77 ARG B N 1
ATOM 4760 C CA . ARG B 1 77 ? 15.516 -26.547 -3.461 1 96.81 77 ARG B CA 1
ATOM 4761 C C . ARG B 1 77 ? 16.734 -27.141 -2.746 1 96.81 77 ARG B C 1
ATOM 4763 O O . ARG B 1 77 ? 17.25 -26.531 -1.808 1 96.81 77 ARG B O 1
ATOM 4770 N N . LYS B 1 78 ? 17.109 -28.234 -3.162 1 96.5 78 LYS B N 1
ATOM 4771 C CA . LYS B 1 78 ? 18.312 -28.859 -2.613 1 96.5 78 LYS B CA 1
ATOM 4772 C C . LYS B 1 78 ? 19.547 -28 -2.916 1 96.5 78 LYS B C 1
ATOM 4774 O O . LYS B 1 78 ? 20.406 -27.812 -2.051 1 96.5 78 LYS B O 1
ATOM 4779 N N . LEU B 1 79 ? 19.609 -27.562 -4.141 1 97.5 79 LEU B N 1
ATOM 4780 C CA . LEU B 1 79 ? 20.734 -26.734 -4.531 1 97.5 79 LEU B CA 1
ATOM 4781 C C . LEU B 1 79 ? 20.766 -25.438 -3.709 1 97.5 79 LEU B C 1
ATOM 4783 O O . LEU B 1 79 ? 21.828 -25.016 -3.268 1 97.5 79 LEU B O 1
ATOM 4787 N N . TYR B 1 80 ? 19.609 -24.828 -3.596 1 97.94 80 TYR B N 1
ATOM 4788 C CA . TYR B 1 80 ? 19.516 -23.609 -2.787 1 97.94 80 TYR B CA 1
ATOM 4789 C C . TYR B 1 80 ? 20.125 -23.828 -1.409 1 97.94 80 TYR B C 1
ATOM 4791 O O . TYR B 1 80 ? 20.922 -23.016 -0.941 1 97.94 80 TYR B O 1
ATOM 4799 N N . ALA B 1 81 ? 19.797 -24.875 -0.759 1 96.38 81 ALA B N 1
ATOM 4800 C CA . ALA B 1 81 ? 20.281 -25.203 0.58 1 96.38 81 ALA B CA 1
ATOM 4801 C C . ALA B 1 81 ? 21.781 -25.438 0.566 1 96.38 81 ALA B C 1
ATOM 4803 O O . ALA B 1 81 ? 22.516 -24.922 1.414 1 96.38 81 ALA B O 1
ATOM 4804 N N . SER B 1 82 ? 22.266 -26.188 -0.346 1 97.06 82 SER B N 1
ATOM 4805 C CA . SER B 1 82 ? 23.672 -26.531 -0.408 1 97.06 82 SER B CA 1
ATOM 4806 C C . SER B 1 82 ? 24.531 -25.312 -0.719 1 97.06 82 SER B C 1
ATOM 4808 O O . SER B 1 82 ? 25.609 -25.125 -0.127 1 97.06 82 SER B O 1
ATOM 4810 N N . LEU B 1 83 ? 24.094 -24.531 -1.69 1 98.25 83 LEU B N 1
ATOM 4811 C CA . LEU B 1 83 ? 24.844 -23.328 -2.031 1 98.25 83 LEU B CA 1
ATOM 4812 C C . LEU B 1 83 ? 25 -22.422 -0.812 1 98.25 83 LEU B C 1
ATOM 4814 O O . LEU B 1 83 ? 26.062 -21.812 -0.625 1 98.25 83 LEU B O 1
ATOM 4818 N N . ARG B 1 84 ? 24 -22.328 -0.049 1 96.56 84 ARG B N 1
ATOM 4819 C CA . ARG B 1 84 ? 24.062 -21.5 1.15 1 96.56 84 ARG B CA 1
ATOM 4820 C C . ARG B 1 84 ? 25.125 -22.016 2.115 1 96.56 84 ARG B C 1
ATOM 4822 O O . ARG B 1 84 ? 25.797 -21.219 2.777 1 96.56 84 ARG B O 1
ATOM 4829 N N . ALA B 1 85 ? 25.266 -23.266 2.182 1 95.81 85 ALA B N 1
ATOM 4830 C CA . ALA B 1 85 ? 26.25 -23.875 3.076 1 95.81 85 ALA B CA 1
ATOM 4831 C C . ALA B 1 85 ? 27.672 -23.609 2.594 1 95.81 85 ALA B C 1
ATOM 4833 O O . ALA B 1 85 ? 28.594 -23.5 3.402 1 95.81 85 ALA B O 1
ATOM 4834 N N . TYR B 1 86 ? 27.844 -23.469 1.341 1 96.81 86 TYR B N 1
ATOM 4835 C CA . TYR B 1 86 ? 29.188 -23.359 0.78 1 96.81 86 TYR B CA 1
ATOM 4836 C C . TYR B 1 86 ? 29.547 -21.906 0.486 1 96.81 86 TYR B C 1
ATOM 4838 O O . TYR B 1 86 ? 30.703 -21.578 0.238 1 96.81 86 TYR B O 1
ATOM 4846 N N . SER B 1 87 ? 28.531 -21.062 0.466 1 96.25 87 SER B N 1
ATOM 4847 C CA . SER B 1 87 ? 28.781 -19.641 0.271 1 96.25 87 SER B CA 1
ATOM 4848 C C . SER B 1 87 ? 29.469 -19.031 1.482 1 96.25 87 SER B C 1
ATOM 4850 O O . SER B 1 87 ? 29.141 -19.359 2.625 1 96.25 87 SER B O 1
ATOM 4852 N N . SER B 1 88 ? 30.516 -18.234 1.281 1 95.56 88 SER B N 1
ATOM 4853 C CA . SER B 1 88 ? 31.234 -17.547 2.35 1 95.56 88 SER B CA 1
ATOM 4854 C C . SER B 1 88 ? 31.938 -16.297 1.829 1 95.56 88 SER B C 1
ATOM 4856 O O . SER B 1 88 ? 32.312 -16.234 0.651 1 95.56 88 SER B O 1
ATOM 4858 N N . LYS B 1 89 ? 32.125 -15.414 2.732 1 93.56 89 LYS B N 1
ATOM 4859 C CA . LYS B 1 89 ? 32.844 -14.188 2.348 1 93.56 89 LYS B CA 1
ATOM 4860 C C . LYS B 1 89 ? 34.281 -14.477 1.998 1 93.56 89 LYS B C 1
ATOM 4862 O O . LYS B 1 89 ? 35.031 -15.031 2.811 1 93.56 89 LYS B O 1
ATOM 4867 N N . MET B 1 90 ? 34.688 -14.125 0.813 1 94.88 90 MET B N 1
ATOM 4868 C CA . MET B 1 90 ? 36.031 -14.391 0.327 1 94.88 90 MET B CA 1
ATOM 4869 C C . MET B 1 90 ? 36.688 -13.109 -0.2 1 94.88 90 MET B C 1
ATOM 4871 O O . MET B 1 90 ? 37.531 -13.164 -1.099 1 94.88 90 MET B O 1
ATOM 4875 N N . GLY B 1 91 ? 36.188 -11.969 0.3 1 94.25 91 GLY B N 1
ATOM 4876 C CA . GLY B 1 91 ? 36.688 -10.68 -0.166 1 94.25 91 GLY B CA 1
ATOM 4877 C C . GLY B 1 91 ? 35.656 -9.57 0.007 1 94.25 91 GLY B C 1
ATOM 4878 O O . GLY B 1 91 ? 34.938 -9.539 0.996 1 94.25 91 GLY B O 1
ATOM 4879 N N . GLU B 1 92 ? 35.75 -8.727 -0.858 1 92.94 92 GLU B N 1
ATOM 4880 C CA . GLU B 1 92 ? 34.844 -7.57 -0.768 1 92.94 92 GLU B CA 1
ATOM 4881 C C . GLU B 1 92 ? 33.625 -7.754 -1.643 1 92.94 92 GLU B C 1
ATOM 4883 O O . GLU B 1 92 ? 33.594 -8.609 -2.533 1 92.94 92 GLU B O 1
ATOM 4888 N N . GLY B 1 93 ? 32.562 -7.023 -1.299 1 92.31 93 GLY B N 1
ATOM 4889 C CA . GLY B 1 93 ? 31.344 -7.074 -2.098 1 92.31 93 GLY B CA 1
ATOM 4890 C C . GLY B 1 93 ? 30.656 -8.422 -2.053 1 92.31 93 GLY B C 1
ATOM 4891 O O . GLY B 1 93 ? 30.422 -8.969 -0.973 1 92.31 93 GLY B O 1
ATOM 4892 N N . LYS B 1 94 ? 30.469 -9.039 -3.248 1 94.44 94 LYS B N 1
ATOM 4893 C CA . LYS B 1 94 ? 29.766 -10.312 -3.354 1 94.44 94 LYS B CA 1
ATOM 4894 C C . LYS B 1 94 ? 30.734 -11.477 -3.477 1 94.44 94 LYS B C 1
ATOM 4896 O O . LYS B 1 94 ? 30.359 -12.578 -3.877 1 94.44 94 LYS B O 1
ATOM 4901 N N . SER B 1 95 ? 31.984 -11.219 -3.08 1 95.56 95 SER B N 1
ATOM 4902 C CA . SER B 1 95 ? 33.031 -12.227 -3.205 1 95.56 95 SER B CA 1
ATOM 4903 C C . SER B 1 95 ? 32.688 -13.469 -2.387 1 95.56 95 SER B C 1
ATOM 4905 O O . SER B 1 95 ? 32.5 -13.383 -1.171 1 95.56 95 SER B O 1
ATOM 4907 N N . GLY B 1 96 ? 32.656 -14.547 -3.109 1 97.5 96 GLY B N 1
ATOM 4908 C CA . GLY B 1 96 ? 32.406 -15.805 -2.43 1 97.5 96 GLY B CA 1
ATOM 4909 C C . GLY B 1 96 ? 30.938 -16.219 -2.443 1 97.5 96 GLY B C 1
ATOM 4910 O O . GLY B 1 96 ? 30.594 -17.312 -1.985 1 97.5 96 GLY B O 1
ATOM 4911 N N . LEU B 1 97 ? 30.172 -15.43 -3.029 1 97.81 97 LEU B N 1
ATOM 4912 C CA . LEU B 1 97 ? 28.734 -15.711 -3.096 1 97.81 97 LEU B CA 1
ATOM 4913 C C . LEU B 1 97 ? 28.469 -16.922 -3.992 1 97.81 97 LEU B C 1
ATOM 4915 O O . LEU B 1 97 ? 29.016 -17.016 -5.09 1 97.81 97 LEU B O 1
ATOM 4919 N N . LEU B 1 98 ? 27.781 -17.859 -3.553 1 98.62 98 LEU B N 1
ATOM 4920 C CA . LEU B 1 98 ? 27.109 -18.938 -4.277 1 98.62 98 LEU B CA 1
ATOM 4921 C C . LEU B 1 98 ? 25.609 -18.953 -3.955 1 98.62 98 LEU B C 1
ATOM 4923 O O . LEU B 1 98 ? 25.219 -19.219 -2.816 1 98.62 98 LEU B O 1
ATOM 4927 N N . ALA B 1 99 ? 24.812 -18.625 -5.023 1 98.5 99 ALA B N 1
ATOM 4928 C CA . ALA B 1 99 ? 23.422 -18.469 -4.621 1 98.5 99 ALA B CA 1
ATOM 4929 C C . ALA B 1 99 ? 22.484 -18.672 -5.812 1 98.5 99 ALA B C 1
ATOM 4931 O O . ALA B 1 99 ? 22.906 -18.547 -6.965 1 98.5 99 ALA B O 1
ATOM 4932 N N . VAL B 1 100 ? 21.312 -19.062 -5.562 1 98.38 100 VAL B N 1
ATOM 4933 C CA . VAL B 1 100 ? 20.125 -18.953 -6.398 1 98.38 100 VAL B CA 1
ATOM 4934 C C . VAL B 1 100 ? 18.984 -18.328 -5.594 1 98.38 100 VAL B C 1
ATOM 4936 O O . VAL B 1 100 ? 19.031 -18.297 -4.363 1 98.38 100 VAL B O 1
ATOM 4939 N N . PRO B 1 101 ? 17.984 -17.75 -6.324 1 97.81 101 PRO B N 1
ATOM 4940 C CA . PRO B 1 101 ? 16.859 -17.203 -5.559 1 97.81 101 PRO B CA 1
ATOM 4941 C C . PRO B 1 101 ? 16.141 -18.266 -4.738 1 97.81 101 PRO B C 1
ATOM 4943 O O . PRO B 1 101 ? 16.016 -19.406 -5.176 1 97.81 101 PRO B O 1
ATOM 4946 N N . LYS B 1 102 ? 15.664 -17.875 -3.568 1 96.31 102 LYS B N 1
ATOM 4947 C CA . LYS B 1 102 ? 14.875 -18.781 -2.734 1 96.31 102 LYS B CA 1
ATOM 4948 C C . LYS B 1 102 ? 13.555 -19.156 -3.406 1 96.31 102 LYS B C 1
ATOM 4950 O O . LYS B 1 102 ? 12.766 -18.266 -3.748 1 96.31 102 LYS B O 1
ATOM 4955 N N . PRO B 1 103 ? 13.359 -20.391 -3.615 1 97.06 103 PRO B N 1
ATOM 4956 C CA . PRO B 1 103 ? 12.07 -20.781 -4.184 1 97.06 103 PRO B CA 1
ATOM 4957 C C . PRO B 1 103 ? 10.93 -20.703 -3.172 1 97.06 103 PRO B C 1
ATOM 4959 O O . PRO B 1 103 ? 11.117 -21 -1.991 1 97.06 103 PRO B O 1
ATOM 4962 N N . SER B 1 104 ? 9.758 -20.234 -3.615 1 97.06 104 SER B N 1
ATOM 4963 C CA . SER B 1 104 ? 8.539 -20.328 -2.812 1 97.06 104 SER B CA 1
ATOM 4964 C C . SER B 1 104 ? 8.023 -21.75 -2.76 1 97.06 104 SER B C 1
ATOM 4966 O O . SER B 1 104 ? 8.578 -22.656 -3.396 1 97.06 104 SER B O 1
ATOM 4968 N N . ASN B 1 105 ? 6.918 -21.969 -2.033 1 97.62 105 ASN B N 1
ATOM 4969 C CA . ASN B 1 105 ? 6.348 -23.297 -1.937 1 97.62 105 ASN B CA 1
ATOM 4970 C C . ASN B 1 105 ? 5.547 -23.672 -3.186 1 97.62 105 ASN B C 1
ATOM 4972 O O . ASN B 1 105 ? 5.074 -24.797 -3.32 1 97.62 105 ASN B O 1
ATOM 4976 N N . ALA B 1 106 ? 5.434 -22.75 -4.121 1 98 106 ALA B N 1
ATOM 4977 C CA . ALA B 1 106 ? 4.805 -23.062 -5.402 1 98 106 ALA B CA 1
ATOM 4978 C C . ALA B 1 106 ? 5.777 -23.766 -6.34 1 98 106 ALA B C 1
ATOM 4980 O O . ALA B 1 106 ? 6.965 -23.438 -6.375 1 98 106 ALA B O 1
ATOM 4981 N N . ILE B 1 107 ? 5.301 -24.703 -7.004 1 98.31 107 ILE B N 1
ATOM 4982 C CA . ILE B 1 107 ? 6.09 -25.375 -8.031 1 98.31 107 ILE B CA 1
ATOM 4983 C C . ILE B 1 107 ? 6.004 -24.578 -9.336 1 98.31 107 ILE B C 1
ATOM 4985 O O . ILE B 1 107 ? 4.973 -24.594 -10.016 1 98.31 107 ILE B O 1
ATOM 4989 N N . LEU B 1 108 ? 7.113 -23.953 -9.664 1 98.5 108 LEU B N 1
ATOM 4990 C CA . LEU B 1 108 ? 7.137 -23.031 -10.797 1 98.5 108 LEU B CA 1
ATOM 4991 C C . LEU B 1 108 ? 8.289 -23.359 -11.734 1 98.5 108 LEU B C 1
ATOM 4993 O O . LEU B 1 108 ? 9.32 -23.891 -11.305 1 98.5 108 LEU B O 1
ATOM 4997 N N . ARG B 1 109 ? 8.086 -23.062 -13.016 1 98.56 109 ARG B N 1
ATOM 4998 C CA . ARG B 1 109 ? 9.234 -22.984 -13.906 1 98.56 109 ARG B CA 1
ATOM 4999 C C . ARG B 1 109 ? 10.117 -21.797 -13.555 1 98.56 109 ARG B C 1
ATOM 5001 O O . ARG B 1 109 ? 9.609 -20.703 -13.258 1 98.56 109 ARG B O 1
ATOM 5008 N N . ARG B 1 110 ? 11.391 -22.062 -13.523 1 98.75 110 ARG B N 1
ATOM 5009 C CA . ARG B 1 110 ? 12.328 -21.016 -13.117 1 98.75 110 ARG B CA 1
ATOM 5010 C C . ARG B 1 110 ? 13.531 -20.969 -14.055 1 98.75 110 ARG B C 1
ATOM 5012 O O . ARG B 1 110 ? 13.875 -21.969 -14.68 1 98.75 110 ARG B O 1
ATOM 5019 N N . SER B 1 111 ? 14.172 -19.797 -14.141 1 98.75 111 SER B N 1
ATOM 5020 C CA . SER B 1 111 ? 15.344 -19.641 -14.992 1 98.75 111 SER B CA 1
ATOM 5021 C C . SER B 1 111 ? 16.594 -20.219 -14.328 1 98.75 111 SER B C 1
ATOM 5023 O O . SER B 1 111 ? 17.641 -20.328 -14.961 1 98.75 111 SER B O 1
ATOM 5025 N N . SER B 1 112 ? 16.469 -20.641 -13.133 1 98.69 112 SER B N 1
ATOM 5026 C CA . SER B 1 112 ? 17.594 -21.141 -12.367 1 98.69 112 SER B CA 1
ATOM 5027 C C . SER B 1 112 ? 17.812 -22.641 -12.617 1 98.69 112 SER B C 1
ATOM 5029 O O . SER B 1 112 ? 18.859 -23.188 -12.266 1 98.69 112 SER B O 1
ATOM 5031 N N . VAL B 1 113 ? 16.859 -23.297 -13.266 1 98.56 113 VAL B N 1
ATOM 5032 C CA . VAL B 1 113 ? 16.984 -24.75 -13.414 1 98.56 113 VAL B CA 1
ATOM 5033 C C . VAL B 1 113 ? 16.172 -25.219 -14.617 1 98.56 113 VAL B C 1
ATOM 5035 O O . VAL B 1 113 ? 15.117 -24.641 -14.93 1 98.56 113 VAL B O 1
ATOM 5038 N N . LYS B 1 114 ? 16.688 -26.25 -15.281 1 98.25 114 LYS B N 1
ATOM 5039 C CA . LYS B 1 114 ? 15.977 -26.828 -16.422 1 98.25 114 LYS B CA 1
ATOM 5040 C C . LYS B 1 114 ? 16.391 -28.281 -16.641 1 98.25 114 LYS B C 1
ATOM 5042 O O . LYS B 1 114 ? 17.578 -28.594 -16.609 1 98.25 114 LYS B O 1
ATOM 5047 N N . CYS B 1 115 ? 15.422 -29.094 -16.812 1 96.81 115 CYS B N 1
ATOM 5048 C CA . CYS B 1 115 ? 15.688 -30.469 -17.203 1 96.81 115 CYS B CA 1
ATOM 5049 C C . CYS B 1 115 ? 15.703 -30.609 -18.719 1 96.81 115 CYS B C 1
ATOM 5051 O O . CYS B 1 115 ? 14.891 -29.984 -19.422 1 96.81 115 CYS B O 1
ATOM 5053 N N . PHE B 1 116 ? 16.656 -31.281 -19.172 1 93.31 116 PHE B N 1
ATOM 5054 C CA . PHE B 1 116 ? 16.781 -31.656 -20.562 1 93.31 116 PHE B CA 1
ATOM 5055 C C . PHE B 1 116 ? 16.969 -33.156 -20.703 1 93.31 116 PHE B C 1
ATOM 5057 O O . PHE B 1 116 ? 18.078 -33.688 -20.609 1 93.31 116 PHE B O 1
ATOM 5064 N N . GLY B 1 117 ? 15.906 -33.812 -21.047 1 89.81 117 GLY B N 1
ATOM 5065 C CA . GLY B 1 117 ? 16.031 -35.25 -21.094 1 89.81 117 GLY B CA 1
ATOM 5066 C C . GLY B 1 117 ? 16.5 -35.844 -19.781 1 89.81 117 GLY B C 1
ATOM 5067 O O . GLY B 1 117 ? 15.844 -35.688 -18.75 1 89.81 117 GLY B O 1
ATOM 5068 N N . ASN B 1 118 ? 17.703 -36.406 -19.828 1 89.38 118 ASN B N 1
ATOM 5069 C CA . ASN B 1 118 ? 18.266 -37.031 -18.625 1 89.38 118 ASN B CA 1
ATOM 5070 C C . ASN B 1 118 ? 19.359 -36.156 -18 1 89.38 118 ASN B C 1
ATOM 5072 O O . ASN B 1 118 ? 20.281 -36.688 -17.375 1 89.38 118 ASN B O 1
ATOM 5076 N N . LYS B 1 119 ? 19.281 -34.906 -18.25 1 95.31 119 LYS B N 1
ATOM 5077 C CA . LYS B 1 119 ? 20.219 -33.938 -17.672 1 95.31 119 LYS B CA 1
ATOM 5078 C C . LYS B 1 119 ? 19.484 -32.781 -17.031 1 95.31 119 LYS B C 1
ATOM 5080 O O . LYS B 1 119 ? 18.328 -32.531 -17.359 1 95.31 119 LYS B O 1
ATOM 5085 N N . ILE B 1 120 ? 20.141 -32.25 -16.094 1 96.81 120 ILE B N 1
ATOM 5086 C CA . ILE B 1 120 ? 19.609 -31.062 -15.445 1 96.81 120 ILE B CA 1
ATOM 5087 C C . ILE B 1 120 ? 20.656 -29.953 -15.508 1 96.81 120 ILE B C 1
ATOM 5089 O O . ILE B 1 120 ? 21.859 -30.203 -15.422 1 96.81 120 ILE B O 1
ATOM 5093 N N . ALA B 1 121 ? 20.219 -28.812 -15.797 1 98.19 121 ALA B N 1
ATOM 5094 C CA . ALA B 1 121 ? 21.094 -27.641 -15.828 1 98.19 121 ALA B CA 1
ATOM 5095 C C . ALA B 1 121 ? 20.672 -26.609 -14.781 1 98.19 121 ALA B C 1
ATOM 5097 O O . ALA B 1 121 ? 19.484 -26.406 -14.547 1 98.19 121 ALA B O 1
ATOM 5098 N N . PHE B 1 122 ? 21.688 -25.969 -14.188 1 98.56 122 PHE B N 1
ATOM 5099 C CA . PHE B 1 122 ? 21.469 -24.906 -13.227 1 98.56 122 PHE B CA 1
ATOM 5100 C C . PHE B 1 122 ? 22.156 -23.625 -13.664 1 98.56 122 PHE B C 1
ATOM 5102 O O . PHE B 1 122 ? 23.203 -23.656 -14.312 1 98.56 122 PHE B O 1
ATOM 5109 N N . ARG B 1 123 ? 21.578 -22.531 -13.43 1 98.75 123 ARG B N 1
ATOM 5110 C CA . ARG B 1 123 ? 22.219 -21.234 -13.461 1 98.75 123 ARG B CA 1
ATOM 5111 C C . ARG B 1 123 ? 22.438 -20.688 -12.047 1 98.75 123 ARG B C 1
ATOM 5113 O O . ARG B 1 123 ? 21.484 -20.516 -11.289 1 98.75 123 ARG B O 1
ATOM 5120 N N . ILE B 1 124 ? 23.688 -20.344 -11.75 1 98.81 124 ILE B N 1
ATOM 5121 C CA . ILE B 1 124 ? 24.047 -20.031 -10.367 1 98.81 124 ILE B CA 1
ATOM 5122 C C . ILE B 1 124 ? 24.766 -18.688 -10.305 1 98.81 124 ILE B C 1
ATOM 5124 O O . ILE B 1 124 ? 25.625 -18.406 -11.133 1 98.81 124 ILE B O 1
ATOM 5128 N N . TRP B 1 125 ? 24.391 -17.875 -9.375 1 98.69 125 TRP B N 1
ATOM 5129 C CA . TRP B 1 125 ? 25.141 -16.672 -9.102 1 98.69 125 TRP B CA 1
ATOM 5130 C C . TRP B 1 125 ? 26.453 -17 -8.391 1 98.69 125 TRP B C 1
ATOM 5132 O O . TRP B 1 125 ? 26.469 -17.719 -7.391 1 98.69 125 TRP B O 1
ATOM 5142 N N . VAL B 1 126 ? 27.484 -16.438 -8.891 1 98.56 126 VAL B N 1
ATOM 5143 C CA . VAL B 1 126 ? 28.812 -16.641 -8.312 1 98.56 126 VAL B CA 1
ATOM 5144 C C . VAL B 1 126 ? 29.531 -15.305 -8.164 1 98.56 126 VAL B C 1
ATOM 5146 O O . VAL B 1 126 ? 29.797 -14.625 -9.156 1 98.56 126 VAL B O 1
ATOM 5149 N N . GLY B 1 127 ? 29.844 -15.016 -6.953 1 98.44 127 GLY B N 1
ATOM 5150 C CA . GLY B 1 127 ? 30.609 -13.812 -6.711 1 98.44 127 GLY B CA 1
ATOM 5151 C C . GLY B 1 127 ? 32.125 -14.047 -6.73 1 98.44 127 GLY B C 1
ATOM 5152 O O . GLY B 1 127 ? 32.656 -14.602 -5.781 1 98.44 127 GLY B O 1
ATOM 5153 N N . LEU B 1 128 ? 32.75 -13.508 -7.699 1 98.25 128 LEU B N 1
ATOM 5154 C CA . LEU B 1 128 ? 34.188 -13.75 -7.863 1 98.25 128 LEU B CA 1
ATOM 5155 C C . LEU B 1 128 ? 35 -12.938 -6.852 1 98.25 128 LEU B C 1
ATOM 5157 O O . LEU B 1 128 ? 34.719 -11.75 -6.648 1 98.25 128 LEU B O 1
ATOM 5161 N N . PRO B 1 129 ? 35.938 -13.562 -6.293 1 98 129 PRO B N 1
ATOM 5162 C CA . PRO B 1 129 ? 36.656 -12.969 -5.156 1 98 129 PRO B CA 1
ATOM 5163 C C . PRO B 1 129 ? 37.594 -11.852 -5.574 1 98 129 PRO B C 1
ATOM 5165 O O . PRO B 1 129 ? 38.25 -11.945 -6.617 1 98 129 PRO B O 1
ATOM 5168 N N . SER B 1 130 ? 37.688 -10.867 -4.707 1 96.88 130 SER B N 1
ATOM 5169 C CA . SER B 1 130 ? 38.625 -9.773 -4.926 1 96.88 130 SER B CA 1
ATOM 5170 C C . SER B 1 130 ? 38.969 -9.094 -3.609 1 96.88 130 SER B C 1
ATOM 5172 O O . SER B 1 130 ? 38.312 -9.289 -2.594 1 96.88 130 SER B O 1
ATOM 5174 N N . ARG B 1 131 ? 40.031 -8.398 -3.617 1 94.19 131 ARG B N 1
ATOM 5175 C CA . ARG B 1 131 ? 40.469 -7.473 -2.582 1 94.19 131 ARG B CA 1
ATOM 5176 C C . ARG B 1 131 ? 41.062 -6.203 -3.195 1 94.19 131 ARG B C 1
ATOM 5178 O O . ARG B 1 131 ? 42 -6.266 -3.998 1 94.19 131 ARG B O 1
ATOM 5185 N N . GLY B 1 132 ? 40.469 -5.125 -2.787 1 91.12 132 GLY B N 1
ATOM 5186 C CA . GLY B 1 132 ? 40.875 -3.891 -3.438 1 91.12 132 GLY B CA 1
ATOM 5187 C C . GLY B 1 132 ? 40.625 -3.896 -4.934 1 91.12 132 GLY B C 1
ATOM 5188 O O . GLY B 1 132 ? 41.5 -3.48 -5.707 1 91.12 132 GLY B O 1
ATOM 5189 N N . ARG B 1 133 ? 39.625 -4.559 -5.324 1 91.56 133 ARG B N 1
ATOM 5190 C CA . ARG B 1 133 ? 39.188 -4.695 -6.715 1 91.56 133 ARG B CA 1
ATOM 5191 C C . ARG B 1 133 ? 40.25 -5.414 -7.543 1 91.56 133 ARG B C 1
ATOM 5193 O O . ARG B 1 133 ? 40.406 -5.148 -8.742 1 91.56 133 ARG B O 1
ATOM 5200 N N . ARG B 1 134 ? 41.031 -6.273 -6.836 1 96.19 134 ARG B N 1
ATOM 5201 C CA . ARG B 1 134 ? 42.031 -7.082 -7.523 1 96.19 134 ARG B CA 1
ATOM 5202 C C . ARG B 1 134 ? 41.719 -8.57 -7.426 1 96.19 134 ARG B C 1
ATOM 5204 O O . ARG B 1 134 ? 41.219 -9.031 -6.391 1 96.19 134 ARG B O 1
ATOM 5211 N N . VAL B 1 135 ? 42.094 -9.289 -8.438 1 97.62 135 VAL B N 1
ATOM 5212 C CA . VAL B 1 135 ? 41.75 -10.695 -8.586 1 97.62 135 VAL B CA 1
ATOM 5213 C C . VAL B 1 135 ? 42.469 -11.523 -7.516 1 97.62 135 VAL B C 1
ATOM 5215 O O . VAL B 1 135 ? 43.656 -11.328 -7.258 1 97.62 135 VAL B O 1
ATOM 5218 N N . LEU B 1 136 ? 41.75 -12.359 -6.918 1 97.75 136 LEU B N 1
ATOM 5219 C CA . LEU B 1 136 ? 42.312 -13.375 -6.031 1 97.75 136 LEU B CA 1
ATOM 5220 C C . LEU B 1 136 ? 42.188 -14.766 -6.656 1 97.75 136 LEU B C 1
ATOM 5222 O O . LEU B 1 136 ? 41.219 -15.469 -6.453 1 97.75 136 LEU B O 1
ATOM 5226 N N . ALA B 1 137 ? 43.219 -15.18 -7.281 1 96.94 137 ALA B N 1
ATOM 5227 C CA . ALA B 1 137 ? 43.219 -16.375 -8.117 1 96.94 137 ALA B CA 1
ATOM 5228 C C . ALA B 1 137 ? 43 -17.625 -7.266 1 96.94 137 ALA B C 1
ATOM 5230 O O . ALA B 1 137 ? 42.188 -18.5 -7.633 1 96.94 137 ALA B O 1
ATOM 5231 N N . ASP B 1 138 ? 43.656 -17.719 -6.172 1 96.56 138 ASP B N 1
ATOM 5232 C CA . ASP B 1 138 ? 43.531 -18.906 -5.309 1 96.56 138 ASP B CA 1
ATOM 5233 C C . ASP B 1 138 ? 42.125 -19.062 -4.781 1 96.56 138 ASP B C 1
ATOM 5235 O O . ASP B 1 138 ? 41.562 -20.172 -4.785 1 96.56 138 ASP B O 1
ATOM 5239 N N . ARG B 1 139 ? 41.562 -17.984 -4.348 1 97.31 139 ARG B N 1
ATOM 5240 C CA . ARG B 1 139 ? 40.188 -18.016 -3.818 1 97.31 139 ARG B CA 1
ATOM 5241 C C . ARG B 1 139 ? 39.188 -18.328 -4.918 1 97.31 139 ARG B C 1
ATOM 5243 O O . ARG B 1 139 ? 38.219 -19.031 -4.688 1 97.31 139 ARG B O 1
ATOM 5250 N N . ALA B 1 140 ? 39.438 -17.766 -6.039 1 97.94 140 ALA B N 1
ATOM 5251 C CA . ALA B 1 140 ? 38.562 -18.031 -7.18 1 97.94 140 ALA B CA 1
ATOM 5252 C C . ALA B 1 140 ? 38.594 -19.5 -7.578 1 97.94 140 ALA B C 1
ATOM 5254 O O . ALA B 1 140 ? 37.562 -20.094 -7.91 1 97.94 140 ALA B O 1
ATOM 5255 N N . SER B 1 141 ? 39.812 -20.016 -7.551 1 97 141 SER B N 1
ATOM 5256 C CA . SER B 1 141 ? 40 -21.438 -7.852 1 97 141 SER B CA 1
ATOM 5257 C C . SER B 1 141 ? 39.25 -22.312 -6.844 1 97 141 SER B C 1
ATOM 5259 O O . SER B 1 141 ? 38.562 -23.266 -7.227 1 97 141 SER B O 1
ATOM 5261 N N . GLU B 1 142 ? 39.375 -21.984 -5.676 1 97.25 142 GLU B N 1
ATOM 5262 C CA . GLU B 1 142 ? 38.656 -22.703 -4.637 1 97.25 142 GLU B CA 1
ATOM 5263 C C . GLU B 1 142 ? 37.156 -22.625 -4.844 1 97.25 142 GLU B C 1
ATOM 5265 O O . GLU B 1 142 ? 36.438 -23.625 -4.738 1 97.25 142 GLU B O 1
ATOM 5270 N N . LEU B 1 143 ? 36.625 -21.469 -5.109 1 97.94 143 LEU B N 1
ATOM 5271 C CA . LEU B 1 143 ? 35.219 -21.203 -5.277 1 97.94 143 LEU B CA 1
ATOM 5272 C C . LEU B 1 143 ? 34.656 -21.984 -6.469 1 97.94 143 LEU B C 1
ATOM 5274 O O . LEU B 1 143 ? 33.656 -22.703 -6.336 1 97.94 143 LEU B O 1
ATOM 5278 N N . LEU B 1 144 ? 35.344 -21.953 -7.613 1 97.69 144 LEU B N 1
ATOM 5279 C CA . LEU B 1 144 ? 34.844 -22.469 -8.875 1 97.69 144 LEU B CA 1
ATOM 5280 C C . LEU B 1 144 ? 35.094 -23.969 -9.008 1 97.69 144 LEU B C 1
ATOM 5282 O O . LEU B 1 144 ? 34.281 -24.688 -9.602 1 97.69 144 LEU B O 1
ATOM 5286 N N . LEU B 1 145 ? 36.188 -24.422 -8.406 1 97.25 145 LEU B N 1
ATOM 5287 C CA . LEU B 1 145 ? 36.625 -25.781 -8.727 1 97.25 145 LEU B CA 1
ATOM 5288 C C . LEU B 1 145 ? 36.438 -26.719 -7.535 1 97.25 145 LEU B C 1
ATOM 5290 O O . LEU B 1 145 ? 36.531 -27.938 -7.676 1 97.25 145 LEU B O 1
ATOM 5294 N N . ARG B 1 146 ? 36.094 -26.141 -6.43 1 97.06 146 ARG B N 1
ATOM 5295 C CA . ARG B 1 146 ? 35.906 -26.984 -5.254 1 97.06 146 ARG B CA 1
ATOM 5296 C C . ARG B 1 146 ? 34.531 -26.75 -4.625 1 97.06 146 ARG B C 1
ATOM 5298 O O . ARG B 1 146 ? 33.656 -27.625 -4.656 1 97.06 146 ARG B O 1
ATOM 5305 N N . LYS B 1 147 ? 34.25 -25.562 -4.184 1 98.06 147 LYS B N 1
ATOM 5306 C CA . LYS B 1 147 ? 33 -25.281 -3.451 1 98.06 147 LYS B CA 1
ATOM 5307 C C . LYS B 1 147 ? 31.781 -25.453 -4.344 1 98.06 147 LYS B C 1
ATOM 5309 O O . LYS B 1 147 ? 30.828 -26.125 -3.967 1 98.06 147 LYS B O 1
ATOM 5314 N N . LEU B 1 148 ? 31.828 -24.859 -5.508 1 98.25 148 LEU B N 1
ATOM 5315 C CA . LEU B 1 148 ? 30.703 -24.891 -6.422 1 98.25 148 LEU B CA 1
ATOM 5316 C C . LEU B 1 148 ? 30.391 -26.328 -6.852 1 98.25 148 LEU B C 1
ATOM 5318 O O . LEU B 1 148 ? 29.25 -26.781 -6.711 1 98.25 148 LEU B O 1
ATOM 5322 N N . PRO B 1 149 ? 31.359 -27.078 -7.324 1 97.69 149 PRO B N 1
ATOM 5323 C CA . PRO B 1 149 ? 31.062 -28.453 -7.711 1 97.69 149 PRO B CA 1
ATOM 5324 C C . PRO B 1 149 ? 30.547 -29.297 -6.543 1 97.69 149 PRO B C 1
ATOM 5326 O O . PRO B 1 149 ? 29.641 -30.109 -6.723 1 97.69 149 PRO B O 1
ATOM 5329 N N . LYS B 1 150 ? 31.062 -29.062 -5.371 1 97.44 150 LYS B N 1
ATOM 5330 C CA . LYS B 1 150 ? 30.609 -29.812 -4.203 1 97.44 150 LYS B CA 1
ATOM 5331 C C . LYS B 1 150 ? 29.156 -29.5 -3.885 1 97.44 150 LYS B C 1
ATOM 5333 O O . LYS B 1 150 ? 28.375 -30.406 -3.545 1 97.44 150 LYS B O 1
ATOM 5338 N N . ALA B 1 151 ? 28.844 -28.266 -3.949 1 97.69 151 ALA B N 1
ATOM 5339 C CA . ALA B 1 151 ? 27.453 -27.859 -3.691 1 97.69 151 ALA B CA 1
ATOM 5340 C C . ALA B 1 151 ? 26.5 -28.5 -4.68 1 97.69 151 ALA B C 1
ATOM 5342 O O . ALA B 1 151 ? 25.438 -29 -4.289 1 97.69 151 ALA B O 1
ATOM 5343 N N . VAL B 1 152 ? 26.844 -28.547 -5.957 1 97.69 152 VAL B N 1
ATOM 5344 C CA . VAL B 1 152 ? 26 -29.125 -6.996 1 97.69 152 VAL B CA 1
ATOM 5345 C C . VAL B 1 152 ? 25.891 -30.641 -6.797 1 97.69 152 VAL B C 1
ATOM 5347 O O . VAL B 1 152 ? 24.797 -31.203 -6.895 1 97.69 152 VAL B O 1
ATOM 5350 N N . GLU B 1 153 ? 27 -31.219 -6.508 1 96.19 153 GLU B N 1
ATOM 5351 C CA . GLU B 1 153 ? 27 -32.656 -6.27 1 96.19 153 GLU B CA 1
ATOM 5352 C C . GLU B 1 153 ? 26.109 -33.031 -5.094 1 96.19 153 GLU B C 1
ATOM 5354 O O . GLU B 1 153 ? 25.359 -34 -5.16 1 96.19 153 GLU B O 1
ATOM 5359 N N . GLU B 1 154 ? 26.219 -32.281 -4.102 1 95.19 154 GLU B N 1
ATOM 5360 C CA . GLU B 1 154 ? 25.406 -32.531 -2.914 1 95.19 154 GLU B CA 1
ATOM 5361 C C . GLU B 1 154 ? 23.922 -32.375 -3.221 1 95.19 154 GLU B C 1
ATOM 5363 O O . GLU B 1 154 ? 23.094 -33.156 -2.732 1 95.19 154 GLU B O 1
ATOM 5368 N N . ALA B 1 155 ? 23.562 -31.438 -3.99 1 94.69 155 ALA B N 1
ATOM 5369 C CA . ALA B 1 155 ? 22.172 -31.203 -4.363 1 94.69 155 ALA B CA 1
ATOM 5370 C C . ALA B 1 155 ? 21.609 -32.375 -5.152 1 94.69 155 ALA B C 1
ATOM 5372 O O . ALA B 1 155 ? 20.406 -32.656 -5.059 1 94.69 155 ALA B O 1
ATOM 5373 N N . LEU B 1 156 ? 22.469 -33.094 -5.855 1 93.75 156 LEU B N 1
ATOM 5374 C CA . LEU B 1 156 ? 22.016 -34.156 -6.758 1 93.75 156 LEU B CA 1
ATOM 5375 C C . LEU B 1 156 ? 22.188 -35.531 -6.121 1 93.75 156 LEU B C 1
ATOM 5377 O O . LEU B 1 156 ? 21.766 -36.531 -6.695 1 93.75 156 LEU B O 1
ATOM 5381 N N . SER B 1 157 ? 22.844 -35.656 -4.973 1 85.88 157 SER B N 1
ATOM 5382 C CA . SER B 1 157 ? 23.172 -36.938 -4.367 1 85.88 157 SER B CA 1
ATOM 5383 C C . SER B 1 157 ? 21.922 -37.625 -3.799 1 85.88 157 SER B C 1
ATOM 5385 O O . SER B 1 157 ? 21.766 -38.844 -3.885 1 85.88 157 SER B O 1
ATOM 5387 N N . ARG B 1 158 ? 21.047 -36.938 -3.1 1 68.62 158 ARG B N 1
ATOM 5388 C CA . ARG B 1 158 ? 19.938 -37.562 -2.389 1 68.62 158 ARG B CA 1
ATOM 5389 C C . ARG B 1 158 ? 18.594 -37.219 -3.049 1 68.62 158 ARG B C 1
ATOM 5391 O O . ARG B 1 158 ? 18.266 -36.031 -3.193 1 68.62 158 ARG B O 1
ATOM 5398 N N . ASP B 1 159 ? 18.078 -38.344 -3.678 1 70.56 159 ASP B N 1
ATOM 5399 C CA . ASP B 1 159 ? 16.828 -38 -4.344 1 70.56 159 ASP B CA 1
ATOM 5400 C C . ASP B 1 159 ? 15.664 -38.812 -3.768 1 70.56 159 ASP B C 1
ATOM 5402 O O . ASP B 1 159 ? 14.648 -39 -4.43 1 70.56 159 ASP B O 1
ATOM 5406 N N . GLU B 1 160 ? 15.867 -39.156 -2.453 1 78.25 160 GLU B N 1
ATOM 5407 C CA . GLU B 1 160 ? 14.898 -40.062 -1.885 1 78.25 160 GLU B CA 1
ATOM 5408 C C . GLU B 1 160 ? 13.508 -39.469 -1.825 1 78.25 160 GLU B C 1
ATOM 5410 O O . GLU B 1 160 ? 12.5 -40.156 -1.932 1 78.25 160 GLU B O 1
ATOM 5415 N N . ASP B 1 161 ? 13.453 -38.219 -1.868 1 89.12 161 ASP B N 1
ATOM 5416 C CA . ASP B 1 161 ? 12.141 -37.594 -1.696 1 89.12 161 ASP B CA 1
ATOM 5417 C C . ASP B 1 161 ? 11.578 -37.125 -3.035 1 89.12 161 ASP B C 1
ATOM 5419 O O . ASP B 1 161 ? 10.469 -36.594 -3.096 1 89.12 161 ASP B O 1
ATOM 5423 N N . LEU B 1 162 ? 12.305 -37.312 -4.102 1 94.44 162 LEU B N 1
ATOM 5424 C CA . LEU B 1 162 ? 11.859 -36.875 -5.418 1 94.44 162 LEU B CA 1
ATOM 5425 C C . LEU B 1 162 ? 10.539 -37.562 -5.797 1 94.44 162 LEU B C 1
ATOM 5427 O O . LEU B 1 162 ? 9.68 -36.938 -6.422 1 94.44 162 LEU B O 1
ATOM 5431 N N . GLU B 1 163 ? 10.438 -38.781 -5.371 1 93.94 163 GLU B N 1
ATOM 5432 C CA . GLU B 1 163 ? 9.219 -39.531 -5.691 1 93.94 163 GLU B CA 1
ATOM 5433 C C . GLU B 1 163 ? 7.996 -38.875 -5.043 1 93.94 163 GLU B C 1
ATOM 5435 O O . GLU B 1 163 ? 6.906 -38.875 -5.625 1 93.94 163 GLU B O 1
ATOM 5440 N N . ARG B 1 164 ? 8.172 -38.469 -3.9 1 95.19 164 ARG B N 1
ATOM 5441 C CA . ARG B 1 164 ? 7.078 -37.75 -3.217 1 95.19 164 ARG B CA 1
ATOM 5442 C C . ARG B 1 164 ? 6.652 -36.531 -3.988 1 95.19 164 ARG B C 1
ATOM 5444 O O . ARG B 1 164 ? 5.457 -36.25 -4.133 1 95.19 164 ARG B O 1
ATOM 5451 N N . TRP B 1 165 ? 7.594 -35.781 -4.488 1 96 165 TRP B N 1
ATOM 5452 C CA . TRP B 1 165 ? 7.328 -34.594 -5.312 1 96 165 TRP B CA 1
ATOM 5453 C C . TRP B 1 165 ? 6.562 -34.969 -6.574 1 96 165 TRP B C 1
ATOM 5455 O O . TRP B 1 165 ? 5.562 -34.344 -6.914 1 96 165 TRP B O 1
ATOM 5465 N N . ASN B 1 166 ? 7.055 -36 -7.207 1 95.69 166 ASN B N 1
ATOM 5466 C CA . ASN B 1 166 ? 6.426 -36.5 -8.43 1 95.69 166 ASN B CA 1
ATOM 5467 C C . ASN B 1 166 ? 4.984 -36.938 -8.18 1 95.69 166 ASN B C 1
ATOM 5469 O O . ASN B 1 166 ? 4.082 -36.594 -8.945 1 95.69 166 ASN B O 1
ATOM 5473 N N . LYS B 1 167 ? 4.812 -37.625 -7.164 1 96.12 167 LYS B N 1
ATOM 5474 C CA . LYS B 1 167 ? 3.496 -38.188 -6.828 1 96.12 167 LYS B CA 1
ATOM 5475 C C . LYS B 1 167 ? 2.5 -37.062 -6.555 1 96.12 167 LYS B C 1
ATOM 5477 O O . LYS B 1 167 ? 1.402 -37.031 -7.117 1 96.12 167 LYS B O 1
ATOM 5482 N N . VAL B 1 168 ? 2.867 -36.125 -5.73 1 97.44 168 VAL B N 1
ATOM 5483 C CA . VAL B 1 168 ? 1.986 -35.031 -5.352 1 97.44 168 VAL B CA 1
ATOM 5484 C C . VAL B 1 168 ? 1.646 -34.188 -6.582 1 97.44 168 VAL B C 1
ATOM 5486 O O . VAL B 1 168 ? 0.482 -33.875 -6.805 1 97.44 168 VAL B O 1
ATOM 5489 N N . TRP B 1 169 ? 2.631 -33.906 -7.371 1 97.94 169 TRP B N 1
ATOM 5490 C CA . TRP B 1 169 ? 2.412 -33.094 -8.562 1 97.94 169 TRP B CA 1
ATOM 5491 C C . TRP B 1 169 ? 1.48 -33.812 -9.539 1 97.94 169 TRP B C 1
ATOM 5493 O O . TRP B 1 169 ? 0.584 -33.188 -10.117 1 97.94 169 TRP B O 1
ATOM 5503 N N . LYS B 1 170 ? 1.646 -35.094 -9.711 1 97.62 170 LYS B N 1
ATOM 5504 C CA . LYS B 1 170 ? 0.787 -35.875 -10.594 1 97.62 170 LYS B CA 1
ATOM 5505 C C . LYS B 1 170 ? -0.664 -35.844 -10.125 1 97.62 170 LYS B C 1
ATOM 5507 O O . LYS B 1 170 ? -1.582 -35.688 -10.93 1 97.62 170 LYS B O 1
ATOM 5512 N N . VAL B 1 171 ? -0.819 -36.031 -8.875 1 98.12 171 VAL B N 1
ATOM 5513 C CA . VAL B 1 171 ? -2.16 -36 -8.305 1 98.12 171 VAL B CA 1
ATOM 5514 C C . VAL B 1 171 ? -2.795 -34.625 -8.516 1 98.12 171 VAL B C 1
ATOM 5516 O O . VAL B 1 171 ? -3.977 -34.531 -8.852 1 98.12 171 VAL B O 1
ATOM 5519 N N . GLN B 1 172 ? -2.066 -33.594 -8.312 1 98.44 172 GLN B N 1
ATOM 5520 C CA . GLN B 1 172 ? -2.562 -32.25 -8.539 1 98.44 172 GLN B CA 1
ATOM 5521 C C . GLN B 1 172 ? -3.045 -32.062 -9.977 1 98.44 172 GLN B C 1
ATOM 5523 O O . GLN B 1 172 ? -4.109 -31.5 -10.219 1 98.44 172 GLN B O 1
ATOM 5528 N N . GLN B 1 173 ? -2.27 -32.656 -10.938 1 97.88 173 GLN B N 1
ATOM 5529 C CA . GLN B 1 173 ? -2.672 -32.594 -12.336 1 97.88 173 GLN B CA 1
ATOM 5530 C C . GLN B 1 173 ? -3.961 -33.344 -12.578 1 97.88 173 GLN B C 1
ATOM 5532 O O . GLN B 1 173 ? -4.84 -32.906 -13.312 1 97.88 173 GLN B O 1
ATOM 5537 N N . GLU B 1 174 ? -4.059 -34.438 -11.984 1 97.94 174 GLU B N 1
ATOM 5538 C CA . GLU B 1 174 ? -5.25 -35.281 -12.125 1 97.94 174 GLU B CA 1
ATOM 5539 C C . GLU B 1 174 ? -6.484 -34.594 -11.562 1 97.94 174 GLU B C 1
ATOM 5541 O O . GLU B 1 174 ? -7.547 -34.594 -12.188 1 97.94 174 GLU B O 1
ATOM 5546 N N . ILE B 1 175 ? -6.312 -34 -10.414 1 98.31 175 ILE B N 1
ATOM 5547 C CA . ILE B 1 175 ? -7.43 -33.312 -9.781 1 98.31 175 ILE B CA 1
ATOM 5548 C C . ILE B 1 175 ? -7.891 -32.156 -10.656 1 98.31 175 ILE B C 1
ATOM 5550 O O . ILE B 1 175 ? -9.086 -31.984 -10.891 1 98.31 175 ILE B O 1
ATOM 5554 N N . ARG B 1 176 ? -6.996 -31.406 -11.148 1 97.56 176 ARG B N 1
ATOM 5555 C CA . ARG B 1 176 ? -7.352 -30.266 -11.992 1 97.56 176 ARG B CA 1
ATOM 5556 C C . ARG B 1 176 ? -8.125 -30.719 -13.227 1 97.56 176 ARG B C 1
ATOM 5558 O O . ARG B 1 176 ? -9.094 -30.078 -13.633 1 97.56 176 ARG B O 1
ATOM 5565 N N . LYS B 1 177 ? -7.652 -31.797 -13.789 1 97 177 LYS B N 1
ATOM 5566 C CA . LYS B 1 177 ? -8.352 -32.344 -14.945 1 97 177 LYS B CA 1
ATOM 5567 C C . LYS B 1 177 ? -9.773 -32.75 -14.586 1 97 177 LYS B C 1
ATOM 5569 O O . LYS B 1 177 ? -10.719 -32.438 -15.32 1 97 177 LYS B O 1
ATOM 5574 N N . LYS B 1 178 ? -9.914 -33.375 -13.523 1 97.31 178 LYS B N 1
ATOM 5575 C CA . LYS B 1 178 ? -11.219 -33.844 -13.086 1 97.31 178 LYS B CA 1
ATOM 5576 C C . LYS B 1 178 ? -12.125 -32.688 -12.68 1 97.31 178 LYS B C 1
ATOM 5578 O O . LYS B 1 178 ? -13.344 -32.75 -12.852 1 97.31 178 LYS B O 1
ATOM 5583 N N . MET B 1 179 ? -11.547 -31.672 -12.094 1 97.5 179 MET B N 1
ATOM 5584 C CA . MET B 1 179 ? -12.305 -30.469 -11.766 1 97.5 179 MET B CA 1
ATOM 5585 C C . MET B 1 179 ? -13.047 -29.953 -12.992 1 97.5 179 MET B C 1
ATOM 5587 O O . MET B 1 179 ? -14.242 -29.656 -12.922 1 97.5 179 MET B O 1
ATOM 5591 N N . ALA B 1 180 ? -12.344 -29.859 -14.062 1 94.5 180 ALA B N 1
ATOM 5592 C CA . ALA B 1 180 ? -12.93 -29.375 -15.305 1 94.5 180 ALA B CA 1
ATOM 5593 C C . ALA B 1 180 ? -14.094 -30.25 -15.742 1 94.5 180 ALA B C 1
ATOM 5595 O O . ALA B 1 180 ? -15.148 -29.75 -16.141 1 94.5 180 ALA B O 1
ATOM 5596 N N . GLU B 1 181 ? -13.961 -31.516 -15.539 1 95.81 181 GLU B N 1
ATOM 5597 C CA . GLU B 1 181 ? -14.984 -32.469 -15.93 1 95.81 181 GLU B CA 1
ATOM 5598 C C . GLU B 1 181 ? -16.219 -32.375 -15.031 1 95.81 181 GLU B C 1
ATOM 5600 O O . GLU B 1 181 ? -17.344 -32.562 -15.492 1 95.81 181 GLU B O 1
ATOM 5605 N N . LYS B 1 182 ? -15.953 -32 -13.828 1 96.75 182 LYS B N 1
ATOM 5606 C CA . LYS B 1 182 ? -17.031 -31.984 -12.844 1 96.75 182 LYS B CA 1
ATOM 5607 C C . LYS B 1 182 ? -17.625 -30.578 -12.727 1 96.75 182 LYS B C 1
ATOM 5609 O O . LYS B 1 182 ? -18.516 -30.344 -11.906 1 96.75 182 LYS B O 1
ATOM 5614 N N . GLY B 1 183 ? -17.141 -29.672 -13.484 1 96.81 183 GLY B N 1
ATOM 5615 C CA . GLY B 1 183 ? -17.656 -28.312 -13.461 1 96.81 183 GLY B CA 1
ATOM 5616 C C . GLY B 1 183 ? -17.25 -27.547 -12.211 1 96.81 183 GLY B C 1
ATOM 5617 O O . GLY B 1 183 ? -18.047 -26.797 -11.656 1 96.81 183 GLY B O 1
ATOM 5618 N N . LEU B 1 184 ? -16.094 -27.859 -11.695 1 98.31 184 LEU B N 1
ATOM 5619 C CA . LEU B 1 184 ? -15.555 -27.188 -10.516 1 98.31 184 LEU B CA 1
ATOM 5620 C C . LEU B 1 184 ? -14.523 -26.125 -10.906 1 98.31 184 LEU B C 1
ATOM 5622 O O . LEU B 1 184 ? -13.695 -26.359 -11.797 1 98.31 184 LEU B O 1
ATOM 5626 N N . ILE B 1 185 ? -14.609 -24.969 -10.289 1 98.31 185 ILE B N 1
ATOM 5627 C CA . ILE B 1 185 ? -13.602 -23.953 -10.555 1 98.31 185 ILE B CA 1
ATOM 5628 C C . ILE B 1 185 ? -12.531 -24 -9.469 1 98.31 185 ILE B C 1
ATOM 5630 O O . ILE B 1 185 ? -11.469 -23.391 -9.617 1 98.31 185 ILE B O 1
ATOM 5634 N N . ALA B 1 186 ? -12.789 -24.703 -8.352 1 98.69 186 ALA B N 1
ATOM 5635 C CA . ALA B 1 186 ? -11.805 -24.891 -7.281 1 98.69 186 ALA B CA 1
ATOM 5636 C C . ALA B 1 186 ? -12.125 -26.125 -6.449 1 98.69 186 ALA B C 1
ATOM 5638 O O . ALA B 1 186 ? -13.242 -26.656 -6.5 1 98.69 186 ALA B O 1
ATOM 5639 N N . PHE B 1 187 ? -11.172 -26.641 -5.828 1 98.81 187 PHE B N 1
ATOM 5640 C CA . PHE B 1 187 ? -11.266 -27.812 -4.973 1 98.81 187 PHE B CA 1
ATOM 5641 C C . PHE B 1 187 ? -10.375 -27.672 -3.742 1 98.81 187 PHE B C 1
ATOM 5643 O O . PHE B 1 187 ? -9.211 -27.266 -3.854 1 98.81 187 PHE B O 1
ATOM 5650 N N . VAL B 1 188 ? -10.953 -27.859 -2.555 1 98.75 188 VAL B N 1
ATOM 5651 C CA . VAL B 1 188 ? -10.203 -27.844 -1.302 1 98.75 188 VAL B CA 1
ATOM 5652 C C . VAL B 1 188 ? -10.297 -29.219 -0.635 1 98.75 188 VAL B C 1
ATOM 5654 O O . VAL B 1 188 ? -11.352 -29.594 -0.127 1 98.75 188 VAL B O 1
ATOM 5657 N N . ALA B 1 189 ? -9.219 -29.875 -0.593 1 98.75 189 ALA B N 1
ATOM 5658 C CA . ALA B 1 189 ? -9.211 -31.234 -0.036 1 98.75 189 ALA B CA 1
ATOM 5659 C C . ALA B 1 189 ? -9.43 -31.203 1.474 1 98.75 189 ALA B C 1
ATOM 5661 O O . ALA B 1 189 ? -8.938 -30.312 2.164 1 98.75 189 ALA B O 1
ATOM 5662 N N . ASP B 1 190 ? -10.156 -32.219 1.959 1 98.44 190 ASP B N 1
ATOM 5663 C CA . ASP B 1 190 ? -10.258 -32.406 3.402 1 98.44 190 ASP B CA 1
ATOM 5664 C C . ASP B 1 190 ? -8.883 -32.656 4.027 1 98.44 190 ASP B C 1
ATOM 5666 O O . ASP B 1 190 ? -8.047 -33.344 3.451 1 98.44 190 ASP B O 1
ATOM 5670 N N . GLY B 1 191 ? -8.695 -31.969 5.172 1 97.69 191 GLY B N 1
ATOM 5671 C CA . GLY B 1 191 ? -7.426 -32.125 5.863 1 97.69 191 GLY B CA 1
ATOM 5672 C C . GLY B 1 191 ? -6.398 -31.078 5.496 1 97.69 191 GLY B C 1
ATOM 5673 O O . GLY B 1 191 ? -5.34 -31 6.117 1 97.69 191 GLY B O 1
ATOM 5674 N N . SER B 1 192 ? -6.645 -30.281 4.527 1 98.12 192 SER B N 1
ATOM 5675 C CA . SER B 1 192 ? -5.727 -29.203 4.141 1 98.12 192 SER B CA 1
ATOM 5676 C C . SER B 1 192 ? -5.516 -28.219 5.285 1 98.12 192 SER B C 1
ATOM 5678 O O . SER B 1 192 ? -6.418 -28 6.098 1 98.12 192 SER B O 1
ATOM 5680 N N . VAL B 1 193 ? -4.367 -27.656 5.359 1 97.75 193 VAL B N 1
ATOM 5681 C CA . VAL B 1 193 ? -4.031 -26.594 6.289 1 97.75 193 VAL B CA 1
ATOM 5682 C C . VAL B 1 193 ? -3.871 -25.281 5.523 1 97.75 193 VAL B C 1
ATOM 5684 O O . VAL B 1 193 ? -2.857 -25.062 4.855 1 97.75 193 VAL B O 1
ATOM 5687 N N . LEU B 1 194 ? -4.836 -24.406 5.75 1 95.81 194 LEU B N 1
ATOM 5688 C CA . LEU B 1 194 ? -4.934 -23.219 4.891 1 95.81 194 LEU B CA 1
ATOM 5689 C C . LEU B 1 194 ? -4.117 -22.062 5.449 1 95.81 194 LEU B C 1
ATOM 5691 O O . LEU B 1 194 ? -3.389 -21.406 4.707 1 95.81 194 LEU B O 1
ATOM 5695 N N . PRO B 1 195 ? -4.141 -21.797 6.824 1 91.69 195 PRO B N 1
ATOM 5696 C CA . PRO B 1 195 ? -3.445 -20.625 7.352 1 91.69 195 PRO B CA 1
ATOM 5697 C C . PRO B 1 195 ? -1.928 -20.797 7.367 1 91.69 195 PRO B C 1
ATOM 5699 O O . PRO B 1 195 ? -1.431 -21.922 7.473 1 91.69 195 PRO B O 1
ATOM 5702 N N . ARG B 1 196 ? -1.254 -19.703 7.188 1 91.56 196 ARG B N 1
ATOM 5703 C CA . ARG B 1 196 ? 0.202 -19.656 7.277 1 91.56 196 ARG B CA 1
ATOM 5704 C C . ARG B 1 196 ? 0.652 -19.219 8.664 1 91.56 196 ARG B C 1
ATOM 5706 O O . ARG B 1 196 ? -0.141 -18.672 9.438 1 91.56 196 ARG B O 1
ATOM 5713 N N . ARG B 1 197 ? 1.853 -19.5 8.891 1 85.56 197 ARG B N 1
ATOM 5714 C CA . ARG B 1 197 ? 2.416 -19.156 10.188 1 85.56 197 ARG B CA 1
ATOM 5715 C C . ARG B 1 197 ? 2.371 -17.641 10.43 1 85.56 197 ARG B C 1
ATOM 5717 O O . ARG B 1 197 ? 2.154 -17.188 11.555 1 85.56 197 ARG B O 1
ATOM 5724 N N . CYS B 1 198 ? 2.604 -16.875 9.391 1 76.25 198 CYS B N 1
ATOM 5725 C CA . CYS B 1 198 ? 2.551 -15.414 9.391 1 76.25 198 CYS B CA 1
ATOM 5726 C C . CYS B 1 198 ? 2.221 -14.875 8.008 1 76.25 198 CYS B C 1
ATOM 5728 O O . CYS B 1 198 ? 2.234 -15.625 7.027 1 76.25 198 CYS B O 1
ATOM 5730 N N . GLY B 1 199 ? 1.856 -13.734 7.902 1 71.62 199 GLY B N 1
ATOM 5731 C CA . GLY B 1 199 ? 1.416 -13.125 6.656 1 71.62 199 GLY B CA 1
ATOM 5732 C C . GLY B 1 199 ? 2.404 -13.305 5.52 1 71.62 199 GLY B C 1
ATOM 5733 O O . GLY B 1 199 ? 2.006 -13.461 4.363 1 71.62 199 GLY B O 1
ATOM 5734 N N . ASP B 1 200 ? 3.678 -13.281 5.859 1 72.12 200 ASP B N 1
ATOM 5735 C CA . ASP B 1 200 ? 4.688 -13.383 4.809 1 72.12 200 ASP B CA 1
ATOM 5736 C C . ASP B 1 200 ? 5.359 -14.758 4.832 1 72.12 200 ASP B C 1
ATOM 5738 O O . ASP B 1 200 ? 6.359 -14.969 4.145 1 72.12 200 ASP B O 1
ATOM 5742 N N . CYS B 1 201 ? 4.672 -15.695 5.57 1 83.38 201 CYS B N 1
ATOM 5743 C CA . CYS B 1 201 ? 5.266 -17.016 5.711 1 83.38 201 CYS B CA 1
ATOM 5744 C C . CYS B 1 201 ? 4.664 -18 4.707 1 83.38 201 CYS B C 1
ATOM 5746 O O . CYS B 1 201 ? 3.498 -17.859 4.324 1 83.38 201 CYS B O 1
ATOM 5748 N N . GLU B 1 202 ? 5.512 -18.953 4.336 1 87.94 202 GLU B N 1
ATOM 5749 C CA . GLU B 1 202 ? 5.047 -20.031 3.475 1 87.94 202 GLU B CA 1
ATOM 5750 C C . GLU B 1 202 ? 4.621 -21.25 4.297 1 87.94 202 GLU B C 1
ATOM 5752 O O . GLU B 1 202 ? 3.768 -22.031 3.863 1 87.94 202 GLU B O 1
ATOM 5757 N N . GLU B 1 203 ? 5.148 -21.328 5.422 1 92 203 GLU B N 1
ATOM 5758 C CA . GLU B 1 203 ? 4.906 -22.5 6.273 1 92 203 GLU B CA 1
ATOM 5759 C C . GLU B 1 203 ? 3.486 -22.484 6.828 1 92 203 GLU B C 1
ATOM 5761 O O . GLU B 1 203 ? 2.963 -21.438 7.195 1 92 203 GLU B O 1
ATOM 5766 N N . PRO B 1 204 ? 2.912 -23.672 6.871 1 94.19 204 PRO B N 1
ATOM 5767 C CA . PRO B 1 204 ? 1.576 -23.75 7.469 1 94.19 204 PRO B CA 1
ATOM 5768 C C . PRO B 1 204 ? 1.583 -23.453 8.969 1 94.19 204 PRO B C 1
ATOM 5770 O O . PRO B 1 204 ? 2.588 -23.688 9.641 1 94.19 204 PRO B O 1
ATOM 5773 N N . LEU B 1 205 ? 0.524 -22.891 9.414 1 90.94 205 LEU B N 1
ATOM 5774 C CA . LEU B 1 205 ? 0.347 -22.656 10.844 1 90.94 205 LEU B CA 1
ATOM 5775 C C . LEU B 1 205 ? 0.235 -23.984 11.602 1 90.94 205 LEU B C 1
ATOM 5777 O O . LEU B 1 205 ? -0.667 -24.781 11.328 1 90.94 205 LEU B O 1
ATOM 5781 N N . GLU B 1 206 ? 1.127 -24.156 12.492 1 90.69 206 GLU B N 1
ATOM 5782 C CA . GLU B 1 206 ? 1.103 -25.391 13.289 1 90.69 206 GLU B CA 1
ATOM 5783 C C . GLU B 1 206 ? -0.128 -25.438 14.188 1 90.69 206 GLU B C 1
ATOM 5785 O O . GLU B 1 206 ? -0.484 -24.438 14.82 1 90.69 206 GLU B O 1
ATOM 5790 N N . GLY B 1 207 ? -0.791 -26.531 14.195 1 90.25 207 GLY B N 1
ATOM 5791 C CA . GLY B 1 207 ? -1.94 -26.719 15.07 1 90.25 207 GLY B CA 1
ATOM 5792 C C . GLY B 1 207 ? -3.211 -26.094 14.508 1 90.25 207 GLY B C 1
ATOM 5793 O O . GLY B 1 207 ? -4.238 -26.062 15.195 1 90.25 207 GLY B O 1
ATOM 5794 N N . ALA B 1 208 ? -3.113 -25.625 13.312 1 91.69 208 ALA B N 1
ATOM 5795 C CA . ALA B 1 208 ? -4.297 -25.031 12.695 1 91.69 208 ALA B CA 1
ATOM 5796 C C . ALA B 1 208 ? -5.398 -26.078 12.516 1 91.69 208 ALA B C 1
ATOM 5798 O O . ALA B 1 208 ? -5.117 -27.266 12.43 1 91.69 208 ALA B O 1
ATOM 5799 N N . VAL B 1 209 ? -6.629 -25.609 12.516 1 93.12 209 VAL B N 1
ATOM 5800 C CA . VAL B 1 209 ? -7.773 -26.469 12.25 1 93.12 209 VAL B CA 1
ATOM 5801 C C . VAL B 1 209 ? -7.742 -26.953 10.805 1 93.12 209 VAL B C 1
ATOM 5803 O O . VAL B 1 209 ? -7.793 -26.141 9.875 1 93.12 209 VAL B O 1
ATOM 5806 N N . PRO B 1 210 ? -7.594 -28.219 10.602 1 96.69 210 PRO B N 1
ATOM 5807 C CA . PRO B 1 210 ? -7.625 -28.703 9.219 1 96.69 210 PRO B CA 1
ATOM 5808 C C . PRO B 1 210 ? -8.969 -28.453 8.539 1 96.69 210 PRO B C 1
ATOM 5810 O O . PRO B 1 210 ? -10.016 -28.516 9.195 1 96.69 210 PRO B O 1
ATOM 5813 N N . PHE B 1 211 ? -8.953 -28.297 7.293 1 97.94 211 PHE B N 1
ATOM 5814 C CA . PHE B 1 211 ? -10.156 -28.016 6.52 1 97.94 211 PHE B CA 1
ATOM 5815 C C . PHE B 1 211 ? -11.062 -29.25 6.48 1 97.94 211 PHE B C 1
ATOM 5817 O O . PHE B 1 211 ? -10.594 -30.375 6.336 1 97.94 211 PHE B O 1
ATOM 5824 N N . GLU B 1 212 ? -12.312 -29.016 6.602 1 98.06 212 GLU B N 1
ATOM 5825 C CA . GLU B 1 212 ? -13.336 -30.062 6.52 1 98.06 212 GLU B CA 1
ATOM 5826 C C . GLU B 1 212 ? -14.539 -29.578 5.715 1 98.06 212 GLU B C 1
ATOM 5828 O O . GLU B 1 212 ? -15.156 -28.562 6.051 1 98.06 212 GLU B O 1
ATOM 5833 N N . SER B 1 213 ? -14.859 -30.375 4.734 1 97.81 213 SER B N 1
ATOM 5834 C CA . SER B 1 213 ? -15.93 -29.969 3.828 1 97.81 213 SER B CA 1
ATOM 5835 C C . SER B 1 213 ? -17.297 -30.141 4.477 1 97.81 213 SER B C 1
ATOM 5837 O O . SER B 1 213 ? -17.531 -31.125 5.195 1 97.81 213 SER B O 1
ATOM 5839 N N . PRO B 1 214 ? -18.188 -29.141 4.223 1 97.75 214 PRO B N 1
ATOM 5840 C CA . PRO B 1 214 ? -19.578 -29.484 4.531 1 97.75 214 PRO B CA 1
ATOM 5841 C C . PRO B 1 214 ? -20.094 -30.641 3.688 1 97.75 214 PRO B C 1
ATOM 5843 O O . PRO B 1 214 ? -19.766 -30.75 2.502 1 97.75 214 PRO B O 1
ATOM 5846 N N . PRO B 1 215 ? -20.906 -31.406 4.266 1 96.94 215 PRO B N 1
ATOM 5847 C CA . PRO B 1 215 ? -21.344 -32.625 3.574 1 96.94 215 PRO B CA 1
ATOM 5848 C C . PRO B 1 215 ? -21.984 -32.344 2.221 1 96.94 215 PRO B C 1
ATOM 5850 O O . PRO B 1 215 ? -21.719 -33.031 1.241 1 96.94 215 PRO B O 1
ATOM 5853 N N . SER B 1 216 ? -22.734 -31.297 2.111 1 97.25 216 SER B N 1
ATOM 5854 C CA . SER B 1 216 ? -23.5 -31.016 0.901 1 97.25 216 SER B CA 1
ATOM 5855 C C . SER B 1 216 ? -22.578 -30.547 -0.228 1 97.25 216 SER B C 1
ATOM 5857 O O . SER B 1 216 ? -22.969 -30.578 -1.398 1 97.25 216 SER B O 1
ATOM 5859 N N . LEU B 1 217 ? -21.391 -30.141 0.074 1 97.88 217 LEU B N 1
ATOM 5860 C CA . LEU B 1 217 ? -20.484 -29.625 -0.937 1 97.88 217 LEU B CA 1
ATOM 5861 C C . LEU B 1 217 ? -19.281 -30.547 -1.126 1 97.88 217 LEU B C 1
ATOM 5863 O O . LEU B 1 217 ? -18.375 -30.25 -1.909 1 97.88 217 LEU B O 1
ATOM 5867 N N . ARG B 1 218 ? -19.281 -31.672 -0.414 1 98.25 218 ARG B N 1
ATOM 5868 C CA . ARG B 1 218 ? -18.172 -32.625 -0.486 1 98.25 218 ARG B CA 1
ATOM 5869 C C . ARG B 1 218 ? -18.203 -33.406 -1.796 1 98.25 218 ARG B C 1
ATOM 5871 O O . ARG B 1 218 ? -19.266 -33.906 -2.205 1 98.25 218 ARG B O 1
ATOM 5878 N N . VAL B 1 219 ? -17.109 -33.469 -2.439 1 98.06 219 VAL B N 1
ATOM 5879 C CA . VAL B 1 219 ? -16.953 -34.281 -3.656 1 98.06 219 VAL B CA 1
ATOM 5880 C C . VAL B 1 219 ? -15.766 -35.219 -3.514 1 98.06 219 VAL B C 1
ATOM 5882 O O . VAL B 1 219 ? -14.859 -34.969 -2.721 1 98.06 219 VAL B O 1
ATOM 5885 N N . GLU B 1 220 ? -15.812 -36.25 -4.254 1 97.94 220 GLU B N 1
ATOM 5886 C CA . GLU B 1 220 ? -14.703 -37.188 -4.32 1 97.94 220 GLU B CA 1
ATOM 5887 C C . GLU B 1 220 ? -14.07 -37.188 -5.711 1 97.94 220 GLU B C 1
ATOM 5889 O O . GLU B 1 220 ? -14.766 -37.375 -6.711 1 97.94 220 GLU B O 1
ATOM 5894 N N . ILE B 1 221 ? -12.844 -37.062 -5.738 1 97.88 221 ILE B N 1
ATOM 5895 C CA . ILE B 1 221 ? -12.109 -37.062 -6.996 1 97.88 221 ILE B CA 1
ATOM 5896 C C . ILE B 1 221 ? -11.188 -38.281 -7.047 1 97.88 221 ILE B C 1
ATOM 5898 O O . ILE B 1 221 ? -10.297 -38.438 -6.203 1 97.88 221 ILE B O 1
ATOM 5902 N N . GLU B 1 222 ? -11.336 -39.094 -8.07 1 96.94 222 GLU B N 1
ATOM 5903 C CA . GLU B 1 222 ? -10.508 -40.281 -8.242 1 96.94 222 GLU B CA 1
ATOM 5904 C C . GLU B 1 222 ? -9.148 -39.906 -8.844 1 96.94 222 GLU B C 1
ATOM 5906 O O . GLU B 1 222 ? -9.078 -39.219 -9.844 1 96.94 222 GLU B O 1
ATOM 5911 N N . THR B 1 223 ? -8.195 -40.406 -8.18 1 97.06 223 THR B N 1
ATOM 5912 C CA . THR B 1 223 ? -6.836 -40.281 -8.688 1 97.06 223 THR B CA 1
ATOM 5913 C C . THR B 1 223 ? -6.121 -41.625 -8.734 1 97.06 223 THR B C 1
ATOM 5915 O O . THR B 1 223 ? -6.633 -42.625 -8.227 1 97.06 223 THR B O 1
ATOM 5918 N N . ASN B 1 224 ? -4.988 -41.656 -9.344 1 95 224 ASN B N 1
ATOM 5919 C CA . ASN B 1 224 ? -4.191 -42.875 -9.406 1 95 224 ASN B CA 1
ATOM 5920 C C . ASN B 1 224 ? -3.691 -43.312 -8.023 1 95 224 ASN B C 1
ATOM 5922 O O . ASN B 1 224 ? -3.311 -44.438 -7.812 1 95 224 ASN B O 1
ATOM 5926 N N . GLU B 1 225 ? -3.715 -42.406 -7.102 1 95.06 225 GLU B N 1
ATOM 5927 C CA . GLU B 1 225 ? -3.271 -42.656 -5.738 1 95.06 225 GLU B CA 1
ATOM 5928 C C . GLU B 1 225 ? -4.457 -42.906 -4.812 1 95.06 225 GLU B C 1
ATOM 5930 O O . GLU B 1 225 ? -4.289 -43.062 -3.598 1 95.06 225 GLU B O 1
ATOM 5935 N N . GLY B 1 226 ? -5.648 -42.969 -5.418 1 96.12 226 GLY B N 1
ATOM 5936 C CA . GLY B 1 226 ? -6.859 -43.156 -4.629 1 96.12 226 GLY B CA 1
ATOM 5937 C C . GLY B 1 226 ? -7.758 -41.938 -4.645 1 96.12 226 GLY B C 1
ATOM 5938 O O . GLY B 1 226 ? -7.371 -40.875 -5.152 1 96.12 226 GLY B O 1
ATOM 5939 N N . PRO B 1 227 ? -8.914 -42.125 -4.117 1 97.31 227 PRO B N 1
ATOM 5940 C CA . PRO B 1 227 ? -9.852 -41 -4.094 1 97.31 227 PRO B CA 1
ATOM 5941 C C . PRO B 1 227 ? -9.477 -39.938 -3.062 1 97.31 227 PRO B C 1
ATOM 5943 O O . PRO B 1 227 ? -9.008 -40.281 -1.972 1 97.31 227 PRO B O 1
ATOM 5946 N N . ILE B 1 228 ? -9.695 -38.75 -3.416 1 97.81 228 ILE B N 1
ATOM 5947 C CA . ILE B 1 228 ? -9.484 -37.594 -2.514 1 97.81 228 ILE B CA 1
ATOM 5948 C C . ILE B 1 228 ? -10.797 -36.844 -2.322 1 97.81 228 ILE B C 1
ATOM 5950 O O . ILE B 1 228 ? -11.438 -36.438 -3.299 1 97.81 228 ILE B O 1
ATOM 5954 N N . SER B 1 229 ? -11.18 -36.719 -1.081 1 98.19 229 SER B N 1
ATOM 5955 C CA . SER B 1 229 ? -12.398 -35.969 -0.753 1 98.19 229 SER B CA 1
ATOM 5956 C C . SER B 1 229 ? -12.094 -34.531 -0.411 1 98.19 229 SER B C 1
ATOM 5958 O O . SER B 1 229 ? -11.039 -34.219 0.152 1 98.19 229 SER B O 1
ATOM 5960 N N . GLY B 1 230 ? -13.008 -33.688 -0.74 1 98.62 230 GLY B N 1
ATOM 5961 C CA . GLY B 1 230 ? -12.867 -32.281 -0.435 1 98.62 230 GLY B CA 1
ATOM 5962 C C . GLY B 1 230 ? -14.07 -31.438 -0.852 1 98.62 230 GLY B C 1
ATOM 5963 O O . GLY B 1 230 ? -15.062 -31.984 -1.333 1 98.62 230 GLY B O 1
ATOM 5964 N N . MET B 1 231 ? -14.016 -30.156 -0.626 1 98.69 231 MET B N 1
ATOM 5965 C CA . MET B 1 231 ? -15.078 -29.25 -1.026 1 98.69 231 MET B CA 1
ATOM 5966 C C . MET B 1 231 ? -14.883 -28.781 -2.465 1 98.69 231 MET B C 1
ATOM 5968 O O . MET B 1 231 ? -13.828 -28.234 -2.811 1 98.69 231 MET B O 1
ATOM 5972 N N . GLY B 1 232 ? -15.875 -29.047 -3.271 1 98.5 232 GLY B N 1
ATOM 5973 C CA . GLY B 1 232 ? -15.883 -28.516 -4.625 1 98.5 232 GLY B CA 1
ATOM 5974 C C . GLY B 1 232 ? -16.578 -27.172 -4.738 1 98.5 232 GLY B C 1
ATOM 5975 O O . GLY B 1 232 ? -17.688 -26.984 -4.203 1 98.5 232 GLY B O 1
ATOM 5976 N N . VAL B 1 233 ? -15.938 -26.25 -5.328 1 98.38 233 VAL B N 1
ATOM 5977 C CA . VAL B 1 233 ? -16.578 -24.984 -5.699 1 98.38 233 VAL B CA 1
ATOM 5978 C C . VAL B 1 233 ? -17.047 -25.062 -7.148 1 98.38 233 VAL B C 1
ATOM 5980 O O . VAL B 1 233 ? -16.234 -25.078 -8.078 1 98.38 233 VAL B O 1
ATOM 5983 N N . ARG B 1 234 ? -18.266 -25.031 -7.352 1 97.56 234 ARG B N 1
ATOM 5984 C CA . ARG B 1 234 ? -18.859 -25.25 -8.664 1 97.56 234 ARG B CA 1
ATOM 5985 C C . ARG B 1 234 ? -18.859 -23.969 -9.492 1 97.56 234 ARG B C 1
ATOM 5987 O O . ARG B 1 234 ? -18.75 -22.859 -8.938 1 97.56 234 ARG B O 1
ATOM 5994 N N . LYS B 1 235 ? -18.984 -24.125 -10.766 1 97.5 235 LYS B N 1
ATOM 5995 C CA . LYS B 1 235 ? -19.25 -22.984 -11.633 1 97.5 235 LYS B CA 1
ATOM 5996 C C . LYS B 1 235 ? -20.5 -22.234 -11.195 1 97.5 235 LYS B C 1
ATOM 5998 O O . LYS B 1 235 ? -21.484 -22.844 -10.773 1 97.5 235 LYS B O 1
ATOM 6003 N N . GLY B 1 236 ? -20.469 -20.922 -11.367 1 97.44 236 GLY B N 1
ATOM 6004 C CA . GLY B 1 236 ? -21.531 -20.062 -10.883 1 97.44 236 GLY B CA 1
ATOM 6005 C C . GLY B 1 236 ? -21.062 -19.062 -9.844 1 97.44 236 GLY B C 1
ATOM 6006 O O . GLY B 1 236 ? -19.938 -18.578 -9.906 1 97.44 236 GLY B O 1
ATOM 6007 N N . ILE B 1 237 ? -22.031 -18.703 -8.945 1 97.25 237 ILE B N 1
ATOM 6008 C CA . ILE B 1 237 ? -21.734 -17.672 -7.953 1 97.25 237 ILE B CA 1
ATOM 6009 C C . ILE B 1 237 ? -21.672 -18.312 -6.562 1 97.25 237 ILE B C 1
ATOM 6011 O O . ILE B 1 237 ? -22.672 -18.844 -6.078 1 97.25 237 ILE B O 1
ATOM 6015 N N . THR B 1 238 ? -20.531 -18.297 -5.957 1 97.62 238 THR B N 1
ATOM 6016 C CA . THR B 1 238 ? -20.344 -18.766 -4.59 1 97.62 238 THR B CA 1
ATOM 6017 C C . THR B 1 238 ? -19.984 -17.609 -3.662 1 97.62 238 THR B C 1
ATOM 6019 O O . THR B 1 238 ? -19.078 -16.844 -3.957 1 97.62 238 THR B O 1
ATOM 6022 N N . SER B 1 239 ? -20.719 -17.469 -2.605 1 96.31 239 SER B N 1
ATOM 6023 C CA . SER B 1 239 ? -20.406 -16.453 -1.6 1 96.31 239 SER B CA 1
ATOM 6024 C C . SER B 1 239 ? -19.875 -17.094 -0.319 1 96.31 239 SER B C 1
ATOM 6026 O O . SER B 1 239 ? -20.391 -18.125 0.12 1 96.31 239 SER B O 1
ATOM 6028 N N . VAL B 1 240 ? -18.844 -16.562 0.184 1 95.62 240 VAL B N 1
ATOM 6029 C CA . VAL B 1 240 ? -18.297 -16.938 1.484 1 95.62 240 VAL B CA 1
ATOM 6030 C C . VAL B 1 240 ? -18.594 -15.844 2.504 1 95.62 240 VAL B C 1
ATOM 6032 O O . VAL B 1 240 ? -18.188 -14.695 2.324 1 95.62 240 VAL B O 1
ATOM 6035 N N . THR B 1 241 ? -19.344 -16.203 3.52 1 91.75 241 THR B N 1
ATOM 6036 C CA . THR B 1 241 ? -19.75 -15.242 4.535 1 91.75 241 THR B CA 1
ATOM 6037 C C . THR B 1 241 ? -19.453 -15.766 5.934 1 91.75 241 THR B C 1
ATOM 6039 O O . THR B 1 241 ? -18.906 -16.859 6.086 1 91.75 241 THR B O 1
ATOM 6042 N N . GLY B 1 242 ? -19.641 -14.906 6.945 1 88.62 242 GLY B N 1
ATOM 6043 C CA . GLY B 1 242 ? -19.344 -15.258 8.328 1 88.62 242 GLY B CA 1
ATOM 6044 C C . GLY B 1 242 ? -18.766 -14.109 9.125 1 88.62 242 GLY B C 1
ATOM 6045 O O . GLY B 1 242 ? -18.469 -13.047 8.57 1 88.62 242 GLY B O 1
ATOM 6046 N N . PRO B 1 243 ? -18.656 -14.359 10.367 1 82 243 PRO B N 1
ATOM 6047 C CA . PRO B 1 243 ? -18.125 -13.305 11.227 1 82 243 PRO B CA 1
ATOM 6048 C C . PRO B 1 243 ? -16.641 -13.023 10.969 1 82 243 PRO B C 1
ATOM 6050 O O . PRO B 1 243 ? -15.977 -13.797 10.273 1 82 243 PRO B O 1
ATOM 6053 N N . ALA B 1 244 ? -16.219 -11.898 11.516 1 77.12 244 ALA B N 1
ATOM 6054 C CA . ALA B 1 244 ? -14.797 -11.555 11.406 1 77.12 244 ALA B CA 1
ATOM 6055 C C . ALA B 1 244 ? -13.93 -12.578 12.125 1 77.12 244 ALA B C 1
ATOM 6057 O O . ALA B 1 244 ? -14.297 -13.078 13.188 1 77.12 244 ALA B O 1
ATOM 6058 N N . PHE B 1 245 ? -12.836 -12.938 11.594 1 75.94 245 PHE B N 1
ATOM 6059 C CA . PHE B 1 245 ? -11.82 -13.781 12.195 1 75.94 245 PHE B CA 1
ATOM 6060 C C . PHE B 1 245 ? -12.281 -15.234 12.242 1 75.94 245 PHE B C 1
ATOM 6062 O O . PHE B 1 245 ? -11.992 -15.953 13.203 1 75.94 245 PHE B O 1
ATOM 6069 N N . HIS B 1 246 ? -13.008 -15.562 11.281 1 83.81 246 HIS B N 1
ATOM 6070 C CA . HIS B 1 246 ? -13.453 -16.953 11.25 1 83.81 246 HIS B CA 1
ATOM 6071 C C . HIS B 1 246 ? -12.945 -17.672 10.008 1 83.81 246 HIS B C 1
ATOM 6073 O O . HIS B 1 246 ? -13.445 -18.734 9.648 1 83.81 246 HIS B O 1
ATOM 6079 N N . GLY B 1 247 ? -12.016 -17.062 9.281 1 87.12 247 GLY B N 1
ATOM 6080 C CA . GLY B 1 247 ? -11.266 -17.781 8.266 1 87.12 247 GLY B CA 1
ATOM 6081 C C . GLY B 1 247 ? -11.688 -17.453 6.852 1 87.12 247 GLY B C 1
ATOM 6082 O O . GLY B 1 247 ? -11.266 -18.109 5.898 1 87.12 247 GLY B O 1
ATOM 6083 N N . LYS B 1 248 ? -12.547 -16.469 6.609 1 89.75 248 LYS B N 1
ATOM 6084 C CA . LYS B 1 248 ? -13.016 -16.109 5.273 1 89.75 248 LYS B CA 1
ATOM 6085 C C . LYS B 1 248 ? -11.844 -15.734 4.367 1 89.75 248 LYS B C 1
ATOM 6087 O O . LYS B 1 248 ? -11.68 -16.312 3.291 1 89.75 248 LYS B O 1
ATOM 6092 N N . THR B 1 249 ? -11.07 -14.828 4.832 1 85.12 249 THR B N 1
ATOM 6093 C CA . THR B 1 249 ? -9.945 -14.336 4.039 1 85.12 249 THR B CA 1
ATOM 6094 C C . THR B 1 249 ? -8.906 -15.445 3.836 1 85.12 249 THR B C 1
ATOM 6096 O O . THR B 1 249 ? -8.32 -15.562 2.76 1 85.12 249 THR B O 1
ATOM 6099 N N . THR B 1 250 ? -8.703 -16.312 4.867 1 88.88 250 THR B N 1
ATOM 6100 C CA . THR B 1 250 ? -7.773 -17.422 4.773 1 88.88 250 THR B CA 1
ATOM 6101 C C . THR B 1 250 ? -8.188 -18.375 3.658 1 88.88 250 THR B C 1
ATOM 6103 O O . THR B 1 250 ? -7.348 -18.828 2.871 1 88.88 250 THR B O 1
ATOM 6106 N N . LEU B 1 251 ? -9.453 -18.625 3.633 1 94.88 251 LEU B N 1
ATOM 6107 C CA . LEU B 1 251 ? -9.969 -19.531 2.604 1 94.88 251 LEU B CA 1
ATOM 6108 C C . LEU B 1 251 ? -9.789 -18.922 1.215 1 94.88 251 LEU B C 1
ATOM 6110 O O . LEU B 1 251 ? -9.289 -19.578 0.304 1 94.88 251 LEU B O 1
ATOM 6114 N N . ILE B 1 252 ? -10.133 -17.703 1.025 1 94.31 252 ILE B N 1
ATOM 6115 C CA . ILE B 1 252 ? -10.117 -17.078 -0.287 1 94.31 252 ILE B CA 1
ATOM 6116 C C . ILE B 1 252 ? -8.672 -16.906 -0.76 1 94.31 252 ILE B C 1
ATOM 6118 O O . ILE B 1 252 ? -8.391 -17.016 -1.955 1 94.31 252 ILE B O 1
ATOM 6122 N N . GLU B 1 253 ? -7.805 -16.625 0.139 1 92.5 253 GLU B N 1
ATOM 6123 C CA . GLU B 1 253 ? -6.395 -16.531 -0.214 1 92.5 253 GLU B CA 1
ATOM 6124 C C . GLU B 1 253 ? -5.836 -17.875 -0.666 1 92.5 253 GLU B C 1
ATOM 6126 O O . GLU B 1 253 ? -5.039 -17.938 -1.604 1 92.5 253 GLU B O 1
ATOM 6131 N N . ALA B 1 254 ? -6.227 -18.891 0.06 1 96.31 254 ALA B N 1
ATOM 6132 C CA . ALA B 1 254 ? -5.809 -20.234 -0.337 1 96.31 254 ALA B CA 1
ATOM 6133 C C . ALA B 1 254 ? -6.293 -20.562 -1.745 1 96.31 254 ALA B C 1
ATOM 6135 O O . ALA B 1 254 ? -5.551 -21.141 -2.545 1 96.31 254 ALA B O 1
ATOM 6136 N N . LEU B 1 255 ? -7.523 -20.172 -2.037 1 98.06 255 LEU B N 1
ATOM 6137 C CA . LEU B 1 255 ? -8.062 -20.391 -3.375 1 98.06 255 LEU B CA 1
ATOM 6138 C C . LEU B 1 255 ? -7.293 -19.594 -4.414 1 98.06 255 LEU B C 1
ATOM 6140 O O . LEU B 1 255 ? -6.988 -20.109 -5.496 1 98.06 255 LEU B O 1
ATOM 6144 N N . ALA B 1 256 ? -7 -18.359 -4.09 1 97.69 256 ALA B N 1
ATOM 6145 C CA . ALA B 1 256 ? -6.262 -17.5 -5.012 1 97.69 256 ALA B CA 1
ATOM 6146 C C . ALA B 1 256 ? -4.887 -18.078 -5.328 1 97.69 256 ALA B C 1
ATOM 6148 O O . ALA B 1 256 ? -4.438 -18.047 -6.473 1 97.69 256 ALA B O 1
ATOM 6149 N N . LYS B 1 257 ? -4.246 -18.641 -4.336 1 97.5 257 LYS B N 1
ATOM 6150 C CA . LYS B 1 257 ? -2.918 -19.219 -4.516 1 97.5 257 LYS B CA 1
ATOM 6151 C C . LYS B 1 257 ? -3.004 -20.594 -5.164 1 97.5 257 LYS B C 1
ATOM 6153 O O . LYS B 1 257 ? -2.01 -21.109 -5.684 1 97.5 257 LYS B O 1
ATOM 6158 N N . GLY B 1 258 ? -4.195 -21.156 -5.164 1 98.25 258 GLY B N 1
ATOM 6159 C CA . GLY B 1 258 ? -4.418 -22.5 -5.695 1 98.25 258 GLY B CA 1
ATOM 6160 C C . GLY B 1 258 ? -4.293 -22.562 -7.207 1 98.25 258 GLY B C 1
ATOM 6161 O O . GLY B 1 258 ? -4.398 -23.641 -7.797 1 98.25 258 GLY B O 1
ATOM 6162 N N . VAL B 1 259 ? -4.027 -21.453 -7.863 1 98.31 259 VAL B N 1
ATOM 6163 C CA . VAL B 1 259 ? -3.781 -21.469 -9.305 1 98.31 259 VAL B CA 1
ATOM 6164 C C . VAL B 1 259 ? -2.439 -22.141 -9.586 1 98.31 259 VAL B C 1
ATOM 6166 O O . VAL B 1 259 ? -2.197 -22.609 -10.703 1 98.31 259 VAL B O 1
ATOM 6169 N N . TRP B 1 260 ? -1.598 -22.141 -8.586 1 98.31 260 TRP B N 1
ATOM 6170 C CA . TRP B 1 260 ? -0.297 -22.797 -8.672 1 98.31 260 TRP B CA 1
ATOM 6171 C C . TRP B 1 260 ? -0.32 -24.141 -7.973 1 98.31 260 TRP B C 1
ATOM 6173 O O . TRP B 1 260 ? -1.167 -24.391 -7.113 1 98.31 260 TRP B O 1
ATOM 6183 N N . ASP B 1 261 ? 0.563 -25.016 -8.414 1 98.44 261 ASP B N 1
ATOM 6184 C CA . ASP B 1 261 ? 0.816 -26.25 -7.664 1 98.44 261 ASP B CA 1
ATOM 6185 C C . ASP B 1 261 ? 1.749 -26 -6.484 1 98.44 261 ASP B C 1
ATOM 6187 O O . ASP B 1 261 ? 2.588 -25.094 -6.531 1 98.44 261 ASP B O 1
ATOM 6191 N N . HIS B 1 262 ? 1.522 -26.734 -5.402 1 98.38 262 HIS B N 1
ATOM 6192 C CA . HIS B 1 262 ? 2.33 -26.547 -4.203 1 98.38 262 HIS B CA 1
ATOM 6193 C C . HIS B 1 262 ? 3.092 -27.812 -3.842 1 98.38 262 HIS B C 1
ATOM 6195 O O . HIS B 1 262 ? 2.67 -28.922 -4.199 1 98.38 262 HIS B O 1
ATOM 6201 N N . ILE B 1 263 ? 4.176 -27.672 -3.143 1 98.06 263 ILE B N 1
ATOM 6202 C CA . ILE B 1 263 ? 5.059 -28.781 -2.773 1 98.06 263 ILE B CA 1
ATOM 6203 C C . ILE B 1 263 ? 4.402 -29.609 -1.68 1 98.06 263 ILE B C 1
ATOM 6205 O O . ILE B 1 263 ? 3.498 -29.141 -0.985 1 98.06 263 ILE B O 1
ATOM 6209 N N . PRO B 1 264 ? 4.875 -30.922 -1.603 1 97.12 264 PRO B N 1
ATOM 6210 C CA . PRO B 1 264 ? 4.406 -31.719 -0.467 1 97.12 264 PRO B CA 1
ATOM 6211 C C . PRO B 1 264 ? 4.746 -31.094 0.88 1 97.12 264 PRO B C 1
ATOM 6213 O O . PRO B 1 264 ? 5.863 -30.594 1.071 1 97.12 264 PRO B O 1
ATOM 6216 N N . GLY B 1 265 ? 3.738 -30.984 1.745 1 95.19 265 GLY B N 1
ATOM 6217 C CA . GLY B 1 265 ? 3.969 -30.453 3.078 1 95.19 265 GLY B CA 1
ATOM 6218 C C . GLY B 1 265 ? 3.545 -29 3.219 1 95.19 265 GLY B C 1
ATOM 6219 O O . GLY B 1 265 ? 3.557 -28.453 4.32 1 95.19 265 GLY B O 1
ATOM 6220 N N . ASP B 1 266 ? 3.131 -28.406 2.16 1 96.44 266 ASP B N 1
ATOM 6221 C CA . ASP B 1 266 ? 2.676 -27.016 2.207 1 96.44 266 ASP B CA 1
ATOM 6222 C C . ASP B 1 266 ? 1.356 -26.891 2.967 1 96.44 266 ASP B C 1
ATOM 6224 O O . ASP B 1 266 ? 1.066 -25.844 3.557 1 96.44 266 ASP B O 1
ATOM 6228 N N . GLY B 1 267 ? 0.611 -27.875 3.016 1 97.44 267 GLY B N 1
ATOM 6229 C CA . GLY B 1 267 ? -0.722 -27.828 3.596 1 97.44 267 GLY B CA 1
ATOM 6230 C C . GLY B 1 267 ? -1.799 -27.469 2.588 1 97.44 267 GLY B C 1
ATOM 6231 O O . GLY B 1 267 ? -2.984 -27.719 2.824 1 97.44 267 GLY B O 1
ATOM 6232 N N . ARG B 1 268 ? -1.375 -26.844 1.459 1 97.06 268 ARG B N 1
ATOM 6233 C CA . ARG B 1 268 ? -2.312 -26.453 0.413 1 97.06 268 ARG B CA 1
ATOM 6234 C C . ARG B 1 268 ? -2.057 -27.219 -0.875 1 97.06 268 ARG B C 1
ATOM 6236 O O . ARG B 1 268 ? -2.467 -26.797 -1.955 1 97.06 268 ARG B O 1
ATOM 6243 N N . GLU B 1 269 ? -1.345 -28.328 -0.773 1 96.75 269 GLU B N 1
ATOM 6244 C CA . GLU B 1 269 ? -0.937 -29.031 -1.988 1 96.75 269 GLU B CA 1
ATOM 6245 C C . GLU B 1 269 ? -2.146 -29.562 -2.756 1 96.75 269 GLU B C 1
ATOM 6247 O O . GLU B 1 269 ? -2.055 -29.844 -3.951 1 96.75 269 GLU B O 1
ATOM 6252 N N . PHE B 1 270 ? -3.303 -29.688 -2.078 1 98.25 270 PHE B N 1
ATOM 6253 C CA . PHE B 1 270 ? -4.488 -30.141 -2.791 1 98.25 270 PHE B CA 1
ATOM 6254 C C . PHE B 1 270 ? -5.609 -29.109 -2.693 1 98.25 270 PHE B C 1
ATOM 6256 O O . PHE B 1 270 ? -6.785 -29.469 -2.648 1 98.25 270 PHE B O 1
ATOM 6263 N N . VAL B 1 271 ? -5.277 -27.906 -2.479 1 98.69 271 VAL B N 1
ATOM 6264 C CA . VAL B 1 271 ? -6.125 -26.75 -2.748 1 98.69 271 VAL B CA 1
ATOM 6265 C C . VAL B 1 271 ? -5.852 -26.219 -4.156 1 98.69 271 VAL B C 1
ATOM 6267 O O . VAL B 1 271 ? -4.832 -25.562 -4.395 1 98.69 271 VAL B O 1
ATOM 6270 N N . LEU B 1 272 ? -6.758 -26.547 -5.031 1 98.75 272 LEU B N 1
ATOM 6271 C CA . LEU B 1 272 ? -6.508 -26.281 -6.445 1 98.75 272 LEU B CA 1
ATOM 6272 C C . LEU B 1 272 ? -7.621 -25.438 -7.051 1 98.75 272 LEU B C 1
ATOM 6274 O O . LEU B 1 272 ? -8.805 -25.688 -6.801 1 98.75 272 LEU B O 1
ATOM 6278 N N . SER B 1 273 ? -7.262 -24.422 -7.758 1 98.62 273 SER B N 1
ATOM 6279 C CA . SER B 1 273 ? -8.195 -23.531 -8.453 1 98.62 273 SER B CA 1
ATOM 6280 C C . SER B 1 273 ? -7.945 -23.547 -9.953 1 98.62 273 SER B C 1
ATOM 6282 O O . SER B 1 273 ? -6.879 -23.969 -10.414 1 98.62 273 SER B O 1
ATOM 6284 N N . ASP B 1 274 ? -8.961 -23.156 -10.68 1 97.56 274 ASP B N 1
ATOM 6285 C CA . ASP B 1 274 ? -8.789 -22.906 -12.109 1 97.56 274 ASP B CA 1
ATOM 6286 C C . ASP B 1 274 ? -7.559 -22.047 -12.383 1 97.56 274 ASP B C 1
ATOM 6288 O O . ASP B 1 274 ? -7.332 -21.047 -11.688 1 97.56 274 ASP B O 1
ATOM 6292 N N . LYS B 1 275 ? -6.758 -22.422 -13.336 1 96.31 275 LYS B N 1
ATOM 6293 C CA . LYS B 1 275 ? -5.5 -21.734 -13.609 1 96.31 275 LYS B CA 1
ATOM 6294 C C . LYS B 1 275 ? -5.742 -20.297 -14.062 1 96.31 275 LYS B C 1
ATOM 6296 O O . LYS B 1 275 ? -4.852 -19.453 -13.953 1 96.31 275 LYS B O 1
ATOM 6301 N N . ASN B 1 276 ? -6.938 -19.984 -14.555 1 95.69 276 ASN B N 1
ATOM 6302 C CA . ASN B 1 276 ? -7.25 -18.641 -15.039 1 95.69 276 ASN B CA 1
ATOM 6303 C C . ASN B 1 276 ? -8.086 -17.859 -14.031 1 95.69 276 ASN B C 1
ATOM 6305 O O . ASN B 1 276 ? -8.664 -16.828 -14.367 1 95.69 276 ASN B O 1
ATOM 6309 N N . MET B 1 277 ? -8.195 -18.438 -12.859 1 98.12 277 MET B N 1
ATOM 6310 C CA . MET B 1 277 ? -8.844 -17.672 -11.797 1 98.12 277 MET B CA 1
ATOM 6311 C C . MET B 1 277 ? -8.055 -16.406 -11.477 1 98.12 277 MET B C 1
ATOM 6313 O O . MET B 1 277 ? -6.82 -16.422 -11.438 1 98.12 277 MET B O 1
ATOM 6317 N N . PHE B 1 278 ? -8.766 -15.305 -11.305 1 98.5 278 PHE B N 1
ATOM 6318 C CA . PHE B 1 278 ? -8.078 -14.047 -11.062 1 98.5 278 PHE B CA 1
ATOM 6319 C C . PHE B 1 278 ? -8.734 -13.281 -9.922 1 98.5 278 PHE B C 1
ATOM 6321 O O . PHE B 1 278 ? -9.961 -13.219 -9.836 1 98.5 278 PHE B O 1
ATOM 6328 N N . TYR B 1 279 ? -7.922 -12.773 -9.039 1 98.19 279 TYR B N 1
ATOM 6329 C CA . TYR B 1 279 ? -8.344 -11.992 -7.879 1 98.19 279 TYR B CA 1
ATOM 6330 C C . TYR B 1 279 ? -8.508 -10.523 -8.25 1 98.19 279 TYR B C 1
ATOM 6332 O O . TYR B 1 279 ? -7.559 -9.883 -8.695 1 98.19 279 TYR B O 1
ATOM 6340 N N . VAL B 1 280 ? -9.75 -9.992 -8.07 1 97.44 280 VAL B N 1
ATOM 6341 C CA . VAL B 1 280 ? -10.078 -8.609 -8.398 1 97.44 280 VAL B CA 1
ATOM 6342 C C . VAL B 1 280 ? -10.266 -7.809 -7.117 1 97.44 280 VAL B C 1
ATOM 6344 O O . VAL B 1 280 ? -10.93 -8.266 -6.184 1 97.44 280 VAL B O 1
ATOM 6347 N N . ARG B 1 281 ? -9.695 -6.629 -7.023 1 95 281 ARG B N 1
ATOM 6348 C CA . ARG B 1 281 ? -9.891 -5.703 -5.914 1 95 281 ARG B CA 1
ATOM 6349 C C . ARG B 1 281 ? -9.742 -4.258 -6.375 1 95 281 ARG B C 1
ATOM 6351 O O . ARG B 1 281 ? -9.359 -4 -7.52 1 95 281 ARG B O 1
ATOM 6358 N N . SER B 1 282 ? -10.07 -3.355 -5.523 1 92.5 282 SER B N 1
ATOM 6359 C CA . SER B 1 282 ? -9.906 -1.934 -5.809 1 92.5 282 SER B CA 1
ATOM 6360 C C . SER B 1 282 ? -8.445 -1.516 -5.695 1 92.5 282 SER B C 1
ATOM 6362 O O . SER B 1 282 ? -7.703 -2.041 -4.859 1 92.5 282 SER B O 1
ATOM 6364 N N . GLU B 1 283 ? -8.039 -0.717 -6.617 1 90.56 283 GLU B N 1
ATOM 6365 C CA . GLU B 1 283 ? -6.738 -0.051 -6.59 1 90.56 283 GLU B CA 1
ATOM 6366 C C . GLU B 1 283 ? -6.887 1.457 -6.777 1 90.56 283 GLU B C 1
ATOM 6368 O O . GLU B 1 283 ? -6.691 1.976 -7.875 1 90.56 283 GLU B O 1
ATOM 6373 N N . ASP B 1 284 ? -7.078 2.109 -5.766 1 77.75 284 ASP B N 1
ATOM 6374 C CA . ASP B 1 284 ? -7.32 3.547 -5.832 1 77.75 284 ASP B CA 1
ATOM 6375 C C . ASP B 1 284 ? -6.113 4.281 -6.41 1 77.75 284 ASP B C 1
ATOM 6377 O O . ASP B 1 284 ? -4.969 3.984 -6.055 1 77.75 284 ASP B O 1
ATOM 6381 N N . GLY B 1 285 ? -6.418 5.168 -7.289 1 79.94 285 GLY B N 1
ATOM 6382 C CA . GLY B 1 285 ? -5.375 6.016 -7.844 1 79.94 285 GLY B CA 1
ATOM 6383 C C . GLY B 1 285 ? -4.66 5.391 -9.031 1 79.94 285 GLY B C 1
ATOM 6384 O O . GLY B 1 285 ? -3.807 6.023 -9.648 1 79.94 285 GLY B O 1
ATOM 6385 N N . ARG B 1 286 ? -5.047 4.164 -9.359 1 89.38 286 ARG B N 1
ATOM 6386 C CA . ARG B 1 286 ? -4.352 3.52 -10.469 1 89.38 286 ARG B CA 1
ATOM 6387 C C . ARG B 1 286 ? -4.766 4.137 -11.805 1 89.38 286 ARG B C 1
ATOM 6389 O O . ARG B 1 286 ? -5.852 4.707 -11.922 1 89.38 286 ARG B O 1
ATOM 6396 N N . ARG B 1 287 ? -3.934 3.906 -12.781 1 90.94 287 ARG B N 1
ATOM 6397 C CA . ARG B 1 287 ? -4.23 4.324 -14.148 1 90.94 287 ARG B CA 1
ATOM 6398 C C . ARG B 1 287 ? -5.105 3.297 -14.859 1 90.94 287 ARG B C 1
ATOM 6400 O O . ARG B 1 287 ? -4.957 2.092 -14.648 1 90.94 287 ARG B O 1
ATOM 6407 N N . VAL B 1 288 ? -6.043 3.752 -15.656 1 95.5 288 VAL B N 1
ATOM 6408 C CA . VAL B 1 288 ? -6.883 2.926 -16.516 1 95.5 288 VAL B CA 1
ATOM 6409 C C . VAL B 1 288 ? -6.809 3.434 -17.953 1 95.5 288 VAL B C 1
ATOM 6411 O O . VAL B 1 288 ? -6.945 4.633 -18.203 1 95.5 288 VAL B O 1
ATOM 6414 N N . ALA B 1 289 ? -6.574 2.537 -18.906 1 96.94 289 ALA B N 1
ATOM 6415 C CA . ALA B 1 289 ? -6.359 2.953 -20.297 1 96.94 289 ALA B CA 1
ATOM 6416 C C . ALA B 1 289 ? -7.418 2.357 -21.219 1 96.94 289 ALA B C 1
ATOM 6418 O O . ALA B 1 289 ? -7.246 1.25 -21.734 1 96.94 289 ALA B O 1
ATOM 6419 N N . GLY B 1 290 ? -8.531 3.053 -21.422 1 97.38 290 GLY B N 1
ATOM 6420 C CA . GLY B 1 290 ? -9.5 2.75 -22.453 1 97.38 290 GLY B CA 1
ATOM 6421 C C . GLY B 1 290 ? -10.336 1.517 -22.156 1 97.38 290 GLY B C 1
ATOM 6422 O O . GLY B 1 290 ? -10.695 0.77 -23.078 1 97.38 290 GLY B O 1
ATOM 6423 N N . VAL B 1 291 ? -10.617 1.195 -20.969 1 98 291 VAL B N 1
ATOM 6424 C CA . VAL B 1 291 ? -11.32 -0.031 -20.609 1 98 291 VAL B CA 1
ATOM 6425 C C . VAL B 1 291 ? -12.828 0.197 -20.672 1 98 291 VAL B C 1
ATOM 6427 O O . VAL B 1 291 ? -13.328 1.235 -20.234 1 98 291 VAL B O 1
ATOM 6430 N N . ASP B 1 292 ? -13.586 -0.679 -21.312 1 97.69 292 ASP B N 1
ATOM 6431 C CA . ASP B 1 292 ? -15.039 -0.621 -21.312 1 97.69 292 ASP B CA 1
ATOM 6432 C C . ASP B 1 292 ? -15.609 -1.027 -19.953 1 97.69 292 ASP B C 1
ATOM 6434 O O . ASP B 1 292 ? -15.672 -2.217 -19.641 1 97.69 292 ASP B O 1
ATOM 6438 N N . VAL B 1 293 ? -15.977 -0.046 -19.219 1 97.06 293 VAL B N 1
ATOM 6439 C CA . VAL B 1 293 ? -16.547 -0.314 -17.891 1 97.06 293 VAL B CA 1
ATOM 6440 C C . VAL B 1 293 ? -18.031 0.056 -17.891 1 97.06 293 VAL B C 1
ATOM 6442 O O . VAL B 1 293 ? -18.641 0.167 -16.828 1 97.06 293 VAL B O 1
ATOM 6445 N N . SER B 1 294 ? -18.672 0.241 -19.016 1 96.12 294 SER B N 1
ATOM 6446 C CA . SER B 1 294 ? -20.016 0.796 -19.156 1 96.12 294 SER B CA 1
ATOM 6447 C C . SER B 1 294 ? -21.062 -0.127 -18.547 1 96.12 294 SER B C 1
ATOM 6449 O O . SER B 1 294 ? -22.156 0.319 -18.172 1 96.12 294 SER B O 1
ATOM 6451 N N . THR B 1 295 ? -20.766 -1.386 -18.422 1 96.5 295 THR B N 1
ATOM 6452 C CA . THR B 1 295 ? -21.703 -2.316 -17.812 1 96.5 295 THR B CA 1
ATOM 6453 C C . THR B 1 295 ? -21.922 -1.986 -16.344 1 96.5 295 THR B C 1
ATOM 6455 O O . THR B 1 295 ? -23 -2.207 -15.797 1 96.5 295 THR B O 1
ATOM 6458 N N . PHE B 1 296 ? -20.891 -1.406 -15.688 1 96.31 296 PHE B N 1
ATOM 6459 C CA . PHE B 1 296 ? -20.938 -1.13 -14.258 1 96.31 296 PHE B CA 1
ATOM 6460 C C . PHE B 1 296 ? -21.094 0.364 -14 1 96.31 296 PHE B C 1
ATOM 6462 O O . PHE B 1 296 ? -21.781 0.771 -13.055 1 96.31 296 PHE B O 1
ATOM 6469 N N . ILE B 1 297 ? -20.391 1.161 -14.82 1 93.81 297 ILE B N 1
ATOM 6470 C CA . ILE B 1 297 ? -20.281 2.598 -14.578 1 93.81 297 ILE B CA 1
ATOM 6471 C C . ILE B 1 297 ? -21.047 3.354 -15.672 1 93.81 297 ILE B C 1
ATOM 6473 O O . ILE B 1 297 ? -20.75 3.207 -16.859 1 93.81 297 ILE B O 1
ATOM 6477 N N . LYS B 1 298 ? -21.938 4.148 -15.156 1 90.69 298 LYS B N 1
ATOM 6478 C CA . LYS B 1 298 ? -22.734 4.938 -16.078 1 90.69 298 LYS B CA 1
ATOM 6479 C C . LYS B 1 298 ? -22.281 6.395 -16.109 1 90.69 298 LYS B C 1
ATOM 6481 O O . LYS B 1 298 ? -22.953 7.277 -15.586 1 90.69 298 LYS B O 1
ATOM 6486 N N . LEU B 1 299 ? -21.188 6.664 -16.656 1 84.75 299 LEU B N 1
ATOM 6487 C CA . LEU B 1 299 ? -20.594 7.98 -16.859 1 84.75 299 LEU B CA 1
ATOM 6488 C C . LEU B 1 299 ? -20.25 8.195 -18.328 1 84.75 299 LEU B C 1
ATOM 6490 O O . LEU B 1 299 ? -20.172 7.238 -19.094 1 84.75 299 LEU B O 1
ATOM 6494 N N . GLU B 1 300 ? -20.109 9.438 -18.625 1 85.75 300 GLU B N 1
ATOM 6495 C CA . GLU B 1 300 ? -19.641 9.734 -19.969 1 85.75 300 GLU B CA 1
ATOM 6496 C C . GLU B 1 300 ? -18.266 9.148 -20.219 1 85.75 300 GLU B C 1
ATOM 6498 O O . GLU B 1 300 ? -17.359 9.297 -19.391 1 85.75 300 GLU B O 1
ATOM 6503 N N . GLY B 1 301 ? -18.172 8.344 -21.297 1 90.06 301 GLY B N 1
ATOM 6504 C CA . GLY B 1 301 ? -16.875 7.789 -21.656 1 90.06 301 GLY B CA 1
ATOM 6505 C C . GLY B 1 301 ? -16.625 6.418 -21.047 1 90.06 301 GLY B C 1
ATOM 6506 O O . GLY B 1 301 ? -15.531 5.859 -21.203 1 90.06 301 GLY B O 1
ATOM 6507 N N . SER B 1 302 ? -17.625 5.832 -20.438 1 93.94 302 SER B N 1
ATOM 6508 C CA . SER B 1 302 ? -17.453 4.566 -19.734 1 93.94 302 SER B CA 1
ATOM 6509 C C . SER B 1 302 ? -17.172 3.424 -20.703 1 93.94 302 SER B C 1
ATOM 6511 O O . SER B 1 302 ? -16.672 2.375 -20.312 1 93.94 302 SER B O 1
ATOM 6513 N N . GLU B 1 303 ? -17.438 3.564 -21.953 1 95.12 303 GLU B N 1
ATOM 6514 C CA . GLU B 1 303 ? -17.172 2.535 -22.953 1 95.12 303 GLU B CA 1
ATOM 6515 C C . GLU B 1 303 ? -15.695 2.48 -23.297 1 95.12 303 GLU B C 1
ATOM 6517 O O . GLU B 1 303 ? -15.227 1.503 -23.891 1 95.12 303 GLU B O 1
ATOM 6522 N N . ARG B 1 304 ? -15.07 3.553 -23.125 1 96.06 304 ARG B N 1
ATOM 6523 C CA . ARG B 1 304 ? -13.633 3.697 -23.328 1 96.06 304 ARG B CA 1
ATOM 6524 C C . ARG B 1 304 ? -13 4.492 -22.188 1 96.06 304 ARG B C 1
ATOM 6526 O O . ARG B 1 304 ? -12.281 5.465 -22.422 1 96.06 304 ARG B O 1
ATOM 6533 N N . PHE B 1 305 ? -13.195 4.004 -21.062 1 95.25 305 PHE B N 1
ATOM 6534 C CA . PHE B 1 305 ? -12.875 4.738 -19.859 1 95.25 305 PHE B CA 1
ATOM 6535 C C . PHE B 1 305 ? -11.367 4.848 -19.672 1 95.25 305 PHE B C 1
ATOM 6537 O O . PHE B 1 305 ? -10.648 3.846 -19.734 1 95.25 305 PHE B O 1
ATOM 6544 N N . SER B 1 306 ? -10.859 6.07 -19.5 1 93.94 306 SER B N 1
ATOM 6545 C CA . SER B 1 306 ? -9.445 6.336 -19.234 1 93.94 306 SER B CA 1
ATOM 6546 C C . SER B 1 306 ? -9.273 7.355 -18.109 1 93.94 306 SER B C 1
ATOM 6548 O O . SER B 1 306 ? -10.031 8.328 -18.031 1 93.94 306 SER B O 1
ATOM 6550 N N . THR B 1 307 ? -8.391 7.066 -17.25 1 87.69 307 THR B N 1
ATOM 6551 C CA . THR B 1 307 ? -8.047 8 -16.172 1 87.69 307 THR B CA 1
ATOM 6552 C C . THR B 1 307 ? -6.664 7.688 -15.609 1 87.69 307 THR B C 1
ATOM 6554 O O . THR B 1 307 ? -6.203 6.547 -15.672 1 87.69 307 THR B O 1
ATOM 6557 N N . ASP B 1 308 ? -5.965 8.641 -15.109 1 85.06 308 ASP B N 1
ATOM 6558 C CA . ASP B 1 308 ? -4.695 8.438 -14.422 1 85.06 308 ASP B CA 1
ATOM 6559 C C . ASP B 1 308 ? -4.906 8.258 -12.914 1 85.06 308 ASP B C 1
ATOM 6561 O O . ASP B 1 308 ? -3.955 7.992 -12.18 1 85.06 308 ASP B O 1
ATOM 6565 N N . ASP B 1 309 ? -6.172 8.32 -12.5 1 81.19 309 ASP B N 1
ATOM 6566 C CA . ASP B 1 309 ? -6.484 8.312 -11.078 1 81.19 309 ASP B CA 1
ATOM 6567 C C . ASP B 1 309 ? -7.871 7.719 -10.828 1 81.19 309 ASP B C 1
ATOM 6569 O O . ASP B 1 309 ? -8.789 8.43 -10.414 1 81.19 309 ASP B O 1
ATOM 6573 N N . ALA B 1 310 ? -7.953 6.48 -10.906 1 86.19 310 ALA B N 1
ATOM 6574 C CA . ALA B 1 310 ? -9.234 5.797 -10.758 1 86.19 310 ALA B CA 1
ATOM 6575 C C . ALA B 1 310 ? -9.68 5.781 -9.297 1 86.19 310 ALA B C 1
ATOM 6577 O O . ALA B 1 310 ? -8.859 5.648 -8.391 1 86.19 310 ALA B O 1
ATOM 6578 N N . SER B 1 311 ? -10.969 5.867 -9.109 1 80.12 311 SER B N 1
ATOM 6579 C CA . SER B 1 311 ? -11.562 5.691 -7.793 1 80.12 311 SER B CA 1
ATOM 6580 C C . SER B 1 311 ? -11.695 4.215 -7.438 1 80.12 311 SER B C 1
ATOM 6582 O O . SER B 1 311 ? -11.43 3.346 -8.266 1 80.12 311 SER B O 1
ATOM 6584 N N . GLY B 1 312 ? -12.156 3.922 -6.238 1 84.75 312 GLY B N 1
ATOM 6585 C CA . GLY B 1 312 ? -12.328 2.545 -5.801 1 84.75 312 GLY B CA 1
ATOM 6586 C C . GLY B 1 312 ? -13.25 1.743 -6.699 1 84.75 312 GLY B C 1
ATOM 6587 O O . GLY B 1 312 ? -12.891 0.655 -7.152 1 84.75 312 GLY B O 1
ATOM 6588 N N . ALA B 1 313 ? -14.367 2.34 -7.016 1 88.38 313 ALA B N 1
ATOM 6589 C CA . ALA B 1 313 ? -15.359 1.624 -7.809 1 88.38 313 ALA B CA 1
ATOM 6590 C C . ALA B 1 313 ? -14.898 1.479 -9.258 1 88.38 313 ALA B C 1
ATOM 6592 O O . ALA B 1 313 ? -15.023 0.404 -9.852 1 88.38 313 ALA B O 1
ATOM 6593 N N . THR B 1 314 ? -14.289 2.561 -9.797 1 90.81 314 THR B N 1
ATOM 6594 C CA . THR B 1 314 ? -13.883 2.508 -11.195 1 90.81 314 THR B CA 1
ATOM 6595 C C . THR B 1 314 ? -12.672 1.6 -11.375 1 90.81 314 THR B C 1
ATOM 6597 O O . THR B 1 314 ? -12.547 0.914 -12.391 1 90.81 314 THR B O 1
ATOM 6600 N N . SER B 1 315 ? -11.82 1.593 -10.383 1 93.69 315 SER B N 1
ATOM 6601 C CA . SER B 1 315 ? -10.656 0.709 -10.477 1 93.69 315 SER B CA 1
ATOM 6602 C C . SER B 1 315 ? -11.078 -0.756 -10.391 1 93.69 315 SER B C 1
ATOM 6604 O O . SER B 1 315 ? -10.539 -1.603 -11.109 1 93.69 315 SER B O 1
ATOM 6606 N N . ALA B 1 316 ? -12.039 -1.034 -9.523 1 95.31 316 ALA B N 1
ATOM 6607 C CA . ALA B 1 316 ? -12.555 -2.396 -9.406 1 95.31 316 ALA B CA 1
ATOM 6608 C C . ALA B 1 316 ? -13.234 -2.838 -10.703 1 95.31 316 ALA B C 1
ATOM 6610 O O . ALA B 1 316 ? -12.992 -3.941 -11.195 1 95.31 316 ALA B O 1
ATOM 6611 N N . ALA B 1 317 ? -14.016 -1.942 -11.242 1 96.75 317 ALA B N 1
ATOM 6612 C CA . ALA B 1 317 ? -14.695 -2.227 -12.5 1 96.75 317 ALA B CA 1
ATOM 6613 C C . ALA B 1 317 ? -13.695 -2.482 -13.617 1 96.75 317 ALA B C 1
ATOM 6615 O O . ALA B 1 317 ? -13.852 -3.428 -14.398 1 96.75 317 ALA B O 1
ATOM 6616 N N . ALA B 1 318 ? -12.703 -1.645 -13.656 1 97.56 318 ALA B N 1
ATOM 6617 C CA . ALA B 1 318 ? -11.672 -1.793 -14.68 1 97.56 318 ALA B CA 1
ATOM 6618 C C . ALA B 1 318 ? -10.93 -3.117 -14.531 1 97.56 318 ALA B C 1
ATOM 6620 O O . ALA B 1 318 ? -10.742 -3.846 -15.508 1 97.56 318 ALA B O 1
ATOM 6621 N N . SER B 1 319 ? -10.547 -3.445 -13.312 1 98.12 319 SER B N 1
ATOM 6622 C CA . SER B 1 319 ? -9.836 -4.691 -13.062 1 98.12 319 SER B CA 1
ATOM 6623 C C . SER B 1 319 ? -10.672 -5.902 -13.453 1 98.12 319 SER B C 1
ATOM 6625 O O . SER B 1 319 ? -10.164 -6.863 -14.023 1 98.12 319 SER B O 1
ATOM 6627 N N . PHE B 1 320 ? -11.945 -5.824 -13.109 1 98.25 320 PHE B N 1
ATOM 6628 C CA . PHE B 1 320 ? -12.875 -6.891 -13.461 1 98.25 320 PHE B CA 1
ATOM 6629 C C . PHE B 1 320 ? -12.93 -7.09 -14.969 1 98.25 320 PHE B C 1
ATOM 6631 O O . PHE B 1 320 ? -12.711 -8.195 -15.461 1 98.25 320 PHE B O 1
ATOM 6638 N N . GLN B 1 321 ? -13.133 -6.031 -15.672 1 98.19 321 GLN B N 1
ATOM 6639 C CA . GLN B 1 321 ? -13.289 -6.078 -17.125 1 98.19 321 GLN B CA 1
ATOM 6640 C C . GLN B 1 321 ? -11.969 -6.445 -17.812 1 98.19 321 GLN B C 1
ATOM 6642 O O . GLN B 1 321 ? -11.961 -7.168 -18.812 1 98.19 321 GLN B O 1
ATOM 6647 N N . GLU B 1 322 ? -10.875 -5.945 -17.297 1 98.25 322 GLU B N 1
ATOM 6648 C CA . GLU B 1 322 ? -9.562 -6.285 -17.828 1 98.25 322 GLU B CA 1
ATOM 6649 C C . GLU B 1 322 ? -9.281 -7.781 -17.688 1 98.25 322 GLU B C 1
ATOM 6651 O O . GLU B 1 322 ? -8.719 -8.391 -18.609 1 98.25 322 GLU B O 1
ATOM 6656 N N . ALA B 1 323 ? -9.633 -8.391 -16.547 1 98.12 323 ALA B N 1
ATOM 6657 C CA . ALA B 1 323 ? -9.438 -9.82 -16.328 1 98.12 323 ALA B CA 1
ATOM 6658 C C . ALA B 1 323 ? -10.266 -10.641 -17.312 1 98.12 323 ALA B C 1
ATOM 6660 O O . ALA B 1 323 ? -9.766 -11.602 -17.906 1 98.12 323 ALA B O 1
ATOM 6661 N N . VAL B 1 324 ? -11.492 -10.211 -17.516 1 97.75 324 VAL B N 1
ATOM 6662 C CA . VAL B 1 324 ? -12.375 -10.891 -18.453 1 97.75 324 VAL B CA 1
ATOM 6663 C C . VAL B 1 324 ? -11.828 -10.75 -19.875 1 97.75 324 VAL B C 1
ATOM 6665 O O . VAL B 1 324 ? -11.789 -11.727 -20.625 1 97.75 324 VAL B O 1
ATOM 6668 N N . GLU B 1 325 ? -11.398 -9.547 -20.188 1 97.31 325 GLU B N 1
ATOM 6669 C CA . GLU B 1 325 ? -10.805 -9.273 -21.5 1 97.31 325 GLU B CA 1
ATOM 6670 C C . GLU B 1 325 ? -9.602 -10.172 -21.75 1 97.31 325 GLU B C 1
ATOM 6672 O O . GLU B 1 325 ? -9.398 -10.648 -22.875 1 97.31 325 GLU B O 1
ATOM 6677 N N . ALA B 1 326 ? -8.852 -10.43 -20.703 1 96.94 326 ALA B N 1
ATOM 6678 C CA . ALA B 1 326 ? -7.625 -11.211 -20.812 1 96.94 326 ALA B CA 1
ATOM 6679 C C . ALA B 1 326 ? -7.93 -12.703 -20.812 1 96.94 326 ALA B C 1
ATOM 6681 O O . ALA B 1 326 ? -7.027 -13.531 -21 1 96.94 326 ALA B O 1
ATOM 6682 N N . GLY B 1 327 ? -9.188 -13.094 -20.531 1 95.31 327 GLY B N 1
ATOM 6683 C CA . GLY B 1 327 ? -9.57 -14.477 -20.734 1 95.31 327 GLY B CA 1
ATOM 6684 C C . GLY B 1 327 ? -9.977 -15.18 -19.453 1 95.31 327 GLY B C 1
ATOM 6685 O O . GLY B 1 327 ? -10.328 -16.359 -19.469 1 95.31 327 GLY B O 1
ATOM 6686 N N . SER B 1 328 ? -10.008 -14.484 -18.328 1 97.38 328 SER B N 1
ATOM 6687 C CA . SER B 1 328 ? -10.445 -15.109 -17.094 1 97.38 328 SER B CA 1
ATOM 6688 C C . SER B 1 328 ? -11.945 -15.398 -17.109 1 97.38 328 SER B C 1
ATOM 6690 O O . SER B 1 328 ? -12.727 -14.586 -17.609 1 97.38 328 SER B O 1
ATOM 6692 N N . ARG B 1 329 ? -12.336 -16.547 -16.562 1 96.31 329 ARG B N 1
ATOM 6693 C CA . ARG B 1 329 ? -13.75 -16.906 -16.453 1 96.31 329 ARG B CA 1
ATOM 6694 C C . ARG B 1 329 ? -14.109 -17.266 -15.023 1 96.31 329 ARG B C 1
ATOM 6696 O O . ARG B 1 329 ? -15.227 -17.719 -14.75 1 96.31 329 ARG B O 1
ATOM 6703 N N . ALA B 1 330 ? -13.195 -17.156 -14.141 1 98.12 330 ALA B N 1
ATOM 6704 C CA . ALA B 1 330 ? -13.383 -17.344 -12.703 1 98.12 330 ALA B CA 1
ATOM 6705 C C . ALA B 1 330 ? -12.703 -16.219 -11.914 1 98.12 330 ALA B C 1
ATOM 6707 O O . ALA B 1 330 ? -11.492 -16.031 -12.016 1 98.12 330 ALA B O 1
ATOM 6708 N N . LEU B 1 331 ? -13.492 -15.5 -11.148 1 98.31 331 LEU B N 1
ATOM 6709 C CA . LEU B 1 331 ? -12.961 -14.336 -10.445 1 98.31 331 LEU B CA 1
ATOM 6710 C C . LEU B 1 331 ? -13.211 -14.445 -8.945 1 98.31 331 LEU B C 1
ATOM 6712 O O . LEU B 1 331 ? -14.227 -15.008 -8.523 1 98.31 331 LEU B O 1
ATOM 6716 N N . ILE B 1 332 ? -12.273 -13.984 -8.203 1 98.19 332 ILE B N 1
ATOM 6717 C CA . ILE B 1 332 ? -12.398 -13.867 -6.754 1 98.19 332 ILE B CA 1
ATOM 6718 C C . ILE B 1 332 ? -12.516 -12.398 -6.363 1 98.19 332 ILE B C 1
ATOM 6720 O O . ILE B 1 332 ? -11.781 -11.555 -6.879 1 98.19 332 ILE B O 1
ATOM 6724 N N . ILE B 1 333 ? -13.461 -12.07 -5.5 1 96.19 333 ILE B N 1
ATOM 6725 C CA . ILE B 1 333 ? -13.625 -10.719 -4.992 1 96.19 333 ILE B CA 1
ATOM 6726 C C . ILE B 1 333 ? -13.805 -10.75 -3.475 1 96.19 333 ILE B C 1
ATOM 6728 O O . ILE B 1 333 ? -14.625 -11.516 -2.959 1 96.19 333 ILE B O 1
ATOM 6732 N N . ASP B 1 334 ? -13.039 -10 -2.811 1 91.62 334 ASP B N 1
ATOM 6733 C CA . ASP B 1 334 ? -13.141 -9.828 -1.365 1 91.62 334 ASP B CA 1
ATOM 6734 C C . ASP B 1 334 ? -13.688 -8.445 -1.012 1 91.62 334 ASP B C 1
ATOM 6736 O O . ASP B 1 334 ? -13.086 -7.43 -1.35 1 91.62 334 ASP B O 1
ATOM 6740 N N . GLU B 1 335 ? -14.758 -8.453 -0.329 1 87.62 335 GLU B N 1
ATOM 6741 C CA . GLU B 1 335 ? -15.453 -7.219 0.033 1 87.62 335 GLU B CA 1
ATOM 6742 C C . GLU B 1 335 ? -14.531 -6.27 0.797 1 87.62 335 GLU B C 1
ATOM 6744 O O . GLU B 1 335 ? -14.609 -5.051 0.631 1 87.62 335 GLU B O 1
ATOM 6749 N N . ASP B 1 336 ? -13.68 -6.77 1.555 1 81.38 336 ASP B N 1
ATOM 6750 C CA . ASP B 1 336 ? -12.836 -5.957 2.424 1 81.38 336 ASP B CA 1
ATOM 6751 C C . ASP B 1 336 ? -11.812 -5.16 1.612 1 81.38 336 ASP B C 1
ATOM 6753 O O . ASP B 1 336 ? -11.234 -4.195 2.111 1 81.38 336 ASP B O 1
ATOM 6757 N N . TYR B 1 337 ? -11.602 -5.57 0.369 1 87.25 337 TYR B N 1
ATOM 6758 C CA . TYR B 1 337 ? -10.586 -4.895 -0.439 1 87.25 337 TYR B CA 1
ATOM 6759 C C . TYR B 1 337 ? -11.211 -4.273 -1.684 1 87.25 337 TYR B C 1
ATOM 6761 O O . TYR B 1 337 ? -10.5 -3.877 -2.609 1 87.25 337 TYR B O 1
ATOM 6769 N N . THR B 1 338 ? -12.492 -4.285 -1.738 1 90.19 338 THR B N 1
ATOM 6770 C CA . THR B 1 338 ? -13.195 -3.764 -2.902 1 90.19 338 THR B CA 1
ATOM 6771 C C . THR B 1 338 ? -14.195 -2.688 -2.49 1 90.19 338 THR B C 1
ATOM 6773 O O . THR B 1 338 ? -14.867 -2.818 -1.464 1 90.19 338 THR B O 1
ATOM 6776 N N . ALA B 1 339 ? -14.281 -1.654 -3.268 1 85.38 339 ALA B N 1
ATOM 6777 C CA . ALA B 1 339 ? -15.211 -0.569 -2.977 1 85.38 339 ALA B CA 1
ATOM 6778 C C . ALA B 1 339 ? -16.641 -1.1 -2.803 1 85.38 339 ALA B C 1
ATOM 6780 O O . ALA B 1 339 ? -17.141 -1.82 -3.664 1 85.38 339 ALA B O 1
ATOM 6781 N N . THR B 1 340 ? -17.266 -0.703 -1.754 1 82.69 340 THR B N 1
ATOM 6782 C CA . THR B 1 340 ? -18.594 -1.187 -1.394 1 82.69 340 THR B CA 1
ATOM 6783 C C . THR B 1 340 ? -19.625 -0.803 -2.459 1 82.69 340 THR B C 1
ATOM 6785 O O . THR B 1 340 ? -20.5 -1.595 -2.793 1 82.69 340 THR B O 1
ATOM 6788 N N . ASN B 1 341 ? -19.484 0.41 -2.98 1 82.25 341 ASN B N 1
ATOM 6789 C CA . ASN B 1 341 ? -20.469 0.899 -3.939 1 82.25 341 ASN B CA 1
ATOM 6790 C C . ASN B 1 341 ? -20.359 0.169 -5.273 1 82.25 341 ASN B C 1
ATOM 6792 O O . ASN B 1 341 ? -21.266 0.262 -6.109 1 82.25 341 ASN B O 1
ATOM 6796 N N . PHE B 1 342 ? -19.344 -0.519 -5.512 1 90.62 342 PHE B N 1
ATOM 6797 C CA . PHE B 1 342 ? -19.219 -1.398 -6.668 1 90.62 342 PHE B CA 1
ATOM 6798 C C . PHE B 1 342 ? -19.953 -2.713 -6.426 1 90.62 342 PHE B C 1
ATOM 6800 O O . PHE B 1 342 ? -20.547 -3.275 -7.344 1 90.62 342 PHE B O 1
ATOM 6807 N N . LEU B 1 343 ? -19.875 -3.193 -5.203 1 89.44 343 LEU B N 1
ATOM 6808 C CA . LEU B 1 343 ? -20.359 -4.523 -4.855 1 89.44 343 LEU B CA 1
ATOM 6809 C C . LEU B 1 343 ? -21.875 -4.531 -4.691 1 89.44 343 LEU B C 1
ATOM 6811 O O . LEU B 1 343 ? -22.547 -5.449 -5.16 1 89.44 343 LEU B O 1
ATOM 6815 N N . HIS B 1 344 ? -22.344 -3.529 -4.012 1 85.56 344 HIS B N 1
ATOM 6816 C CA . HIS B 1 344 ? -23.781 -3.523 -3.744 1 85.56 344 HIS B CA 1
ATOM 6817 C C . HIS B 1 344 ? -24.266 -2.119 -3.402 1 85.56 344 HIS B C 1
ATOM 6819 O O . HIS B 1 344 ? -23.469 -1.211 -3.189 1 85.56 344 HIS B O 1
ATOM 6825 N N . PHE B 1 345 ? -25.562 -2.01 -3.471 1 82.62 345 PHE B N 1
ATOM 6826 C CA . PHE B 1 345 ? -26.25 -0.781 -3.088 1 82.62 345 PHE B CA 1
ATOM 6827 C C . PHE B 1 345 ? -27.406 -1.078 -2.135 1 82.62 345 PHE B C 1
ATOM 6829 O O . PHE B 1 345 ? -28.203 -1.979 -2.385 1 82.62 345 PHE B O 1
ATOM 6836 N N . ASP B 1 346 ? -27.422 -0.402 -0.997 1 80.31 346 ASP B N 1
ATOM 6837 C CA . ASP B 1 346 ? -28.516 -0.524 -0.04 1 80.31 346 ASP B CA 1
ATOM 6838 C C . ASP B 1 346 ? -29.766 0.191 -0.545 1 80.31 346 ASP B C 1
ATOM 6840 O O . ASP B 1 346 ? -29.844 1.42 -0.499 1 80.31 346 ASP B O 1
ATOM 6844 N N . GLU B 1 347 ? -30.719 -0.555 -0.889 1 81.69 347 GLU B N 1
ATOM 6845 C CA . GLU B 1 347 ? -31.906 -0.008 -1.534 1 81.69 347 GLU B CA 1
ATOM 6846 C C . GLU B 1 347 ? -32.656 0.923 -0.593 1 81.69 347 GLU B C 1
ATOM 6848 O O . GLU B 1 347 ? -33.469 1.761 -1.041 1 81.69 347 GLU B O 1
ATOM 6853 N N . ARG B 1 348 ? -32.5 0.934 0.611 1 82.56 348 ARG B N 1
ATOM 6854 C CA . ARG B 1 348 ? -33.156 1.838 1.558 1 82.56 348 ARG B CA 1
ATOM 6855 C C . ARG B 1 348 ? -32.688 3.277 1.331 1 82.56 348 ARG B C 1
ATOM 6857 O O . ARG B 1 348 ? -33.375 4.219 1.742 1 82.56 348 ARG B O 1
ATOM 6864 N N . LEU B 1 349 ? -31.547 3.4 0.674 1 85.62 349 LEU B N 1
ATOM 6865 C CA . LEU B 1 349 ? -30.984 4.723 0.43 1 85.62 349 LEU B CA 1
ATOM 6866 C C . LEU B 1 349 ? -31.641 5.375 -0.784 1 85.62 349 LEU B C 1
ATOM 6868 O O . LEU B 1 349 ? -31.391 6.547 -1.077 1 85.62 349 LEU B O 1
ATOM 6872 N N . ASN B 1 350 ? -32.5 4.629 -1.4 1 83.88 350 ASN B N 1
ATOM 6873 C CA . ASN B 1 350 ? -33.188 5.176 -2.562 1 83.88 350 ASN B CA 1
ATOM 6874 C C . ASN B 1 350 ? -34 6.422 -2.199 1 83.88 350 ASN B C 1
ATOM 6876 O O . ASN B 1 350 ? -34.312 7.234 -3.068 1 83.88 350 ASN B O 1
ATOM 6880 N N . GLU B 1 351 ? -34.25 6.547 -0.999 1 81.69 351 GLU B N 1
ATOM 6881 C CA . GLU B 1 351 ? -34.969 7.723 -0.529 1 81.69 351 GLU B CA 1
ATOM 6882 C C . GLU B 1 351 ? -34.156 8.992 -0.71 1 81.69 351 GLU B C 1
ATOM 6884 O O . GLU B 1 351 ? -34.719 10.086 -0.821 1 81.69 351 GLU B O 1
ATOM 6889 N N . ILE B 1 352 ? -32.875 8.836 -0.75 1 87.06 352 ILE B N 1
ATOM 6890 C CA . ILE B 1 352 ? -31.984 9.992 -0.788 1 87.06 352 ILE B CA 1
ATOM 6891 C C . ILE B 1 352 ? -31.312 10.07 -2.154 1 87.06 352 ILE B C 1
ATOM 6893 O O . ILE B 1 352 ? -31.062 11.164 -2.668 1 87.06 352 ILE B O 1
ATOM 6897 N N . TYR B 1 353 ? -31.094 8.938 -2.781 1 84.5 353 TYR B N 1
ATOM 6898 C CA . TYR B 1 353 ? -30.328 8.883 -4.02 1 84.5 353 TYR B CA 1
ATOM 6899 C C . TYR B 1 353 ? -31.234 9.078 -5.23 1 84.5 353 TYR B C 1
ATOM 6901 O O . TYR B 1 353 ? -32.219 8.352 -5.418 1 84.5 353 TYR B O 1
ATOM 6909 N N . ASP B 1 354 ? -30.859 10.102 -6.008 1 85.38 354 ASP B N 1
ATOM 6910 C CA . ASP B 1 354 ? -31.641 10.328 -7.219 1 85.38 354 ASP B CA 1
ATOM 6911 C C . ASP B 1 354 ? -30.828 10.031 -8.469 1 85.38 354 ASP B C 1
ATOM 6913 O O . ASP B 1 354 ? -31.344 10.125 -9.586 1 85.38 354 ASP B O 1
ATOM 6917 N N . ILE B 1 355 ? -29.609 9.727 -8.289 1 83.5 355 ILE B N 1
ATOM 6918 C CA . ILE B 1 355 ? -28.719 9.398 -9.398 1 83.5 355 ILE B CA 1
ATOM 6919 C C . ILE B 1 355 ? -28.016 8.078 -9.133 1 83.5 355 ILE B C 1
ATOM 6921 O O . ILE B 1 355 ? -27.562 7.82 -8.008 1 83.5 355 ILE B O 1
ATOM 6925 N N . LYS B 1 356 ? -28.062 7.238 -10.117 1 82.56 356 LYS B N 1
ATOM 6926 C CA . LYS B 1 356 ? -27.312 5.996 -10.039 1 82.56 356 LYS B CA 1
ATOM 6927 C C . LYS B 1 356 ? -26.172 5.977 -11.062 1 82.56 356 LYS B C 1
ATOM 6929 O O . LYS B 1 356 ? -26.406 5.766 -12.25 1 82.56 356 LYS B O 1
ATOM 6934 N N . THR B 1 357 ? -25.031 6.121 -10.586 1 86.38 357 THR B N 1
ATOM 6935 C CA . THR B 1 357 ? -23.859 6.172 -11.461 1 86.38 357 THR B CA 1
ATOM 6936 C C . THR B 1 357 ? -23.219 4.793 -11.578 1 86.38 357 THR B C 1
ATOM 6938 O O . THR B 1 357 ? -22.5 4.516 -12.547 1 86.38 357 THR B O 1
ATOM 6941 N N . VAL B 1 358 ? -23.484 3.896 -10.609 1 89.12 358 VAL B N 1
ATOM 6942 C CA . VAL B 1 358 ? -22.875 2.57 -10.594 1 89.12 358 VAL B CA 1
ATOM 6943 C C . VAL B 1 358 ? -23.969 1.501 -10.562 1 89.12 358 VAL B C 1
ATOM 6945 O O . VAL B 1 358 ? -24.891 1.566 -9.734 1 89.12 358 VAL B O 1
ATOM 6948 N N . GLU B 1 359 ? -23.953 0.695 -11.508 1 92.69 359 GLU B N 1
ATOM 6949 C CA . GLU B 1 359 ? -24.703 -0.557 -11.398 1 92.69 359 GLU B CA 1
ATOM 6950 C C . GLU B 1 359 ? -23.859 -1.646 -10.742 1 92.69 359 GLU B C 1
ATOM 6952 O O . GLU B 1 359 ? -22.828 -2.057 -11.297 1 92.69 359 GLU B O 1
ATOM 6957 N N . THR B 1 360 ? -24.328 -2.135 -9.672 1 91.56 360 THR B N 1
ATOM 6958 C CA . THR B 1 360 ? -23.469 -2.879 -8.758 1 91.56 360 THR B CA 1
ATOM 6959 C C . THR B 1 360 ? -23.281 -4.316 -9.242 1 91.56 360 THR B C 1
ATOM 6961 O O . THR B 1 360 ? -24.062 -4.805 -10.062 1 91.56 360 THR B O 1
ATOM 6964 N N . LEU B 1 361 ? -22.281 -4.934 -8.75 1 93.62 361 LEU B N 1
ATOM 6965 C CA . LEU B 1 361 ? -22 -6.336 -9.039 1 93.62 361 LEU B CA 1
ATOM 6966 C C . LEU B 1 361 ? -23.156 -7.23 -8.602 1 93.62 361 LEU B C 1
ATOM 6968 O O . LEU B 1 361 ? -23.531 -8.156 -9.32 1 93.62 361 LEU B O 1
ATOM 6972 N N . SER B 1 362 ? -23.734 -6.945 -7.441 1 91.69 362 SER B N 1
ATOM 6973 C CA . SER B 1 362 ? -24.812 -7.75 -6.895 1 91.69 362 SER B CA 1
ATOM 6974 C C . SER B 1 362 ? -26.016 -7.781 -7.844 1 91.69 362 SER B C 1
ATOM 6976 O O . SER B 1 362 ? -26.719 -8.781 -7.922 1 91.69 362 SER B O 1
ATOM 6978 N N . GLU B 1 363 ? -26.188 -6.734 -8.547 1 92.62 363 GLU B N 1
ATOM 6979 C CA . GLU B 1 363 ? -27.312 -6.629 -9.469 1 92.62 363 GLU B CA 1
ATOM 6980 C C . GLU B 1 363 ? -27.078 -7.453 -10.734 1 92.62 363 GLU B C 1
ATOM 6982 O O . GLU B 1 363 ? -28.016 -7.766 -11.461 1 92.62 363 GLU B O 1
ATOM 6987 N N . LYS B 1 364 ? -25.906 -7.84 -10.938 1 95.56 364 LYS B N 1
ATOM 6988 C CA . LYS B 1 364 ? -25.547 -8.438 -12.219 1 95.56 364 LYS B CA 1
ATOM 6989 C C . LYS B 1 364 ? -25.156 -9.906 -12.055 1 95.56 364 LYS B C 1
ATOM 6991 O O . LYS B 1 364 ? -24.812 -10.57 -13.031 1 95.56 364 LYS B O 1
ATOM 6996 N N . LEU B 1 365 ? -25.234 -10.461 -10.914 1 94.81 365 LEU B N 1
ATOM 6997 C CA . LEU B 1 365 ? -24.703 -11.789 -10.617 1 94.81 365 LEU B CA 1
ATOM 6998 C C . LEU B 1 365 ? -25.359 -12.844 -11.508 1 94.81 365 LEU B C 1
ATOM 7000 O O . LEU B 1 365 ? -24.656 -13.695 -12.07 1 94.81 365 LEU B O 1
ATOM 7004 N N . GLU B 1 366 ? -26.641 -12.75 -11.734 1 93.38 366 GLU B N 1
ATOM 7005 C CA . GLU B 1 366 ? -27.328 -13.734 -12.562 1 93.38 366 GLU B CA 1
ATOM 7006 C C . GLU B 1 366 ? -26.875 -13.648 -14.016 1 93.38 366 GLU B C 1
ATOM 7008 O O . GLU B 1 366 ? -26.594 -14.672 -14.641 1 93.38 366 GLU B O 1
ATOM 7013 N N . SER B 1 367 ? -26.797 -12.461 -14.469 1 95.5 367 SER B N 1
ATOM 7014 C CA . SER B 1 367 ? -26.391 -12.242 -15.852 1 95.5 367 SER B CA 1
ATOM 7015 C C . SER B 1 367 ? -24.938 -12.648 -16.062 1 95.5 367 SER B C 1
ATOM 7017 O O . SER B 1 367 ? -24.594 -13.164 -17.125 1 95.5 367 SER B O 1
ATOM 7019 N N . LEU B 1 368 ? -24.125 -12.438 -15.102 1 96.56 368 LEU B N 1
ATOM 7020 C CA . LEU B 1 368 ? -22.719 -12.828 -15.18 1 96.56 368 LEU B CA 1
ATOM 7021 C C . LEU B 1 368 ? -22.594 -14.344 -15.336 1 96.56 368 LEU B C 1
ATOM 7023 O O . LEU B 1 368 ? -21.797 -14.82 -16.156 1 96.56 368 LEU B O 1
ATOM 7027 N N . LYS B 1 369 ? -23.344 -15.008 -14.617 1 94.25 369 LYS B N 1
ATOM 7028 C CA . LYS B 1 369 ? -23.344 -16.469 -14.695 1 94.25 369 LYS B CA 1
ATOM 7029 C C . LYS B 1 369 ? -23.797 -16.938 -16.078 1 94.25 369 LYS B C 1
ATOM 7031 O O . LYS B 1 369 ? -23.203 -17.859 -16.641 1 94.25 369 LYS B O 1
ATOM 7036 N N . GLU B 1 370 ? -24.75 -16.281 -16.562 1 93.06 370 GLU B N 1
ATOM 7037 C CA . GLU B 1 370 ? -25.266 -16.641 -17.875 1 93.06 370 GLU B CA 1
ATOM 7038 C C . GLU B 1 370 ? -24.219 -16.406 -18.969 1 93.06 370 GLU B C 1
ATOM 7040 O O . GLU B 1 370 ? -24.188 -17.141 -19.953 1 93.06 370 GLU B O 1
ATOM 7045 N N . PHE B 1 371 ? -23.406 -15.492 -18.734 1 93.25 371 PHE B N 1
ATOM 7046 C CA . PHE B 1 371 ? -22.328 -15.195 -19.656 1 93.25 371 PHE B CA 1
ATOM 7047 C C . PHE B 1 371 ? -21.219 -16.234 -19.547 1 93.25 371 PHE B C 1
ATOM 7049 O O . PHE B 1 371 ? -20.359 -16.328 -20.422 1 93.25 371 PHE B O 1
ATOM 7056 N N . GLY B 1 372 ? -21.219 -16.969 -18.453 1 94.56 372 GLY B N 1
ATOM 7057 C CA . GLY B 1 372 ? -20.234 -18.016 -18.281 1 94.56 372 GLY B CA 1
ATOM 7058 C C . GLY B 1 372 ? -19.156 -17.672 -17.281 1 94.56 372 GLY B C 1
ATOM 7059 O O . GLY B 1 372 ? -18.109 -18.312 -17.234 1 94.56 372 GLY B O 1
ATOM 7060 N N . LEU B 1 373 ? -19.375 -16.625 -16.516 1 97.06 373 LEU B N 1
ATOM 7061 C CA . LEU B 1 373 ? -18.422 -16.234 -15.477 1 97.06 373 LEU B CA 1
ATOM 7062 C C . LEU B 1 373 ? -18.766 -16.906 -14.148 1 97.06 373 LEU B C 1
ATOM 7064 O O . LEU B 1 373 ? -19.953 -17.109 -13.836 1 97.06 373 LEU B O 1
ATOM 7068 N N . SER B 1 374 ? -17.812 -17.328 -13.484 1 98.19 374 SER B N 1
ATOM 7069 C CA . SER B 1 374 ? -17.953 -17.812 -12.117 1 98.19 374 SER B CA 1
ATOM 7070 C C . SER B 1 374 ? -17.281 -16.875 -11.117 1 98.19 374 SER B C 1
ATOM 7072 O O . SER B 1 374 ? -16.219 -16.312 -11.406 1 98.19 374 SER B O 1
ATOM 7074 N N . LEU B 1 375 ? -17.922 -16.656 -9.969 1 97.56 375 LEU B N 1
ATOM 7075 C CA . LEU B 1 375 ? -17.391 -15.75 -8.961 1 97.56 375 LEU B CA 1
ATOM 7076 C C . LEU B 1 375 ? -17.344 -16.422 -7.598 1 97.56 375 LEU B C 1
ATOM 7078 O O . LEU B 1 375 ? -18.25 -17.172 -7.234 1 97.56 375 LEU B O 1
ATOM 7082 N N . VAL B 1 376 ? -16.297 -16.266 -6.926 1 97.88 376 VAL B N 1
ATOM 7083 C CA . VAL B 1 376 ? -16.219 -16.5 -5.488 1 97.88 376 VAL B CA 1
ATOM 7084 C C . VAL B 1 376 ? -16.125 -15.172 -4.746 1 97.88 376 VAL B C 1
ATOM 7086 O O . VAL B 1 376 ? -15.125 -14.461 -4.863 1 97.88 376 VAL B O 1
ATOM 7089 N N . LEU B 1 377 ? -17.141 -14.852 -3.943 1 95.81 377 LEU B N 1
ATOM 7090 C CA . LEU B 1 377 ? -17.25 -13.555 -3.279 1 95.81 377 LEU B CA 1
ATOM 7091 C C . LEU B 1 377 ? -17.172 -13.719 -1.764 1 95.81 377 LEU B C 1
ATOM 7093 O O . LEU B 1 377 ? -17.891 -14.539 -1.188 1 95.81 377 LEU B O 1
ATOM 7097 N N . VAL B 1 378 ? -16.25 -13.039 -1.217 1 91.62 378 VAL B N 1
ATOM 7098 C CA . VAL B 1 378 ? -16.312 -12.891 0.233 1 91.62 378 VAL B CA 1
ATOM 7099 C C . VAL B 1 378 ? -17.172 -11.672 0.589 1 91.62 378 VAL B C 1
ATOM 7101 O O . VAL B 1 378 ? -16.891 -10.562 0.132 1 91.62 378 VAL B O 1
ATOM 7104 N N . SER B 1 379 ? -18.219 -11.945 1.342 1 84.75 379 SER B N 1
ATOM 7105 C CA . SER B 1 379 ? -19.125 -10.867 1.728 1 84.75 379 SER B CA 1
ATOM 7106 C C . SER B 1 379 ? -19.469 -10.938 3.211 1 84.75 379 SER B C 1
ATOM 7108 O O . SER B 1 379 ? -20.031 -11.938 3.674 1 84.75 379 SER B O 1
ATOM 7110 N N . GLY B 1 380 ? -19.125 -10 4.016 1 71.81 380 GLY B N 1
ATOM 7111 C CA . GLY B 1 380 ? -19.453 -9.953 5.43 1 71.81 380 GLY B CA 1
ATOM 7112 C C . GLY B 1 380 ? -20.688 -9.117 5.73 1 71.81 380 GLY B C 1
ATOM 7113 O O . GLY B 1 380 ? -21.219 -9.18 6.836 1 71.81 380 GLY B O 1
ATOM 7114 N N . GLY B 1 381 ? -21.266 -8.484 4.738 1 67.94 381 GLY B N 1
ATOM 7115 C CA . GLY B 1 381 ? -22.25 -7.512 5.164 1 67.94 381 GLY B CA 1
ATOM 7116 C C . GLY B 1 381 ? -23.281 -7.191 4.094 1 67.94 381 GLY B C 1
ATOM 7117 O O . GLY B 1 381 ? -23.969 -6.168 4.164 1 67.94 381 GLY B O 1
ATOM 7118 N N . SER B 1 382 ? -23.266 -8.039 3.117 1 78.62 382 SER B N 1
ATOM 7119 C CA . SER B 1 382 ? -24.156 -7.637 2.037 1 78.62 382 SER B CA 1
ATOM 7120 C C . SER B 1 382 ? -25.219 -8.695 1.778 1 78.62 382 SER B C 1
ATOM 7122 O O . SER B 1 382 ? -24.938 -9.727 1.152 1 78.62 382 SER B O 1
ATOM 7124 N N . ALA B 1 383 ? -26.375 -8.375 2.164 1 84.12 383 ALA B N 1
ATOM 7125 C CA . ALA B 1 383 ? -27.484 -9.312 2.002 1 84.12 383 ALA B CA 1
ATOM 7126 C C . ALA B 1 383 ? -27.797 -9.547 0.526 1 84.12 383 ALA B C 1
ATOM 7128 O O . ALA B 1 383 ? -28.031 -10.68 0.106 1 84.12 383 ALA B O 1
ATOM 7129 N N . PRO B 1 384 ? -27.672 -8.523 -0.293 1 83.5 384 PRO B N 1
ATOM 7130 C CA . PRO B 1 384 ? -27.984 -8.75 -1.705 1 83.5 384 PRO B CA 1
ATOM 7131 C C . PRO B 1 384 ? -27.047 -9.75 -2.369 1 83.5 384 PRO B C 1
ATOM 7133 O O . PRO B 1 384 ? -27.484 -10.578 -3.168 1 83.5 384 PRO B O 1
ATOM 7136 N N . VAL B 1 385 ? -25.859 -9.734 -2.043 1 87.81 385 VAL B N 1
ATOM 7137 C CA . VAL B 1 385 ? -24.875 -10.641 -2.637 1 87.81 385 VAL B CA 1
ATOM 7138 C C . VAL B 1 385 ? -25.141 -12.07 -2.172 1 87.81 385 VAL B C 1
ATOM 7140 O O . VAL B 1 385 ? -25.188 -12.992 -2.984 1 87.81 385 VAL B O 1
ATOM 7143 N N . VAL B 1 386 ? -25.391 -12.219 -0.892 1 90.31 386 VAL B N 1
ATOM 7144 C CA . VAL B 1 386 ? -25.594 -13.531 -0.286 1 90.31 386 VAL B CA 1
ATOM 7145 C C . VAL B 1 386 ? -26.875 -14.148 -0.814 1 90.31 386 VAL B C 1
ATOM 7147 O O . VAL B 1 386 ? -26.906 -15.32 -1.194 1 90.31 386 VAL B O 1
ATOM 7150 N N . ALA B 1 387 ? -27.859 -13.367 -0.942 1 88.75 387 ALA B N 1
ATOM 7151 C CA . ALA B 1 387 ? -29.172 -13.859 -1.337 1 88.75 387 ALA B CA 1
ATOM 7152 C C . ALA B 1 387 ? -29.188 -14.305 -2.795 1 88.75 387 ALA B C 1
ATOM 7154 O O . ALA B 1 387 ? -29.906 -15.227 -3.164 1 88.75 387 ALA B O 1
ATOM 7155 N N . ARG B 1 388 ? -28.359 -13.773 -3.588 1 90.62 388 ARG B N 1
ATOM 7156 C CA . ARG B 1 388 ? -28.406 -14.023 -5.027 1 90.62 388 ARG B CA 1
ATOM 7157 C C . ARG B 1 388 ? -27.359 -15.055 -5.426 1 90.62 388 ARG B C 1
ATOM 7159 O O . ARG B 1 388 ? -27.234 -15.406 -6.602 1 90.62 388 ARG B O 1
ATOM 7166 N N . SER B 1 389 ? -26.641 -15.57 -4.516 1 94.44 389 SER B N 1
ATOM 7167 C CA . SER B 1 389 ? -25.578 -16.531 -4.812 1 94.44 389 SER B CA 1
ATOM 7168 C C . SER B 1 389 ? -26.125 -17.938 -4.98 1 94.44 389 SER B C 1
ATOM 7170 O O . SER B 1 389 ? -27.141 -18.281 -4.379 1 94.44 389 SER B O 1
ATOM 7172 N N . ASP B 1 390 ? -25.469 -18.734 -5.836 1 96.5 390 ASP B N 1
ATOM 7173 C CA . ASP B 1 390 ? -25.859 -20.141 -6.039 1 96.5 390 ASP B CA 1
ATOM 7174 C C . ASP B 1 390 ? -25.516 -20.984 -4.82 1 96.5 390 ASP B C 1
ATOM 7176 O O . ASP B 1 390 ? -26.203 -21.953 -4.512 1 96.5 390 ASP B O 1
ATOM 7180 N N . THR B 1 391 ? -24.438 -20.719 -4.246 1 97.31 391 THR B N 1
ATOM 7181 C CA . THR B 1 391 ? -23.922 -21.391 -3.062 1 97.31 391 THR B CA 1
ATOM 7182 C C . THR B 1 391 ? -23.438 -20.391 -2.027 1 97.31 391 THR B C 1
ATOM 7184 O O . THR B 1 391 ? -22.797 -19.391 -2.373 1 97.31 391 THR B O 1
ATOM 7187 N N . VAL B 1 392 ? -23.844 -20.609 -0.792 1 96.81 392 VAL B N 1
ATOM 7188 C CA . VAL B 1 392 ? -23.406 -19.719 0.282 1 96.81 392 VAL B CA 1
ATOM 7189 C C . VAL B 1 392 ? -22.703 -20.531 1.368 1 96.81 392 VAL B C 1
ATOM 7191 O O . VAL B 1 392 ? -23.297 -21.438 1.956 1 96.81 392 VAL B O 1
ATOM 7194 N N . ILE B 1 393 ? -21.484 -20.219 1.584 1 97 393 ILE B N 1
ATOM 7195 C CA . ILE B 1 393 ? -20.656 -20.891 2.592 1 97 393 ILE B CA 1
ATOM 7196 C C . ILE B 1 393 ? -20.5 -19.984 3.811 1 97 393 ILE B C 1
ATOM 7198 O O . ILE B 1 393 ? -20.016 -18.844 3.691 1 97 393 ILE B O 1
ATOM 7202 N N . TYR B 1 394 ? -20.938 -20.422 4.938 1 95.56 394 TYR B N 1
ATOM 7203 C CA . TYR B 1 394 ? -20.797 -19.719 6.211 1 95.56 394 TYR B CA 1
ATOM 7204 C C . TYR B 1 394 ? -19.594 -20.25 6.984 1 95.56 394 TYR B C 1
ATOM 7206 O O . TYR B 1 394 ? -19.578 -21.406 7.414 1 95.56 394 TYR B O 1
ATOM 7214 N N . MET B 1 395 ? -18.578 -19.438 7.133 1 94.31 395 MET B N 1
ATOM 7215 C CA . MET B 1 395 ? -17.391 -19.828 7.891 1 94.31 395 MET B CA 1
ATOM 7216 C C . MET B 1 395 ? -17.594 -19.578 9.383 1 94.31 395 MET B C 1
ATOM 7218 O O . MET B 1 395 ? -17.828 -18.438 9.797 1 94.31 395 MET B O 1
ATOM 7222 N N . LYS B 1 396 ? -17.531 -20.547 10.117 1 91.56 396 LYS B N 1
ATOM 7223 C CA . LYS B 1 396 ? -17.656 -20.469 11.57 1 91.56 396 LYS B CA 1
ATOM 7224 C C . LYS B 1 396 ? -16.562 -21.266 12.258 1 91.56 396 LYS B C 1
ATOM 7226 O O . LYS B 1 396 ? -16.438 -22.484 12.047 1 91.56 396 LYS B O 1
ATOM 7231 N N . ASN B 1 397 ? -15.734 -20.578 13.07 1 89.19 397 ASN B N 1
ATOM 7232 C CA . ASN B 1 397 ? -14.617 -21.203 13.773 1 89.19 397 ASN B CA 1
ATOM 7233 C C . ASN B 1 397 ? -13.711 -21.969 12.805 1 89.19 397 ASN B C 1
ATOM 7235 O O . ASN B 1 397 ? -13.375 -23.141 13.055 1 89.19 397 ASN B O 1
ATOM 7239 N N . TYR B 1 398 ? -13.531 -21.406 11.68 1 91.25 398 TYR B N 1
ATOM 7240 C CA . TYR B 1 398 ? -12.609 -21.875 10.648 1 91.25 398 TYR B CA 1
ATOM 7241 C C . TYR B 1 398 ? -13.148 -23.125 9.953 1 91.25 398 TYR B C 1
ATOM 7243 O O . TYR B 1 398 ? -12.398 -23.844 9.289 1 91.25 398 TYR B O 1
ATOM 7251 N N . LYS B 1 399 ? -14.438 -23.344 10.117 1 95.44 399 LYS B N 1
ATOM 7252 C CA . LYS B 1 399 ? -15.102 -24.453 9.43 1 95.44 399 LYS B CA 1
ATOM 7253 C C . LYS B 1 399 ? -16.203 -23.938 8.5 1 95.44 399 LYS B C 1
ATOM 7255 O O . LYS B 1 399 ? -16.969 -23.047 8.883 1 95.44 399 LYS B O 1
ATOM 7260 N N . PRO B 1 400 ? -16.25 -24.484 7.309 1 97.25 400 PRO B N 1
ATOM 7261 C CA . PRO B 1 400 ? -17.281 -24.078 6.371 1 97.25 400 PRO B CA 1
ATOM 7262 C C . PRO B 1 400 ? -18.609 -24.812 6.594 1 97.25 400 PRO B C 1
ATOM 7264 O O . PRO B 1 400 ? -18.609 -26.016 6.855 1 97.25 400 PRO B O 1
ATOM 7267 N N . HIS B 1 401 ? -19.703 -24.062 6.504 1 96.88 401 HIS B N 1
ATOM 7268 C CA . HIS B 1 401 ? -21.062 -24.594 6.555 1 96.88 401 HIS B CA 1
ATOM 7269 C C . HIS B 1 401 ? -21.875 -24.156 5.344 1 96.88 401 HIS B C 1
ATOM 7271 O O . HIS B 1 401 ? -21.812 -22.984 4.941 1 96.88 401 HIS B O 1
ATOM 7277 N N . ASP B 1 402 ? -22.531 -25.125 4.742 1 97.56 402 ASP B N 1
ATOM 7278 C CA . ASP B 1 402 ? -23.422 -24.797 3.637 1 97.56 402 ASP B CA 1
ATOM 7279 C C . ASP B 1 402 ? -24.75 -24.219 4.148 1 97.56 402 ASP B C 1
ATOM 7281 O O . ASP B 1 402 ? -25.562 -24.953 4.707 1 97.56 402 ASP B O 1
ATOM 7285 N N . VAL B 1 403 ? -24.938 -22.938 3.877 1 95.88 403 VAL B N 1
ATOM 7286 C CA . VAL B 1 403 ? -26.156 -22.281 4.352 1 95.88 403 VAL B CA 1
ATOM 7287 C C . VAL B 1 403 ? -26.969 -21.766 3.162 1 95.88 403 VAL B C 1
ATOM 7289 O O . VAL B 1 403 ? -27.688 -20.781 3.275 1 95.88 403 VAL B O 1
ATOM 7292 N N . THR B 1 404 ? -26.797 -22.359 2.037 1 96.12 404 THR B N 1
ATOM 7293 C CA . THR B 1 404 ? -27.406 -21.922 0.787 1 96.12 404 THR B CA 1
ATOM 7294 C C . THR B 1 404 ? -28.922 -21.828 0.931 1 96.12 404 THR B C 1
ATOM 7296 O O . THR B 1 404 ? -29.531 -20.828 0.537 1 96.12 404 THR B O 1
ATOM 7299 N N . GLU B 1 405 ? -29.531 -22.766 1.552 1 94.94 405 GLU B N 1
ATOM 7300 C CA . GLU B 1 405 ? -30.984 -22.781 1.69 1 94.94 405 GLU B CA 1
ATOM 7301 C C . GLU B 1 405 ? -31.469 -21.641 2.584 1 94.94 405 GLU B C 1
ATOM 7303 O O . GLU B 1 405 ? -32.469 -21 2.281 1 94.94 405 GLU B O 1
ATOM 7308 N N . ARG B 1 406 ? -30.781 -21.438 3.633 1 93.56 406 ARG B N 1
ATOM 7309 C CA . ARG B 1 406 ? -31.141 -20.344 4.531 1 93.56 406 ARG B CA 1
ATOM 7310 C C . ARG B 1 406 ? -30.953 -18.984 3.846 1 93.56 406 ARG B C 1
ATOM 7312 O O . ARG B 1 406 ? -31.766 -18.078 4.043 1 93.56 406 ARG B O 1
ATOM 7319 N N . ALA B 1 407 ? -29.953 -18.844 3.086 1 92.62 407 ALA B N 1
ATOM 7320 C CA . ALA B 1 407 ? -29.641 -17.594 2.402 1 92.62 407 ALA B CA 1
ATOM 7321 C C . ALA B 1 407 ? -30.734 -17.25 1.383 1 92.62 407 ALA B C 1
ATOM 7323 O O . ALA B 1 407 ? -31.047 -16.078 1.187 1 92.62 407 ALA B O 1
ATOM 7324 N N . LYS B 1 408 ? -31.297 -18.219 0.8 1 90.81 408 LYS B N 1
ATOM 7325 C CA . LYS B 1 408 ? -32.312 -18.016 -0.227 1 90.81 408 LYS B CA 1
ATOM 7326 C C . LYS B 1 408 ? -33.594 -17.422 0.371 1 90.81 408 LYS B C 1
ATOM 7328 O O . LYS B 1 408 ? -34.406 -16.859 -0.352 1 90.81 408 LYS B O 1
ATOM 7333 N N . ARG B 1 409 ? -33.625 -17.438 1.641 1 89.88 409 ARG B N 1
ATOM 7334 C CA . ARG B 1 409 ? -34.812 -16.922 2.318 1 89.88 409 ARG B CA 1
ATOM 7335 C C . ARG B 1 409 ? -34.688 -15.414 2.555 1 89.88 409 ARG B C 1
ATOM 7337 O O . ARG B 1 409 ? -35.656 -14.75 2.895 1 89.88 409 ARG B O 1
ATOM 7344 N N . ILE B 1 410 ? -33.531 -14.945 2.357 1 88.31 410 ILE B N 1
ATOM 7345 C CA . ILE B 1 410 ? -33.312 -13.516 2.539 1 88.31 410 ILE B CA 1
ATOM 7346 C C . ILE B 1 410 ? -33.969 -12.742 1.398 1 88.31 410 ILE B C 1
ATOM 7348 O O . ILE B 1 410 ? -33.719 -13.031 0.224 1 88.31 410 ILE B O 1
ATOM 7352 N N . GLU B 1 411 ? -34.812 -11.781 1.715 1 82.69 411 GLU B N 1
ATOM 7353 C CA . GLU B 1 411 ? -35.531 -10.992 0.717 1 82.69 411 GLU B CA 1
ATOM 7354 C C . GLU B 1 411 ? -34.719 -9.773 0.29 1 82.69 411 GLU B C 1
ATOM 7356 O O . GLU B 1 411 ? -34.281 -9 1.133 1 82.69 411 GLU B O 1
ATOM 7361 N N . VAL B 1 412 ? -34.469 -9.75 -0.984 1 79.31 412 VAL B N 1
ATOM 7362 C CA . VAL B 1 412 ? -33.812 -8.578 -1.552 1 79.31 412 VAL B CA 1
ATOM 7363 C C . VAL B 1 412 ? -34.688 -8 -2.678 1 79.31 412 VAL B C 1
ATOM 7365 O O . VAL B 1 412 ? -35.281 -8.742 -3.461 1 79.31 412 VAL B O 1
ATOM 7368 N N . ARG B 1 413 ? -34.906 -6.656 -2.676 1 76 413 ARG B N 1
ATOM 7369 C CA . ARG B 1 413 ? -35.844 -6.004 -3.58 1 76 413 ARG B CA 1
ATOM 7370 C C . ARG B 1 413 ? -35.125 -5.453 -4.812 1 76 413 ARG B C 1
ATOM 7372 O O . ARG B 1 413 ? -35.75 -5.137 -5.816 1 76 413 ARG B O 1
ATOM 7379 N N . ALA B 1 414 ? -33.938 -5.363 -4.918 1 73.62 414 ALA B N 1
ATOM 7380 C CA . ALA B 1 414 ? -33.281 -4.723 -6.055 1 73.62 414 ALA B CA 1
ATOM 7381 C C . ALA B 1 414 ? -33.375 -5.59 -7.305 1 73.62 414 ALA B C 1
ATOM 7383 O O . ALA B 1 414 ? -33.062 -6.781 -7.27 1 73.62 414 ALA B O 1
ATOM 7384 N N . PRO B 1 415 ? -33.875 -5.012 -8.461 1 79.69 415 PRO B N 1
ATOM 7385 C CA . PRO B 1 415 ? -34 -5.793 -9.695 1 79.69 415 PRO B CA 1
ATOM 7386 C C . PRO B 1 415 ? -32.656 -6.164 -10.297 1 79.69 415 PRO B C 1
ATOM 7388 O O . PRO B 1 415 ? -31.672 -5.406 -10.172 1 79.69 415 PRO B O 1
ATOM 7391 N N . PRO B 1 416 ? -32.625 -7.402 -10.883 1 86.75 416 PRO B N 1
ATOM 7392 C CA . PRO B 1 416 ? -31.406 -7.789 -11.578 1 86.75 416 PRO B CA 1
ATOM 7393 C C . PRO B 1 416 ? -31.141 -6.934 -12.82 1 86.75 416 PRO B C 1
ATOM 7395 O O . PRO B 1 416 ? -32.094 -6.375 -13.398 1 86.75 416 PRO B O 1
ATOM 7398 N N . SER B 1 417 ? -29.906 -6.684 -13.086 1 91.56 417 SER B N 1
ATOM 7399 C CA . SER B 1 417 ? -29.484 -5.969 -14.289 1 91.56 417 SER B CA 1
ATOM 7400 C C . SER B 1 417 ? -28.594 -6.844 -15.172 1 91.56 417 SER B C 1
ATOM 7402 O O . SER B 1 417 ? -28.047 -7.844 -14.703 1 91.56 417 SER B O 1
ATOM 7404 N N . GLU B 1 418 ? -28.469 -6.461 -16.438 1 94.75 418 GLU B N 1
ATOM 7405 C CA . GLU B 1 418 ? -27.734 -7.266 -17.406 1 94.75 418 GLU B CA 1
ATOM 7406 C C . GLU B 1 418 ? -26.25 -6.926 -17.391 1 94.75 418 GLU B C 1
ATOM 7408 O O . GLU B 1 418 ? -25.875 -5.758 -17.281 1 94.75 418 GLU B O 1
ATOM 7413 N N . TYR B 1 419 ? -25.484 -7.977 -17.5 1 96.44 419 TYR B N 1
ATOM 7414 C CA . TYR B 1 419 ? -24.047 -7.84 -17.641 1 96.44 419 TYR B CA 1
ATOM 7415 C C . TYR B 1 419 ? -23.641 -7.887 -19.109 1 96.44 419 TYR B C 1
ATOM 7417 O O . TYR B 1 419 ? -24.172 -8.68 -19.891 1 96.44 419 TYR B O 1
ATOM 7425 N N . SER B 1 420 ? -22.688 -6.992 -19.484 1 95.19 420 SER B N 1
ATOM 7426 C CA . SER B 1 420 ? -22.078 -7.027 -20.812 1 95.19 420 SER B CA 1
ATOM 7427 C C . SER B 1 420 ? -20.547 -7.141 -20.703 1 95.19 420 SER B C 1
ATOM 7429 O O . SER B 1 420 ? -19.922 -6.43 -19.922 1 95.19 420 SER B O 1
ATOM 7431 N N . PRO B 1 421 ? -19.984 -8.055 -21.469 1 95.06 421 PRO B N 1
ATOM 7432 C CA . PRO B 1 421 ? -18.516 -8.133 -21.484 1 95.06 421 PRO B CA 1
ATOM 7433 C C . PRO B 1 421 ? -17.859 -6.887 -22.078 1 95.06 421 PRO B C 1
ATOM 7435 O O . PRO B 1 421 ? -18.516 -6.129 -22.812 1 95.06 421 PRO B O 1
ATOM 7438 N N . PRO B 1 422 ? -16.594 -6.668 -21.734 1 96.12 422 PRO B N 1
ATOM 7439 C CA . PRO B 1 422 ? -15.914 -5.484 -22.281 1 96.12 422 PRO B CA 1
ATOM 7440 C C . PRO B 1 422 ? -15.609 -5.621 -23.781 1 96.12 422 PRO B C 1
ATOM 7442 O O . PRO B 1 422 ? -15.398 -6.73 -24.266 1 96.12 422 PRO B O 1
ATOM 7445 N N . ARG B 1 423 ? -15.594 -4.504 -24.422 1 94.94 423 ARG B N 1
ATOM 7446 C CA . ARG B 1 423 ? -15.008 -4.496 -25.766 1 94.94 423 ARG B CA 1
ATOM 7447 C C . ARG B 1 423 ? -13.516 -4.801 -25.703 1 94.94 423 ARG B C 1
ATOM 7449 O O . ARG B 1 423 ? -12.805 -4.305 -24.828 1 94.94 423 ARG B O 1
ATOM 7456 N N . ALA B 1 424 ? -13.102 -5.68 -26.578 1 95.12 424 ALA B N 1
ATOM 7457 C CA . ALA B 1 424 ? -11.68 -6.02 -26.625 1 95.12 424 ALA B CA 1
ATOM 7458 C C . ALA B 1 424 ? -10.859 -4.848 -27.156 1 95.12 424 ALA B C 1
ATOM 7460 O O . ALA B 1 424 ? -11.188 -4.262 -28.203 1 95.12 424 ALA B O 1
ATOM 7461 N N . ARG B 1 425 ? -9.812 -4.539 -26.531 1 96.81 425 ARG B N 1
ATOM 7462 C CA . ARG B 1 425 ? -8.945 -3.436 -26.938 1 96.81 425 ARG B CA 1
ATOM 7463 C C . ARG B 1 425 ? -7.781 -3.934 -27.781 1 96.81 425 ARG B C 1
ATOM 7465 O O . ARG B 1 425 ? -7.266 -5.031 -27.562 1 96.81 425 ARG B O 1
ATOM 7472 N N . GLU B 1 426 ? -7.457 -3.15 -28.719 1 97.06 426 GLU B N 1
ATOM 7473 C CA . GLU B 1 426 ? -6.133 -3.242 -29.328 1 97.06 426 GLU B CA 1
ATOM 7474 C C . GLU B 1 426 ? -5.133 -2.336 -28.609 1 97.06 426 GLU B C 1
ATOM 7476 O O . GLU B 1 426 ? -5.266 -1.11 -28.641 1 97.06 426 GLU B O 1
ATOM 7481 N N . LEU B 1 427 ? -4.16 -2.988 -28.016 1 97.31 427 LEU B N 1
ATOM 7482 C CA . LEU B 1 427 ? -3.25 -2.244 -27.156 1 97.31 427 LEU B CA 1
ATOM 7483 C C . LEU B 1 427 ? -1.888 -2.078 -27.812 1 97.31 427 LEU B C 1
ATOM 7485 O O . LEU B 1 427 ? -1.498 -2.896 -28.656 1 97.31 427 LEU B O 1
ATOM 7489 N N . ARG B 1 428 ? -1.271 -0.985 -27.5 1 96.94 428 ARG B N 1
ATOM 7490 C CA . ARG B 1 428 ? 0.085 -0.706 -27.953 1 96.94 428 ARG B CA 1
ATOM 7491 C C . ARG B 1 428 ? 0.936 -0.12 -26.844 1 96.94 428 ARG B C 1
ATOM 7493 O O . ARG B 1 428 ? 0.482 0.757 -26.094 1 96.94 428 ARG B O 1
ATOM 7500 N N . ARG B 1 429 ? 2.135 -0.65 -26.688 1 94.12 429 ARG B N 1
ATOM 7501 C CA . ARG B 1 429 ? 3.133 -0.104 -25.781 1 94.12 429 ARG B CA 1
ATOM 7502 C C . ARG B 1 429 ? 4.539 -0.264 -26.344 1 94.12 429 ARG B C 1
ATOM 7504 O O . ARG B 1 429 ? 4.891 -1.327 -26.859 1 94.12 429 ARG B O 1
ATOM 7511 N N . PRO B 1 430 ? 5.379 0.721 -26.281 1 93.94 430 PRO B N 1
ATOM 7512 C CA . PRO B 1 430 ? 6.723 0.684 -26.875 1 93.94 430 PRO B CA 1
ATOM 7513 C C . PRO B 1 430 ? 7.699 -0.159 -26.047 1 93.94 430 PRO B C 1
ATOM 7515 O O . PRO B 1 430 ? 8.734 -0.581 -26.562 1 93.94 430 PRO B O 1
ATOM 7518 N N . GLY B 1 431 ? 7.461 -0.568 -24.891 1 93.56 431 GLY B N 1
ATOM 7519 C CA . GLY B 1 431 ? 8.422 -1.221 -24.016 1 93.56 431 GLY B CA 1
ATOM 7520 C C . GLY B 1 431 ? 9.172 -0.25 -23.125 1 93.56 431 GLY B C 1
ATOM 7521 O O . GLY B 1 431 ? 9.625 0.8 -23.594 1 93.56 431 GLY B O 1
ATOM 7522 N N . ALA B 1 432 ? 9.312 -0.552 -21.891 1 94.56 432 ALA B N 1
ATOM 7523 C CA . ALA B 1 432 ? 9.945 0.342 -20.922 1 94.56 432 ALA B CA 1
ATOM 7524 C C . ALA B 1 432 ? 11.461 0.13 -20.875 1 94.56 432 ALA B C 1
ATOM 7526 O O . ALA B 1 432 ? 11.953 -0.932 -21.266 1 94.56 432 ALA B O 1
ATOM 7527 N N . GLU B 1 433 ? 12.117 1.142 -20.453 1 93.88 433 GLU B N 1
ATOM 7528 C CA . GLU B 1 433 ? 13.57 1.07 -20.359 1 93.88 433 GLU B CA 1
ATOM 7529 C C . GLU B 1 433 ? 14.016 0.579 -18.984 1 93.88 433 GLU B C 1
ATOM 7531 O O . GLU B 1 433 ? 13.68 1.183 -17.969 1 93.88 433 GLU B O 1
ATOM 7536 N N . LYS B 1 434 ? 14.789 -0.418 -18.969 1 91.88 434 LYS B N 1
ATOM 7537 C CA . LYS B 1 434 ? 15.453 -0.903 -17.766 1 91.88 434 LYS B CA 1
ATOM 7538 C C . LYS B 1 434 ? 14.492 -0.963 -16.594 1 91.88 434 LYS B C 1
ATOM 7540 O O . LYS B 1 434 ? 14.688 -0.286 -15.578 1 91.88 434 LYS B O 1
ATOM 7545 N N . VAL B 1 435 ? 13.523 -1.818 -16.672 1 95.12 435 VAL B N 1
ATOM 7546 C CA . VAL B 1 435 ? 12.547 -1.963 -15.602 1 95.12 435 VAL B CA 1
ATOM 7547 C C . VAL B 1 435 ? 13.195 -2.658 -14.398 1 95.12 435 VAL B C 1
ATOM 7549 O O . VAL B 1 435 ? 13.82 -3.707 -14.555 1 95.12 435 VAL B O 1
ATOM 7552 N N . LYS B 1 436 ? 13.086 -2.068 -13.227 1 93.44 436 LYS B N 1
ATOM 7553 C CA . LYS B 1 436 ? 13.695 -2.588 -12 1 93.44 436 LYS B CA 1
ATOM 7554 C C . LYS B 1 436 ? 12.633 -2.939 -10.961 1 93.44 436 LYS B C 1
ATOM 7556 O O . LYS B 1 436 ? 11.586 -2.287 -10.891 1 93.44 436 LYS B O 1
ATOM 7561 N N . VAL B 1 437 ? 12.953 -3.982 -10.219 1 92.81 437 VAL B N 1
ATOM 7562 C CA . VAL B 1 437 ? 12.086 -4.375 -9.109 1 92.81 437 VAL B CA 1
ATOM 7563 C C . VAL B 1 437 ? 12.492 -3.621 -7.844 1 92.81 437 VAL B C 1
ATOM 7565 O O . VAL B 1 437 ? 13.656 -3.631 -7.453 1 92.81 437 VAL B O 1
ATOM 7568 N N . ARG B 1 438 ? 11.562 -2.916 -7.254 1 85.25 438 ARG B N 1
ATOM 7569 C CA . ARG B 1 438 ? 11.727 -2.217 -5.984 1 85.25 438 ARG B CA 1
ATOM 7570 C C . ARG B 1 438 ? 10.641 -2.617 -4.992 1 85.25 438 ARG B C 1
ATOM 7572 O O . ARG B 1 438 ? 9.594 -1.966 -4.91 1 85.25 438 ARG B O 1
ATOM 7579 N N . GLY B 1 439 ? 10.953 -3.646 -4.203 1 81.25 439 GLY B N 1
ATOM 7580 C CA . GLY B 1 439 ? 9.883 -4.203 -3.396 1 81.25 439 GLY B CA 1
ATOM 7581 C C . GLY B 1 439 ? 8.758 -4.789 -4.227 1 81.25 439 GLY B C 1
ATOM 7582 O O . GLY B 1 439 ? 8.992 -5.609 -5.117 1 81.25 439 GLY B O 1
ATOM 7583 N N . PRO B 1 440 ? 7.582 -4.281 -3.902 1 83.69 440 PRO B N 1
ATOM 7584 C CA . PRO B 1 440 ? 6.453 -4.801 -4.684 1 83.69 440 PRO B CA 1
ATOM 7585 C C . PRO B 1 440 ? 6.145 -3.951 -5.91 1 83.69 440 PRO B C 1
ATOM 7587 O O . PRO B 1 440 ? 5.09 -4.113 -6.527 1 83.69 440 PRO B O 1
ATOM 7590 N N . TRP B 1 441 ? 7.082 -3.072 -6.309 1 88.19 441 TRP B N 1
ATOM 7591 C CA . TRP B 1 441 ? 6.832 -2.16 -7.422 1 88.19 441 TRP B CA 1
ATOM 7592 C C . TRP B 1 441 ? 7.828 -2.391 -8.547 1 88.19 441 TRP B C 1
ATOM 7594 O O . TRP B 1 441 ? 8.914 -2.93 -8.328 1 88.19 441 TRP B O 1
ATOM 7604 N N . LEU B 1 442 ? 7.379 -2.061 -9.656 1 95.38 442 LEU B N 1
ATOM 7605 C CA . LEU B 1 442 ? 8.234 -1.995 -10.836 1 95.38 442 LEU B CA 1
ATOM 7606 C C . LEU B 1 442 ? 8.461 -0.549 -11.266 1 95.38 442 LEU B C 1
ATOM 7608 O O . LEU B 1 442 ? 7.508 0.232 -11.352 1 95.38 442 LEU B O 1
ATOM 7612 N N . GLU B 1 443 ? 9.695 -0.207 -11.477 1 93.62 443 GLU B N 1
ATOM 7613 C CA . GLU B 1 443 ? 10.039 1.163 -11.844 1 93.62 443 GLU B CA 1
ATOM 7614 C C . GLU B 1 443 ? 10.852 1.199 -13.133 1 93.62 443 GLU B C 1
ATOM 7616 O O . GLU B 1 443 ? 11.555 0.24 -13.461 1 93.62 443 GLU B O 1
ATOM 7621 N N . SER B 1 444 ? 10.664 2.191 -13.82 1 94.56 444 SER B N 1
ATOM 7622 C CA . SER B 1 444 ? 11.43 2.455 -15.039 1 94.56 444 SER B CA 1
ATOM 7623 C C . SER B 1 444 ? 11.711 3.945 -15.203 1 94.56 444 SER B C 1
ATOM 7625 O O . SER B 1 444 ? 10.914 4.785 -14.773 1 94.56 444 SER B O 1
ATOM 7627 N N . LYS B 1 445 ? 12.852 4.289 -15.766 1 87.94 445 LYS B N 1
ATOM 7628 C CA . LYS B 1 445 ? 13.195 5.68 -16.047 1 87.94 445 LYS B CA 1
ATOM 7629 C C . LYS B 1 445 ? 12.188 6.309 -17.016 1 87.94 445 LYS B C 1
ATOM 7631 O O . LYS B 1 445 ? 11.953 7.52 -16.969 1 87.94 445 LYS B O 1
ATOM 7636 N N . SER B 1 446 ? 11.586 5.465 -17.797 1 91.12 446 SER B N 1
ATOM 7637 C CA . SER B 1 446 ? 10.656 5.969 -18.797 1 91.12 446 SER B CA 1
ATOM 7638 C C . SER B 1 446 ? 9.258 6.168 -18.219 1 91.12 446 SER B C 1
ATOM 7640 O O . SER B 1 446 ? 8.352 6.637 -18.922 1 91.12 446 SER B O 1
ATOM 7642 N N . TRP B 1 447 ? 9.062 5.766 -17.016 1 90.88 447 TRP B N 1
ATOM 7643 C CA . TRP B 1 447 ? 7.75 5.859 -16.375 1 90.88 447 TRP B CA 1
ATOM 7644 C C . TRP B 1 447 ? 7.691 7.047 -15.422 1 90.88 447 TRP B C 1
ATOM 7646 O O . TRP B 1 447 ? 8.664 7.336 -14.727 1 90.88 447 TRP B O 1
ATOM 7656 N N . LYS B 1 448 ? 6.613 7.723 -15.445 1 79.81 448 LYS B N 1
ATOM 7657 C CA . LYS B 1 448 ? 6.391 8.82 -14.516 1 79.81 448 LYS B CA 1
ATOM 7658 C C . LYS B 1 448 ? 6.082 8.297 -13.109 1 79.81 448 LYS B C 1
ATOM 7660 O O . LYS B 1 448 ? 6.312 8.992 -12.117 1 79.81 448 LYS B O 1
ATOM 7665 N N . SER B 1 449 ? 5.527 7.086 -13.102 1 83.44 449 SER B N 1
ATOM 7666 C CA . SER B 1 449 ? 5.145 6.457 -11.844 1 83.44 449 SER B CA 1
ATOM 7667 C C . SER B 1 449 ? 5.391 4.953 -11.875 1 83.44 449 SER B C 1
ATOM 7669 O O . SER B 1 449 ? 5.402 4.344 -12.953 1 83.44 449 SER B O 1
ATOM 7671 N N . PRO B 1 450 ? 5.633 4.375 -10.727 1 90.06 450 PRO B N 1
ATOM 7672 C CA . PRO B 1 450 ? 5.883 2.932 -10.695 1 90.06 450 PRO B CA 1
ATOM 7673 C C . PRO B 1 450 ? 4.617 2.109 -10.938 1 90.06 450 PRO B C 1
ATOM 7675 O O . PRO B 1 450 ? 3.506 2.623 -10.797 1 90.06 450 PRO B O 1
ATOM 7678 N N . VAL B 1 451 ? 4.793 0.906 -11.367 1 93.94 451 VAL B N 1
ATOM 7679 C CA . VAL B 1 451 ? 3.715 -0.076 -11.453 1 93.94 451 VAL B CA 1
ATOM 7680 C C . VAL B 1 451 ? 3.621 -0.852 -10.141 1 93.94 451 VAL B C 1
ATOM 7682 O O . VAL B 1 451 ? 4.566 -1.543 -9.75 1 93.94 451 VAL B O 1
ATOM 7685 N N . LYS B 1 452 ? 2.514 -0.668 -9.492 1 91.75 452 LYS B N 1
ATOM 7686 C CA . LYS B 1 452 ? 2.291 -1.387 -8.242 1 91.75 452 LYS B CA 1
ATOM 7687 C C . LYS B 1 452 ? 1.764 -2.795 -8.508 1 91.75 452 LYS B C 1
ATOM 7689 O O . LYS B 1 452 ? 0.89 -2.988 -9.352 1 91.75 452 LYS B O 1
ATOM 7694 N N . THR B 1 453 ? 2.27 -3.797 -7.742 1 94.69 453 THR B N 1
ATOM 7695 C CA . THR B 1 453 ? 1.889 -5.172 -8.039 1 94.69 453 THR B CA 1
ATOM 7696 C C . THR B 1 453 ? 1.231 -5.824 -6.824 1 94.69 453 THR B C 1
ATOM 7698 O O . THR B 1 453 ? 0.868 -7 -6.867 1 94.69 453 THR B O 1
ATOM 7701 N N . GLU B 1 454 ? 0.975 -5.125 -5.773 1 89.62 454 GLU B N 1
ATOM 7702 C CA . GLU B 1 454 ? 0.479 -5.684 -4.52 1 89.62 454 GLU B CA 1
ATOM 7703 C C . GLU B 1 454 ? -0.922 -6.262 -4.688 1 89.62 454 GLU B C 1
ATOM 7705 O O . GLU B 1 454 ? -1.292 -7.219 -4.004 1 89.62 454 GLU B O 1
ATOM 7710 N N . ALA B 1 455 ? -1.659 -5.699 -5.609 1 93.69 455 ALA B N 1
ATOM 7711 C CA . ALA B 1 455 ? -3.033 -6.148 -5.812 1 93.69 455 ALA B CA 1
ATOM 7712 C C . ALA B 1 455 ? -3.07 -7.484 -6.547 1 93.69 455 ALA B C 1
ATOM 7714 O O . ALA B 1 455 ? -4.117 -8.133 -6.621 1 93.69 455 ALA B O 1
ATOM 7715 N N . ASN B 1 456 ? -1.959 -7.891 -7.156 1 96.5 456 ASN B N 1
ATOM 7716 C CA . ASN B 1 456 ? -1.869 -9.219 -7.754 1 96.5 456 ASN B CA 1
ATOM 7717 C C . ASN B 1 456 ? -1.453 -10.273 -6.73 1 96.5 456 ASN B C 1
ATOM 7719 O O . ASN B 1 456 ? -0.28 -10.641 -6.652 1 96.5 456 ASN B O 1
ATOM 7723 N N . VAL B 1 457 ? -2.369 -10.867 -6.117 1 94.44 457 VAL B N 1
ATOM 7724 C CA . VAL B 1 457 ? -2.117 -11.742 -4.98 1 94.44 457 VAL B CA 1
ATOM 7725 C C . VAL B 1 457 ? -1.621 -13.102 -5.473 1 94.44 457 VAL B C 1
ATOM 7727 O O . VAL B 1 457 ? -1.188 -13.938 -4.68 1 94.44 457 VAL B O 1
ATOM 7730 N N . HIS B 1 458 ? -1.606 -13.273 -6.773 1 97.38 458 HIS B N 1
ATOM 7731 C CA . HIS B 1 458 ? -1.229 -14.562 -7.344 1 97.38 458 HIS B CA 1
ATOM 7732 C C . HIS B 1 458 ? 0.286 -14.719 -7.395 1 97.38 458 HIS B C 1
ATOM 7734 O O . HIS B 1 458 ? 0.792 -15.828 -7.59 1 97.38 458 HIS B O 1
ATOM 7740 N N . LEU B 1 459 ? 1.018 -13.633 -7.277 1 96.88 459 LEU B N 1
ATOM 7741 C CA . LEU B 1 459 ? 2.475 -13.711 -7.305 1 96.88 459 LEU B CA 1
ATOM 7742 C C . LEU B 1 459 ? 3.012 -14.305 -6.008 1 96.88 459 LEU B C 1
ATOM 7744 O O . LEU B 1 459 ? 2.619 -13.883 -4.918 1 96.88 459 LEU B O 1
ATOM 7748 N N . GLU B 1 460 ? 3.971 -15.25 -6.16 1 95.62 460 GLU B N 1
ATOM 7749 C CA . GLU B 1 460 ? 4.402 -16.062 -5.02 1 95.62 460 GLU B CA 1
ATOM 7750 C C . GLU B 1 460 ? 5.828 -15.703 -4.605 1 95.62 460 GLU B C 1
ATOM 7752 O O . GLU B 1 460 ? 6.23 -15.961 -3.469 1 95.62 460 GLU B O 1
ATOM 7757 N N . GLU B 1 461 ? 6.602 -15.211 -5.547 1 95.94 461 GLU B N 1
ATOM 7758 C CA . GLU B 1 461 ? 8.008 -14.969 -5.23 1 95.94 461 GLU B CA 1
ATOM 7759 C C . GLU B 1 461 ? 8.578 -13.852 -6.094 1 95.94 461 GLU B C 1
ATOM 7761 O O . GLU B 1 461 ? 7.996 -13.484 -7.117 1 95.94 461 GLU B O 1
ATOM 7766 N N . GLU B 1 462 ? 9.695 -13.391 -5.691 1 95.69 462 GLU B N 1
ATOM 7767 C CA . GLU B 1 462 ? 10.328 -12.242 -6.328 1 95.69 462 GLU B CA 1
ATOM 7768 C C . GLU B 1 462 ? 10.688 -12.547 -7.777 1 95.69 462 GLU B C 1
ATOM 7770 O O . GLU B 1 462 ? 10.664 -11.648 -8.625 1 95.69 462 GLU B O 1
ATOM 7775 N N . GLY B 1 463 ? 11 -13.75 -8.078 1 98.12 463 GLY B N 1
ATOM 7776 C CA . GLY B 1 463 ? 11.344 -14.133 -9.438 1 98.12 463 GLY B CA 1
ATOM 7777 C C . GLY B 1 463 ? 10.25 -13.805 -10.438 1 98.12 463 GLY B C 1
ATOM 7778 O O . GLY B 1 463 ? 10.539 -13.531 -11.609 1 98.12 463 GLY B O 1
ATOM 7779 N N . GLN B 1 464 ? 9.062 -13.836 -9.969 1 98.5 464 GLN B N 1
ATOM 7780 C CA . GLN B 1 464 ? 7.949 -13.492 -10.844 1 98.5 464 GLN B CA 1
ATOM 7781 C C . GLN B 1 464 ? 7.934 -12 -11.156 1 98.5 464 GLN B C 1
ATOM 7783 O O . GLN B 1 464 ? 7.656 -11.594 -12.289 1 98.5 464 GLN B O 1
ATOM 7788 N N . LEU B 1 465 ? 8.273 -11.219 -10.188 1 98 465 LEU B N 1
ATOM 7789 C CA . LEU B 1 465 ? 8.383 -9.781 -10.422 1 98 465 LEU B CA 1
ATOM 7790 C C . LEU B 1 465 ? 9.523 -9.484 -11.391 1 98 465 LEU B C 1
ATOM 7792 O O . LEU B 1 465 ? 9.375 -8.648 -12.297 1 98 465 LEU B O 1
ATOM 7796 N N . ASN B 1 466 ? 10.625 -10.164 -11.18 1 97.81 466 ASN B N 1
ATOM 7797 C CA . ASN B 1 466 ? 11.75 -10 -12.086 1 97.81 466 ASN B CA 1
ATOM 7798 C C . ASN B 1 466 ? 11.375 -10.367 -13.516 1 97.81 466 ASN B C 1
ATOM 7800 O O . ASN B 1 466 ? 11.781 -9.688 -14.461 1 97.81 466 ASN B O 1
ATOM 7804 N N . PHE B 1 467 ? 10.656 -11.438 -13.633 1 98.5 467 PHE B N 1
ATOM 7805 C CA . PHE B 1 467 ? 10.25 -11.875 -14.969 1 98.5 467 PHE B CA 1
ATOM 7806 C C . PHE B 1 467 ? 9.305 -10.867 -15.609 1 98.5 467 PHE B C 1
ATOM 7808 O O . PHE B 1 467 ? 9.461 -10.523 -16.781 1 98.5 467 PHE B O 1
ATOM 7815 N N . LEU B 1 468 ? 8.336 -10.344 -14.852 1 98.44 468 LEU B N 1
ATOM 7816 C CA . LEU B 1 468 ? 7.422 -9.328 -15.352 1 98.44 468 LEU B CA 1
ATOM 7817 C C . LEU B 1 468 ? 8.18 -8.07 -15.781 1 98.44 468 LEU B C 1
ATOM 7819 O O . LEU B 1 468 ? 7.859 -7.469 -16.812 1 98.44 468 LEU B O 1
ATOM 7823 N N . ALA B 1 469 ? 9.141 -7.664 -14.969 1 97.81 469 ALA B N 1
ATOM 7824 C CA . ALA B 1 469 ? 9.977 -6.52 -15.328 1 97.81 469 ALA B CA 1
ATOM 7825 C C . ALA B 1 469 ? 10.641 -6.719 -16.688 1 97.81 469 ALA B C 1
ATOM 7827 O O . ALA B 1 469 ? 10.609 -5.828 -17.531 1 97.81 469 ALA B O 1
ATOM 7828 N N . LYS B 1 470 ? 11.172 -7.906 -16.891 1 97 470 LYS B N 1
ATOM 7829 C CA . LYS B 1 470 ? 11.828 -8.234 -18.156 1 97 470 LYS B CA 1
ATOM 7830 C C . LYS B 1 470 ? 10.836 -8.211 -19.312 1 97 470 LYS B C 1
ATOM 7832 O O . LYS B 1 470 ? 11.141 -7.684 -20.391 1 97 470 LYS B O 1
ATOM 7837 N N . LEU B 1 471 ? 9.719 -8.766 -19.109 1 97.38 471 LEU B N 1
ATOM 7838 C CA . LEU B 1 471 ? 8.711 -8.844 -20.156 1 97.38 471 LEU B CA 1
ATOM 7839 C C . LEU B 1 471 ? 8.195 -7.457 -20.531 1 97.38 471 LEU B C 1
ATOM 7841 O O . LEU B 1 471 ? 7.859 -7.203 -21.688 1 97.38 471 LEU B O 1
ATOM 7845 N N . LEU B 1 472 ? 8.133 -6.535 -19.547 1 97.25 472 LEU B N 1
ATOM 7846 C CA . LEU B 1 472 ? 7.617 -5.184 -19.766 1 97.25 472 LEU B CA 1
ATOM 7847 C C . LEU B 1 472 ? 8.594 -4.363 -20.609 1 97.25 472 LEU B C 1
ATOM 7849 O O . LEU B 1 472 ? 8.234 -3.307 -21.125 1 97.25 472 LEU B O 1
ATOM 7853 N N . GLU B 1 473 ? 9.82 -4.805 -20.672 1 96.81 473 GLU B N 1
ATOM 7854 C CA . GLU B 1 473 ? 10.805 -4.113 -21.484 1 96.81 473 GLU B CA 1
ATOM 7855 C C . GLU B 1 473 ? 10.562 -4.375 -22.969 1 96.81 473 GLU B C 1
ATOM 7857 O O . GLU B 1 473 ? 11.078 -3.65 -23.828 1 96.81 473 GLU B O 1
ATOM 7862 N N . ARG B 1 474 ? 9.797 -5.387 -23.281 1 94.94 474 ARG B N 1
ATOM 7863 C CA . ARG B 1 474 ? 9.453 -5.715 -24.672 1 94.94 474 ARG B CA 1
ATOM 7864 C C . ARG B 1 474 ? 8.227 -4.945 -25.125 1 94.94 474 ARG B C 1
ATOM 7866 O O . ARG B 1 474 ? 7.277 -4.762 -24.359 1 94.94 474 ARG B O 1
ATOM 7873 N N . PRO B 1 475 ? 8.234 -4.484 -26.359 1 95.81 475 PRO B N 1
ATOM 7874 C CA . PRO B 1 475 ? 7.016 -3.855 -26.875 1 95.81 475 PRO B CA 1
ATOM 7875 C C . PRO B 1 475 ? 5.859 -4.84 -27.016 1 95.81 475 P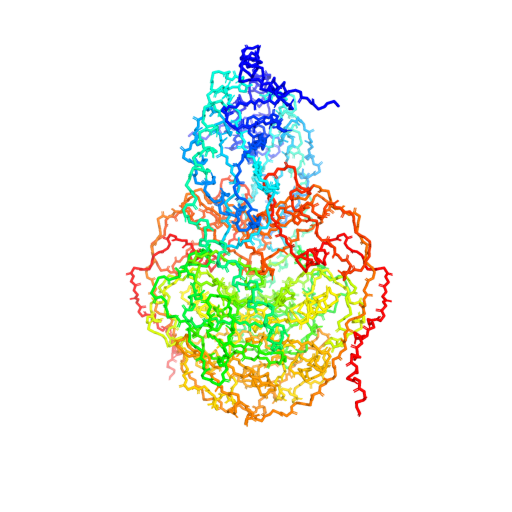RO B C 1
ATOM 7877 O O . PRO B 1 475 ? 6.082 -6.047 -27.141 1 95.81 475 PRO B O 1
ATOM 7880 N N . PHE B 1 476 ? 4.684 -4.34 -26.922 1 95.56 476 PHE B N 1
ATOM 7881 C CA . PHE B 1 476 ? 3.484 -5.152 -27.078 1 95.56 476 PHE B CA 1
ATOM 7882 C C . PHE B 1 476 ? 2.475 -4.457 -27.984 1 95.56 476 PHE B C 1
ATOM 7884 O O . PHE B 1 476 ? 2.236 -3.256 -27.844 1 95.56 476 PHE B O 1
ATOM 7891 N N . SER B 1 477 ? 1.987 -5.137 -28.984 1 95.94 477 SER B N 1
ATOM 7892 C CA . SER B 1 477 ? 0.891 -4.719 -29.844 1 95.94 477 SER B CA 1
ATOM 7893 C C . SER B 1 477 ? -0.091 -5.859 -30.094 1 95.94 477 SER B C 1
ATOM 7895 O O . SER B 1 477 ? 0.281 -6.898 -30.641 1 95.94 477 SER B O 1
ATOM 7897 N N . GLY B 1 478 ? -1.255 -5.711 -29.625 1 96.12 478 GLY B N 1
ATOM 7898 C CA . GLY B 1 478 ? -2.24 -6.766 -29.812 1 96.12 478 GLY B CA 1
ATOM 7899 C C . GLY B 1 478 ? -3.293 -6.793 -28.719 1 96.12 478 GLY B C 1
ATOM 7900 O O . GLY B 1 478 ? -3.484 -5.805 -28 1 96.12 478 GLY B O 1
ATOM 7901 N N . LYS B 1 479 ? -3.998 -7.867 -28.688 1 96.38 479 LYS B N 1
ATOM 7902 C CA . LYS B 1 479 ? -5.07 -8.047 -27.719 1 96.38 479 LYS B CA 1
ATOM 7903 C C . LYS B 1 479 ? -4.566 -8.789 -26.484 1 96.38 479 LYS B C 1
ATOM 7905 O O . LYS B 1 479 ? -3.656 -9.609 -26.562 1 96.38 479 LYS B O 1
ATOM 7910 N N . LEU B 1 480 ? -5.156 -8.5 -25.328 1 95.62 480 LEU B N 1
ATOM 7911 C CA . LEU B 1 480 ? -4.746 -9.133 -24.078 1 95.62 480 LEU B CA 1
ATOM 7912 C C . LEU B 1 480 ? -4.914 -10.648 -24.141 1 95.62 480 LEU B C 1
ATOM 7914 O O . LEU B 1 480 ? -4.098 -11.391 -23.594 1 95.62 480 LEU B O 1
ATOM 7918 N N . ARG B 1 481 ? -5.965 -11.141 -24.828 1 92.69 481 ARG B N 1
ATOM 7919 C CA . ARG B 1 481 ? -6.258 -12.57 -24.906 1 92.69 481 ARG B CA 1
ATOM 7920 C C . ARG B 1 481 ? -5.168 -13.312 -25.672 1 92.69 481 ARG B C 1
ATOM 7922 O O . ARG B 1 481 ? -5.055 -14.539 -25.578 1 92.69 481 ARG B O 1
ATOM 7929 N N . ASP B 1 482 ? -4.352 -12.586 -26.391 1 92.69 482 ASP B N 1
ATOM 7930 C CA . ASP B 1 482 ? -3.318 -13.188 -27.234 1 92.69 482 ASP B CA 1
ATOM 7931 C C . ASP B 1 482 ? -1.963 -13.172 -26.531 1 92.69 482 ASP B C 1
ATOM 7933 O O . ASP B 1 482 ? -0.96 -13.617 -27.094 1 92.69 482 ASP B O 1
ATOM 7937 N N . LEU B 1 483 ? -1.96 -12.711 -25.312 1 94.75 483 LEU B N 1
ATOM 7938 C CA . LEU B 1 483 ? -0.707 -12.648 -24.562 1 94.75 483 LEU B CA 1
ATOM 7939 C C . LEU B 1 483 ? -0.145 -14.047 -24.328 1 94.75 483 LEU B C 1
ATOM 7941 O O . LEU B 1 483 ? -0.89 -14.969 -23.984 1 94.75 483 LEU B O 1
ATOM 7945 N N . ARG B 1 484 ? 1.104 -14.195 -24.594 1 93.94 484 ARG B N 1
ATOM 7946 C CA . ARG B 1 484 ? 1.838 -15.422 -24.312 1 93.94 484 ARG B CA 1
ATOM 7947 C C . ARG B 1 484 ? 3.066 -15.148 -23.453 1 93.94 484 ARG B C 1
ATOM 7949 O O . ARG B 1 484 ? 3.748 -14.133 -23.641 1 93.94 484 ARG B O 1
ATOM 7956 N N . VAL B 1 485 ? 3.252 -15.977 -22.547 1 97.06 485 VAL B N 1
ATOM 7957 C CA . VAL B 1 485 ? 4.402 -15.844 -21.672 1 97.06 485 VAL B CA 1
ATOM 7958 C C . VAL B 1 485 ? 5.438 -16.906 -22 1 97.06 485 VAL B C 1
ATOM 7960 O O . VAL B 1 485 ? 5.137 -18.109 -21.984 1 97.06 485 VAL B O 1
ATOM 7963 N N . PRO B 1 486 ? 6.617 -16.562 -22.359 1 97.56 486 PRO B N 1
ATOM 7964 C CA . PRO B 1 486 ? 7.656 -17.562 -22.656 1 97.56 486 PRO B CA 1
ATOM 7965 C C . PRO B 1 486 ? 8.164 -18.266 -21.391 1 97.56 486 PRO B C 1
ATOM 7967 O O . PRO B 1 486 ? 7.832 -17.859 -20.281 1 97.56 486 PRO B O 1
ATOM 7970 N N . ASP B 1 487 ? 8.883 -19.344 -21.625 1 97.69 487 ASP B N 1
ATOM 7971 C CA . ASP B 1 487 ? 9.555 -20.016 -20.516 1 97.69 487 ASP B CA 1
ATOM 7972 C C . ASP B 1 487 ? 10.641 -19.141 -19.906 1 97.69 487 ASP B C 1
ATOM 7974 O O . ASP B 1 487 ? 11.461 -18.562 -20.625 1 97.69 487 ASP B O 1
ATOM 7978 N N . PRO B 1 488 ? 10.656 -19.016 -18.609 1 98.19 488 PRO B N 1
ATOM 7979 C CA . PRO B 1 488 ? 11.664 -18.156 -17.969 1 98.19 488 PRO B CA 1
ATOM 7980 C C . PRO B 1 488 ? 13.094 -18.547 -18.328 1 98.19 488 PRO B C 1
ATOM 7982 O O . PRO B 1 488 ? 13.969 -17.688 -18.453 1 98.19 488 PRO B O 1
ATOM 7985 N N . TRP B 1 489 ? 13.367 -19.828 -18.5 1 97.81 489 TRP B N 1
ATOM 7986 C CA . TRP B 1 489 ? 14.695 -20.297 -18.844 1 97.81 489 TRP B CA 1
ATOM 7987 C C . TRP B 1 489 ? 15.156 -19.688 -20.172 1 97.81 489 TRP B C 1
ATOM 7989 O O . TRP B 1 489 ? 16.328 -19.359 -20.328 1 97.81 489 TRP B O 1
ATOM 7999 N N . ASP B 1 490 ? 14.273 -19.484 -21.062 1 96.31 490 ASP B N 1
ATOM 8000 C CA . ASP B 1 490 ? 14.602 -18.984 -22.391 1 96.31 490 ASP B CA 1
ATOM 8001 C C . ASP B 1 490 ? 14.656 -17.453 -22.406 1 96.31 490 ASP B C 1
ATOM 8003 O O . ASP B 1 490 ? 15.406 -16.859 -23.188 1 96.31 490 ASP B O 1
ATOM 8007 N N . ALA B 1 491 ? 13.93 -16.891 -21.5 1 96 491 ALA B N 1
ATOM 8008 C CA . ALA B 1 491 ? 13.742 -15.438 -21.562 1 96 491 ALA B CA 1
ATOM 8009 C C . ALA B 1 491 ? 14.758 -14.719 -20.672 1 96 491 ALA B C 1
ATOM 8011 O O . ALA B 1 491 ? 15.062 -13.547 -20.906 1 96 491 ALA B O 1
ATOM 8012 N N . CYS B 1 492 ? 15.289 -15.398 -19.688 1 96.12 492 CYS B N 1
ATOM 8013 C CA . CYS B 1 492 ? 16.219 -14.766 -18.766 1 96.12 492 CYS B CA 1
ATOM 8014 C C . CYS B 1 492 ? 17.594 -15.422 -18.828 1 96.12 492 CYS B C 1
ATOM 8016 O O . CYS B 1 492 ? 17.688 -16.656 -18.922 1 96.12 492 CYS B O 1
ATOM 8018 N N . ALA B 1 493 ? 18.594 -14.586 -18.703 1 94.44 493 ALA B N 1
ATOM 8019 C CA . ALA B 1 493 ? 19.969 -15.078 -18.812 1 94.44 493 ALA B CA 1
ATOM 8020 C C . ALA B 1 493 ? 20.5 -15.523 -17.453 1 94.44 493 ALA B C 1
ATOM 8022 O O . ALA B 1 493 ? 21.438 -16.312 -17.375 1 94.44 493 ALA B O 1
ATOM 8023 N N . GLY B 1 494 ? 19.938 -15.031 -16.422 1 97 494 GLY B N 1
ATOM 8024 C CA . GLY B 1 494 ? 20.328 -15.406 -15.078 1 97 494 GLY B CA 1
ATOM 8025 C C . GLY B 1 494 ? 19.266 -16.219 -14.359 1 97 494 GLY B C 1
ATOM 8026 O O . GLY B 1 494 ? 18.266 -16.625 -14.961 1 97 494 GLY B O 1
ATOM 8027 N N . PRO B 1 495 ? 19.484 -16.562 -13.148 1 98.5 495 PRO B N 1
ATOM 8028 C CA . PRO B 1 495 ? 18.578 -17.422 -12.383 1 98.5 495 PRO B CA 1
ATOM 8029 C C . PRO B 1 495 ? 17.422 -16.656 -11.758 1 98.5 495 PRO B C 1
ATOM 8031 O O . PRO B 1 495 ? 16.656 -17.219 -10.961 1 98.5 495 PRO B O 1
ATOM 8034 N N . GLU B 1 496 ? 17.141 -15.461 -12.086 1 97.75 496 GLU B N 1
ATOM 8035 C CA . GLU B 1 496 ? 16.344 -14.562 -11.258 1 97.75 496 GLU B CA 1
ATOM 8036 C C . GLU B 1 496 ? 14.867 -14.609 -11.648 1 97.75 496 GLU B C 1
ATOM 8038 O O . GLU B 1 496 ? 14.031 -13.93 -11.047 1 97.75 496 GLU B O 1
ATOM 8043 N N . CYS B 1 497 ? 14.445 -15.375 -12.641 1 98.56 497 CYS B N 1
ATOM 8044 C CA . CYS B 1 497 ? 13.086 -15.297 -13.148 1 98.56 497 CYS B CA 1
ATOM 8045 C C . CYS B 1 497 ? 12.289 -16.547 -12.789 1 98.56 497 CYS B C 1
ATOM 8047 O O . CYS B 1 497 ? 12.844 -17.641 -12.75 1 98.56 497 CYS B O 1
ATOM 8049 N N . SER B 1 498 ? 11.023 -16.375 -12.562 1 98.69 498 SER B N 1
ATOM 8050 C CA . SER B 1 498 ? 10.047 -17.438 -12.352 1 98.69 498 SER B CA 1
ATOM 8051 C C . SER B 1 498 ? 8.805 -17.234 -13.203 1 98.69 498 SER B C 1
ATOM 8053 O O . SER B 1 498 ? 8.461 -16.094 -13.539 1 98.69 498 SER B O 1
ATOM 8055 N N . GLU B 1 499 ? 8.211 -18.266 -13.477 1 98.19 499 GLU B N 1
ATOM 8056 C CA . GLU B 1 499 ? 7.07 -18.234 -14.383 1 98.19 499 GLU B CA 1
ATOM 8057 C C . GLU B 1 499 ? 5.938 -17.375 -13.828 1 98.19 499 GLU B C 1
ATOM 8059 O O . GLU B 1 499 ? 5.77 -17.281 -12.609 1 98.19 499 GLU B O 1
ATOM 8064 N N . VAL B 1 500 ? 5.215 -16.719 -14.719 1 98.44 500 VAL B N 1
ATOM 8065 C CA . VAL B 1 500 ? 3.982 -15.992 -14.445 1 98.44 500 VAL B CA 1
ATOM 8066 C C . VAL B 1 500 ? 2.896 -16.422 -15.43 1 98.44 500 VAL B C 1
ATOM 8068 O O . VAL B 1 500 ? 3.186 -17.094 -16.438 1 98.44 500 VAL B O 1
ATOM 8071 N N . ARG B 1 501 ? 1.704 -16.125 -15.133 1 97.94 501 ARG B N 1
ATOM 8072 C CA . ARG B 1 501 ? 0.597 -16.391 -16.047 1 97.94 501 ARG B CA 1
ATOM 8073 C C . ARG B 1 501 ? 0.386 -15.234 -17.016 1 97.94 501 ARG B C 1
ATOM 8075 O O . ARG B 1 501 ? 0.858 -14.125 -16.781 1 97.94 501 ARG B O 1
ATOM 8082 N N . ALA B 1 502 ? -0.318 -15.57 -18.109 1 97.94 502 ALA B N 1
ATOM 8083 C CA . ALA B 1 502 ? -0.704 -14.508 -19.031 1 97.94 502 ALA B CA 1
ATOM 8084 C C . ALA B 1 502 ? -1.514 -13.43 -18.328 1 97.94 502 ALA B C 1
ATOM 8086 O O . ALA B 1 502 ? -1.36 -12.234 -18.609 1 97.94 502 ALA B O 1
ATOM 8087 N N . LEU B 1 503 ? -2.346 -13.805 -17.359 1 98.25 503 LEU B N 1
ATOM 8088 C CA . LEU B 1 503 ? -3.18 -12.875 -16.609 1 98.25 503 LEU B CA 1
ATOM 8089 C C . LEU B 1 503 ? -2.322 -11.961 -15.727 1 98.25 503 LEU B C 1
ATOM 8091 O O . LEU B 1 503 ? -2.664 -10.797 -15.523 1 98.25 503 LEU B O 1
ATOM 8095 N N . ASP B 1 504 ? -1.17 -12.492 -15.219 1 98.25 504 ASP B N 1
ATOM 8096 C CA . ASP B 1 504 ? -0.247 -11.688 -14.43 1 98.25 504 ASP B CA 1
ATOM 8097 C C . ASP B 1 504 ? 0.446 -10.633 -15.289 1 98.25 504 ASP B C 1
ATOM 8099 O O . ASP B 1 504 ? 0.629 -9.492 -14.859 1 98.25 504 ASP B O 1
ATOM 8103 N N . LEU B 1 505 ? 0.798 -11.039 -16.469 1 98.19 505 LEU B N 1
ATOM 8104 C CA . LEU B 1 505 ? 1.388 -10.102 -17.422 1 98.19 505 LEU B CA 1
ATOM 8105 C C . LEU B 1 505 ? 0.374 -9.039 -17.844 1 98.19 505 LEU B C 1
ATOM 8107 O O . LEU B 1 505 ? 0.7 -7.855 -17.891 1 98.19 505 LEU B O 1
ATOM 8111 N N . ALA B 1 506 ? -0.867 -9.461 -18.125 1 98.25 506 ALA B N 1
ATOM 8112 C CA . ALA B 1 506 ? -1.935 -8.523 -18.453 1 98.25 506 ALA B CA 1
ATOM 8113 C C . ALA B 1 506 ? -2.129 -7.492 -17.344 1 98.25 506 ALA B C 1
ATOM 8115 O O . ALA B 1 506 ? -2.348 -6.309 -17.625 1 98.25 506 ALA B O 1
ATOM 8116 N N . PHE B 1 507 ? -2.018 -7.941 -16.188 1 98 507 PHE B N 1
ATOM 8117 C CA . PHE B 1 507 ? -2.18 -7.086 -15.016 1 98 507 PHE B CA 1
ATOM 8118 C C . PHE B 1 507 ? -1.189 -5.926 -15.055 1 98 507 PHE B C 1
ATOM 8120 O O . PHE B 1 507 ? -1.58 -4.766 -14.938 1 98 507 PHE B O 1
ATOM 8127 N N . VAL B 1 508 ? 0.092 -6.195 -15.242 1 97.94 508 VAL B N 1
ATOM 8128 C CA . VAL B 1 508 ? 1.107 -5.148 -15.188 1 97.94 508 VAL B CA 1
ATOM 8129 C C . VAL B 1 508 ? 1.064 -4.316 -16.469 1 97.94 508 VAL B C 1
ATOM 8131 O O . VAL B 1 508 ? 1.332 -3.113 -16.438 1 97.94 508 VAL B O 1
ATOM 8134 N N . ILE B 1 509 ? 0.662 -4.902 -17.547 1 97.5 509 ILE B N 1
ATOM 8135 C CA . ILE B 1 509 ? 0.52 -4.156 -18.781 1 97.5 509 ILE B CA 1
ATOM 8136 C C . ILE B 1 509 ? -0.562 -3.09 -18.625 1 97.5 509 ILE B C 1
ATOM 8138 O O . ILE B 1 509 ? -0.365 -1.935 -19.016 1 97.5 509 ILE B O 1
ATOM 8142 N N . ASN B 1 510 ? -1.666 -3.463 -18.047 1 97.81 510 ASN B N 1
ATOM 8143 C CA . ASN B 1 510 ? -2.797 -2.561 -17.875 1 97.81 510 ASN B CA 1
ATOM 8144 C C . ASN B 1 510 ? -2.451 -1.413 -16.922 1 97.81 510 ASN B C 1
ATOM 8146 O O . ASN B 1 510 ? -3.131 -0.386 -16.922 1 97.81 510 ASN B O 1
ATOM 8150 N N . ARG B 1 511 ? -1.426 -1.528 -16.156 1 96.25 511 ARG B N 1
ATOM 8151 C CA . ARG B 1 511 ? -1.061 -0.526 -15.164 1 96.25 511 ARG B CA 1
ATOM 8152 C C . ARG B 1 511 ? 0.175 0.255 -15.602 1 96.25 511 ARG B C 1
ATOM 8154 O O . ARG B 1 511 ? 0.593 1.194 -14.922 1 96.25 511 ARG B O 1
ATOM 8161 N N . ALA B 1 512 ? 0.766 -0.132 -16.703 1 95.19 512 ALA B N 1
ATOM 8162 C CA . ALA B 1 512 ? 1.966 0.531 -17.203 1 95.19 512 ALA B CA 1
ATOM 8163 C C . ALA B 1 512 ? 1.641 1.923 -17.734 1 95.19 512 ALA B C 1
ATOM 8165 O O . ALA B 1 512 ? 0.681 2.098 -18.5 1 95.19 512 ALA B O 1
ATOM 8166 N N . PRO B 1 513 ? 2.453 2.939 -17.422 1 92.38 513 PRO B N 1
ATOM 8167 C CA . PRO B 1 513 ? 2.184 4.316 -17.859 1 92.38 513 PRO B CA 1
ATOM 8168 C C . PRO B 1 513 ? 2.281 4.492 -19.375 1 92.38 513 PRO B C 1
ATOM 8170 O O . PRO B 1 513 ? 1.749 5.461 -19.922 1 92.38 513 PRO B O 1
ATOM 8173 N N . ASP B 1 514 ? 2.922 3.662 -20.078 1 92.25 514 ASP B N 1
ATOM 8174 C CA . ASP B 1 514 ? 3.16 3.836 -21.5 1 92.25 514 ASP B CA 1
ATOM 8175 C C . ASP B 1 514 ? 2.127 3.072 -22.328 1 92.25 514 ASP B C 1
ATOM 8177 O O . ASP B 1 514 ? 2.27 2.941 -23.547 1 92.25 514 ASP B O 1
ATOM 8181 N N . LEU B 1 515 ? 1.056 2.541 -21.734 1 95.62 515 LEU B N 1
ATOM 8182 C CA . LEU B 1 515 ? 0.04 1.763 -22.438 1 95.62 515 LEU B CA 1
ATOM 8183 C C . LEU B 1 515 ? -0.938 2.678 -23.172 1 95.62 515 LEU B C 1
ATOM 8185 O O . LEU B 1 515 ? -1.368 3.695 -22.625 1 95.62 515 LEU B O 1
ATOM 8189 N N . GLU B 1 516 ? -1.301 2.271 -24.375 1 95.44 516 GLU B N 1
ATOM 8190 C CA . GLU B 1 516 ? -2.307 2.98 -25.156 1 95.44 516 GLU B CA 1
ATOM 8191 C C . GLU B 1 516 ? -3.305 2.008 -25.781 1 95.44 516 GLU B C 1
ATOM 8193 O O . GLU B 1 516 ? -2.914 0.974 -26.328 1 95.44 516 GLU B O 1
ATOM 8198 N N . ALA B 1 517 ? -4.539 2.309 -25.641 1 95.44 517 ALA B N 1
ATOM 8199 C CA . ALA B 1 517 ? -5.586 1.597 -26.375 1 95.44 517 ALA B CA 1
ATOM 8200 C C . ALA B 1 517 ? -5.895 2.285 -27.688 1 95.44 517 ALA B C 1
ATOM 8202 O O . ALA B 1 517 ? -6.27 3.461 -27.719 1 95.44 517 ALA B O 1
ATOM 8203 N N . VAL B 1 518 ? -5.859 1.582 -28.766 1 92.88 518 VAL B N 1
ATOM 8204 C CA . VAL B 1 518 ? -5.871 2.215 -30.078 1 92.88 518 VAL B CA 1
ATOM 8205 C C . VAL B 1 518 ? -7.223 1.987 -30.75 1 92.88 518 VAL B C 1
ATOM 8207 O O . VAL B 1 518 ? -7.695 2.836 -31.516 1 92.88 518 VAL B O 1
ATOM 8210 N N . SER B 1 519 ? -7.816 0.856 -30.484 1 92.31 519 SER B N 1
ATOM 8211 C CA . SER B 1 519 ? -9.125 0.548 -31.047 1 92.31 519 SER B CA 1
ATOM 8212 C C . SER B 1 519 ? -9.875 -0.458 -30.172 1 92.31 519 SER B C 1
ATOM 8214 O O . SER B 1 519 ? -9.32 -0.992 -29.219 1 92.31 519 SER B O 1
ATOM 8216 N N . TRP B 1 520 ? -11.148 -0.604 -30.453 1 92.81 520 TRP B N 1
ATOM 8217 C CA . TRP B 1 520 ? -12.023 -1.468 -29.672 1 92.81 520 TRP B CA 1
ATOM 8218 C C . TRP B 1 520 ? -12.891 -2.334 -30.578 1 92.81 520 TRP B C 1
ATOM 8220 O O . TRP B 1 520 ? -13.328 -1.883 -31.641 1 92.81 520 TRP B O 1
ATOM 8230 N N . GLU B 1 521 ? -13.055 -3.516 -30.25 1 90.06 521 GLU B N 1
ATOM 8231 C CA . GLU B 1 521 ? -13.914 -4.441 -30.984 1 90.06 521 GLU B CA 1
ATOM 8232 C C . GLU B 1 521 ? -14.82 -5.219 -30.031 1 90.06 521 GLU B C 1
ATOM 8234 O O . GLU B 1 521 ? -14.461 -5.453 -28.875 1 90.06 521 GLU B O 1
ATOM 8239 N N . ALA B 1 522 ? -15.992 -5.535 -30.516 1 85.56 522 ALA B N 1
ATOM 8240 C CA . ALA B 1 522 ? -16.906 -6.316 -29.703 1 85.56 522 ALA B CA 1
ATOM 8241 C C . ALA B 1 522 ? -16.344 -7.707 -29.422 1 85.56 522 ALA B C 1
ATOM 8243 O O . ALA B 1 522 ? -15.742 -8.328 -30.297 1 85.56 522 ALA B O 1
ATOM 8244 N N . MET B 1 523 ? -16.375 -8.062 -28.188 1 76.62 523 MET B N 1
ATOM 8245 C CA . MET B 1 523 ? -15.914 -9.406 -27.844 1 76.62 523 MET B CA 1
ATOM 8246 C C . MET B 1 523 ? -16.938 -10.461 -28.281 1 76.62 523 MET B C 1
ATOM 8248 O O . MET B 1 523 ? -18.141 -10.258 -28.125 1 76.62 523 MET B O 1
ATOM 8252 N N . THR B 1 524 ? -16.641 -11.227 -29.344 1 57.28 524 THR B N 1
ATOM 8253 C CA . THR B 1 524 ? -17.531 -12.289 -29.797 1 57.28 524 THR B CA 1
ATOM 8254 C C . THR B 1 524 ? -17.812 -13.273 -28.672 1 57.28 524 THR B C 1
ATOM 8256 O O . THR B 1 524 ? -16.938 -13.562 -27.844 1 57.28 524 THR B O 1
ATOM 8259 N N . THR B 1 525 ? -19.062 -13.383 -28.266 1 52.41 525 THR B N 1
ATOM 8260 C CA . THR B 1 525 ? -19.531 -14.375 -27.297 1 52.41 525 THR B CA 1
ATOM 8261 C C . THR B 1 525 ? -18.812 -15.711 -27.5 1 52.41 525 THR B C 1
ATOM 8263 O O . THR B 1 525 ? -18.594 -16.125 -28.641 1 52.41 525 THR B O 1
ATOM 8266 N N . LEU B 1 526 ? -18 -16.188 -26.781 1 45.16 526 LEU B N 1
ATOM 8267 C CA . LEU B 1 526 ? -17.578 -17.578 -26.906 1 45.16 526 LEU B CA 1
ATOM 8268 C C . LEU B 1 526 ? -18.75 -18.484 -27.281 1 45.16 526 LEU B C 1
ATOM 8270 O O . LEU B 1 526 ? -19.859 -18.312 -26.75 1 45.16 526 LEU B O 1
ATOM 8274 N N . GLY B 1 527 ? -18.812 -19.344 -28.484 1 37.41 527 GLY B N 1
ATOM 8275 C CA . GLY B 1 527 ? -19.75 -20.328 -29.016 1 37.41 527 GLY B CA 1
ATOM 8276 C C . GLY B 1 527 ? -20.469 -21.125 -27.938 1 37.41 527 GLY B C 1
ATOM 8277 O O . GLY B 1 527 ? -19.859 -21.484 -26.922 1 37.41 527 GLY B O 1
ATOM 8278 N N . ARG B 1 528 ? -21.984 -21.109 -27.859 1 37.59 528 ARG B N 1
ATOM 8279 C CA . ARG B 1 528 ? -22.797 -22.234 -27.406 1 37.59 528 ARG B CA 1
ATOM 8280 C C . ARG B 1 528 ? -22.25 -23.547 -27.938 1 37.59 528 ARG B C 1
ATOM 8282 O O . ARG B 1 528 ? -22.25 -23.781 -29.156 1 37.59 528 ARG B O 1
ATOM 8289 N N . GLN B 1 529 ? -21.391 -24.25 -27.609 1 29.48 529 GLN B N 1
ATOM 8290 C CA . GLN B 1 529 ? -21.422 -25.656 -28.047 1 29.48 529 GLN B CA 1
ATOM 8291 C C . GLN B 1 529 ? -22.828 -26.25 -27.875 1 29.48 529 GLN B C 1
ATOM 8293 O O . GLN B 1 529 ? -23.297 -26.422 -26.75 1 29.48 529 GLN B O 1
ATOM 8298 N N . ARG B 1 530 ? -23.828 -26.109 -28.828 1 31.19 530 ARG B N 1
ATOM 8299 C CA . ARG B 1 530 ? -25.062 -26.875 -28.984 1 31.19 530 ARG B CA 1
ATOM 8300 C C . ARG B 1 530 ? -24.797 -28.375 -28.906 1 31.19 530 ARG B C 1
ATOM 8302 O O . ARG B 1 530 ? -23.922 -28.891 -29.609 1 31.19 530 ARG B O 1
ATOM 8309 N N . ALA B 1 531 ? -25.406 -29.047 -27.781 1 31.08 531 ALA B N 1
ATOM 8310 C CA . ALA B 1 531 ? -25.516 -30.5 -27.828 1 31.08 531 ALA B CA 1
ATOM 8311 C C . ALA B 1 531 ? -26.078 -30.953 -29.188 1 31.08 531 ALA B C 1
ATOM 8313 O O . ALA B 1 531 ? -26.922 -30.266 -29.781 1 31.08 531 ALA B O 1
ATOM 8314 N N . PRO B 1 532 ? -25.469 -31.812 -29.844 1 25.66 532 PRO B N 1
ATOM 8315 C CA . PRO B 1 532 ? -26.094 -32.406 -31.016 1 25.66 532 PRO B CA 1
ATOM 8316 C C . PRO B 1 532 ? -27.562 -32.781 -30.781 1 25.66 532 PRO B C 1
ATOM 8318 O O . PRO B 1 532 ? -27.938 -33.125 -29.656 1 25.66 532 PRO B O 1
ATOM 8321 N N . ARG B 1 533 ? -28.375 -32.281 -31.531 1 28.59 533 ARG B N 1
ATOM 8322 C CA . ARG B 1 533 ? -29.766 -32.75 -31.625 1 28.59 533 ARG B CA 1
ATOM 8323 C C . ARG B 1 533 ? -29.828 -34.25 -31.688 1 28.59 533 ARG B C 1
ATOM 8325 O O . ARG B 1 533 ? -29.266 -34.875 -32.594 1 28.59 533 ARG B O 1
ATOM 8332 N N . GLU B 1 534 ? -29.984 -34.969 -30.391 1 20.11 534 GLU B N 1
ATOM 8333 C CA . GLU B 1 534 ? -30.781 -36.156 -30.641 1 20.11 534 GLU B CA 1
ATOM 8334 C C . GLU B 1 534 ? -32.219 -35.812 -30.953 1 20.11 534 GLU B C 1
ATOM 8336 O O . GLU B 1 534 ? -32.812 -34.906 -30.344 1 20.11 534 GLU B O 1
#

Secondary structure (DSSP, 8-state):
-----EEHHHHHHHHHHHTTSBGGGGGGGTT-EEEETTEEEEEEE--SSTTSSPEEEEEEEE---SSHHHHHHHHHHHHHHHHHHH----SSTTTT-EE-PPP-SEE--BTTEEEETTEEEEEEEE---EETTEE-HHHHHHIIIIIHHHHHHHHHH--TTHHHHHHHHHHHHHHHHHHHHHTEEEEEETT----BSSTT--SBPTTPPPP---GGGEEEEEETTEEEEEEEEESSEEEEE--TTSSHHHHHHHHHHTTSEE-TTSS-TTEEE-TTEEEE---TT--EEEE--TTTB-STTGGGEEESS--HHHHHHHHHHHHHHTT--EEEEEGGGS-HHHH---GGGGGT-----B--HHHHHHHHHHHT-EEEEE-SS-HHHHHT-SEEEEEETTEEEE-HHHHTTS---PPP----PPPEEEEEE---SS-EEETTEEE-TT-SS-EE-TT-TT--SHHHHHHHHHHHTS-EEE-GGG-----HHHH-SSS--B---HHHHHHHHHH-TT-EEEEEE-------------/-----EEHHHHHHHHHHHTTSBGGGGGGGTT-EEEETTEEEEEEE--SSTTSSPEEEEEEEE---SSHHHHHHHHHHHHHHHHHHH----SSTTTT-EE-PPP-SEE--BTTEEEETTEEEEEEEE---EETTEE-HHHHHHIIIIIHHHHHHHHHH--TTHHHHHHHHHHHHHHHHHHHHHTEEEEEETT----BSSTT--SBPTT-------GGGEEEEEETTEEEEEEEEESSEEEEE--TTSSHHHHHHHHHHTTSEE-TTSS-TTEEE-TTEEEE---TT--EEEE--TTTB-STTGGGEEESS--HHHHHHHHHHHHHHTT--EEEEEGGGS-HHHH---GGGGGT-----B--SGGGHHHHHHHT-EEEEE-SS-HHHHHT-SEEEEEETTEEEE-HHHHTTS---PPP----PPPEEEEEE---SS-EEETTEEE-TT-SS-EE-TT-TT--SHHHHHHHHHHHTS-EEE-GGG-----HHHH-SSS--B---HHHHHHHHHH-TT-EEEEEE-------------

Nearest PDB structures (foldseek):
  5d6a-assembly1_A  TM=8.802E-01  e=5.667E-48  Vibrio vulnificus YJ016
  4yj1-assembly1_A-2  TM=8.830E-01  e=5.692E-46  Trypanosoma brucei brucei TREU927
  4yix-assembly1_A-2  TM=8.655E-01  e=8.507E-45  Trypanosoma brucei brucei TREU927
  4yiy-assembly1_B  TM=8.603E-01  e=1.580E-42  Trypanosoma brucei brucei TREU927
  4yiy-assembly1_A  TM=8.651E-01  e=5.582E-41  Trypanosoma brucei brucei TREU927

Sequence (1068 aa):
MRARLGSAVDVEKILAKIDGRGYKAYKELKGVRFSVGRLAFEVARVQGDPFAPPSVVRAEAPARCDLPLPAEDYFLRKLYASLRAYSSKMGEGKSGLLAVPKPSNAILRRSSVKCFGNKIAFRIWVGLPSRGRRVLADRASELLLRKLPKAVEEALSRDEDLERWNKVWKVQQEIRKKMAEKGLIAFVADGSVLPRRCGDCEEPLEGAVPFESPPSLRVEIETNEGPISGMGVRKGITSVTGPAFHGKTTLIEALAKGVWDHIPGDGREFVLSDKNMFYVRSEDGRRVAGVDVSTFIKLEGSERFSTDDASGATSAAASFQEAVEAGSRALIIDEDYTATNFLHFDERLNEIYDIKTVETLSEKLESLKEFGLSLVLVSGGSAPVVARSDTVIYMKNYKPHDVTERAKRIEVRAPPSEYSPPRARELRRPGAEKVKVRGPWLESKSWKSPVKTEANVHLEEEGQLNFLAKLLERPFSGKLRDLRVPDPWDACAGPECSEVRALDLAFVINRAPDLEAVSWEAMTTLGRQRAPREMRARLGSAVDVEKILAKIDGRGYKAYKELKGVRFSVGRLAFEVARVQGDPFAPPSVVRAEAPARCDLPLPAEDYFLRKLYASLRAYSSKMGEGKSGLLAVPKPSNAILRRSSVKCFGNKIAFRIWVGLPSRGRRVLADRASELLLRKLPKAVEEALSRDEDLERWNKVWKVQQEIRKKMAEKGLIAFVADGSVLPRRCGDCEEPLEGAVPFESPPSLRVEIETNEGPISGMGVRKGITSVTGPAFHGKTTLIEALAKGVWDHIPGDGREFVLSDKNMFYVRSEDGRRVAGVDVSTFIKLEGSERFSTDDASGATSAAASFQEAVEAGSRALIIDEDYTATNFLHFDERLNEIYDIKTVETLSEKLESLKEFGLSLVLVSGGSAPVVARSDTVIYMKNYKPHDVTERAKRIEVRAPPSEYSPPRARELRRPGAEKVKVRGPWLESKSWKSPVKTEANVHLEEEGQLNFLAKLLERPFSGKLRDLRVPDPWDACAGPECSEVRALDLAFVINRAPDLEAVSWEAMTTLGRQRAPRE

Organism: Ignicoccus hospitalis (strain KIN4/I / DSM 18386 / JCM 14125) (NCBI:txid453591)

=== Feature glossary ===
Key to the feature types in this record:

— What the protein is —

Primary structure: the covalent order of the twenty standard amino acids along the backbone. Two proteins with the same sequence will (almost always) fold to the same structure; two with 30% identity often share a fold but not the details.

Database cross-references. InterPro integrates a dozen domain/family signature databases into unified entries with residue-range hits. GO terms attach function/process/location labels with evidence codes. CATH codes position the fold in a four-level structural taxonomy. Organism is the NCBI-taxonomy species name.

— Where its atoms are —

The mmCIF block holds the 3D Cartesian coordinates of each backbone atom (N, Cα, C, O) in ångströms. mmCIF is the PDB's canonical archive format — a tagged-loop text representation of the atomic model.

Six rendered views show the 3D structure from the faces of a cube — i.e. along ±x, ±y, ±z. Rendering representation is drawn randomly per protein from cartoon (secondary-structure ribbons), sticks (backbone bonds), or molecular surface; coloring is either N→C rainbow (blue at the N-terminus through red at the C-terminus) or one color per chain.

— Local backbone conformation —

DSSP 8-state secondary structure assigns each residue one of H (α-helix), G (3₁₀-helix), I (π-helix), E (extended β-strand), B (isolated β-bridge), T (hydrogen-bonded turn), S (bend), or '-' (coil). The assignment is computed from backbone hydrogen-bond geometry via the Kabsch–Sander algorithm.

P-SEA three-state annotation labels each residue as helix, strand, or coil based purely on the geometry of the Cα trace. It serves as a fallback when the full backbone (and thus DSSP) is unavailable.

The φ/ψ torsion pair specifies the backbone conformation at each residue. φ rotates about the N–Cα bond, ψ about the Cα–C bond. Steric clashes forbid most of the (φ, ψ) plane — the allowed regions (α-helix basin, β-sheet basin, left-handed helix) are the Ramachandran-allowed regions.

— Global shape and packing —

The geometric summary reports three shape descriptors. Rg (radius of gyration) measures how spread out the Cα atoms are about their centre of mass; compact globular proteins have small Rg, elongated or unfolded ones large. Cα contacts (<8 Å, |i−j|>4) count long-range residue pairs in spatial proximity — high for tightly packed folds, near zero for rods or random coil. The bounding-box extents give the protein's footprint along x, y, z in Å.

Accessible surface area quantifies burial. A residue with SASA near zero is packed into the hydrophobic core; one with SASA >100 Å² sits on the surface. Computed here via the Shrake–Rupley numerical algorithm with a 1.4 Å probe.

Plot images: a contact map (which residues are close in 3D, as an N×N binary image), a Ramachandran scatter (backbone torsion angles, revealing secondary-structure composition at a glance), and — for AlphaFold structures — a PAE heatmap (pairwise prediction confidence).

— Structural neighborhood —

The Foldseek 3Di string encodes local tertiary geometry as a 20-letter alphabet — one character per residue — derived from the relative positions of nearby Cα atoms. Unlike the amino-acid sequence, 3Di is a direct function of the 3D structure, so two proteins with the same fold have similar 3Di strings even at low sequence identity.

Nearest PDB neighbors are the top structural matches found by Foldseek when searching this structure against the entire Protein Data Bank. Each hit reports a TM-score (0 to 1; >0.5 almost always implies the same fold) and an E-value. These are *structural* homologs — they may share no detectable sequence similarity.

— Confidence and disorder —

For AlphaFold models, the B-factor field carries pLDDT — the model's own estimate of local accuracy on a 0–100 scale. Regions with pLDDT<50 should be treated as essentially unmodeled; they often correspond to intrinsically disordered segments.

B-factor (Debye–Waller factor) reflects atomic displacement in the crystal lattice. It is an experimental observable (units Å²), not a prediction; low values mean the atom is pinned down, high values mean it moves or is heterogeneous across the crystal.

Predicted aligned error is AlphaFold's pairwise confidence. Unlike pLDDT (per-residue), PAE is per-residue-pair and captures whether two parts of the structure are correctly placed relative to each other. Units are ångströms of expected positional error.